Protein AF-0000000084694849 (afdb_homodimer)

Radius of gyration: 34.16 Å; Cα contacts (8 Å, |Δi|>4): 1043; chains: 2; bounding box: 100×97×96 Å

Foldseek 3Di:
DPPPPPFFQDLLLLLLLQLQLQHDSDDDSVVSVVRSVVSLPDFLAPDDQAWFWEWFWDFFQQWIKIWIWTKDFDQPPPPPPQQGEIETATADTDTDHLLVLLVVQLVVVCPDPVSVVVVVVDDPDDSPLDVVSSLVSLLCCCPPPPCVVVGQEYEDEDQDDPPDPDDDPDPRSVSRVSSSVSNVVSLVVVQVVVVPPDPDPPNPDRHRHHYDYHYLVSLLVSCLQPPPLNVVLVCVLVVVVVVVVVVVVVVVVPPPPDPPDDDPPPPPPPPPPPDPRDPPVRSSLVSLLVVVLVQLVVQPDDPPDDPPSPDRYHYHYDDPNSVVVSVLSNVVVPPPPPDPDPPPPDDPDDDDPPPDPPPPDDPPDPPDQDPVNSSNSSSSVSRVSSNSSSSSSSVVCPPDDSNVSSVVSVVSD/DPPPPPFFQDLLLLLLLQLQLQHDSDDDSVVSVVCSVVSLPDFLAPDDQAWFWEWFWDFFQQWIKIWIWTKDFDQPPPPPPQQGEIETATADTDTDHLLVLLVVQLVVVVPDPVSVVVVVVDPPDDSPLDVVSSLVSLLCCCPPPPCVVVGQEYEDEDQDDPPDPDDDPDPRSVSRVSSSVSNVVSLVVVQVVVVPPDCDPPNPDRHRHHYDYHYLVSLLVSCLQPPPLNVVLVCVLVVVVVVVVVVVVVVVVPVPPDPPDDDPPPPPPPPPDPDPRDPPVVSSLVSLLVVVLVQLVVQPDDPPDDPPSRDRYHYHYDDPNSVVVSVLSNVVVPPPPPDPDPPPPDDPDDDPPPPDPPDPDDPPDPPDQDPVNSSNSSSSVSRVSSNSSSSSSSVVCPPDDSNVSSVVSVVSD

pLDDT: mean 72.38, std 25.48, range [20.38, 98.81]

Sequence (826 aa):
MSQRVRGTLTSAHIKTLLARIGSGVGGTKPELTQRLHSDLDVPKLQNETKTSRILSVDMGIRNMAFCVCDVSVKHGGKKPSAKPSVKLDVLAWEPISVSDLALQEEASSSSDPANLLSSQISQQGKESFRPSILSRTAYALLKRKFLPYAPQTILIEQQRYRTNASSAIQEWTYHVNMLEGMIWAILETLKQESSGRLPTTAAKAQRFPSVFPVSPARVAAFWMDNSELGRAIRDESLGGATRRASSRSRSAAAEAEEDAGSGEEDEAGSGARPAKKMSKTKVEKKVKIKLVEQWLLQNAGDAAATSGSDRDVQLSFGTPEAGGMRDTFLAKLSKPAKGGGRKKKATATTAALAEAPAPAQAAGHSPPADPKKLDDLADCLLQAAAWAQWESNRRAMLGLDEGALKEVAERSSMSQRVRGTLTSAHIKTLLARIGSGVGGTKPELTQRLHSDLDVPKLQNETKTSRILSVDMGIRNMAFCVCDVSVKHGGKKPSAKPSVKLDVLAWEPISVSDLALQEEASSSSDPANLLSSQISQQGKESFRPSILSRTAYALLKRKFLPYAPQTILIEQQRYRTNASSAIQEWTYHVNMLEGMIWAILETLKQESSGRLPTTAAKAQRFPSVFPVSPARVAAFWMDNSELGRAIRDESLGGATRRASSRSRSAAAEAEEDAGSGEEDEAGSGARPAKKMSKTKVEKKVKIKLVEQWLLQNAGDAAATSGSDRDVQLSFGTPEAGGMRDTFLAKLSKPAKGGGRKKKATATTAALAEAPAPAQAAGHSPPADPKKLDDLADCLLQAAAWAQWESNRRAMLGLDEGALKEVAERSS

InterPro domains:
  IPR012337 Ribonuclease H-like superfamily [SSF53098] (52-395)
  IPR015242 Mitochondrial resolvase Ydc2, catalytic [PF09159] (54-395)
  IPR036397 Ribonuclease H superfamily [G3DSA:3.30.420.10] (7-401)
  IPR039197 Mrs1/Cce1 [PTHR28072] (8-397)

Organism: Botryosphaeria parva (strain UCR-NP2) (NCBI:txid1287680)

Nearest PDB structures (foldseek):
  3qic-assembly1_A  TM=3.317E-01  e=9.961E-02  Homo sapiens
  7t78-assembly1_A  TM=2.519E-01  e=1.582E-01  Homo sapiens
  6z1f-assembly1_3  TM=1.681E-01  e=9.080E-01  Nostoc sp. PCC 7120 = FACHB-418
  3qic-assembly1_A  TM=3.288E-01  e=1.186E-01  Homo sapiens
  7t78-assembly1_A  TM=2.516E-01  e=1.881E-01  Homo sapiens

Structure (mmCIF, N/CA/C/O backbone):
data_AF-0000000084694849-model_v1
#
loop_
_entity.id
_entity.type
_entity.pdbx_description
1 polymer 'Putative dna-binding sap protein'
#
loop_
_atom_site.group_PDB
_atom_site.id
_atom_site.type_symbol
_atom_site.label_atom_id
_atom_site.label_alt_id
_atom_site.label_comp_id
_atom_site.label_asym_id
_atom_site.label_entity_id
_atom_site.label_seq_id
_atom_site.pdbx_PDB_ins_code
_atom_site.Cartn_x
_atom_site.Cartn_y
_atom_site.Cartn_z
_atom_site.occupancy
_atom_site.B_iso_or_equiv
_atom_site.auth_seq_id
_atom_site.auth_comp_id
_atom_site.auth_asym_id
_atom_site.auth_atom_id
_atom_site.pdbx_PDB_model_num
ATOM 1 N N . MET A 1 1 ? -16.641 -25.297 -50.719 1 22.83 1 MET A N 1
ATOM 2 C CA . MET A 1 1 ? -15.703 -26.094 -49.938 1 22.83 1 MET A CA 1
ATOM 3 C C . MET A 1 1 ? -14.75 -25.188 -49.156 1 22.83 1 MET A C 1
ATOM 5 O O . MET A 1 1 ? -14.055 -24.359 -49.75 1 22.83 1 MET A O 1
ATOM 9 N N . SER A 1 2 ? -15.164 -24.672 -48 1 29.23 2 SER A N 1
ATOM 10 C CA . SER A 1 2 ? -14.508 -23.625 -47.188 1 29.23 2 SER A CA 1
ATOM 11 C C . SER A 1 2 ? -13.031 -23.953 -47 1 29.23 2 SER A C 1
ATOM 13 O O . SER A 1 2 ? -12.68 -25.047 -46.594 1 29.23 2 SER A O 1
ATOM 15 N N . GLN A 1 3 ? -12.234 -23.594 -47.844 1 31.77 3 GLN A N 1
ATOM 16 C CA . GLN A 1 3 ? -10.789 -23.797 -47.781 1 31.77 3 GLN A CA 1
ATOM 17 C C . GLN A 1 3 ? -10.281 -23.578 -46.344 1 31.77 3 GLN A C 1
ATOM 19 O O . GLN A 1 3 ? -10.328 -22.469 -45.844 1 31.77 3 GLN A O 1
ATOM 24 N N . ARG A 1 4 ? -10.648 -24.453 -45.375 1 37.28 4 ARG A N 1
ATOM 25 C CA . ARG A 1 4 ? -9.961 -24.547 -44.094 1 37.28 4 ARG A CA 1
ATOM 26 C C . ARG A 1 4 ? -8.492 -24.188 -44.25 1 37.28 4 ARG A C 1
ATOM 28 O O . ARG A 1 4 ? -7.727 -24.891 -44.906 1 37.28 4 ARG A O 1
ATOM 35 N N . VAL A 1 5 ? -8.109 -22.984 -44.531 1 38.97 5 VAL A N 1
ATOM 36 C CA . VAL A 1 5 ? -6.734 -22.516 -44.625 1 38.97 5 VAL A CA 1
ATOM 37 C C . VAL A 1 5 ? -5.852 -23.281 -43.656 1 38.97 5 VAL A C 1
ATOM 39 O O . VAL A 1 5 ? -6.059 -23.188 -42.438 1 38.97 5 VAL A O 1
ATOM 42 N N . ARG A 1 6 ? -5.168 -24.25 -43.781 1 42.91 6 ARG A N 1
ATOM 43 C CA . ARG A 1 6 ? -4.168 -25.203 -43.312 1 42.91 6 ARG A CA 1
ATOM 44 C C . ARG A 1 6 ? -2.979 -24.484 -42.688 1 42.91 6 ARG A C 1
ATOM 46 O O . ARG A 1 6 ? -2.34 -23.656 -43.344 1 42.91 6 ARG A O 1
ATOM 53 N N . GLY A 1 7 ? -2.799 -24.125 -41.469 1 59.28 7 GLY A N 1
ATOM 54 C CA . GLY A 1 7 ? -1.525 -23.719 -40.906 1 59.28 7 GLY A CA 1
ATOM 55 C C . GLY A 1 7 ? -1.645 -22.531 -39.969 1 59.28 7 GLY A C 1
ATOM 56 O O . GLY A 1 7 ? -0.669 -22.156 -39.312 1 59.28 7 GLY A O 1
ATOM 57 N N . THR A 1 8 ? -2.801 -21.812 -40.031 1 79.69 8 THR A N 1
ATOM 58 C CA . THR A 1 8 ? -2.803 -20.562 -39.25 1 79.69 8 THR A CA 1
ATOM 59 C C . THR A 1 8 ? -3.359 -20.781 -37.844 1 79.69 8 THR A C 1
ATOM 61 O O . THR A 1 8 ? -4.227 -21.641 -37.656 1 79.69 8 THR A O 1
ATOM 64 N N . LEU A 1 9 ? -2.811 -20.281 -36.906 1 90.81 9 LEU A N 1
ATOM 65 C CA . LEU A 1 9 ? -3.256 -20.297 -35.5 1 90.81 9 LEU A CA 1
ATOM 66 C C . LEU A 1 9 ? -4.594 -19.578 -35.375 1 90.81 9 LEU A C 1
ATOM 68 O O . LEU A 1 9 ? -4.742 -18.422 -35.781 1 90.81 9 LEU A O 1
ATOM 72 N N . THR A 1 10 ? -5.633 -20.359 -34.969 1 93.06 10 THR A N 1
ATOM 73 C CA . THR A 1 10 ? -6.91 -19.734 -34.656 1 93.06 10 THR A CA 1
ATOM 74 C C . THR A 1 10 ? -6.852 -19.047 -33.281 1 93.06 10 THR A C 1
ATOM 76 O O . THR A 1 10 ? -5.887 -19.219 -32.531 1 93.06 10 THR A O 1
ATOM 79 N N . SER A 1 11 ? -7.887 -18.25 -33.031 1 94.12 11 SER A N 1
ATOM 80 C CA . SER A 1 11 ? -7.98 -17.609 -31.703 1 94.12 11 SER A CA 1
ATOM 81 C C . SER A 1 11 ? -7.988 -18.641 -30.594 1 94.12 11 SER A C 1
ATOM 83 O O . SER A 1 11 ? -7.391 -18.422 -29.531 1 94.12 11 SER A O 1
ATOM 85 N N . ALA A 1 12 ? -8.641 -19.719 -30.844 1 94.19 12 ALA A N 1
ATOM 86 C CA . ALA A 1 12 ? -8.727 -20.781 -29.844 1 94.19 12 ALA A CA 1
ATOM 87 C C . ALA A 1 12 ? -7.355 -21.391 -29.578 1 94.19 12 ALA A C 1
ATOM 89 O O . ALA A 1 12 ? -7.008 -21.703 -28.438 1 94.19 12 ALA A O 1
ATOM 90 N N . HIS A 1 13 ? -6.656 -21.609 -30.641 1 95.56 13 HIS A N 1
ATOM 91 C CA . HIS A 1 13 ? -5.301 -22.125 -30.5 1 95.56 13 HIS A CA 1
ATOM 92 C C . HIS A 1 13 ? -4.434 -21.203 -29.656 1 95.56 13 HIS A C 1
ATOM 94 O O . HIS A 1 13 ? -3.725 -21.641 -28.75 1 95.56 13 HIS A O 1
ATOM 100 N N . ILE A 1 14 ? -4.52 -19.906 -29.953 1 96.12 14 ILE A N 1
ATOM 101 C CA . ILE A 1 14 ? -3.67 -18.922 -29.297 1 96.12 14 ILE A CA 1
ATOM 102 C C . ILE A 1 14 ? -4.023 -18.844 -27.812 1 96.12 14 ILE A C 1
ATOM 104 O O . ILE A 1 14 ? -3.137 -18.766 -26.953 1 96.12 14 ILE A O 1
ATOM 108 N N . LYS A 1 15 ? -5.293 -18.875 -27.531 1 94.75 15 LYS A N 1
ATOM 109 C CA . LYS A 1 15 ? -5.742 -18.844 -26.141 1 94.75 15 LYS A CA 1
ATOM 110 C C . LYS A 1 15 ? -5.215 -20.047 -25.359 1 94.75 15 LYS A C 1
ATOM 112 O O . LYS A 1 15 ? -4.797 -19.922 -24.203 1 94.75 15 LYS A O 1
ATOM 117 N N . THR A 1 16 ? -5.254 -21.172 -26.016 1 94.44 16 THR A N 1
ATOM 118 C CA . THR A 1 16 ? -4.738 -22.391 -25.391 1 94.44 16 THR A CA 1
ATOM 119 C C . THR A 1 16 ? -3.252 -22.25 -25.078 1 94.44 16 THR A C 1
ATOM 121 O O . THR A 1 16 ? -2.803 -22.625 -24 1 94.44 16 THR A O 1
ATOM 124 N N . LEU A 1 17 ? -2.535 -21.766 -26.062 1 95.44 17 LEU A N 1
ATOM 125 C CA . LEU A 1 17 ? -1.1 -21.578 -25.875 1 95.44 17 LEU A CA 1
ATOM 126 C C . LEU A 1 17 ? -0.812 -20.578 -24.766 1 95.44 17 LEU A C 1
ATOM 128 O O . LEU A 1 17 ? 0.072 -20.812 -23.938 1 95.44 17 LEU A O 1
ATOM 132 N N . LEU A 1 18 ? -1.579 -19.484 -24.719 1 95.31 18 LEU A N 1
ATOM 133 C CA . LEU A 1 18 ? -1.419 -18.453 -23.688 1 95.31 18 LEU A CA 1
ATOM 134 C C . LEU A 1 18 ? -1.719 -19.031 -22.297 1 95.31 18 LEU A C 1
ATOM 136 O O . LEU A 1 18 ? -0.979 -18.781 -21.344 1 95.31 18 LEU A O 1
ATOM 140 N N . ALA A 1 19 ? -2.734 -19.781 -22.203 1 94.31 19 ALA A N 1
ATOM 141 C CA . ALA A 1 19 ? -3.098 -20.391 -20.938 1 94.31 19 ALA A CA 1
ATOM 142 C C . ALA A 1 19 ? -1.991 -21.328 -20.438 1 94.31 19 ALA A C 1
ATOM 144 O O . ALA A 1 19 ? -1.729 -21.391 -19.234 1 94.31 19 ALA A O 1
ATOM 145 N N . ARG A 1 20 ? -1.317 -21.953 -21.328 1 93.5 20 ARG A N 1
ATOM 146 C CA . ARG A 1 20 ? -0.273 -22.906 -21 1 93.5 20 ARG A CA 1
ATOM 147 C C . ARG A 1 20 ? 0.937 -22.219 -20.391 1 93.5 20 ARG A C 1
ATOM 149 O O . ARG A 1 20 ? 1.716 -22.828 -19.656 1 93.5 20 ARG A O 1
ATOM 156 N N . ILE A 1 21 ? 1.092 -20.953 -20.719 1 94.56 21 ILE A N 1
ATOM 157 C CA . ILE A 1 21 ? 2.25 -20.25 -20.188 1 94.56 21 ILE A CA 1
ATOM 158 C C . ILE A 1 21 ? 1.794 -19.234 -19.141 1 94.56 21 ILE A C 1
ATOM 160 O O . ILE A 1 21 ? 2.543 -18.312 -18.797 1 94.56 21 ILE A O 1
ATOM 164 N N . GLY A 1 22 ? 0.571 -19.297 -18.688 1 94.5 22 GLY A N 1
ATOM 165 C CA . GLY A 1 22 ? 0.063 -18.5 -17.578 1 94.5 22 GLY A CA 1
ATOM 166 C C . GLY A 1 22 ? -0.272 -17.078 -17.984 1 94.5 22 GLY A C 1
ATOM 167 O O . GLY A 1 22 ? -0.273 -16.172 -17.156 1 94.5 22 GLY A O 1
ATOM 168 N N . SER A 1 23 ? -0.533 -16.812 -19.266 1 93.81 23 SER A N 1
ATOM 169 C CA . SER A 1 23 ? -0.826 -15.477 -19.766 1 93.81 23 SER A CA 1
ATOM 170 C C . SER A 1 23 ? -2.328 -15.25 -19.906 1 93.81 23 SER A C 1
ATOM 172 O O . SER A 1 23 ? -3.107 -16.203 -19.875 1 93.81 23 SER A O 1
ATOM 174 N N . GLY A 1 24 ? -2.652 -13.984 -20.031 1 90.44 24 GLY A N 1
ATOM 175 C CA . GLY A 1 24 ? -4.055 -13.641 -20.203 1 90.44 24 GLY A CA 1
ATOM 176 C C . GLY A 1 24 ? -4.621 -14.102 -21.531 1 90.44 24 GLY A C 1
ATOM 177 O O . GLY A 1 24 ? -3.936 -14.047 -22.562 1 90.44 24 GLY A O 1
ATOM 178 N N . VAL A 1 25 ? -5.918 -14.445 -21.5 1 92.56 25 VAL A N 1
ATOM 179 C CA . VAL A 1 25 ? -6.512 -15.047 -22.703 1 92.56 25 VAL A CA 1
ATOM 180 C C . VAL A 1 25 ? -7.629 -14.148 -23.219 1 92.56 25 VAL A C 1
ATOM 182 O O . VAL A 1 25 ? -8.383 -14.539 -24.109 1 92.56 25 VAL A O 1
ATOM 185 N N . GLY A 1 26 ? -7.727 -12.977 -22.672 1 88.19 26 GLY A N 1
ATOM 186 C CA . GLY A 1 26 ? -8.742 -12.047 -23.141 1 88.19 26 GLY A CA 1
ATOM 187 C C . GLY A 1 26 ? -8.242 -11.109 -24.219 1 88.19 26 GLY A C 1
ATOM 188 O O . GLY A 1 26 ? -7.066 -10.75 -24.25 1 88.19 26 GLY A O 1
ATOM 189 N N . GLY A 1 27 ? -9.156 -10.641 -25.141 1 90.62 27 GLY A N 1
ATOM 190 C CA . GLY A 1 27 ? -8.797 -9.672 -26.156 1 90.62 27 GLY A CA 1
ATOM 191 C C . GLY A 1 27 ? -9.062 -10.156 -27.562 1 90.62 27 GLY A C 1
ATOM 192 O O . GLY A 1 27 ? -9.562 -11.273 -27.766 1 90.62 27 GLY A O 1
ATOM 193 N N . THR A 1 28 ? -8.734 -9.312 -28.516 1 92.25 28 THR A N 1
ATOM 194 C CA . THR A 1 28 ? -8.875 -9.641 -29.922 1 92.25 28 THR A CA 1
ATOM 195 C C . THR A 1 28 ? -7.738 -10.555 -30.391 1 92.25 28 THR A C 1
ATOM 197 O O . THR A 1 28 ? -6.723 -10.68 -29.703 1 92.25 28 THR A O 1
ATOM 200 N N . LYS A 1 29 ? -7.926 -11.172 -31.516 1 92.44 29 LYS A N 1
ATOM 201 C CA . LYS A 1 29 ? -6.926 -12.102 -32.031 1 92.44 29 LYS A CA 1
ATOM 202 C C . LYS A 1 29 ? -5.578 -11.406 -32.219 1 92.44 29 LYS A C 1
ATOM 204 O O . LYS A 1 29 ? -4.539 -11.938 -31.828 1 92.44 29 LYS A O 1
ATOM 209 N N . PRO A 1 30 ? -5.566 -10.234 -32.844 1 93.06 30 PRO A N 1
ATOM 210 C CA . PRO A 1 30 ? -4.27 -9.562 -32.969 1 93.06 30 PRO A CA 1
ATOM 211 C C . PRO A 1 30 ? -3.607 -9.273 -31.625 1 93.06 30 PRO A C 1
ATOM 213 O O . PRO A 1 30 ? -2.389 -9.406 -31.5 1 93.06 30 PRO A O 1
ATOM 216 N N . GLU A 1 31 ? -4.383 -8.945 -30.625 1 91.56 31 GLU A N 1
ATOM 217 C CA . GLU A 1 31 ? -3.865 -8.688 -29.281 1 91.56 31 GLU A CA 1
ATOM 218 C C . GLU A 1 31 ? -3.311 -9.969 -28.656 1 91.56 31 GLU A C 1
ATOM 220 O O . GLU A 1 31 ? -2.258 -9.945 -28.016 1 91.56 31 GLU A O 1
ATOM 225 N N . LEU A 1 32 ? -4.016 -10.992 -28.875 1 94 32 LEU A N 1
ATOM 226 C CA . LEU A 1 32 ? -3.604 -12.289 -28.328 1 94 32 LEU A CA 1
ATOM 227 C C . LEU A 1 32 ? -2.309 -12.758 -28.984 1 94 32 LEU A C 1
ATOM 229 O O . LEU A 1 32 ? -1.425 -13.289 -28.297 1 94 32 LEU A O 1
ATOM 233 N N . THR A 1 33 ? -2.27 -12.578 -30.25 1 93.38 33 THR A N 1
ATOM 234 C CA . THR A 1 33 ? -1.082 -12.984 -31 1 93.38 33 THR A CA 1
ATOM 235 C C . THR A 1 33 ? 0.141 -12.203 -30.531 1 93.38 33 THR A C 1
ATOM 237 O O . THR A 1 33 ? 1.214 -12.773 -30.328 1 93.38 33 THR A O 1
ATOM 240 N N . GLN A 1 34 ? -0.07 -10.945 -30.391 1 92.12 34 GLN A N 1
ATOM 241 C CA . GLN A 1 34 ? 1.023 -10.102 -29.906 1 92.12 34 GLN A CA 1
ATOM 242 C C . GLN A 1 34 ? 1.449 -10.508 -28.5 1 92.12 34 GLN A C 1
ATOM 244 O O . GLN A 1 34 ? 2.643 -10.547 -28.203 1 92.12 34 GLN A O 1
ATOM 249 N N . ARG A 1 35 ? 0.528 -10.773 -27.656 1 92 35 ARG A N 1
ATOM 250 C CA . ARG A 1 35 ? 0.798 -11.195 -26.297 1 92 35 ARG A CA 1
ATOM 251 C C . ARG A 1 35 ? 1.585 -12.5 -26.266 1 92 35 ARG A C 1
ATOM 253 O O . ARG A 1 35 ? 2.529 -12.648 -25.484 1 92 35 ARG A O 1
ATOM 260 N N . LEU A 1 36 ? 1.146 -13.422 -27.062 1 93.75 36 LEU A N 1
ATOM 261 C CA . LEU A 1 36 ? 1.839 -14.703 -27.125 1 93.75 36 LEU A CA 1
ATOM 262 C C . LEU A 1 36 ? 3.309 -14.508 -27.484 1 93.75 36 LEU A C 1
ATOM 264 O O . LEU A 1 36 ? 4.191 -15.062 -26.828 1 93.75 36 LEU A O 1
ATOM 268 N N . HIS A 1 37 ? 3.574 -13.672 -28.453 1 91.38 37 HIS A N 1
ATOM 269 C CA . HIS A 1 37 ? 4.945 -13.438 -28.891 1 91.38 37 HIS A CA 1
ATOM 270 C C . HIS A 1 37 ? 5.754 -12.727 -27.812 1 91.38 37 HIS A C 1
ATOM 272 O O . HIS A 1 37 ? 6.906 -13.086 -27.547 1 91.38 37 HIS A O 1
ATOM 278 N N . SER A 1 38 ? 5.168 -11.766 -27.172 1 89.75 38 SER A N 1
ATOM 279 C CA . SER A 1 38 ? 5.863 -11 -26.141 1 89.75 38 SER A CA 1
ATOM 280 C C . SER A 1 38 ? 6.152 -11.867 -24.922 1 89.75 38 SER A C 1
ATOM 282 O O . SER A 1 38 ? 7.25 -11.82 -24.359 1 89.75 38 SER A O 1
ATOM 284 N N . ASP A 1 39 ? 5.152 -12.656 -24.578 1 91.69 39 ASP A N 1
ATOM 285 C CA . ASP A 1 39 ? 5.277 -13.422 -23.344 1 91.69 39 ASP A CA 1
ATOM 286 C C . ASP A 1 39 ? 6.234 -14.602 -23.516 1 91.69 39 ASP A C 1
ATOM 288 O O . ASP A 1 39 ? 6.832 -15.07 -22.547 1 91.69 39 ASP A O 1
ATOM 292 N N . LEU A 1 40 ? 6.348 -15.086 -24.703 1 91.56 40 LEU A N 1
ATOM 293 C CA . LEU A 1 40 ? 7.301 -16.156 -24.969 1 91.56 40 LEU A CA 1
ATOM 294 C C . LEU A 1 40 ? 8.734 -15.664 -24.812 1 91.56 40 LEU A C 1
ATOM 296 O O . LEU A 1 40 ? 9.648 -16.453 -24.547 1 91.56 40 LEU A O 1
ATOM 300 N N . ASP A 1 41 ? 8.906 -14.367 -24.922 1 88.31 41 ASP A N 1
ATOM 301 C CA . ASP A 1 41 ? 10.25 -13.797 -24.891 1 88.31 41 ASP A CA 1
ATOM 302 C C . ASP A 1 41 ? 10.641 -13.391 -23.469 1 88.31 41 ASP A C 1
ATOM 304 O O . ASP A 1 41 ? 11.758 -12.922 -23.25 1 88.31 41 ASP A O 1
ATOM 308 N N . VAL A 1 42 ? 9.773 -13.594 -22.516 1 87.75 42 VAL A N 1
ATOM 309 C CA . VAL A 1 42 ? 10.055 -13.18 -21.141 1 87.75 42 VAL A CA 1
ATOM 310 C C . VAL A 1 42 ? 10.227 -14.406 -20.25 1 87.75 42 VAL A C 1
ATOM 312 O O . VAL A 1 42 ? 9.25 -15.062 -19.891 1 87.75 42 VAL A O 1
ATOM 315 N N . PRO A 1 43 ? 11.445 -14.617 -19.859 1 90.25 43 PRO A N 1
ATOM 316 C CA . PRO A 1 43 ? 11.648 -15.758 -18.969 1 90.25 43 PRO A CA 1
ATOM 317 C C . PRO A 1 43 ? 11.008 -15.539 -17.594 1 90.25 43 PRO A C 1
ATOM 319 O O . PRO A 1 43 ? 11.055 -14.43 -17.062 1 90.25 43 PRO A O 1
ATOM 322 N N . LYS A 1 44 ? 10.398 -16.484 -17.125 1 91.62 44 LYS A N 1
ATOM 323 C CA . LYS A 1 44 ? 9.742 -16.422 -15.82 1 91.62 44 LYS A CA 1
ATOM 324 C C . LYS A 1 44 ? 10.727 -16.75 -14.695 1 91.62 44 LYS A C 1
ATOM 326 O O . LYS A 1 44 ? 10.492 -16.391 -13.539 1 91.62 44 LYS A O 1
ATOM 331 N N . LEU A 1 45 ? 11.789 -17.453 -15.047 1 92.25 45 LEU A N 1
ATOM 332 C CA . LEU A 1 45 ? 12.867 -17.766 -14.109 1 92.25 45 LEU A CA 1
ATOM 333 C C . LEU A 1 45 ? 14.18 -17.125 -14.562 1 92.25 45 LEU A C 1
ATOM 335 O O . LEU A 1 45 ? 14.445 -17.031 -15.766 1 92.25 45 LEU A O 1
ATOM 339 N N . GLN A 1 46 ? 14.953 -16.609 -13.68 1 81.94 46 GLN A N 1
ATOM 340 C CA . GLN A 1 46 ? 16.188 -15.914 -14.008 1 81.94 46 GLN A CA 1
ATOM 341 C C . GLN A 1 46 ? 17.219 -16.859 -14.602 1 81.94 46 GLN A C 1
ATOM 343 O O . GLN A 1 46 ? 18 -16.469 -15.477 1 81.94 46 GLN A O 1
ATOM 348 N N . ASN A 1 47 ? 17.266 -18.094 -14.031 1 72.44 47 ASN A N 1
ATOM 349 C CA . ASN A 1 47 ? 18.281 -19.016 -14.516 1 72.44 47 ASN A CA 1
ATOM 350 C C . ASN A 1 47 ? 17.688 -20.047 -15.469 1 72.44 47 ASN A C 1
ATOM 352 O O . ASN A 1 47 ? 16.688 -20.688 -15.164 1 72.44 47 ASN A O 1
ATOM 356 N N . GLU A 1 48 ? 18.25 -20.141 -16.578 1 66.38 48 GLU A N 1
ATOM 357 C CA . GLU A 1 48 ? 17.75 -21.094 -17.547 1 66.38 48 GLU A CA 1
ATOM 358 C C . GLU A 1 48 ? 18.266 -22.5 -17.266 1 66.38 48 GLU A C 1
ATOM 360 O O . GLU A 1 48 ? 17.578 -23.484 -17.547 1 66.38 48 GLU A O 1
ATOM 365 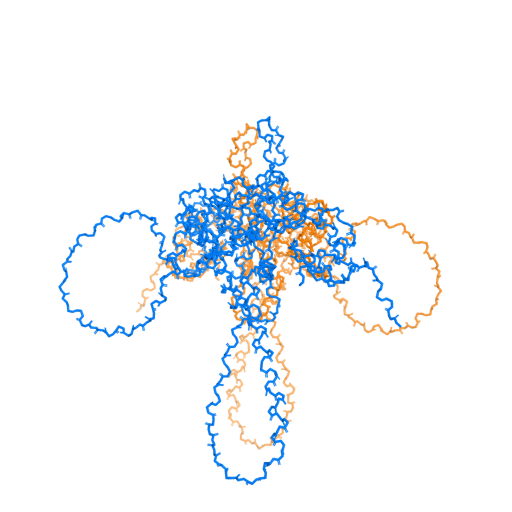N N . THR A 1 49 ? 19.359 -22.531 -16.828 1 65.19 49 THR A N 1
ATOM 366 C CA . THR A 1 49 ? 19.969 -23.859 -16.781 1 65.19 49 THR A CA 1
ATOM 367 C C . THR A 1 49 ? 20.109 -24.328 -15.336 1 65.19 49 THR A C 1
ATOM 369 O O . THR A 1 49 ? 20.391 -25.516 -15.086 1 65.19 49 THR A O 1
ATOM 372 N N . LYS A 1 50 ? 19.875 -23.453 -14.484 1 79.31 50 LYS A N 1
ATOM 373 C CA . LYS A 1 50 ? 20.125 -23.812 -13.094 1 79.31 50 LYS A CA 1
ATOM 374 C C . LYS A 1 50 ? 18.844 -23.688 -12.258 1 79.31 50 LYS A C 1
ATOM 376 O O . LYS A 1 50 ? 17.797 -23.297 -12.781 1 79.31 50 LYS A O 1
ATOM 381 N N . THR A 1 51 ? 18.984 -24.281 -11.141 1 90.06 51 THR A N 1
ATOM 382 C CA . THR A 1 51 ? 17.938 -24.188 -10.133 1 90.06 51 THR A CA 1
ATOM 383 C C . THR A 1 51 ? 17.672 -22.719 -9.781 1 90.06 51 THR A C 1
ATOM 385 O O . THR A 1 51 ? 18.594 -21.922 -9.695 1 90.06 51 THR A O 1
ATOM 388 N N . SER A 1 52 ? 16.406 -22.391 -9.828 1 94.19 52 SER A N 1
ATOM 389 C CA . SER A 1 52 ? 15.977 -21.062 -9.438 1 94.19 52 SER A CA 1
ATOM 390 C C . SER A 1 52 ? 15.141 -21.078 -8.164 1 94.19 52 SER A C 1
ATOM 392 O O . SER A 1 52 ? 14.281 -21.953 -8 1 94.19 52 SER A O 1
ATOM 394 N N . ARG A 1 53 ? 15.453 -20.188 -7.277 1 96.62 53 ARG A N 1
ATOM 395 C CA . ARG A 1 53 ? 14.688 -20.141 -6.035 1 96.62 53 ARG A CA 1
ATOM 396 C C . ARG A 1 53 ? 13.508 -19.172 -6.156 1 96.62 53 ARG A C 1
ATOM 398 O O . ARG A 1 53 ? 13.688 -18.016 -6.516 1 96.62 53 ARG A O 1
ATOM 405 N N . ILE A 1 54 ? 12.289 -19.719 -5.832 1 98 54 ILE A N 1
ATOM 406 C CA . ILE A 1 54 ? 11.055 -18.953 -5.918 1 98 54 ILE A CA 1
ATOM 407 C C . ILE A 1 54 ? 10.492 -18.719 -4.516 1 98 54 ILE A C 1
ATOM 409 O O . ILE A 1 54 ? 10.469 -19.641 -3.689 1 98 54 ILE A O 1
ATOM 413 N N . LEU A 1 55 ? 10.211 -17.516 -4.223 1 98.75 55 LEU A N 1
ATOM 414 C CA . LEU A 1 55 ? 9.32 -17.188 -3.109 1 98.75 55 LEU A CA 1
ATOM 415 C C . LEU A 1 55 ? 7.902 -16.938 -3.602 1 98.75 55 LEU A C 1
ATOM 417 O O . LEU A 1 55 ? 7.668 -16 -4.383 1 98.75 55 LEU A O 1
ATOM 421 N N . SER A 1 56 ? 6.965 -17.781 -3.248 1 98.81 56 SER A N 1
ATOM 422 C CA . SER A 1 56 ? 5.559 -17.656 -3.613 1 98.81 56 SER A CA 1
ATOM 423 C C . SER A 1 56 ? 4.715 -17.219 -2.422 1 98.81 56 SER A C 1
ATOM 425 O O . SER A 1 56 ? 4.648 -17.922 -1.41 1 98.81 56 SER A O 1
ATOM 427 N N . VAL A 1 57 ? 4.023 -16.109 -2.578 1 98.62 57 VAL A N 1
ATOM 428 C CA . VAL A 1 57 ? 3.279 -15.547 -1.455 1 98.62 57 VAL A CA 1
ATOM 429 C C . VAL A 1 57 ? 1.786 -15.547 -1.773 1 98.62 57 VAL A C 1
ATOM 431 O O . VAL A 1 57 ? 1.358 -14.984 -2.781 1 98.62 57 VAL A O 1
ATOM 434 N N . ASP A 1 58 ? 1.001 -16.25 -0.935 1 96.81 58 ASP A N 1
ATOM 435 C CA . ASP A 1 58 ? -0.451 -16.094 -0.901 1 96.81 58 ASP A CA 1
ATOM 436 C C . ASP A 1 58 ? -0.866 -14.969 0.044 1 96.81 58 ASP A C 1
ATOM 438 O O . ASP A 1 58 ? -0.659 -15.062 1.256 1 96.81 58 ASP A O 1
ATOM 442 N N . MET A 1 59 ? -1.574 -14.023 -0.488 1 95.31 59 MET A N 1
ATOM 443 C CA . MET A 1 59 ? -1.816 -12.789 0.249 1 95.31 59 MET A CA 1
ATOM 444 C C . MET A 1 59 ? -2.963 -12.961 1.24 1 95.31 59 MET A C 1
ATOM 446 O O . MET A 1 59 ? -3.975 -13.586 0.922 1 95.31 59 MET A O 1
ATOM 450 N N . GLY A 1 60 ? -2.82 -12.445 2.418 1 91.56 60 GLY A N 1
ATOM 451 C CA . GLY A 1 60 ? -3.799 -12.375 3.492 1 91.56 60 GLY A CA 1
ATOM 452 C C . GLY A 1 60 ? -3.299 -11.625 4.711 1 91.56 60 GLY A C 1
ATOM 453 O O . GLY A 1 60 ? -2.094 -11.578 4.969 1 91.56 60 GLY A O 1
ATOM 454 N N . ILE A 1 61 ? -4.145 -11.039 5.344 1 89.31 61 ILE A N 1
ATOM 455 C CA . ILE A 1 61 ? -3.748 -10.32 6.555 1 89.31 61 ILE A CA 1
ATOM 456 C C . ILE A 1 61 ? -3.73 -11.281 7.742 1 89.31 61 ILE A C 1
ATOM 458 O O . ILE A 1 61 ? -2.768 -11.312 8.508 1 89.31 61 ILE A O 1
ATOM 462 N N . ARG A 1 62 ? -4.738 -12.125 7.879 1 87.19 62 ARG A N 1
ATOM 463 C CA . ARG A 1 62 ? -4.82 -13.07 8.984 1 87.19 62 ARG A CA 1
ATOM 464 C C . ARG A 1 62 ? -4.258 -14.43 8.594 1 87.19 62 ARG A C 1
ATOM 466 O O . ARG A 1 62 ? -3.82 -15.203 9.445 1 87.19 62 ARG A O 1
ATOM 473 N N . ASN A 1 63 ? -4.289 -14.68 7.285 1 90.75 63 ASN A N 1
ATOM 474 C CA . ASN A 1 63 ? -3.961 -16.016 6.809 1 90.75 63 ASN A CA 1
ATOM 475 C C . ASN A 1 63 ? -3.031 -15.969 5.598 1 90.75 63 ASN A C 1
ATOM 477 O O . ASN A 1 63 ? -3.271 -16.656 4.598 1 90.75 63 ASN A O 1
ATOM 481 N N . MET A 1 64 ? -2.045 -15.195 5.648 1 95.5 64 MET A N 1
ATOM 482 C CA . MET A 1 64 ? -1.018 -15.234 4.613 1 95.5 64 MET A CA 1
ATOM 483 C C . MET A 1 64 ? -0.26 -16.562 4.648 1 95.5 64 MET A C 1
ATOM 485 O O . MET A 1 64 ? -0.096 -17.156 5.711 1 95.5 64 MET A O 1
ATOM 489 N N . ALA A 1 65 ? 0.145 -17.094 3.564 1 97.56 65 ALA A N 1
ATOM 490 C CA . ALA A 1 65 ? 1.037 -18.25 3.479 1 97.56 65 ALA A CA 1
ATOM 491 C C . ALA A 1 65 ? 2.131 -18.016 2.439 1 97.56 65 ALA A C 1
ATOM 493 O O . ALA A 1 65 ? 1.943 -17.25 1.489 1 97.56 65 ALA A O 1
ATOM 494 N N . PHE A 1 66 ? 3.25 -18.625 2.664 1 98.06 66 PHE A N 1
ATOM 495 C CA . PHE A 1 66 ? 4.297 -18.531 1.652 1 98.06 66 PHE A CA 1
ATOM 496 C C . PHE A 1 66 ? 5.02 -19.859 1.501 1 98.06 66 PHE A C 1
ATOM 498 O O . PHE A 1 66 ? 4.98 -20.703 2.402 1 98.06 66 PHE A O 1
ATOM 505 N N . CYS A 1 67 ? 5.535 -20.031 0.354 1 98.06 67 CYS A N 1
ATOM 506 C CA . CYS A 1 67 ? 6.344 -21.188 -0.009 1 98.06 67 CYS A CA 1
ATOM 507 C C . CYS A 1 67 ? 7.648 -20.766 -0.67 1 98.06 67 CYS A C 1
ATOM 509 O O . CYS A 1 67 ? 7.648 -19.922 -1.566 1 98.06 67 CYS A O 1
ATOM 511 N N . VAL A 1 68 ? 8.766 -21.25 -0.16 1 98.56 68 VAL A N 1
ATOM 512 C CA . VAL A 1 68 ? 10.07 -21.062 -0.799 1 98.56 68 VAL A CA 1
ATOM 513 C C . VAL A 1 68 ? 10.547 -22.391 -1.384 1 98.56 68 VAL A C 1
ATOM 515 O O . VAL A 1 68 ? 10.625 -23.406 -0.675 1 98.56 68 VAL A O 1
ATOM 518 N N . CYS A 1 69 ? 10.844 -22.453 -2.65 1 97.44 69 CYS A N 1
ATOM 519 C CA . CYS A 1 69 ? 11.281 -23.703 -3.246 1 97.44 69 CYS A CA 1
ATOM 520 C C . CYS A 1 69 ? 12.344 -23.453 -4.309 1 97.44 69 CYS A C 1
ATOM 522 O O . CYS A 1 69 ? 12.336 -22.422 -4.98 1 97.44 69 CYS A O 1
ATOM 524 N N . ASP A 1 70 ? 13.266 -24.344 -4.371 1 96.62 70 ASP A N 1
ATOM 525 C CA . ASP A 1 70 ? 14.18 -24.422 -5.504 1 96.62 70 ASP A CA 1
ATOM 526 C C . ASP A 1 70 ? 13.555 -25.203 -6.656 1 96.62 70 ASP A C 1
ATOM 528 O O . ASP A 1 70 ? 13.148 -26.359 -6.484 1 96.62 70 ASP A O 1
ATOM 532 N N . VAL A 1 71 ? 13.492 -24.547 -7.805 1 95.25 71 VAL A N 1
ATOM 533 C CA . VAL A 1 71 ? 12.781 -25.125 -8.938 1 95.25 71 VAL A CA 1
ATOM 534 C C . VAL A 1 71 ? 13.773 -25.484 -10.039 1 95.25 71 VAL A C 1
ATOM 536 O O . VAL A 1 71 ? 14.68 -24.719 -10.359 1 95.25 71 VAL A O 1
ATOM 539 N N . SER A 1 72 ? 13.594 -26.688 -10.523 1 91.19 72 SER A N 1
ATOM 540 C CA . SER A 1 72 ? 14.336 -27.156 -11.695 1 91.19 72 SER A CA 1
ATOM 541 C C . SER A 1 72 ? 13.391 -27.547 -12.82 1 91.19 72 SER A C 1
ATOM 543 O O . SER A 1 72 ? 12.406 -28.25 -12.602 1 91.19 72 SER A O 1
ATOM 545 N N . VAL A 1 73 ? 13.656 -26.922 -13.953 1 87.75 73 VAL A N 1
ATOM 546 C CA . VAL A 1 73 ? 12.859 -27.219 -15.141 1 87.75 73 VAL A CA 1
ATOM 547 C C . VAL A 1 73 ? 13.695 -28.016 -16.125 1 87.75 73 VAL A C 1
ATOM 549 O O . VAL A 1 73 ? 14.773 -27.578 -16.547 1 87.75 73 VAL A O 1
ATOM 552 N N . LYS A 1 74 ? 13.461 -29.344 -16.156 1 71.81 74 LYS A N 1
ATOM 553 C CA . LYS A 1 74 ? 14.258 -30.188 -17.047 1 71.81 74 LYS A CA 1
ATOM 554 C C . LYS A 1 74 ? 13.719 -30.141 -18.484 1 71.81 74 LYS A C 1
ATOM 556 O O . LYS A 1 74 ? 12.508 -30.141 -18.688 1 71.81 74 LYS A O 1
ATOM 561 N N . HIS A 1 75 ? 14.578 -29.594 -19.266 1 61.75 75 HIS A N 1
ATOM 562 C CA . HIS A 1 75 ? 14.273 -29.609 -20.688 1 61.75 75 HIS A CA 1
ATOM 563 C C . HIS A 1 75 ? 14.125 -31.031 -21.219 1 61.75 75 HIS A C 1
ATOM 565 O O . HIS A 1 75 ? 14.867 -31.922 -20.797 1 61.75 75 HIS A O 1
ATOM 571 N N . GLY A 1 76 ? 12.867 -31.578 -21.297 1 52.28 76 GLY A N 1
ATOM 572 C CA . GLY A 1 76 ? 12.758 -32.875 -21.922 1 52.28 76 GLY A CA 1
ATOM 573 C C . GLY A 1 76 ? 13.852 -33.156 -22.938 1 52.28 76 GLY A C 1
ATOM 574 O O . GLY A 1 76 ? 14.258 -32.25 -23.672 1 52.28 76 GLY A O 1
ATOM 575 N N . GLY A 1 77 ? 14.906 -33.844 -22.594 1 47.06 77 GLY A N 1
ATOM 576 C CA . GLY A 1 77 ? 15.797 -34.312 -23.625 1 47.06 77 GLY A CA 1
ATOM 577 C C . GLY A 1 77 ? 15.117 -34.5 -24.969 1 47.06 77 GLY A C 1
ATOM 578 O O . GLY A 1 77 ? 13.922 -34.219 -25.109 1 47.06 77 GLY A O 1
ATOM 579 N N . LYS A 1 78 ? 15.867 -34.812 -26.031 1 46.97 78 LYS A N 1
ATOM 580 C CA . LYS A 1 78 ? 15.5 -35.062 -27.422 1 46.97 78 LYS A CA 1
ATOM 581 C C . LYS A 1 78 ? 14.32 -36.031 -27.5 1 46.97 78 LYS A C 1
ATOM 583 O O . LYS A 1 78 ? 13.844 -36.344 -28.594 1 46.97 78 LYS A O 1
ATOM 588 N N . LYS A 1 79 ? 13.945 -36.719 -26.406 1 45.84 79 LYS A N 1
ATOM 589 C CA . LYS A 1 79 ? 12.828 -37.625 -26.719 1 45.84 79 LYS A CA 1
ATOM 590 C C . LYS A 1 79 ? 11.492 -36.906 -26.484 1 45.84 79 LYS A C 1
ATOM 592 O O . LYS A 1 79 ? 11.242 -36.375 -25.406 1 45.84 79 LYS A O 1
ATOM 597 N N . PRO A 1 80 ? 10.844 -36.5 -27.516 1 44.06 80 PRO A N 1
ATOM 598 C CA . PRO A 1 80 ? 9.539 -35.844 -27.578 1 44.06 80 PRO A CA 1
ATOM 599 C C . PRO A 1 80 ? 8.594 -36.344 -26.484 1 44.06 80 PRO A C 1
ATOM 601 O O . PRO A 1 80 ? 7.586 -35.688 -26.188 1 44.06 80 PRO A O 1
ATOM 604 N N . SER A 1 81 ? 8.688 -37.5 -26.094 1 42.66 81 SER A N 1
ATOM 605 C CA . SER A 1 81 ? 7.641 -38.125 -25.297 1 42.66 81 SER A CA 1
ATOM 606 C C . SER A 1 81 ? 7.75 -37.75 -23.828 1 42.66 81 SER A C 1
ATOM 608 O O . SER A 1 81 ? 6.883 -38.125 -23.016 1 42.66 81 SER A O 1
ATOM 610 N N . ALA A 1 82 ? 8.859 -37.188 -23.375 1 48.25 82 ALA A N 1
ATOM 611 C CA . ALA A 1 82 ? 8.977 -37.062 -21.922 1 48.25 82 ALA A CA 1
ATOM 612 C C . ALA A 1 82 ? 8.305 -35.781 -21.422 1 48.25 82 ALA A C 1
ATOM 614 O O . ALA A 1 82 ? 8.539 -34.688 -21.953 1 48.25 82 ALA A O 1
ATOM 615 N N . LYS A 1 83 ? 7.145 -35.812 -20.891 1 53.41 83 LYS A N 1
ATOM 616 C CA . LYS A 1 83 ? 6.422 -34.719 -20.281 1 53.41 83 LYS A CA 1
ATOM 617 C C . LYS A 1 83 ? 7.352 -33.844 -19.438 1 53.41 83 LYS A C 1
ATOM 619 O O . LYS A 1 83 ? 8.141 -34.375 -18.641 1 53.41 83 LYS A O 1
ATOM 624 N N . PRO A 1 84 ? 7.566 -32.594 -19.969 1 56.62 84 PRO A N 1
ATOM 625 C CA . PRO A 1 84 ? 8.383 -31.703 -19.141 1 56.62 84 PRO A CA 1
ATOM 626 C C . PRO A 1 84 ? 8.023 -31.766 -17.656 1 56.62 84 PRO A C 1
ATOM 628 O O . PRO A 1 84 ? 6.84 -31.734 -17.312 1 56.62 84 PRO A O 1
ATOM 631 N N . SER A 1 85 ? 9.031 -32.438 -16.828 1 70.25 85 SER A N 1
ATOM 632 C CA . SER A 1 85 ? 8.789 -32.562 -15.398 1 70.25 85 SER A CA 1
ATOM 633 C C . SER A 1 85 ? 9.477 -31.438 -14.617 1 70.25 85 SER A C 1
ATOM 635 O O . SER A 1 85 ? 10.531 -30.938 -15.031 1 70.25 85 SER A O 1
ATOM 637 N N . VAL A 1 86 ? 8.703 -30.719 -13.805 1 88.25 86 VAL A N 1
ATOM 638 C CA . VAL A 1 86 ? 9.25 -29.703 -12.922 1 88.25 86 VAL A CA 1
ATOM 639 C C . VAL A 1 86 ? 9.484 -30.297 -11.531 1 88.25 86 VAL A C 1
ATOM 641 O O . VAL A 1 86 ? 8.664 -31.078 -11.039 1 88.25 86 VAL A O 1
ATOM 644 N N . LYS A 1 87 ? 10.664 -30.062 -11.062 1 91.44 87 LYS A N 1
ATOM 645 C CA . LYS A 1 87 ? 11.008 -30.469 -9.703 1 91.44 87 LYS A CA 1
ATOM 646 C C . LYS A 1 87 ? 11.039 -29.281 -8.758 1 91.44 87 LYS A C 1
ATOM 648 O O . LYS A 1 87 ? 11.656 -28.25 -9.062 1 91.44 87 LYS A O 1
ATOM 653 N N . LEU A 1 88 ? 10.328 -29.375 -7.68 1 95.06 88 LEU A N 1
ATOM 654 C CA . LEU A 1 88 ? 10.32 -28.344 -6.645 1 95.06 88 LEU A CA 1
ATOM 655 C C . LEU A 1 88 ? 10.891 -28.891 -5.336 1 95.06 88 LEU A C 1
ATOM 657 O O . LEU A 1 88 ? 10.359 -29.859 -4.781 1 95.06 88 LEU A O 1
ATOM 661 N N . ASP A 1 89 ? 11.977 -28.359 -4.902 1 95.88 89 ASP A N 1
ATOM 662 C CA . ASP A 1 89 ? 12.5 -28.625 -3.566 1 95.88 89 ASP A CA 1
ATOM 663 C C . ASP A 1 89 ? 12.062 -27.547 -2.576 1 95.88 89 ASP A C 1
ATOM 665 O O . ASP A 1 89 ? 12.609 -26.438 -2.574 1 95.88 89 ASP A O 1
ATOM 669 N N . VAL A 1 90 ? 11.102 -27.922 -1.705 1 97.5 90 VAL A N 1
ATOM 670 C CA . VAL A 1 90 ? 10.484 -26.953 -0.803 1 97.5 90 VAL A CA 1
ATOM 671 C C . VAL A 1 90 ? 11.398 -26.719 0.399 1 97.5 90 VAL A C 1
ATOM 673 O O . VAL A 1 90 ? 11.727 -27.656 1.131 1 97.5 90 VAL A O 1
ATOM 676 N N . LEU A 1 91 ? 11.797 -25.484 0.584 1 97.81 91 LEU A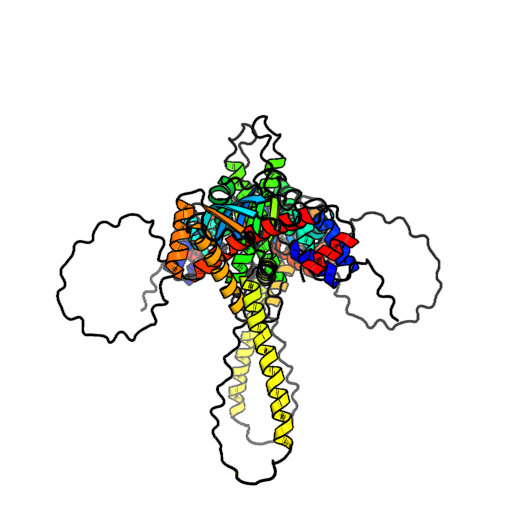 N 1
ATOM 677 C CA . LEU A 1 91 ? 12.688 -25.109 1.676 1 97.81 91 LEU A CA 1
ATOM 678 C C . LEU A 1 91 ? 11.898 -24.547 2.857 1 97.81 91 LEU A C 1
ATOM 680 O O . LEU A 1 91 ? 12.305 -24.703 4.012 1 97.81 91 LEU A O 1
ATOM 684 N N . ALA A 1 92 ? 10.859 -23.844 2.588 1 97.88 92 ALA A N 1
ATOM 685 C CA . ALA A 1 92 ? 9.953 -23.297 3.6 1 97.88 92 ALA A CA 1
ATOM 686 C C . ALA A 1 92 ? 8.516 -23.312 3.107 1 97.88 92 ALA A C 1
ATOM 688 O O . ALA A 1 92 ? 8.25 -23.062 1.925 1 97.88 92 ALA A O 1
ATOM 689 N N . TRP A 1 93 ? 7.645 -23.578 3.918 1 97.44 93 TRP A N 1
ATOM 690 C CA . TRP A 1 93 ? 6.211 -23.672 3.668 1 97.44 93 TRP A CA 1
ATOM 691 C C . TRP A 1 93 ? 5.422 -23.406 4.945 1 97.44 93 TRP A C 1
ATOM 693 O O . TRP A 1 93 ? 5.273 -24.297 5.781 1 97.44 93 TRP A O 1
ATOM 703 N N . GLU A 1 94 ? 4.902 -22.094 5.051 1 95.88 94 GLU A N 1
ATOM 704 C CA . GLU A 1 94 ? 4.402 -21.703 6.367 1 95.88 94 GLU A CA 1
ATOM 705 C C . GLU A 1 94 ? 3.246 -20.719 6.25 1 95.88 94 GLU A C 1
ATOM 707 O O . GLU A 1 94 ? 3.242 -19.859 5.363 1 95.88 94 GLU A O 1
ATOM 712 N N . PRO A 1 95 ? 2.275 -20.875 7.113 1 95.38 95 PRO A N 1
ATOM 713 C CA . PRO A 1 95 ? 1.297 -19.797 7.289 1 95.38 95 PRO A CA 1
ATOM 714 C C . PRO A 1 95 ? 1.815 -18.656 8.172 1 95.38 95 PRO A C 1
ATOM 716 O O . PRO A 1 95 ? 2.621 -18.906 9.078 1 95.38 95 PRO A O 1
ATOM 719 N N . ILE A 1 96 ? 1.44 -17.484 7.879 1 94.38 96 ILE A N 1
ATOM 720 C CA . ILE A 1 96 ? 1.832 -16.312 8.656 1 94.38 96 ILE A CA 1
ATOM 721 C C . ILE A 1 96 ? 0.608 -15.438 8.93 1 94.38 96 ILE A C 1
ATOM 723 O O . ILE A 1 96 ? -0.194 -15.18 8.031 1 94.38 96 ILE A O 1
ATOM 727 N N . SER A 1 97 ? 0.429 -15.023 10.164 1 93.06 97 SER A N 1
ATOM 728 C CA . SER A 1 97 ? -0.577 -14.023 10.508 1 93.06 97 SER A CA 1
ATOM 729 C C . SER A 1 97 ? 0.028 -12.625 10.555 1 93.06 97 SER A C 1
ATOM 731 O O . SER A 1 97 ? 0.68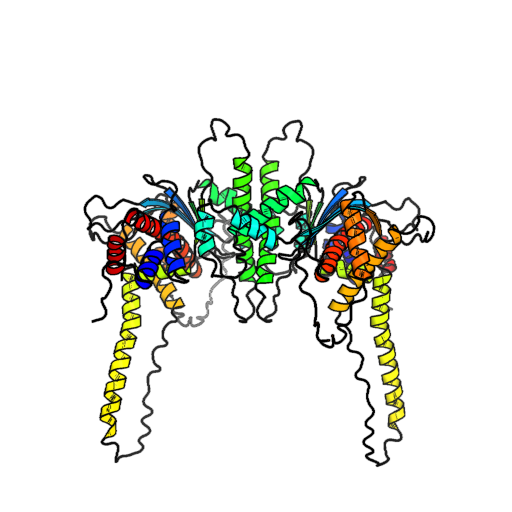4 -12.258 11.531 1 93.06 97 SER A O 1
ATOM 733 N N . VAL A 1 98 ? -0.194 -11.836 9.562 1 93 98 VAL A N 1
ATOM 734 C CA . VAL A 1 98 ? 0.324 -10.469 9.516 1 93 98 VAL A CA 1
ATOM 735 C C . VAL A 1 98 ? -0.336 -9.625 10.609 1 93 98 VAL A C 1
ATOM 737 O O . VAL A 1 98 ? 0.295 -8.734 11.18 1 93 98 VAL A O 1
ATOM 740 N N . SER A 1 99 ? -1.609 -9.922 10.891 1 90.44 99 SER A N 1
ATOM 741 C CA . SER A 1 99 ? -2.318 -9.227 11.961 1 90.44 99 SER A CA 1
ATOM 742 C C . SER A 1 99 ? -1.604 -9.383 13.297 1 90.44 99 SER A C 1
ATOM 744 O O . SER A 1 99 ? -1.458 -8.422 14.047 1 90.44 99 SER A O 1
ATOM 746 N N . ASP A 1 100 ? -1.161 -10.602 13.516 1 90 100 ASP A N 1
ATOM 747 C CA . ASP A 1 100 ? -0.441 -10.852 14.758 1 90 100 ASP A CA 1
ATOM 748 C C . ASP A 1 100 ? 0.894 -10.109 14.781 1 90 100 ASP A C 1
ATOM 750 O O . ASP A 1 100 ? 1.282 -9.547 15.805 1 90 100 ASP A O 1
ATOM 754 N N . LEU A 1 101 ? 1.529 -10.125 13.719 1 91.19 101 LEU A N 1
ATOM 755 C CA . LEU A 1 101 ? 2.793 -9.398 13.617 1 91.19 101 LEU A CA 1
ATOM 756 C C . LEU A 1 101 ? 2.582 -7.906 13.82 1 91.19 101 LEU A C 1
ATOM 758 O O . LEU A 1 101 ? 3.398 -7.238 14.461 1 91.19 101 LEU A O 1
ATOM 762 N N . ALA A 1 102 ? 1.526 -7.406 13.242 1 90 102 ALA A N 1
ATOM 763 C CA . ALA A 1 102 ? 1.209 -5.988 13.367 1 90 102 ALA A CA 1
ATOM 764 C C . ALA A 1 102 ? 0.945 -5.613 14.828 1 90 102 ALA A C 1
ATOM 766 O O . ALA A 1 102 ? 1.344 -4.539 15.281 1 90 102 ALA A O 1
ATOM 767 N N . LEU A 1 103 ? 0.272 -6.465 15.5 1 87.5 103 LEU A N 1
ATOM 768 C CA . LEU A 1 103 ? 0.008 -6.234 16.922 1 87.5 103 LEU A CA 1
ATOM 769 C C . LEU A 1 103 ? 1.31 -6.176 17.703 1 87.5 103 LEU A C 1
ATOM 771 O O . LEU A 1 103 ? 1.458 -5.34 18.609 1 87.5 103 LEU A O 1
ATOM 775 N N . GLN A 1 104 ? 2.199 -7.023 17.391 1 86.19 104 GLN A N 1
ATOM 776 C CA . GLN A 1 104 ? 3.502 -7.043 18.047 1 86.19 104 GLN A CA 1
ATOM 777 C C . GLN A 1 104 ? 4.289 -5.773 17.734 1 86.19 104 GLN A C 1
ATOM 779 O O . GLN A 1 104 ? 4.926 -5.199 18.625 1 86.19 104 GLN A O 1
ATOM 784 N N . GLU A 1 105 ? 4.199 -5.387 16.453 1 85.69 105 GLU A N 1
ATOM 785 C CA . GLU A 1 105 ? 4.879 -4.16 16.047 1 85.69 105 GLU A CA 1
ATOM 786 C C . GLU A 1 105 ? 4.301 -2.945 16.766 1 85.69 105 GLU A C 1
ATOM 788 O O . GLU A 1 105 ? 5.039 -2.025 17.125 1 85.69 105 GLU A O 1
ATOM 793 N N . GLU A 1 106 ? 3.057 -2.871 16.875 1 82.88 106 GLU A N 1
ATOM 794 C CA . GLU A 1 106 ? 2.391 -1.775 17.578 1 82.88 106 GLU A CA 1
ATOM 795 C C . GLU A 1 106 ? 2.807 -1.718 19.047 1 82.88 106 GLU A C 1
ATOM 797 O O . GLU A 1 106 ? 3.016 -0.634 19.594 1 82.88 106 GLU A O 1
ATOM 802 N N . ALA A 1 107 ? 2.891 -2.818 19.609 1 79.38 107 ALA A N 1
ATOM 803 C CA . ALA A 1 107 ? 3.275 -2.902 21.016 1 79.38 107 ALA A CA 1
ATOM 804 C C . ALA A 1 107 ? 4.723 -2.459 21.219 1 79.38 107 ALA A C 1
ATOM 806 O O . ALA A 1 107 ? 5.066 -1.885 22.25 1 79.38 107 ALA A O 1
ATOM 807 N N . SER A 1 108 ? 5.512 -2.695 20.234 1 76.31 108 SER A N 1
ATOM 808 C CA . SER A 1 108 ? 6.93 -2.375 20.328 1 76.31 108 SER A CA 1
ATOM 809 C C . SER A 1 108 ? 7.191 -0.905 20.016 1 76.31 108 SER A C 1
ATOM 811 O O . SER A 1 108 ? 8.227 -0.355 20.406 1 76.31 108 SER A O 1
ATOM 813 N N . SER A 1 109 ? 6.418 -0.254 19.172 1 67.19 109 SER A N 1
ATOM 814 C CA . SER A 1 109 ? 6.656 1.1 18.688 1 67.19 109 SER A CA 1
ATOM 815 C C . SER A 1 109 ? 6.164 2.143 19.672 1 67.19 109 SER A C 1
ATOM 817 O O . SER A 1 109 ? 6.023 3.318 19.328 1 67.19 109 SER A O 1
ATOM 819 N N . SER A 1 110 ? 5.859 1.849 20.906 1 60.62 110 SER A N 1
ATOM 820 C CA . SER A 1 110 ? 5.312 2.781 21.891 1 60.62 110 SER A CA 1
ATOM 821 C C . SER A 1 110 ? 6.16 4.047 21.984 1 60.62 110 SER A C 1
ATOM 823 O O . SER A 1 110 ? 5.699 5.074 22.484 1 60.62 110 SER A O 1
ATOM 825 N N . SER A 1 111 ? 7.309 4.051 21.188 1 57.19 111 SER A N 1
ATOM 826 C CA . SER A 1 111 ? 8.102 5.258 21.391 1 57.19 111 SER A CA 1
ATOM 827 C C . SER A 1 111 ? 8.07 6.168 20.172 1 57.19 111 SER A C 1
ATOM 829 O O . SER A 1 111 ? 8.578 7.285 20.203 1 57.19 111 SER A O 1
ATOM 831 N N . ASP A 1 112 ? 7.461 5.77 19.078 1 59.94 112 ASP A N 1
ATOM 832 C CA . ASP A 1 112 ? 7.438 6.598 17.875 1 59.94 112 ASP A CA 1
ATOM 833 C C . ASP A 1 112 ? 6.281 7.598 17.922 1 59.94 112 ASP A C 1
ATOM 835 O O . ASP A 1 112 ? 5.125 7.211 18.109 1 59.94 112 ASP A O 1
ATOM 839 N N . PRO A 1 113 ? 6.672 8.812 17.922 1 58.44 113 PRO A N 1
ATOM 840 C CA . PRO A 1 113 ? 5.641 9.844 18.047 1 58.44 113 PRO A CA 1
ATOM 841 C C . PRO A 1 113 ? 4.477 9.641 17.078 1 58.44 113 PRO A C 1
ATOM 843 O O . PRO A 1 113 ? 3.32 9.867 17.438 1 58.44 113 PRO A O 1
ATOM 846 N N . ALA A 1 114 ? 4.766 9.164 15.883 1 57.84 114 ALA A N 1
ATOM 847 C CA . ALA A 1 114 ? 3.699 8.945 14.906 1 57.84 114 ALA A CA 1
ATOM 848 C C . ALA A 1 114 ? 2.74 7.855 15.367 1 57.84 114 ALA A C 1
ATOM 850 O O . ALA A 1 114 ? 1.531 7.945 15.141 1 57.84 114 ALA A O 1
ATOM 851 N N . ASN A 1 115 ? 3.307 6.883 15.984 1 59.31 115 ASN A N 1
ATOM 852 C CA . ASN A 1 115 ? 2.488 5.773 16.453 1 59.31 115 ASN A CA 1
ATOM 853 C C . ASN A 1 115 ? 1.621 6.184 17.641 1 59.31 115 ASN A C 1
ATOM 855 O O . ASN A 1 115 ? 0.491 5.715 17.781 1 59.31 115 ASN A O 1
ATOM 859 N N . LEU A 1 116 ? 2.246 7.004 18.391 1 55.72 116 LEU A N 1
ATOM 860 C CA . LEU A 1 116 ? 1.514 7.465 19.578 1 55.72 116 LEU A CA 1
ATOM 861 C C . LEU A 1 116 ? 0.304 8.297 19.172 1 55.72 116 LEU A C 1
ATOM 863 O O . LEU A 1 116 ? -0.773 8.164 19.75 1 55.72 116 LEU A O 1
ATOM 867 N N . LEU A 1 117 ? 0.578 9.094 18.141 1 54.66 117 LEU A N 1
ATOM 868 C CA . LEU A 1 117 ? -0.503 9.961 17.688 1 54.66 117 LEU A CA 1
ATOM 869 C C . LEU A 1 117 ? -1.526 9.18 16.875 1 54.66 117 LEU A C 1
ATOM 871 O O . LEU A 1 117 ? -2.721 9.484 16.906 1 54.66 117 LEU A O 1
ATOM 875 N N . SER A 1 118 ? -0.979 8.047 16.047 1 53.97 118 SER A N 1
ATOM 876 C CA . SER A 1 118 ? -1.843 7.254 15.164 1 53.97 118 SER A CA 1
ATOM 877 C C . SER A 1 118 ? -2.727 6.309 15.977 1 53.97 118 SER A C 1
ATOM 879 O O . SER A 1 118 ? -3.844 5.992 15.562 1 53.97 118 SER A O 1
ATOM 881 N N . SER A 1 119 ? -2.119 5.594 16.938 1 48.91 119 SER A N 1
ATOM 882 C CA . SER A 1 119 ? -2.879 4.629 17.719 1 48.91 119 SER A CA 1
ATOM 883 C C . SER A 1 119 ? -4.219 5.207 18.156 1 48.91 119 SER A C 1
ATOM 885 O O . SER A 1 119 ? -5.172 4.465 18.406 1 48.91 119 SER A O 1
ATOM 887 N N . GLN A 1 120 ? -4.25 6.473 18.234 1 45.56 120 GLN A N 1
ATOM 888 C CA . GLN A 1 120 ? -5.383 7.164 18.828 1 45.56 120 GLN A CA 1
ATOM 889 C C . GLN A 1 120 ? -6.523 7.324 17.828 1 45.56 120 GLN A C 1
ATOM 891 O O . GLN A 1 120 ? -7.676 7.539 18.219 1 45.56 120 GLN A O 1
ATOM 896 N N . ILE A 1 121 ? -6.066 7.301 16.562 1 44.19 121 ILE A N 1
ATOM 897 C CA . ILE A 1 121 ? -7.109 7.465 15.555 1 44.19 121 ILE A CA 1
ATOM 898 C C . ILE A 1 121 ? -7.938 6.188 15.453 1 44.19 121 ILE A C 1
ATOM 900 O O . ILE A 1 121 ? -9.086 6.215 15.008 1 44.19 121 ILE A O 1
ATOM 904 N N . SER A 1 122 ? -7.25 5.062 15.852 1 43.62 122 SER A N 1
ATOM 905 C CA . SER A 1 122 ? -8.008 3.828 15.695 1 43.62 122 SER A CA 1
ATOM 906 C C . SER A 1 122 ? -9.078 3.689 16.766 1 43.62 122 SER A C 1
ATOM 908 O O . SER A 1 122 ? -8.836 4.008 17.938 1 43.62 122 SER A O 1
ATOM 910 N N . GLN A 1 123 ? -10.172 3.773 16.531 1 42.03 123 GLN A N 1
ATOM 911 C CA . GLN A 1 123 ? -11.281 3.387 17.391 1 42.03 123 GLN A CA 1
ATOM 912 C C . GLN A 1 123 ? -10.922 2.18 18.25 1 42.03 123 GLN A C 1
ATOM 914 O O . GLN A 1 123 ? -10.188 1.291 17.812 1 42.03 123 GLN A O 1
ATOM 919 N N . GLN A 1 124 ? -10.945 2.344 19.719 1 39.44 124 GLN A N 1
ATOM 920 C CA . GLN A 1 124 ? -10.68 1.618 20.969 1 39.44 124 GLN A CA 1
ATOM 921 C C . GLN A 1 124 ? -10.867 0.116 20.766 1 39.44 124 GLN A C 1
ATOM 923 O O . GLN A 1 124 ? -10.516 -0.677 21.641 1 39.44 124 GLN A O 1
ATOM 928 N N . GLY A 1 125 ? -11.211 -0.771 19.766 1 39.84 125 GLY A N 1
ATOM 929 C CA . GLY A 1 125 ? -11.375 -2.211 19.891 1 39.84 125 GLY A CA 1
ATOM 930 C C . GLY A 1 125 ? -10.812 -2.971 18.703 1 39.84 125 GLY A C 1
ATOM 931 O O . GLY A 1 125 ? -10.711 -4.199 18.734 1 39.84 125 GLY A O 1
ATOM 932 N N . LYS A 1 126 ? -11.008 -2.65 17.547 1 46.09 126 LYS A N 1
ATOM 933 C CA . LYS A 1 126 ? -10.727 -3.529 16.422 1 46.09 126 LYS A CA 1
ATOM 934 C C . LYS A 1 126 ? -9.297 -3.355 15.922 1 46.09 126 LYS A C 1
ATOM 936 O O . LYS A 1 126 ? -8.68 -2.309 16.141 1 46.09 126 LYS A O 1
ATOM 941 N N . GLU A 1 127 ? -8.633 -4.566 15.648 1 50.97 127 GLU A N 1
ATOM 942 C CA . GLU A 1 127 ? -7.312 -4.695 15.031 1 50.97 127 GLU A CA 1
ATOM 943 C C . GLU A 1 127 ? -7 -3.5 14.141 1 50.97 127 GLU A C 1
ATOM 945 O O . GLU A 1 127 ? -7.789 -3.156 13.258 1 50.97 127 GLU A O 1
ATOM 950 N N . SER A 1 128 ? -6.258 -2.473 14.617 1 57.78 128 SER A N 1
ATOM 951 C CA . SER A 1 128 ? -5.953 -1.245 13.891 1 57.78 128 SER A CA 1
ATOM 952 C C . SER A 1 128 ? -5.012 -1.516 12.719 1 57.78 128 SER A C 1
ATOM 954 O O . SER A 1 128 ? -3.936 -2.09 12.906 1 57.78 128 SER A O 1
ATOM 956 N N . PHE A 1 129 ? -5.418 -1.771 11.555 1 77.88 129 PHE A N 1
ATOM 957 C CA . PHE A 1 129 ? -4.625 -1.89 10.344 1 77.88 129 PHE A CA 1
ATOM 958 C C . PHE A 1 129 ? -4.273 -0.513 9.789 1 77.88 129 PHE A C 1
ATOM 960 O O . PHE A 1 129 ? -4.488 -0.243 8.602 1 77.88 129 PHE A O 1
ATOM 967 N N . ARG A 1 130 ? -3.602 0.261 10.781 1 86.44 130 ARG A N 1
ATOM 968 C CA . ARG A 1 130 ? -3.121 1.572 10.359 1 86.44 130 ARG A CA 1
ATOM 969 C C . ARG A 1 130 ? -1.969 1.439 9.367 1 86.44 130 ARG A C 1
ATOM 971 O O . ARG A 1 130 ? -1.083 0.602 9.547 1 86.44 130 ARG A O 1
ATOM 978 N N . PRO A 1 131 ? -2.021 2.324 8.406 1 92.44 131 PRO A N 1
ATOM 979 C CA . PRO A 1 131 ? -0.981 2.215 7.383 1 92.44 131 PRO A CA 1
ATOM 980 C C . PRO A 1 131 ? 0.429 2.307 7.957 1 92.44 131 PRO A C 1
ATOM 982 O O . PRO A 1 131 ? 1.333 1.602 7.504 1 92.44 131 PRO A O 1
ATOM 985 N N . SER A 1 132 ? 0.647 3.127 8.977 1 92.31 132 SER A N 1
ATOM 986 C CA . SER A 1 132 ? 1.968 3.291 9.578 1 92.31 132 SER A CA 1
ATOM 987 C C . SER A 1 132 ? 2.463 1.985 10.195 1 92.31 132 SER A C 1
ATOM 989 O O . SER A 1 132 ? 3.605 1.581 9.969 1 92.31 132 SER A O 1
ATOM 991 N N . ILE A 1 133 ? 1.609 1.297 10.906 1 92 133 ILE A N 1
ATOM 992 C CA . ILE A 1 133 ? 1.972 0.052 11.57 1 92 133 ILE A CA 1
ATOM 993 C C . ILE A 1 133 ? 2.115 -1.064 10.539 1 92 133 ILE A C 1
ATOM 995 O O . ILE A 1 133 ? 3.07 -1.843 10.586 1 92 133 ILE A O 1
ATOM 999 N N . LEU A 1 134 ? 1.154 -1.103 9.641 1 93.94 134 LEU A N 1
ATOM 1000 C CA . LEU A 1 134 ? 1.174 -2.152 8.633 1 93.94 134 LEU A CA 1
ATOM 1001 C C . LEU A 1 134 ? 2.41 -2.031 7.746 1 93.94 134 LEU A C 1
ATOM 1003 O O . LEU A 1 134 ? 2.975 -3.041 7.316 1 93.94 134 LEU A O 1
ATOM 1007 N N . SER A 1 135 ? 2.834 -0.777 7.43 1 96.56 135 SER A N 1
ATOM 1008 C CA . SER A 1 135 ? 4.027 -0.579 6.617 1 96.56 135 SER A CA 1
ATOM 1009 C C . SER A 1 135 ? 5.277 -1.094 7.328 1 96.56 135 SER A C 1
ATOM 1011 O O . SER A 1 135 ? 6.133 -1.728 6.707 1 96.56 135 SER A O 1
ATOM 1013 N N . ARG A 1 136 ? 5.359 -0.865 8.602 1 95.62 136 ARG A N 1
ATOM 1014 C CA . ARG A 1 136 ? 6.48 -1.378 9.383 1 95.62 136 ARG A CA 1
ATOM 1015 C C . ARG A 1 136 ? 6.465 -2.902 9.43 1 95.62 136 ARG A C 1
ATOM 1017 O O . ARG A 1 136 ? 7.512 -3.543 9.305 1 95.62 136 ARG A O 1
ATOM 1024 N N . THR A 1 137 ? 5.297 -3.4 9.656 1 95.94 137 THR A N 1
ATOM 1025 C CA . THR A 1 137 ? 5.117 -4.848 9.703 1 95.94 137 THR A CA 1
ATOM 1026 C C . THR A 1 137 ? 5.52 -5.48 8.367 1 95.94 137 THR A C 1
ATOM 1028 O O . THR A 1 137 ? 6.242 -6.48 8.344 1 95.94 137 THR A O 1
ATOM 1031 N N . ALA A 1 138 ? 5.027 -4.918 7.281 1 97.81 138 ALA A N 1
ATOM 1032 C CA . ALA A 1 138 ? 5.34 -5.426 5.949 1 97.81 138 ALA A CA 1
ATOM 1033 C C . ALA A 1 138 ? 6.84 -5.367 5.676 1 97.81 138 ALA A C 1
ATOM 1035 O O . ALA A 1 138 ? 7.414 -6.305 5.117 1 97.81 138 ALA A O 1
ATOM 1036 N N . TYR A 1 139 ? 7.496 -4.242 6.066 1 97.69 139 TYR A N 1
ATOM 1037 C CA . TYR A 1 139 ? 8.938 -4.113 5.887 1 97.69 139 TYR A CA 1
ATOM 1038 C C . TYR A 1 139 ? 9.68 -5.203 6.652 1 97.69 139 TYR A C 1
ATOM 1040 O O . TYR A 1 139 ? 10.578 -5.855 6.105 1 97.69 139 TYR A O 1
ATOM 1048 N N . ALA A 1 140 ? 9.266 -5.379 7.883 1 96.25 140 ALA A N 1
ATOM 1049 C CA . ALA A 1 140 ? 9.914 -6.387 8.719 1 96.25 140 ALA A CA 1
ATOM 1050 C C . ALA A 1 140 ? 9.719 -7.785 8.141 1 96.25 140 ALA A C 1
ATOM 1052 O O . ALA A 1 140 ? 10.648 -8.594 8.125 1 96.25 140 ALA A O 1
ATOM 1053 N N . LEU A 1 141 ? 8.531 -8.047 7.75 1 96.88 141 LEU A N 1
ATOM 1054 C CA . LEU A 1 141 ? 8.219 -9.344 7.152 1 96.88 141 LEU A CA 1
ATOM 1055 C C . LEU A 1 141 ? 9.109 -9.617 5.949 1 96.88 141 LEU A C 1
ATOM 1057 O O . LEU A 1 141 ? 9.703 -10.695 5.84 1 96.88 141 LEU A O 1
ATOM 1061 N N . LEU A 1 142 ? 9.273 -8.656 5.035 1 97.69 142 LEU A N 1
ATOM 1062 C CA . LEU A 1 142 ? 10.078 -8.828 3.83 1 97.69 142 LEU A CA 1
ATOM 1063 C C . LEU A 1 142 ? 11.555 -8.945 4.176 1 97.69 142 LEU A C 1
ATOM 1065 O O . LEU A 1 142 ? 12.234 -9.859 3.705 1 97.69 142 LEU A O 1
ATOM 1069 N N . LYS A 1 143 ? 12.031 -8.086 5.035 1 95.75 143 LYS A N 1
ATOM 1070 C CA . LYS A 1 143 ? 13.461 -7.965 5.301 1 95.75 143 LYS A CA 1
ATOM 1071 C C . LYS A 1 143 ? 13.945 -9.078 6.223 1 95.75 143 LYS A C 1
ATOM 1073 O O . LYS A 1 143 ? 15.078 -9.547 6.094 1 95.75 143 LYS A O 1
ATOM 1078 N N . ARG A 1 144 ? 13.109 -9.523 7.109 1 95.12 144 ARG A N 1
ATOM 1079 C CA . ARG A 1 144 ? 13.578 -10.453 8.133 1 95.12 144 ARG A CA 1
ATOM 1080 C C . ARG A 1 144 ? 13.133 -11.883 7.82 1 95.12 144 ARG A C 1
ATOM 1082 O O . ARG A 1 144 ? 13.75 -12.844 8.281 1 95.12 144 ARG A O 1
ATOM 1089 N N . LYS A 1 145 ? 12.133 -12.016 7.086 1 96.38 145 LYS A N 1
ATOM 1090 C CA . LYS A 1 145 ? 11.609 -13.359 6.871 1 96.38 145 LYS A CA 1
ATOM 1091 C C . LYS A 1 145 ? 11.742 -13.781 5.41 1 96.38 145 LYS A C 1
ATOM 1093 O O . LYS A 1 145 ? 12.289 -14.844 5.109 1 96.38 145 LYS A O 1
ATOM 1098 N N . PHE A 1 146 ? 11.359 -13 4.457 1 97.94 146 PHE A N 1
ATOM 1099 C CA . PHE A 1 146 ? 11.227 -13.414 3.064 1 97.94 146 PHE A CA 1
ATOM 1100 C C . PHE A 1 146 ? 12.57 -13.312 2.346 1 97.94 146 PHE A C 1
ATOM 1102 O O . PHE A 1 146 ? 13.055 -14.297 1.781 1 97.94 146 PHE A O 1
ATOM 1109 N N . LEU A 1 147 ? 13.242 -12.164 2.396 1 97.38 147 LEU A N 1
ATOM 1110 C CA . LEU A 1 147 ? 14.406 -11.875 1.56 1 97.38 147 LEU A CA 1
ATOM 1111 C C . LEU A 1 147 ? 15.625 -12.656 2.029 1 97.38 147 LEU A C 1
ATOM 1113 O O . LEU A 1 147 ? 16.531 -12.945 1.237 1 97.38 147 LEU A O 1
ATOM 1117 N N . PRO A 1 148 ? 15.703 -13.031 3.289 1 97.06 148 PRO A N 1
ATOM 1118 C CA . PRO A 1 148 ? 16.844 -13.844 3.723 1 97.06 148 PRO A CA 1
ATOM 1119 C C . PRO A 1 148 ? 16.906 -15.195 3.02 1 97.06 148 PRO A C 1
ATOM 1121 O O . PRO A 1 148 ? 17.969 -15.828 2.982 1 97.06 148 PRO A O 1
ATOM 1124 N N . TYR A 1 149 ? 15.82 -15.68 2.477 1 96.94 149 TYR A N 1
ATOM 1125 C CA . TYR A 1 149 ? 15.852 -16.906 1.694 1 96.94 149 TYR A CA 1
ATOM 1126 C C . TYR A 1 149 ? 16.547 -16.688 0.362 1 96.94 149 TYR A C 1
ATOM 1128 O O . TYR A 1 149 ? 16.797 -17.641 -0.383 1 96.94 149 TYR A O 1
ATOM 1136 N N . ALA A 1 150 ? 16.781 -15.414 -0.012 1 96.44 150 ALA A N 1
ATOM 1137 C CA . ALA A 1 150 ? 17.5 -15.023 -1.222 1 96.44 150 ALA A CA 1
ATOM 1138 C C . ALA A 1 150 ? 16.797 -15.539 -2.471 1 96.44 150 ALA A C 1
ATOM 1140 O O . ALA A 1 150 ? 17.422 -16.172 -3.324 1 96.44 150 ALA A O 1
ATOM 1141 N N . PRO A 1 151 ? 15.516 -15.32 -2.551 1 97.12 151 PRO A N 1
ATOM 1142 C CA . PRO A 1 151 ? 14.82 -15.742 -3.77 1 97.12 151 PRO A CA 1
ATOM 1143 C C . PRO A 1 151 ? 15.305 -15 -5.012 1 97.12 151 PRO A C 1
ATOM 1145 O O . PRO A 1 151 ? 15.703 -13.836 -4.922 1 97.12 151 PRO A O 1
ATOM 1148 N N . GLN A 1 152 ? 15.273 -15.68 -6.109 1 95.81 152 GLN A N 1
ATOM 1149 C CA . GLN A 1 152 ? 15.555 -15.047 -7.391 1 95.81 152 GLN A CA 1
ATOM 1150 C C . GLN A 1 152 ? 14.273 -14.531 -8.047 1 95.81 152 GLN A C 1
ATOM 1152 O O . GLN A 1 152 ? 14.312 -13.602 -8.859 1 95.81 152 GLN A O 1
ATOM 1157 N N . THR A 1 153 ? 13.18 -15.203 -7.746 1 96.44 153 THR A N 1
ATOM 1158 C CA . THR A 1 153 ? 11.852 -14.82 -8.227 1 96.44 153 THR A CA 1
ATOM 1159 C C . THR A 1 153 ? 10.859 -14.727 -7.07 1 96.44 153 THR A C 1
ATOM 1161 O O . THR A 1 153 ? 10.805 -15.617 -6.219 1 96.44 153 THR A O 1
ATOM 1164 N N . ILE A 1 154 ? 10.133 -13.641 -7.004 1 98.06 154 ILE A N 1
ATOM 1165 C CA . ILE A 1 154 ? 9.086 -13.461 -6.004 1 98.06 154 ILE A CA 1
ATOM 1166 C C . ILE A 1 154 ? 7.719 -13.398 -6.688 1 98.06 154 ILE A C 1
ATOM 1168 O O . ILE A 1 154 ? 7.504 -12.57 -7.578 1 98.06 154 ILE A O 1
ATOM 1172 N N . LEU A 1 155 ? 6.863 -14.305 -6.32 1 98.12 155 LEU A N 1
ATOM 1173 C CA . LEU A 1 155 ? 5.496 -14.328 -6.828 1 98.12 155 LEU A CA 1
ATOM 1174 C C . LEU A 1 155 ? 4.523 -13.781 -5.789 1 98.12 155 LEU A C 1
ATOM 1176 O O . LEU A 1 155 ? 4.457 -14.281 -4.664 1 98.12 155 LEU A O 1
ATOM 1180 N N . ILE A 1 156 ? 3.82 -12.742 -6.172 1 97.69 156 ILE A N 1
ATOM 1181 C CA . ILE A 1 156 ? 2.814 -12.148 -5.301 1 97.69 156 ILE A CA 1
ATOM 1182 C C . ILE A 1 156 ? 1.421 -12.398 -5.871 1 97.69 156 ILE A C 1
ATOM 1184 O O . ILE A 1 156 ? 1.136 -12.031 -7.012 1 97.69 156 ILE A O 1
ATOM 1188 N N . GLU A 1 157 ? 0.564 -13.008 -5.062 1 96.19 157 GLU A N 1
ATOM 1189 C CA . GLU A 1 157 ? -0.815 -13.195 -5.504 1 96.19 157 GLU A CA 1
ATOM 1190 C C . GLU A 1 157 ? -1.487 -11.859 -5.793 1 96.19 157 GLU A C 1
ATOM 1192 O O . GLU A 1 157 ? -1.5 -10.969 -4.941 1 96.19 157 GLU A O 1
ATOM 1197 N N . GLN A 1 158 ? -2.008 -11.836 -6.926 1 92.38 158 GLN A N 1
ATOM 1198 C CA . GLN A 1 158 ? -2.709 -10.617 -7.316 1 92.38 158 GLN A CA 1
ATOM 1199 C C . GLN A 1 158 ? -4.102 -10.562 -6.695 1 92.38 158 GLN A C 1
ATOM 1201 O O . GLN A 1 158 ? -4.883 -11.508 -6.824 1 92.38 158 GLN A O 1
ATOM 1206 N N . GLN A 1 159 ? -4.434 -9.406 -6.059 1 87 159 GLN A N 1
ATOM 1207 C CA . GLN A 1 159 ? -5.75 -9.227 -5.453 1 87 159 GLN A CA 1
ATOM 1208 C C . GLN A 1 159 ? -6.719 -8.57 -6.43 1 87 159 GLN A C 1
ATOM 1210 O O . GLN A 1 159 ? -6.309 -7.793 -7.293 1 87 159 GLN A O 1
ATOM 1215 N N . ARG A 1 160 ? -7.941 -8.984 -6.348 1 71.88 160 ARG A N 1
ATOM 1216 C CA . ARG A 1 160 ? -8.977 -8.438 -7.219 1 71.88 160 ARG A CA 1
ATOM 1217 C C . ARG A 1 160 ? -9.703 -7.285 -6.535 1 71.88 160 ARG A C 1
ATOM 1219 O O . ARG A 1 160 ? -9.758 -7.215 -5.305 1 71.88 160 ARG A O 1
ATOM 1226 N N . TYR A 1 161 ? -10.094 -6.285 -7.547 1 64.31 161 TYR A N 1
ATOM 1227 C CA . TYR A 1 161 ? -10.945 -5.195 -7.082 1 64.31 161 TYR A CA 1
ATOM 1228 C C . TYR A 1 161 ? -12.414 -5.496 -7.348 1 64.31 161 TYR A C 1
ATOM 1230 O O . TYR A 1 161 ? -12.758 -6.074 -8.383 1 64.31 161 TYR A O 1
ATOM 1238 N N . ARG A 1 162 ? -13.141 -5.867 -6.379 1 53.09 162 ARG A N 1
ATOM 1239 C CA . ARG A 1 162 ? -14.539 -6.152 -6.676 1 53.09 162 ARG A CA 1
ATOM 1240 C C . ARG A 1 162 ? -15.234 -4.93 -7.262 1 53.09 162 ARG A C 1
ATOM 1242 O O . ARG A 1 162 ? -15.203 -3.848 -6.668 1 53.09 162 ARG A O 1
ATOM 1249 N N . THR A 1 163 ? -15.312 -4.75 -8.68 1 50.53 163 THR A N 1
ATOM 1250 C CA . THR A 1 163 ? -15.992 -3.639 -9.336 1 50.53 163 THR A CA 1
ATOM 1251 C C . THR A 1 163 ? -17.484 -3.645 -9 1 50.53 163 THR A C 1
ATOM 1253 O O . THR A 1 163 ? -18.156 -2.611 -9.094 1 50.53 163 THR A O 1
ATOM 1256 N N . ASN A 1 164 ? -18.109 -4.789 -9.156 1 45.06 164 ASN A N 1
ATOM 1257 C CA . ASN A 1 164 ? -19.578 -4.75 -9.211 1 45.06 164 ASN A CA 1
ATOM 1258 C C . ASN A 1 164 ? -20.172 -4.219 -7.91 1 45.06 164 ASN A C 1
ATOM 1260 O O . ASN A 1 164 ? -19.562 -4.355 -6.844 1 45.06 164 ASN A O 1
ATOM 1264 N N . ALA A 1 165 ? -21.141 -3.371 -8.055 1 44.69 165 ALA A N 1
ATOM 1265 C CA . ALA A 1 165 ? -22.109 -2.781 -7.129 1 44.69 165 ALA A CA 1
ATOM 1266 C C . ALA A 1 165 ? -22.344 -3.689 -5.926 1 44.69 165 ALA A C 1
ATOM 1268 O O . ALA A 1 165 ? -23.344 -3.557 -5.227 1 44.69 165 ALA A O 1
ATOM 1269 N N . SER A 1 166 ? -21.75 -4.875 -6.059 1 45.41 166 SER A N 1
ATOM 1270 C CA . SER A 1 166 ? -22.234 -5.711 -4.965 1 45.41 166 SER A CA 1
ATOM 1271 C C . SER A 1 166 ? -22 -5.047 -3.611 1 45.41 166 SER A C 1
ATOM 1273 O O . SER A 1 166 ? -21.234 -4.078 -3.518 1 45.41 166 SER A O 1
ATOM 1275 N N . SER A 1 167 ? -22.297 -5.812 -2.576 1 49 167 SER A N 1
ATOM 1276 C CA . SER A 1 167 ? -22.422 -5.543 -1.146 1 49 167 SER A CA 1
ATOM 1277 C C . SER A 1 167 ? -21.156 -4.91 -0.591 1 49 167 SER A C 1
ATOM 1279 O O . SER A 1 167 ? -20.109 -4.91 -1.253 1 49 167 SER A O 1
ATOM 1281 N N . ALA A 1 168 ? -21.172 -4.551 0.519 1 51.78 168 ALA A N 1
ATOM 1282 C CA . ALA A 1 168 ? -20.23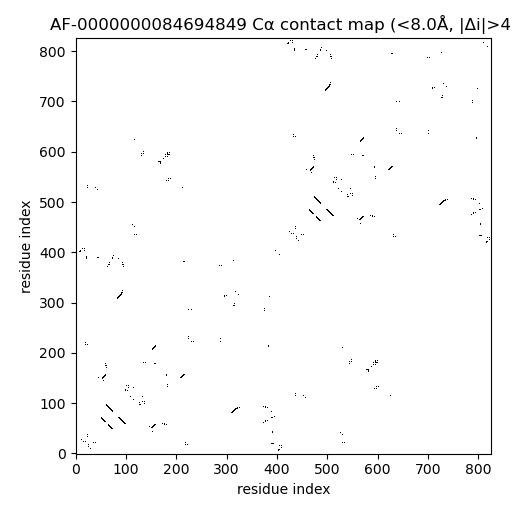4 -3.98 1.49 1 51.78 168 ALA A CA 1
ATOM 1283 C C . ALA A 1 168 ? -18.859 -4.629 1.377 1 51.78 168 ALA A C 1
ATOM 1285 O O . ALA A 1 168 ? -18.719 -5.844 1.521 1 51.78 168 ALA A O 1
ATOM 1286 N N . ILE A 1 169 ? -18.109 -4.078 0.295 1 57.38 169 ILE A N 1
ATOM 1287 C CA . ILE A 1 169 ? -16.734 -4.574 0.35 1 57.38 169 ILE A CA 1
ATOM 1288 C C . ILE A 1 169 ? -16.281 -4.676 1.805 1 57.38 169 ILE A C 1
ATOM 1290 O O . ILE A 1 169 ? -16.391 -3.709 2.562 1 57.38 169 ILE A O 1
ATOM 1294 N N . GLN A 1 170 ? -15.922 -5.855 2.102 1 63.88 170 GLN A N 1
ATOM 1295 C CA . GLN A 1 170 ? -15.516 -6.133 3.475 1 63.88 170 GLN A CA 1
ATOM 1296 C C . GLN A 1 170 ? -14.211 -5.426 3.816 1 63.88 170 GLN A C 1
ATOM 1298 O O . GLN A 1 170 ? -13.336 -5.273 2.959 1 63.88 170 GLN A O 1
ATOM 1303 N N . GLU A 1 171 ? -14.141 -4.754 4.77 1 70.38 171 GLU A N 1
ATOM 1304 C CA . GLU A 1 171 ? -12.992 -4.039 5.324 1 70.38 171 GLU A CA 1
ATOM 1305 C C . GLU A 1 171 ? -11.703 -4.828 5.133 1 70.38 171 GLU A C 1
ATOM 1307 O O . GLU A 1 171 ? -10.656 -4.25 4.832 1 70.38 171 GLU A O 1
ATOM 1312 N N . TRP A 1 172 ? -11.828 -6.137 5.125 1 73.38 172 TRP A N 1
ATOM 1313 C CA . TRP A 1 172 ? -10.633 -6.969 5.043 1 73.38 172 TRP A CA 1
ATOM 1314 C C . TRP A 1 172 ? -10.023 -6.91 3.648 1 73.38 172 TRP A C 1
ATOM 1316 O O . TRP A 1 172 ? -8.797 -6.953 3.498 1 73.38 172 TRP A O 1
ATOM 1326 N N . THR A 1 173 ? -10.852 -6.777 2.65 1 78 173 THR A N 1
ATOM 1327 C CA . THR A 1 173 ? -10.359 -6.695 1.279 1 78 173 THR A CA 1
ATOM 1328 C C . THR A 1 173 ? -9.5 -5.449 1.086 1 78 173 THR A C 1
ATOM 1330 O O . THR A 1 173 ? -8.484 -5.492 0.387 1 78 173 THR A O 1
ATOM 1333 N N . TYR A 1 174 ? -9.805 -4.414 1.806 1 80.88 174 TYR A N 1
ATOM 1334 C CA . TYR A 1 174 ? -9.023 -3.184 1.755 1 80.88 174 TYR A CA 1
ATOM 1335 C C . TYR A 1 174 ? -7.637 -3.395 2.348 1 80.88 174 TYR A C 1
ATOM 1337 O O . TYR A 1 174 ? -6.633 -2.98 1.762 1 80.88 174 TYR A O 1
ATOM 1345 N N . HIS A 1 175 ? -7.66 -4.016 3.404 1 86.38 175 HIS A N 1
ATOM 1346 C CA . HIS A 1 175 ? -6.395 -4.18 4.113 1 86.38 175 HIS A CA 1
ATOM 1347 C C . HIS A 1 175 ? -5.445 -5.094 3.344 1 86.38 175 HIS A C 1
ATOM 1349 O O . HIS A 1 175 ? -4.242 -4.84 3.295 1 86.38 175 HIS A O 1
ATOM 1355 N N . VAL A 1 176 ? -5.996 -6.094 2.723 1 90.94 176 VAL A N 1
ATOM 1356 C CA . VAL A 1 176 ? -5.148 -7.016 1.971 1 90.94 176 VAL A CA 1
ATOM 1357 C C . VAL A 1 176 ? -4.602 -6.316 0.727 1 90.94 176 VAL A C 1
ATOM 1359 O O . VAL A 1 176 ? -3.439 -6.504 0.362 1 90.94 176 VAL A O 1
ATOM 1362 N N . ASN A 1 177 ? -5.48 -5.535 0.074 1 88.81 177 ASN A N 1
ATOM 1363 C CA . ASN A 1 177 ? -5.031 -4.777 -1.089 1 88.81 177 ASN A CA 1
ATOM 1364 C C . ASN A 1 177 ? -3.945 -3.771 -0.718 1 88.81 177 ASN A C 1
ATOM 1366 O O . ASN A 1 177 ? -2.971 -3.604 -1.454 1 88.81 177 ASN A O 1
ATOM 1370 N N . MET A 1 178 ? -4.133 -3.121 0.372 1 92.69 178 MET A N 1
ATOM 1371 C CA . MET A 1 178 ? -3.121 -2.188 0.866 1 92.69 178 MET A CA 1
ATOM 1372 C C . MET A 1 178 ? -1.806 -2.906 1.142 1 92.69 178 MET A C 1
ATOM 1374 O O . MET A 1 178 ? -0.738 -2.424 0.761 1 92.69 178 MET A O 1
ATOM 1378 N N . LEU A 1 179 ? -1.938 -4.012 1.783 1 95.31 179 LEU A N 1
ATOM 1379 C CA . LEU A 1 179 ? -0.747 -4.793 2.092 1 95.31 179 LEU A CA 1
ATOM 1380 C C . LEU A 1 179 ? -0.025 -5.211 0.816 1 95.31 179 LEU A C 1
ATOM 1382 O O . LEU A 1 179 ? 1.204 -5.148 0.744 1 95.31 179 LEU A O 1
ATOM 1386 N N . GLU A 1 180 ? -0.79 -5.691 -0.129 1 95.81 180 GLU A N 1
ATOM 1387 C CA . GLU A 1 180 ? -0.191 -6.008 -1.421 1 95.81 180 GLU A CA 1
ATOM 1388 C C . GLU A 1 180 ? 0.583 -4.816 -1.979 1 95.81 180 GLU A C 1
ATOM 1390 O O . GLU A 1 180 ? 1.733 -4.961 -2.398 1 95.81 180 GLU A O 1
ATOM 1395 N N . GLY A 1 181 ? -0.09 -3.676 -1.991 1 96.38 181 GLY A N 1
ATOM 1396 C CA . GLY A 1 181 ? 0.569 -2.463 -2.447 1 96.38 181 GLY A CA 1
ATOM 1397 C C . GLY A 1 181 ? 1.843 -2.152 -1.684 1 96.38 181 GLY A C 1
ATOM 1398 O O . GLY A 1 181 ? 2.846 -1.749 -2.275 1 96.38 181 GLY A O 1
ATOM 1399 N N . MET A 1 182 ? 1.829 -2.342 -0.411 1 98.19 182 MET A N 1
ATOM 1400 C CA . MET A 1 182 ? 2.992 -2.076 0.431 1 98.19 182 MET A CA 1
ATOM 1401 C C . MET A 1 182 ? 4.152 -2.994 0.062 1 98.19 182 MET A C 1
ATOM 1403 O O . MET A 1 182 ? 5.301 -2.551 -0.017 1 98.19 182 MET A O 1
ATOM 1407 N N . ILE A 1 183 ? 3.859 -4.242 -0.145 1 98.44 183 ILE A N 1
ATOM 1408 C CA . ILE A 1 183 ? 4.898 -5.211 -0.477 1 98.44 183 ILE A CA 1
ATOM 1409 C C . ILE A 1 183 ? 5.562 -4.824 -1.797 1 98.44 183 ILE A C 1
ATOM 1411 O O . ILE A 1 183 ? 6.789 -4.801 -1.896 1 98.44 183 ILE A O 1
ATOM 1415 N N . TRP A 1 184 ? 4.766 -4.48 -2.773 1 97.69 184 TRP A N 1
ATOM 1416 C CA . TRP A 1 184 ? 5.301 -4.008 -4.047 1 97.69 184 TRP A CA 1
ATOM 1417 C C . TRP A 1 184 ? 6.172 -2.771 -3.846 1 97.69 184 TRP A C 1
ATOM 1419 O O . TRP A 1 184 ? 7.266 -2.676 -4.406 1 97.69 184 TRP A O 1
ATOM 1429 N N . ALA A 1 185 ? 5.688 -1.835 -3.049 1 98.5 185 ALA A N 1
ATOM 1430 C CA . ALA A 1 185 ? 6.375 -0.562 -2.842 1 98.5 185 ALA A CA 1
ATOM 1431 C C . ALA A 1 185 ? 7.707 -0.768 -2.129 1 98.5 185 ALA A C 1
ATOM 1433 O O . ALA A 1 185 ? 8.711 -0.133 -2.473 1 98.5 185 ALA A O 1
ATOM 1434 N N . ILE A 1 186 ? 7.723 -1.629 -1.146 1 98.69 186 ILE A N 1
ATOM 1435 C CA . ILE A 1 186 ? 8.945 -1.91 -0.405 1 98.69 186 ILE A CA 1
ATOM 1436 C C . ILE A 1 186 ? 9.969 -2.566 -1.328 1 98.69 186 ILE A C 1
ATOM 1438 O O . ILE A 1 186 ? 11.133 -2.158 -1.369 1 98.69 186 ILE A O 1
ATOM 1442 N N . LEU A 1 187 ? 9.531 -3.559 -2.062 1 98.12 187 LEU A N 1
ATOM 1443 C CA . LEU A 1 187 ? 10.438 -4.254 -2.975 1 98.12 187 LEU A CA 1
ATOM 1444 C C . LEU A 1 187 ? 10.984 -3.299 -4.027 1 98.12 187 LEU A C 1
ATOM 1446 O O . LEU A 1 187 ? 12.172 -3.334 -4.344 1 98.12 187 LEU A O 1
ATOM 1450 N N . GLU A 1 188 ? 10.086 -2.445 -4.555 1 96.81 188 GLU A N 1
ATOM 1451 C CA . GLU A 1 188 ? 10.539 -1.453 -5.527 1 96.81 188 GLU A CA 1
ATOM 1452 C C . GLU A 1 188 ? 11.555 -0.501 -4.91 1 96.81 188 GLU A C 1
ATOM 1454 O O . GLU A 1 188 ? 12.555 -0.161 -5.547 1 96.81 188 GLU A O 1
ATOM 1459 N N . THR A 1 189 ? 11.312 -0.069 -3.727 1 97.69 189 THR A N 1
ATOM 1460 C CA . THR A 1 189 ? 12.211 0.844 -3.033 1 97.69 189 THR A CA 1
ATOM 1461 C C . THR A 1 189 ? 13.578 0.193 -2.811 1 97.69 189 THR A C 1
ATOM 1463 O O . THR A 1 189 ? 14.609 0.803 -3.082 1 97.69 189 THR A O 1
ATOM 1466 N N . LEU A 1 190 ? 13.555 -1.013 -2.322 1 96.62 190 LEU A N 1
ATOM 1467 C CA . LEU A 1 190 ? 14.797 -1.735 -2.092 1 96.62 190 LEU A CA 1
ATOM 1468 C C . LEU A 1 190 ? 15.57 -1.92 -3.395 1 96.62 190 LEU A C 1
ATOM 1470 O O . LEU A 1 190 ? 16.797 -1.765 -3.424 1 96.62 190 LEU A O 1
ATOM 1474 N N . LYS A 1 191 ? 14.852 -2.256 -4.418 1 94.69 191 LYS A N 1
ATOM 1475 C CA . LYS A 1 191 ? 15.469 -2.434 -5.73 1 94.69 191 LYS A CA 1
ATOM 1476 C C . LYS A 1 191 ? 16.156 -1.151 -6.199 1 94.69 191 LYS A C 1
ATOM 1478 O O . LYS A 1 191 ? 17.312 -1.174 -6.605 1 94.69 191 LYS A O 1
ATOM 1483 N N . GLN A 1 192 ? 15.43 -0.02 -6.105 1 93.56 192 GLN A N 1
ATOM 1484 C CA . GLN A 1 192 ? 15.938 1.265 -6.578 1 93.56 192 GLN A CA 1
ATOM 1485 C C . GLN A 1 192 ? 17.109 1.743 -5.715 1 93.56 192 GLN A C 1
ATOM 1487 O O . GLN A 1 192 ? 18.078 2.287 -6.234 1 93.56 192 GLN A O 1
ATOM 1492 N N . GLU A 1 193 ? 17 1.533 -4.426 1 92.12 193 GLU A N 1
ATOM 1493 C CA . GLU A 1 193 ? 18.031 1.994 -3.512 1 92.12 193 GLU A CA 1
ATOM 1494 C C . GLU A 1 193 ? 19.297 1.134 -3.623 1 92.12 193 GLU A C 1
ATOM 1496 O O . GLU A 1 193 ? 20.391 1.601 -3.344 1 92.12 193 GLU A O 1
ATOM 1501 N N . SER A 1 194 ? 19.203 -0.12 -3.979 1 87.38 194 SER A N 1
ATOM 1502 C CA . SER A 1 194 ? 20.344 -1.016 -4.137 1 87.38 194 SER A CA 1
ATOM 1503 C C . SER A 1 194 ? 21.094 -0.737 -5.438 1 87.38 194 SER A C 1
ATOM 1505 O O . SER A 1 194 ? 22.312 -0.915 -5.516 1 87.38 194 SER A O 1
ATOM 1507 N N . SER A 1 195 ? 20.391 -0.458 -6.504 1 77.81 195 SER A N 1
ATOM 1508 C CA . SER A 1 195 ? 20.984 -0.197 -7.809 1 77.81 195 SER A CA 1
ATOM 1509 C C . SER A 1 195 ? 21.859 1.055 -7.777 1 77.81 195 SER A C 1
ATOM 1511 O O . SER A 1 195 ? 22.812 1.173 -8.547 1 77.81 195 SER A O 1
ATOM 1513 N N . GLY A 1 196 ? 21.547 2.031 -6.957 1 64.38 196 GLY A N 1
ATOM 1514 C CA . GLY A 1 196 ? 22.328 3.258 -6.867 1 64.38 196 GLY A CA 1
ATOM 1515 C C . GLY A 1 196 ? 23.641 3.078 -6.133 1 64.38 196 GLY A C 1
ATOM 1516 O O . GLY A 1 196 ? 24.516 3.947 -6.195 1 64.38 196 GLY A O 1
ATOM 1517 N N . ARG A 1 197 ? 23.719 2.008 -5.441 1 60.56 197 ARG A N 1
ATOM 1518 C CA . ARG A 1 197 ? 24.953 1.801 -4.711 1 60.56 197 ARG A CA 1
ATOM 1519 C C . ARG A 1 197 ? 26 1.133 -5.59 1 60.56 197 ARG A C 1
ATOM 1521 O O . ARG A 1 197 ? 25.672 0.291 -6.43 1 60.56 197 ARG A O 1
ATOM 1528 N N . LEU A 1 198 ? 27.062 1.938 -5.992 1 53.22 198 LEU A N 1
ATOM 1529 C CA . LEU A 1 198 ? 28.203 1.424 -6.754 1 53.22 198 LEU A CA 1
ATOM 1530 C C . LEU A 1 198 ? 28.547 -0.001 -6.328 1 53.22 198 LEU A C 1
ATOM 1532 O O . LEU A 1 198 ? 28.578 -0.306 -5.133 1 53.22 198 LEU A O 1
ATOM 1536 N N . PRO A 1 199 ? 28.375 -0.951 -7.277 1 50.56 199 PRO A N 1
ATOM 1537 C CA . PRO A 1 199 ? 28.703 -2.344 -6.953 1 50.56 199 PRO A CA 1
ATOM 1538 C C . PRO A 1 199 ? 30 -2.482 -6.148 1 50.56 199 PRO A C 1
ATOM 1540 O O . PRO A 1 199 ? 31.031 -1.927 -6.535 1 50.56 199 PRO A O 1
ATOM 1543 N N . THR A 1 200 ? 29.953 -2.312 -4.863 1 49.28 200 THR A N 1
ATOM 1544 C CA . THR A 1 200 ? 31.219 -2.727 -4.277 1 49.28 200 THR A CA 1
ATOM 1545 C C . THR A 1 200 ? 31.609 -4.121 -4.762 1 49.28 200 THR A C 1
ATOM 1547 O O . THR A 1 200 ? 30.766 -4.887 -5.219 1 49.28 200 THR A O 1
ATOM 1550 N N . THR A 1 201 ? 32.938 -4.387 -4.883 1 44.88 201 THR A N 1
ATOM 1551 C CA . THR A 1 201 ? 33.531 -5.582 -5.457 1 44.88 201 THR A CA 1
ATOM 1552 C C . THR A 1 201 ? 32.719 -6.824 -5.113 1 44.88 201 THR A C 1
ATOM 1554 O O . THR A 1 201 ? 32.531 -7.711 -5.953 1 44.88 201 THR A O 1
ATOM 1557 N N . ALA A 1 202 ? 32.594 -7.047 -3.781 1 44.59 202 ALA A N 1
ATOM 1558 C CA . ALA A 1 202 ? 32.062 -8.32 -3.307 1 44.59 202 ALA A CA 1
ATOM 1559 C C . ALA A 1 202 ? 30.562 -8.414 -3.564 1 44.59 202 ALA A C 1
ATOM 1561 O O . ALA A 1 202 ? 29.984 -9.5 -3.533 1 44.59 202 ALA A O 1
ATOM 1562 N N . ALA A 1 203 ? 29.797 -7.336 -3.393 1 45.47 203 ALA A N 1
ATOM 1563 C CA . ALA A 1 203 ? 28.344 -7.371 -3.486 1 45.47 203 ALA A CA 1
ATOM 1564 C C . ALA A 1 203 ? 27.891 -7.391 -4.941 1 45.47 203 ALA A C 1
ATOM 1566 O O . ALA A 1 203 ? 26.875 -6.773 -5.293 1 45.47 203 ALA A O 1
ATOM 1567 N N . LYS A 1 204 ? 28.828 -7.332 -5.781 1 44.16 204 LYS A N 1
ATOM 1568 C CA . LYS A 1 204 ? 28.531 -7.418 -7.207 1 44.16 204 LYS A CA 1
ATOM 1569 C C . LYS A 1 204 ? 27.219 -8.164 -7.453 1 44.16 204 LYS A C 1
ATOM 1571 O O . LYS A 1 204 ? 26.484 -7.828 -8.375 1 44.16 204 LYS A O 1
ATOM 1576 N N . ALA A 1 205 ? 27.109 -9.508 -7.211 1 48.91 205 ALA A N 1
ATOM 1577 C CA . ALA A 1 205 ? 26.484 -10.492 -8.094 1 48.91 205 ALA A CA 1
ATOM 1578 C C . ALA A 1 205 ? 24.969 -10.562 -7.859 1 48.91 205 ALA A C 1
ATOM 1580 O O . ALA A 1 205 ? 24.25 -11.219 -8.609 1 48.91 205 ALA A O 1
ATOM 1581 N N . GLN A 1 206 ? 24.484 -10.352 -6.488 1 64.25 206 GLN A N 1
ATOM 1582 C CA . GLN A 1 206 ? 23.172 -10.977 -6.48 1 64.25 206 GLN A CA 1
ATOM 1583 C C . GLN A 1 206 ? 22.109 -10.008 -7 1 64.25 206 GLN A C 1
ATOM 1585 O O . GLN A 1 206 ? 21.906 -8.938 -6.438 1 64.25 206 GLN A O 1
ATOM 1590 N N . ARG A 1 207 ? 21.719 -10.188 -8.234 1 82.69 207 ARG A N 1
ATOM 1591 C CA . ARG A 1 207 ? 20.609 -9.492 -8.898 1 82.69 207 ARG A CA 1
ATOM 1592 C C . ARG A 1 207 ? 19.375 -9.477 -8.016 1 82.69 207 ARG A C 1
ATOM 1594 O O . ARG A 1 207 ? 19.078 -10.453 -7.324 1 82.69 207 ARG A O 1
ATOM 1601 N N . PHE A 1 208 ? 18.812 -8.273 -7.816 1 90.94 208 PHE A N 1
ATOM 1602 C CA . PHE A 1 208 ? 17.547 -8.18 -7.098 1 90.94 208 PHE A CA 1
ATOM 1603 C C . PHE A 1 208 ? 16.516 -9.141 -7.688 1 90.94 208 PHE A C 1
ATOM 1605 O O . PHE A 1 208 ? 16.453 -9.312 -8.906 1 90.94 208 PHE A O 1
ATOM 1612 N N . PRO A 1 209 ? 15.758 -9.758 -6.91 1 94.38 209 PRO A N 1
ATOM 1613 C CA . PRO A 1 209 ? 14.797 -10.734 -7.426 1 94.38 209 PRO A CA 1
ATOM 1614 C C . PRO A 1 209 ? 13.797 -10.117 -8.406 1 94.38 209 PRO A C 1
ATOM 1616 O O . PRO A 1 209 ? 13.445 -8.938 -8.281 1 94.38 209 PRO A O 1
ATOM 1619 N N . SER A 1 210 ? 13.438 -10.922 -9.375 1 93.81 210 SER A N 1
ATOM 1620 C CA . SER A 1 210 ? 12.312 -10.547 -10.219 1 93.81 210 SER A CA 1
ATOM 1621 C C . SER A 1 210 ? 10.984 -10.742 -9.492 1 93.81 210 SER A C 1
ATOM 1623 O O . SER A 1 210 ? 10.758 -11.781 -8.867 1 93.81 210 SER A O 1
ATOM 1625 N N . VAL A 1 211 ? 10.125 -9.703 -9.531 1 96.19 211 VAL A N 1
ATOM 1626 C CA . VAL A 1 211 ? 8.844 -9.773 -8.82 1 96.19 211 VAL A CA 1
ATOM 1627 C C . VAL A 1 211 ? 7.699 -9.828 -9.828 1 96.19 211 VAL A C 1
ATOM 1629 O O . VAL A 1 211 ? 7.645 -9.031 -10.766 1 96.19 211 VAL A O 1
ATOM 1632 N N . PHE A 1 212 ? 6.762 -10.805 -9.648 1 95.12 212 PHE A N 1
ATOM 1633 C CA . PHE A 1 212 ? 5.66 -10.977 -10.594 1 95.12 212 PHE A CA 1
ATOM 1634 C C . PHE A 1 212 ? 4.328 -11.062 -9.859 1 95.12 212 PHE A C 1
ATOM 1636 O O . PHE A 1 212 ? 4.234 -11.688 -8.805 1 95.12 212 PHE A O 1
ATOM 1643 N N . PRO A 1 213 ? 3.344 -10.32 -10.367 1 94.44 213 PRO A N 1
ATOM 1644 C CA . PRO A 1 213 ? 1.982 -10.633 -9.922 1 94.44 213 PRO A CA 1
ATOM 1645 C C . PRO A 1 213 ? 1.449 -11.938 -10.516 1 94.44 213 PRO A C 1
ATOM 1647 O O . PRO A 1 213 ? 1.728 -12.25 -11.672 1 94.44 213 PRO A O 1
ATOM 1650 N N . VAL A 1 214 ? 0.752 -12.711 -9.758 1 95.75 214 VAL A N 1
ATOM 1651 C CA . VAL A 1 214 ? 0.188 -13.953 -10.273 1 95.75 214 VAL A CA 1
ATOM 1652 C C . VAL A 1 214 ? -1.318 -13.984 -10.016 1 95.75 214 VAL A C 1
ATOM 1654 O O . VAL A 1 214 ? -1.77 -13.766 -8.891 1 95.75 214 VAL A O 1
ATOM 1657 N N . SER A 1 215 ? -2.07 -14.258 -11.047 1 93.06 215 SER A N 1
ATOM 1658 C CA . SER A 1 215 ? -3.521 -14.367 -10.953 1 93.06 215 SER A CA 1
ATOM 1659 C C . SER A 1 215 ? -3.934 -15.703 -10.352 1 93.06 215 SER A C 1
ATOM 1661 O O . SER A 1 215 ? -3.643 -16.766 -10.914 1 93.06 215 SER A O 1
ATOM 1663 N N . PRO A 1 216 ? -4.637 -15.633 -9.273 1 93.56 216 PRO A N 1
ATOM 1664 C CA . PRO A 1 216 ? -5.113 -16.906 -8.719 1 93.56 216 PRO A CA 1
ATOM 1665 C C . PRO A 1 216 ? -6.059 -17.641 -9.656 1 93.56 216 PRO A C 1
ATOM 1667 O O . PRO A 1 216 ? -6.07 -18.875 -9.688 1 93.56 216 PRO A O 1
ATOM 1670 N N . ALA A 1 217 ? -6.785 -16.875 -10.438 1 91.12 217 ALA A N 1
ATOM 1671 C CA . ALA A 1 217 ? -7.723 -17.484 -11.383 1 91.12 217 ALA A CA 1
ATOM 1672 C C . ALA A 1 217 ? -6.984 -18.281 -12.453 1 91.12 217 ALA A C 1
ATOM 1674 O O . ALA A 1 217 ? -7.426 -19.359 -12.852 1 91.12 217 ALA A O 1
ATOM 1675 N N . ARG A 1 218 ? -5.926 -17.797 -12.875 1 93.62 218 ARG A N 1
ATOM 1676 C CA . ARG A 1 218 ? -5.16 -18.484 -13.914 1 93.62 218 ARG A CA 1
ATOM 1677 C C . ARG A 1 218 ? -4.477 -19.719 -13.352 1 93.62 218 ARG A C 1
ATOM 1679 O O . ARG A 1 218 ? -4.359 -20.734 -14.039 1 93.62 218 ARG A O 1
ATOM 1686 N N . VAL A 1 219 ? -4.027 -19.609 -12.156 1 95.56 219 VAL A N 1
ATOM 1687 C CA . VAL A 1 219 ? -3.443 -20.781 -11.5 1 95.56 219 VAL A CA 1
ATOM 1688 C C . VAL A 1 219 ? -4.488 -21.875 -11.375 1 95.56 219 VAL A C 1
ATOM 1690 O O . VAL A 1 219 ? -4.223 -23.031 -11.711 1 95.56 219 VAL A O 1
ATOM 1693 N N . ALA A 1 220 ? -5.613 -21.484 -10.922 1 93.12 220 ALA A N 1
ATOM 1694 C CA . ALA A 1 220 ? -6.695 -22.438 -10.758 1 93.12 220 ALA A CA 1
ATOM 1695 C C . ALA A 1 220 ? -7.09 -23.062 -12.102 1 93.12 220 ALA A C 1
ATOM 1697 O O . ALA A 1 220 ? -7.207 -24.281 -12.219 1 93.12 220 ALA A O 1
ATOM 1698 N N . ALA A 1 221 ? -7.285 -22.219 -13.023 1 91.06 221 ALA A N 1
ATOM 1699 C CA . ALA A 1 221 ? -7.672 -22.688 -14.352 1 91.06 221 ALA A CA 1
ATOM 1700 C C . ALA A 1 221 ? -6.621 -23.625 -14.93 1 91.06 221 ALA A C 1
ATOM 1702 O O . ALA A 1 221 ? -6.961 -24.641 -15.547 1 91.06 221 ALA A O 1
ATOM 1703 N N . PHE A 1 222 ? -5.441 -23.344 -14.719 1 93.31 222 PHE A N 1
ATOM 1704 C CA . PHE A 1 222 ? -4.348 -24.172 -15.234 1 93.31 222 PHE A CA 1
ATOM 1705 C C . PHE A 1 222 ? -4.406 -25.578 -14.664 1 93.31 222 PHE A C 1
ATOM 1707 O O . PHE A 1 222 ? -4.328 -26.562 -15.406 1 93.31 222 PHE A O 1
ATOM 1714 N N . TRP A 1 223 ? -4.539 -25.672 -13.414 1 92 223 TRP A N 1
ATOM 1715 C CA . TRP A 1 223 ? -4.5 -26.969 -12.773 1 92 223 TRP A CA 1
ATOM 1716 C C . TRP A 1 223 ? -5.789 -27.75 -13.031 1 92 223 TRP A C 1
ATOM 1718 O O . TRP A 1 223 ? -5.785 -28.984 -13.062 1 92 223 TRP A O 1
ATOM 1728 N N . MET A 1 224 ? -6.848 -27.062 -13.219 1 88.62 224 MET A N 1
ATOM 1729 C CA . MET A 1 224 ? -8.094 -27.719 -13.602 1 88.62 224 MET A CA 1
ATOM 1730 C C . MET A 1 224 ? -7.957 -28.391 -14.969 1 88.62 224 MET A C 1
ATOM 1732 O O . MET A 1 224 ? -8.477 -29.484 -15.188 1 88.62 224 MET A O 1
ATOM 1736 N N . ASP A 1 225 ? -7.23 -27.703 -15.758 1 85.56 225 ASP A N 1
ATOM 1737 C CA . ASP A 1 225 ? -7.137 -28.156 -17.141 1 85.56 225 ASP A CA 1
ATOM 1738 C C . ASP A 1 225 ? -5.945 -29.094 -17.344 1 85.56 225 ASP A C 1
ATOM 1740 O O . ASP A 1 225 ? -5.969 -29.969 -18.219 1 85.56 225 ASP A O 1
ATOM 1744 N N . ASN A 1 226 ? -4.93 -29 -16.531 1 81.75 226 ASN A N 1
ATOM 1745 C CA . ASN A 1 226 ? -3.672 -29.656 -16.875 1 81.75 226 ASN A CA 1
ATOM 1746 C C . ASN A 1 226 ? -3.279 -30.688 -15.82 1 81.75 226 ASN A C 1
ATOM 1748 O O . ASN A 1 226 ? -2.219 -31.312 -15.922 1 81.75 226 ASN A O 1
ATOM 1752 N N . SER A 1 227 ? -4.098 -30.875 -14.898 1 79.5 227 SER A N 1
ATOM 1753 C CA . SER A 1 227 ? -3.889 -31.969 -13.953 1 79.5 227 SER A CA 1
ATOM 1754 C C . SER A 1 227 ? -4.867 -33.125 -14.211 1 79.5 227 SER A C 1
ATOM 1756 O O . SER A 1 227 ? -6 -32.875 -14.641 1 79.5 227 SER A O 1
ATOM 1758 N N . GLU A 1 228 ? -4.367 -34.281 -13.938 1 78.44 228 GLU A N 1
ATOM 1759 C CA . GLU A 1 228 ? -5.25 -35.438 -14.109 1 78.44 228 GLU A CA 1
ATOM 1760 C C . GLU A 1 228 ? -6.492 -35.312 -13.227 1 78.44 228 GLU A C 1
ATOM 1762 O O . GLU A 1 228 ? -7.609 -35.594 -13.68 1 78.44 228 GLU A O 1
ATOM 1767 N N . LEU A 1 229 ? -6.23 -34.938 -12.062 1 78 229 LEU A N 1
ATOM 1768 C CA . LEU A 1 229 ? -7.328 -34.781 -11.109 1 78 229 LEU A CA 1
ATOM 1769 C C . LEU A 1 229 ? -8.305 -33.719 -11.586 1 78 229 LEU A C 1
ATOM 1771 O O . LEU A 1 229 ? -9.523 -33.906 -11.516 1 78 229 LEU A O 1
ATOM 1775 N N . GLY A 1 230 ? -7.766 -32.656 -11.969 1 78.19 230 GLY A N 1
ATOM 1776 C CA . GLY A 1 230 ? -8.617 -31.578 -12.461 1 78.19 230 GLY A CA 1
ATOM 1777 C C . GLY A 1 230 ? -9.461 -31.984 -13.648 1 78.19 230 GLY A C 1
ATOM 1778 O O . GLY A 1 230 ? -10.656 -31.672 -13.703 1 78.19 230 GLY A O 1
ATOM 1779 N N . ARG A 1 231 ? -8.875 -32.656 -14.508 1 79.38 231 ARG A N 1
ATOM 1780 C CA . ARG A 1 231 ? -9.602 -33.125 -15.68 1 79.38 231 ARG A CA 1
ATOM 1781 C C . ARG A 1 231 ? -10.695 -34.125 -15.289 1 79.38 231 ARG A C 1
ATOM 1783 O O . ARG A 1 231 ? -11.805 -34.062 -15.836 1 79.38 231 ARG A O 1
ATOM 1790 N N . ALA A 1 232 ? -10.336 -34.906 -14.375 1 79.75 232 ALA A N 1
ATOM 1791 C CA . ALA A 1 232 ? -11.312 -35.906 -13.914 1 79.75 232 ALA A CA 1
ATOM 1792 C C . ALA A 1 232 ? -12.531 -35.219 -13.312 1 79.75 232 ALA A C 1
ATOM 1794 O O . ALA A 1 232 ? -13.672 -35.625 -13.586 1 79.75 232 ALA A O 1
ATOM 1795 N N . ILE A 1 233 ? -12.281 -34.25 -12.602 1 79 233 ILE A N 1
ATOM 1796 C CA . ILE A 1 233 ? -13.367 -33.562 -11.922 1 79 233 ILE A CA 1
ATOM 1797 C C . ILE A 1 233 ? -14.188 -32.781 -12.938 1 79 233 ILE A C 1
ATOM 1799 O O . ILE A 1 233 ? -15.414 -32.719 -12.852 1 79 233 ILE A O 1
ATOM 1803 N N . ARG A 1 234 ? -13.531 -32.156 -13.781 1 73.75 234 ARG A N 1
ATOM 1804 C CA . ARG A 1 234 ? -14.219 -31.422 -14.844 1 73.75 234 ARG A CA 1
ATOM 1805 C C . ARG A 1 234 ? -15.117 -32.344 -15.656 1 73.75 234 ARG A C 1
ATOM 1807 O O . ARG A 1 234 ? -16.266 -32 -15.961 1 73.75 234 ARG A O 1
ATOM 1814 N N . ASP A 1 235 ? -14.648 -33.469 -15.992 1 75.12 235 ASP A N 1
ATOM 1815 C CA . ASP A 1 235 ? -15.391 -34.438 -16.781 1 75.12 235 ASP A CA 1
ATOM 1816 C C . ASP A 1 235 ? -16.594 -34.969 -16 1 75.12 235 ASP A C 1
ATOM 1818 O O . ASP A 1 235 ? -17.656 -35.188 -16.578 1 75.12 235 ASP A O 1
ATOM 1822 N N . GLU A 1 236 ? -16.312 -35.125 -14.773 1 71.62 236 GLU A N 1
ATOM 1823 C CA . GLU A 1 236 ? -17.422 -35.594 -13.938 1 71.62 236 GLU A CA 1
ATOM 1824 C C . GLU A 1 236 ? -18.5 -34.5 -13.812 1 71.62 236 GLU A C 1
ATOM 1826 O O . GLU A 1 236 ? -19.688 -34.812 -13.812 1 71.62 236 GLU A O 1
ATOM 1831 N N . SER A 1 237 ? -17.969 -33.344 -13.672 1 63.22 237 SER A N 1
ATOM 1832 C CA . SER A 1 237 ? -18.922 -32.25 -13.531 1 63.22 237 SER A CA 1
ATOM 1833 C C . SER A 1 237 ? -19.656 -31.984 -14.836 1 63.22 237 SER A C 1
ATOM 1835 O O . SER A 1 237 ? -20.828 -31.594 -14.836 1 63.22 237 SER A O 1
ATOM 1837 N N . LEU A 1 238 ? -18.922 -32.031 -15.961 1 57.06 238 LEU A N 1
ATOM 1838 C CA . LEU A 1 238 ? -19.516 -31.859 -17.281 1 57.06 238 LEU A CA 1
ATOM 1839 C C . LEU A 1 238 ? -20.328 -33.094 -17.672 1 57.06 238 LEU A C 1
ATOM 1841 O O . LEU A 1 238 ? -21.328 -32.969 -18.391 1 57.06 238 LEU A O 1
ATOM 1845 N N . GLY A 1 239 ? -19.844 -34.219 -17.469 1 53.12 239 GLY A N 1
ATOM 1846 C CA . GLY A 1 239 ? -20.531 -35.469 -17.797 1 53.12 239 GLY A CA 1
ATOM 1847 C C . GLY A 1 239 ? -21.844 -35.625 -17.047 1 53.12 239 GLY A C 1
ATOM 1848 O O . GLY A 1 239 ? -22.766 -36.312 -17.516 1 53.12 239 GLY A O 1
ATOM 1849 N N . GLY A 1 240 ? -21.906 -35.156 -15.891 1 46.47 240 GLY A N 1
ATOM 1850 C CA . GLY A 1 240 ? -23.219 -35.219 -15.281 1 46.47 240 GLY A CA 1
ATOM 1851 C C . GLY A 1 240 ? -24.266 -34.406 -15.992 1 46.47 240 GLY A C 1
ATOM 1852 O O . GLY A 1 240 ? -25.469 -34.562 -15.766 1 46.47 240 GLY A O 1
ATOM 1853 N N . ALA A 1 241 ? -23.844 -33.438 -16.625 1 44.25 241 ALA A N 1
ATOM 1854 C CA . ALA A 1 241 ? -24.812 -32.625 -17.328 1 44.25 241 ALA A CA 1
ATOM 1855 C C . ALA A 1 241 ? -25.297 -33.312 -18.594 1 44.25 241 ALA A C 1
ATOM 1857 O O . ALA A 1 241 ? -26.453 -33.156 -19 1 44.25 241 ALA A O 1
ATOM 1858 N N . THR A 1 242 ? -24.438 -34 -19.297 1 43.16 242 THR A N 1
ATOM 1859 C CA . THR A 1 242 ? -24.875 -34.688 -20.516 1 43.16 242 THR A CA 1
ATOM 1860 C C . THR A 1 242 ? -25.875 -35.812 -20.188 1 43.16 242 THR A C 1
ATOM 1862 O O . THR A 1 242 ? -26.75 -36.125 -20.984 1 43.16 242 THR A O 1
ATOM 1865 N N . ARG A 1 243 ? -25.812 -36.562 -19.125 1 38.5 243 ARG A N 1
ATOM 1866 C CA . ARG A 1 243 ? -26.797 -37.594 -18.875 1 38.5 243 ARG A CA 1
ATOM 1867 C C . ARG A 1 243 ? -28.156 -36.969 -18.531 1 38.5 243 ARG A C 1
ATOM 1869 O O . ARG A 1 243 ? -29.188 -37.625 -18.672 1 38.5 243 ARG A O 1
ATOM 1876 N N . ARG A 1 244 ? -28.047 -35.781 -18.047 1 37.97 244 ARG A N 1
ATOM 1877 C CA . ARG A 1 244 ? -29.375 -35.25 -17.75 1 37.97 244 ARG A CA 1
ATOM 1878 C C . ARG A 1 244 ? -30.062 -34.719 -19 1 37.97 244 ARG A C 1
ATOM 1880 O O . ARG A 1 244 ? -31.281 -34.688 -19.078 1 37.97 244 ARG A O 1
ATOM 1887 N N . ALA A 1 245 ? -29.172 -34.281 -19.828 1 40.44 245 ALA A N 1
ATOM 1888 C CA . ALA A 1 245 ? -29.844 -33.719 -21.016 1 40.44 245 ALA A CA 1
ATOM 1889 C C . ALA A 1 245 ? -30.438 -34.844 -21.875 1 40.44 245 ALA A C 1
ATOM 1891 O O . ALA A 1 245 ? -31.406 -34.625 -22.594 1 40.44 245 ALA A O 1
ATOM 1892 N N . SER A 1 246 ? -29.797 -35.938 -21.938 1 35.31 246 SER A N 1
ATOM 1893 C CA . SER A 1 246 ? -30.297 -37 -22.797 1 35.31 246 SER A CA 1
ATOM 1894 C C . SER A 1 246 ? -31.562 -37.656 -22.219 1 35.31 246 SER A C 1
ATOM 1896 O O . SER A 1 246 ? -32.406 -38.188 -22.953 1 35.31 246 SER A O 1
ATOM 1898 N N . SER A 1 247 ? -31.688 -37.656 -20.922 1 34.84 247 SER A N 1
ATOM 1899 C CA . SER A 1 247 ? -32.875 -38.344 -20.391 1 34.84 247 SER A CA 1
ATOM 1900 C C . SER A 1 247 ? -34.094 -37.469 -20.5 1 34.84 247 SER A C 1
ATOM 1902 O O . SER A 1 247 ? -35.219 -37.969 -20.406 1 34.84 247 SER A O 1
ATOM 1904 N N . ARG A 1 248 ? -33.781 -36.125 -20.406 1 41.16 248 ARG A N 1
ATOM 1905 C CA . ARG A 1 248 ? -34.969 -35.312 -20.516 1 41.16 248 ARG A CA 1
ATOM 1906 C C . ARG A 1 248 ? -35.594 -35.375 -21.906 1 41.16 248 ARG A C 1
ATOM 1908 O O . ARG A 1 248 ? -36.781 -35.156 -22.078 1 41.16 248 ARG A O 1
ATOM 1915 N N . SER A 1 249 ? -34.75 -35.562 -22.891 1 36.16 249 SER A N 1
ATOM 1916 C CA . SER A 1 249 ? -35.312 -35.562 -24.234 1 36.16 249 SER A CA 1
ATOM 1917 C C . SER A 1 249 ? -36.062 -36.844 -24.5 1 36.16 249 SER A C 1
ATOM 1919 O O . SER A 1 249 ? -37 -36.875 -25.328 1 36.16 249 SER A O 1
ATOM 1921 N N . ARG A 1 250 ? -35.625 -37.938 -23.859 1 34.5 250 ARG A N 1
ATOM 1922 C CA . ARG A 1 250 ? -36.344 -39.156 -24.203 1 34.5 250 ARG A CA 1
ATOM 1923 C C . ARG A 1 250 ? -37.719 -39.188 -23.547 1 34.5 250 ARG A C 1
ATOM 1925 O O . ARG A 1 250 ? -38.625 -39.875 -24.031 1 34.5 250 ARG A O 1
ATOM 1932 N N . SER A 1 251 ? -37.781 -38.5 -22.344 1 36.72 251 SER A N 1
ATOM 1933 C CA . SER A 1 251 ? -39.031 -38.719 -21.641 1 36.72 251 SER A CA 1
ATOM 1934 C C . SER A 1 251 ? -40.156 -37.875 -22.219 1 36.72 251 SER A C 1
ATOM 1936 O O . SER A 1 251 ? -41.312 -38.062 -21.906 1 36.72 251 SER A O 1
ATOM 1938 N N . ALA A 1 252 ? -39.688 -36.781 -22.969 1 36.69 252 ALA A N 1
ATOM 1939 C CA . ALA A 1 252 ? -40.781 -35.969 -23.469 1 36.69 252 ALA A CA 1
ATOM 1940 C C . ALA A 1 252 ? -41.5 -36.625 -24.625 1 36.69 252 ALA A C 1
ATOM 1942 O O . ALA A 1 252 ? -42.625 -36.25 -24.953 1 36.69 252 ALA A O 1
ATOM 1943 N N . ALA A 1 253 ? -40.719 -37.469 -25.344 1 32.78 253 ALA A N 1
ATOM 1944 C CA . ALA A 1 253 ? -41.406 -37.969 -26.531 1 32.78 253 ALA A CA 1
ATOM 1945 C C . ALA A 1 253 ? -42.562 -38.906 -26.141 1 32.78 253 ALA A C 1
ATOM 1947 O O . ALA A 1 253 ? -43.594 -38.938 -26.797 1 32.78 253 ALA A O 1
ATOM 1948 N N . ALA A 1 254 ? -42.219 -39.781 -25.156 1 31.69 254 ALA A N 1
ATOM 1949 C CA . ALA A 1 254 ? -43.156 -40.875 -25.031 1 31.69 254 ALA A CA 1
ATOM 1950 C C . ALA A 1 254 ? -44.469 -40.438 -24.375 1 31.69 254 ALA A C 1
ATOM 1952 O O . ALA A 1 254 ? -45.469 -41.156 -24.391 1 31.69 254 ALA A O 1
ATOM 1953 N N . GLU A 1 255 ? -44.312 -39.312 -23.609 1 29.86 255 GLU A N 1
ATOM 1954 C CA . GLU A 1 255 ? -45.469 -39.062 -22.766 1 29.86 255 GLU A CA 1
ATOM 1955 C C . GLU A 1 255 ? -46.594 -38.438 -23.562 1 29.86 255 GLU A C 1
ATOM 1957 O O . GLU A 1 255 ? -47.625 -38.031 -23 1 29.86 255 GLU A O 1
ATOM 1962 N N . ALA A 1 256 ? -46.219 -38.219 -24.938 1 32.19 256 ALA A N 1
ATOM 1963 C CA . ALA A 1 256 ? -47.344 -37.531 -25.547 1 32.19 256 ALA A CA 1
ATOM 1964 C C . ALA A 1 256 ? -48.625 -38.344 -25.469 1 32.19 256 ALA A C 1
ATOM 1966 O O . ALA A 1 256 ? -49.719 -37.812 -25.609 1 32.19 256 ALA A O 1
ATOM 1967 N N . GLU A 1 257 ? -48.25 -39.688 -25.875 1 27.48 257 GLU A N 1
ATOM 1968 C CA . GLU A 1 257 ? -49.469 -40.312 -26.359 1 27.48 257 GLU A CA 1
ATOM 1969 C C . GLU A 1 257 ? -50.531 -40.375 -25.281 1 27.48 257 GLU A C 1
ATOM 1971 O O . GLU A 1 257 ? -51.719 -40.188 -25.547 1 27.48 257 GLU A O 1
ATOM 1976 N N . GLU A 1 258 ? -50.219 -41.281 -24.344 1 28.25 258 GLU A N 1
ATOM 1977 C CA . GLU A 1 258 ? -51.344 -42 -23.766 1 28.25 258 GLU A CA 1
ATOM 1978 C C . GLU A 1 258 ? -52.062 -41.188 -22.719 1 28.25 258 GLU A C 1
ATOM 1980 O O . GLU A 1 258 ? -52.75 -41.719 -21.844 1 28.25 258 GLU A O 1
ATOM 1985 N N . ASP A 1 259 ? -51.812 -39.938 -22.625 1 26.23 259 ASP A N 1
ATOM 1986 C CA . ASP A 1 259 ? -52.125 -39.375 -21.297 1 26.23 259 ASP A CA 1
ATOM 1987 C C . ASP A 1 259 ? -53.625 -39.375 -21.062 1 26.23 259 ASP A C 1
ATOM 1989 O O . ASP A 1 259 ? -54.25 -38.312 -21.047 1 26.23 259 ASP A O 1
ATOM 1993 N N . ALA A 1 260 ? -54.281 -40.219 -21.953 1 26.36 260 ALA A N 1
ATOM 1994 C CA . ALA A 1 260 ? -55.688 -39.906 -21.766 1 26.36 260 ALA A CA 1
ATOM 1995 C C . ALA A 1 260 ? -56.062 -39.906 -20.297 1 26.36 260 ALA A C 1
ATOM 1997 O O . ALA A 1 260 ? -56.812 -39.062 -19.828 1 26.36 260 ALA A O 1
ATOM 1998 N N . GLY A 1 261 ? -56.156 -41.188 -19.812 1 22.94 261 GLY A N 1
ATOM 1999 C CA . GLY A 1 261 ? -57.219 -41.531 -18.891 1 22.94 261 GLY A CA 1
ATOM 2000 C C . GLY A 1 261 ? -57 -40.969 -17.5 1 22.94 261 GLY A C 1
ATOM 2001 O O . GLY A 1 261 ? -57.906 -40.375 -16.906 1 22.94 261 GLY A O 1
ATOM 2002 N N . SER A 1 262 ? -56.219 -41.781 -16.688 1 23.61 262 SER A N 1
ATOM 2003 C CA . SER A 1 262 ? -56.625 -42.188 -15.344 1 23.61 262 SER A CA 1
ATOM 2004 C C . SER A 1 262 ? -56.406 -41.031 -14.359 1 23.61 262 SER A C 1
ATOM 2006 O O . SER A 1 262 ? -55.781 -40.031 -14.68 1 23.61 262 SER A O 1
ATOM 2008 N N . GLY A 1 263 ? -56.594 -41.438 -12.969 1 24.16 263 GLY A N 1
ATOM 2009 C CA . GLY A 1 263 ? -56.844 -41.031 -11.602 1 24.16 263 GLY A CA 1
ATOM 2010 C C . GLY A 1 263 ? -55.719 -40.156 -11.047 1 24.16 263 GLY A C 1
ATOM 2011 O O . GLY A 1 263 ? -54.594 -40.188 -11.531 1 24.16 263 GLY A O 1
ATOM 2012 N N . GLU A 1 264 ? -56.156 -38.969 -10.508 1 25.84 264 GLU A N 1
ATOM 2013 C CA . GLU A 1 264 ? -55.5 -37.812 -9.898 1 25.84 264 GLU A CA 1
ATOM 2014 C C . GLU A 1 264 ? -54.469 -38.25 -8.852 1 25.84 264 GLU A C 1
ATOM 2016 O O . GLU A 1 264 ? -54.781 -38.219 -7.648 1 25.84 264 GLU A O 1
ATOM 2021 N N . GLU A 1 265 ? -54.031 -39.594 -8.875 1 25.45 265 GLU A N 1
ATOM 2022 C CA . GLU A 1 265 ? -53.25 -39.781 -7.656 1 25.45 265 GLU A CA 1
ATOM 2023 C C . GLU A 1 265 ? -52.031 -38.875 -7.602 1 25.45 265 GLU A C 1
ATOM 2025 O O . GLU A 1 265 ? -51.344 -38.688 -8.602 1 25.45 265 GLU A O 1
ATOM 2030 N N . ASP A 1 266 ? -52.188 -37.844 -6.648 1 26.58 266 ASP A N 1
ATOM 2031 C CA . ASP A 1 266 ? -51.219 -36.906 -6.137 1 26.58 266 ASP A CA 1
ATOM 2032 C C . ASP A 1 266 ? -49.875 -37.594 -5.887 1 26.58 266 ASP A C 1
ATOM 2034 O O . ASP A 1 266 ? -49.688 -38.25 -4.867 1 26.58 266 ASP A O 1
ATOM 2038 N N . GLU A 1 267 ? -49.438 -38.406 -6.793 1 24.42 267 GLU A N 1
ATOM 2039 C CA . GLU A 1 267 ? -48.125 -38.906 -6.406 1 24.42 267 GLU A CA 1
ATOM 2040 C C . GLU A 1 267 ? -47.156 -37.75 -6.164 1 24.42 267 GLU A C 1
ATOM 2042 O O . GLU A 1 267 ? -46.875 -36.969 -7.066 1 24.42 267 GLU A O 1
ATOM 2047 N N . ALA A 1 268 ? -47.156 -37.219 -4.879 1 29.78 268 ALA A N 1
ATOM 2048 C CA . ALA A 1 268 ? -46.094 -36.5 -4.191 1 29.78 268 ALA A CA 1
ATOM 2049 C C . ALA A 1 268 ? -44.719 -37.062 -4.586 1 29.78 268 ALA A C 1
ATOM 2051 O O . ALA A 1 268 ? -44.25 -38.062 -4.027 1 29.78 268 ALA A O 1
ATOM 2052 N N . GLY 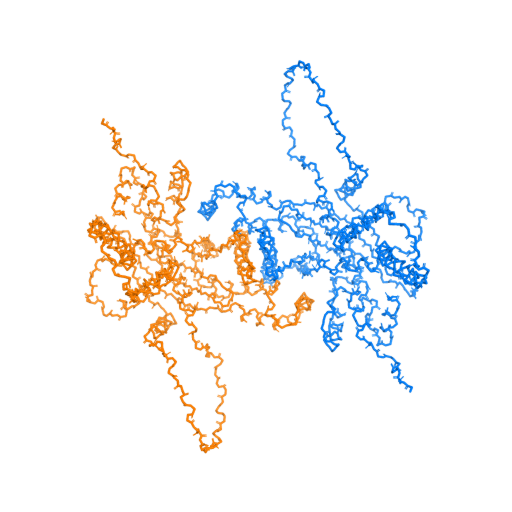A 1 269 ? -44.562 -37.406 -5.785 1 25.09 269 GLY A N 1
ATOM 2053 C CA . GLY A 1 269 ? -43.219 -37.875 -6.117 1 25.09 269 GLY A CA 1
ATOM 2054 C C . GLY A 1 269 ? -42.125 -37 -5.594 1 25.09 269 GLY A C 1
ATOM 2055 O O . GLY A 1 269 ? -42.188 -35.75 -5.719 1 25.09 269 GLY A O 1
ATOM 2056 N N . SER A 1 270 ? -41.562 -37.438 -4.43 1 31.78 270 SER A N 1
ATOM 2057 C CA . SER A 1 270 ? -40.312 -37.031 -3.812 1 31.78 270 SER A CA 1
ATOM 2058 C C . SER A 1 270 ? -39.281 -36.656 -4.863 1 31.78 270 SER A C 1
ATOM 2060 O O . SER A 1 270 ? -38.688 -37.531 -5.5 1 31.78 270 SER A O 1
ATOM 2062 N N . GLY A 1 271 ? -39.688 -35.875 -5.746 1 31.77 271 GLY A N 1
ATOM 2063 C CA . GLY A 1 271 ? -38.656 -35.375 -6.621 1 31.77 271 GLY A CA 1
ATOM 2064 C C . GLY A 1 271 ? -37.406 -34.906 -5.871 1 31.77 271 GLY A C 1
ATOM 2065 O O . GLY A 1 271 ? -37.5 -34.031 -5.004 1 31.77 271 GLY A O 1
ATOM 2066 N N . ALA A 1 272 ? -36.562 -35.875 -5.551 1 32.72 272 ALA A N 1
ATOM 2067 C CA . ALA A 1 272 ? -35.25 -35.562 -5.051 1 32.72 272 ALA A CA 1
ATOM 2068 C C . ALA A 1 272 ? -34.688 -34.281 -5.633 1 32.72 272 ALA A C 1
ATOM 2070 O O . ALA A 1 272 ? -34.75 -34.062 -6.848 1 32.72 272 ALA A O 1
ATOM 2071 N N . ARG A 1 273 ? -34.875 -33.219 -4.844 1 36.88 273 ARG A N 1
ATOM 2072 C CA . ARG A 1 273 ? -34.156 -31.984 -5.125 1 36.88 273 ARG A CA 1
ATOM 2073 C C . ARG A 1 273 ? -32.844 -32.25 -5.836 1 36.88 273 ARG A C 1
ATOM 2075 O O . ARG A 1 273 ? -32.062 -33.125 -5.43 1 36.88 273 ARG A O 1
ATOM 2082 N N . PRO A 1 274 ? -32.781 -31.984 -7.129 1 35.91 274 PRO A N 1
ATOM 2083 C CA . PRO A 1 274 ? -31.469 -32.188 -7.789 1 35.91 274 PRO A CA 1
ATOM 2084 C C . PRO A 1 274 ? -30.297 -31.828 -6.891 1 35.91 274 PRO A C 1
ATOM 2086 O O . PRO A 1 274 ? -30.406 -30.969 -6.02 1 35.91 274 PRO A O 1
ATOM 2089 N N . ALA A 1 275 ? -29.453 -32.75 -6.496 1 40.03 275 ALA A N 1
ATOM 2090 C CA . ALA A 1 275 ? -28.203 -32.562 -5.758 1 40.03 275 ALA A CA 1
ATOM 2091 C C . ALA A 1 275 ? -27.578 -31.203 -6.098 1 40.03 275 ALA A C 1
ATOM 2093 O O . ALA A 1 275 ? -27.453 -30.844 -7.273 1 40.03 275 ALA A O 1
ATOM 2094 N N . LYS A 1 276 ? -27.656 -30.188 -5.324 1 44.5 276 LYS A N 1
ATOM 2095 C CA . LYS A 1 276 ? -27.094 -28.844 -5.371 1 44.5 276 LYS A CA 1
ATOM 2096 C C . LYS A 1 276 ? -25.688 -28.844 -5.992 1 44.5 276 LYS A C 1
ATOM 2098 O O . LYS A 1 276 ? -24.797 -29.547 -5.512 1 44.5 276 LYS A O 1
ATOM 2103 N N . LYS A 1 277 ? -25.531 -28.609 -7.266 1 47.75 277 LYS A N 1
ATOM 2104 C CA . LYS A 1 277 ? -24.297 -28.391 -8.008 1 47.75 277 LYS A CA 1
ATOM 2105 C C . LYS A 1 277 ? -23.328 -27.516 -7.211 1 47.75 277 LYS A C 1
ATOM 2107 O O . LYS A 1 277 ? -23.703 -26.453 -6.727 1 47.75 277 LYS A O 1
ATOM 2112 N N . MET A 1 278 ? -22.391 -28.203 -6.621 1 55.62 278 MET A N 1
ATOM 2113 C CA . MET A 1 278 ? -21.344 -27.453 -5.945 1 55.62 278 MET A CA 1
ATOM 2114 C C . MET A 1 278 ? -20.875 -26.281 -6.801 1 55.62 278 MET A C 1
ATOM 2116 O O . MET A 1 278 ? -20.75 -26.406 -8.016 1 55.62 278 MET A O 1
ATOM 2120 N N . SER A 1 279 ? -20.844 -25.062 -6.305 1 67.31 279 SER A N 1
ATOM 2121 C CA . SER A 1 279 ? -20.375 -23.875 -7.008 1 67.31 279 SER A CA 1
ATOM 2122 C C . SER A 1 279 ? -18.984 -24.094 -7.598 1 67.31 279 SER A C 1
ATOM 2124 O O . SER A 1 279 ? -18.203 -24.906 -7.09 1 67.31 279 SER A O 1
ATOM 2126 N N . LYS A 1 280 ? -18.734 -23.656 -8.758 1 68.12 280 LYS A N 1
ATOM 2127 C CA . LYS A 1 280 ? -17.438 -23.719 -9.438 1 68.12 280 LYS A CA 1
ATOM 2128 C C . LYS A 1 280 ? -16.297 -23.391 -8.477 1 68.12 280 LYS A C 1
ATOM 2130 O O . LYS A 1 280 ? -15.242 -24.031 -8.516 1 68.12 280 LYS A O 1
ATOM 2135 N N . THR A 1 281 ? -16.547 -22.5 -7.578 1 73.5 281 THR A N 1
ATOM 2136 C CA . THR A 1 281 ? -15.547 -22.062 -6.609 1 73.5 281 THR A CA 1
ATOM 2137 C C . THR A 1 281 ? -15.266 -23.156 -5.59 1 73.5 281 THR A C 1
ATOM 2139 O O . THR A 1 281 ? -14.109 -23.375 -5.207 1 73.5 281 THR A O 1
ATOM 2142 N N . LYS A 1 282 ? -16.234 -23.75 -5.238 1 71.62 282 LYS A N 1
ATOM 2143 C CA . LYS A 1 282 ? -16.078 -24.844 -4.277 1 71.62 282 LYS A CA 1
ATOM 2144 C C . LYS A 1 282 ? -15.336 -26.016 -4.902 1 71.62 282 LYS A C 1
ATOM 2146 O O . LYS A 1 282 ? -14.5 -26.656 -4.25 1 71.62 282 LYS A O 1
ATOM 2151 N N . VAL A 1 283 ? -15.664 -26.312 -6.117 1 72.06 283 VAL A N 1
ATOM 2152 C CA . VAL A 1 283 ? -15 -27.391 -6.844 1 72.06 283 VAL A CA 1
ATOM 2153 C C . VAL A 1 283 ? -13.516 -27.078 -6.98 1 72.06 283 VAL A C 1
ATOM 2155 O O . VAL A 1 283 ? -12.672 -27.953 -6.734 1 72.06 283 VAL A O 1
ATOM 2158 N N . GLU A 1 284 ? -13.234 -25.859 -7.312 1 82.12 284 GLU A N 1
ATOM 2159 C CA . GLU A 1 284 ? -11.844 -25.422 -7.473 1 82.12 284 GLU A CA 1
ATOM 2160 C C . GLU A 1 284 ? -11.07 -25.578 -6.168 1 82.12 284 GLU A C 1
ATOM 2162 O O . GLU A 1 284 ? -9.914 -26.016 -6.172 1 82.12 284 GLU A O 1
ATOM 2167 N N . LYS A 1 285 ? -11.742 -25.203 -5.148 1 78.69 285 LYS A N 1
ATOM 2168 C CA . LYS A 1 285 ? -11.094 -25.312 -3.846 1 78.69 285 LYS A CA 1
ATOM 2169 C C . LYS A 1 285 ? -10.781 -26.766 -3.508 1 78.69 285 LYS A C 1
ATOM 2171 O O . LYS A 1 285 ? -9.68 -27.078 -3.039 1 78.69 285 LYS A O 1
ATOM 2176 N N . LYS A 1 286 ? -11.734 -27.594 -3.727 1 77.94 286 LYS A N 1
ATOM 2177 C CA . LYS A 1 286 ? -11.547 -29.016 -3.449 1 77.94 286 LYS A CA 1
ATOM 2178 C C . LYS A 1 286 ? -10.438 -29.594 -4.316 1 77.94 286 LYS A C 1
ATOM 2180 O O . LYS A 1 286 ? -9.617 -30.375 -3.838 1 77.94 286 LYS A O 1
ATOM 2185 N N . VAL A 1 287 ? -10.43 -29.203 -5.488 1 84.31 287 VAL A N 1
ATOM 2186 C CA . VAL A 1 287 ? -9.438 -29.719 -6.426 1 84.31 287 VAL A CA 1
ATOM 2187 C C . VAL A 1 287 ? -8.039 -29.297 -5.98 1 84.31 287 VAL A C 1
ATOM 2189 O O . VAL A 1 287 ? -7.105 -30.109 -6.008 1 84.31 287 VAL A O 1
ATOM 2192 N N . LYS A 1 288 ? -7.891 -28.141 -5.516 1 89.88 288 LYS A N 1
ATOM 2193 C CA . LYS A 1 288 ? -6.594 -27.609 -5.121 1 89.88 288 LYS A CA 1
ATOM 2194 C C . LYS A 1 288 ? -5.996 -28.406 -3.965 1 89.88 288 LYS A C 1
ATOM 2196 O O . LYS A 1 288 ? -4.855 -28.859 -4.047 1 89.88 288 LYS A O 1
ATOM 2201 N N . ILE A 1 289 ? -6.773 -28.594 -2.977 1 90.75 289 ILE A N 1
ATOM 2202 C CA . ILE A 1 289 ? -6.297 -29.281 -1.782 1 90.75 289 ILE A CA 1
ATOM 2203 C C . ILE A 1 289 ? -5.992 -30.734 -2.115 1 90.75 289 ILE A C 1
ATOM 2205 O O . ILE A 1 289 ? -4.965 -31.281 -1.696 1 90.75 289 ILE A O 1
ATOM 2209 N N . LYS A 1 290 ? -6.879 -31.344 -2.902 1 89.19 290 LYS A N 1
ATOM 2210 C CA . LYS A 1 290 ? -6.695 -32.75 -3.27 1 89.19 290 LYS A CA 1
ATOM 2211 C C . LYS A 1 290 ? -5.461 -32.906 -4.148 1 89.19 290 LYS A C 1
ATOM 2213 O O . LYS A 1 290 ? -4.766 -33.938 -4.051 1 89.19 290 LYS A O 1
ATOM 2218 N N . LEU A 1 291 ? -5.277 -32 -4.98 1 91.38 291 LEU A N 1
ATOM 2219 C CA . LEU A 1 291 ? -4.109 -32.062 -5.852 1 91.38 291 LEU A CA 1
ATOM 2220 C C . LEU A 1 291 ? -2.818 -32 -5.039 1 91.38 291 LEU A C 1
ATOM 2222 O O . LEU A 1 291 ? -1.905 -32.812 -5.266 1 91.38 291 LEU A O 1
ATOM 2226 N N . VAL A 1 292 ? -2.758 -31.125 -4.094 1 93.19 292 VAL A N 1
ATOM 2227 C CA . VAL A 1 292 ? -1.585 -31.016 -3.23 1 93.19 292 VAL A CA 1
ATOM 2228 C C . VAL A 1 292 ? -1.42 -32.281 -2.404 1 93.19 292 VAL A C 1
ATOM 2230 O O . VAL A 1 292 ? -0.306 -32.781 -2.244 1 93.19 292 VAL A O 1
ATOM 2233 N N . GLU A 1 293 ? -2.506 -32.75 -1.896 1 91.25 293 GLU A N 1
ATOM 2234 C CA . GLU A 1 293 ? -2.48 -34 -1.146 1 91.25 293 GLU A CA 1
ATOM 2235 C C . GLU A 1 293 ? -1.855 -35.125 -1.968 1 91.25 293 GLU A C 1
ATOM 2237 O O . GLU A 1 293 ? -1 -35.875 -1.472 1 91.25 293 GLU A O 1
ATOM 2242 N N . GLN A 1 294 ? -2.273 -35.25 -3.15 1 88.69 294 GLN A N 1
ATOM 2243 C CA . GLN A 1 294 ? -1.76 -36.281 -4.051 1 88.69 294 GLN A CA 1
ATOM 2244 C C . GLN A 1 294 ? -0.258 -36.094 -4.27 1 88.69 294 GLN A C 1
ATOM 2246 O O . GLN A 1 294 ? 0.485 -37.094 -4.258 1 88.69 294 GLN A O 1
ATOM 2251 N N . TRP A 1 295 ? 0.12 -34.875 -4.484 1 89.56 295 TRP A N 1
ATOM 2252 C CA . TRP A 1 295 ? 1.54 -34.594 -4.68 1 89.56 295 TRP A CA 1
ATOM 2253 C C . TRP A 1 295 ? 2.346 -35 -3.449 1 89.56 295 TRP A C 1
ATOM 2255 O O . TRP A 1 295 ? 3.441 -35.562 -3.572 1 89.56 295 TRP A O 1
ATOM 2265 N N . LEU A 1 296 ? 1.848 -34.75 -2.27 1 91 296 LEU A N 1
ATOM 2266 C CA . LEU A 1 296 ? 2.551 -35.031 -1.019 1 91 296 LEU A CA 1
ATOM 2267 C C . LEU A 1 296 ? 2.639 -36.531 -0.741 1 91 296 LEU A C 1
ATOM 2269 O O . LEU A 1 296 ? 3.656 -37 -0.243 1 91 296 LEU A O 1
ATOM 2273 N N . LEU A 1 297 ? 1.607 -37.25 -1.043 1 86.81 297 LEU A N 1
ATOM 2274 C CA . LEU A 1 297 ? 1.561 -38.688 -0.793 1 86.81 297 LEU A CA 1
ATOM 2275 C C . LEU A 1 297 ? 2.457 -39.438 -1.771 1 86.81 297 LEU A C 1
ATOM 2277 O O . LEU A 1 297 ? 3.031 -40.5 -1.425 1 86.81 297 LEU A O 1
ATOM 2281 N N . GLN A 1 298 ? 2.43 -39 -2.916 1 79 298 GLN A N 1
ATOM 2282 C CA . GLN A 1 298 ? 3.291 -39.625 -3.914 1 79 298 GLN A CA 1
ATOM 2283 C C . GLN A 1 298 ? 4.762 -39.5 -3.525 1 79 298 GLN A C 1
ATOM 2285 O O . GLN A 1 298 ? 5.562 -40.375 -3.814 1 79 298 GLN A O 1
ATOM 2290 N N . ASN A 1 299 ? 5.133 -38.469 -2.877 1 65.06 299 ASN A N 1
ATOM 2291 C CA . ASN A 1 299 ? 6.516 -38.25 -2.461 1 65.06 299 ASN A CA 1
ATOM 2292 C C . ASN A 1 299 ? 6.859 -39.031 -1.204 1 65.06 299 ASN A C 1
ATOM 2294 O O . ASN A 1 299 ? 8.023 -39.375 -0.99 1 65.06 299 ASN A O 1
ATOM 2298 N N . ALA A 1 300 ? 6.008 -39.156 -0.164 1 57.69 300 ALA A N 1
ATOM 2299 C CA . ALA A 1 300 ? 6.25 -39.938 1.042 1 57.69 300 ALA A CA 1
ATOM 2300 C C . ALA A 1 300 ? 6.43 -41.406 0.704 1 57.69 300 ALA A C 1
ATOM 2302 O O . ALA A 1 300 ? 7.109 -42.156 1.431 1 57.69 300 ALA A O 1
ATOM 2303 N N . GLY A 1 301 ? 5.695 -42.031 -0.227 1 51.22 301 GLY A N 1
ATOM 2304 C CA . GLY A 1 301 ? 5.828 -43.438 -0.575 1 51.22 301 GLY A CA 1
ATOM 2305 C C . GLY A 1 301 ? 7.086 -43.719 -1.368 1 51.22 301 GLY A C 1
ATOM 2306 O O . GLY A 1 301 ? 7.691 -42.812 -1.951 1 51.22 301 GLY A O 1
ATOM 2307 N N . ASP A 1 302 ? 7.824 -44.906 -1.041 1 42.75 302 ASP A N 1
ATOM 2308 C CA . ASP A 1 302 ? 9.008 -45.5 -1.646 1 42.75 302 ASP A CA 1
ATOM 2309 C C . ASP A 1 302 ? 9.062 -45.219 -3.145 1 42.75 302 ASP A C 1
ATOM 2311 O O . ASP A 1 302 ? 8.039 -45.25 -3.826 1 42.75 302 ASP A O 1
ATOM 2315 N N . ALA A 1 303 ? 10.211 -44.5 -3.613 1 42.53 303 ALA A N 1
ATOM 2316 C CA . ALA A 1 303 ? 10.688 -44.281 -4.98 1 42.53 303 ALA A CA 1
ATOM 2317 C C . ALA A 1 303 ? 10.055 -45.312 -5.938 1 42.53 303 ALA A C 1
ATOM 2319 O O . ALA A 1 303 ? 10.195 -45.188 -7.156 1 42.53 303 ALA A O 1
ATOM 2320 N N . ALA A 1 304 ? 9.914 -46.469 -5.465 1 36.69 304 ALA A N 1
ATOM 2321 C CA . ALA A 1 304 ? 9.836 -47.625 -6.367 1 36.69 304 ALA A CA 1
ATOM 2322 C C . ALA A 1 304 ? 8.539 -47.594 -7.168 1 36.69 304 ALA A C 1
ATOM 2324 O O . ALA A 1 304 ? 8.453 -48.219 -8.242 1 36.69 304 ALA A O 1
ATOM 2325 N N . ALA A 1 305 ? 7.426 -47.5 -6.453 1 37.81 305 ALA A N 1
ATOM 2326 C CA . ALA A 1 305 ? 6.344 -48.188 -7.145 1 37.81 305 ALA A CA 1
ATOM 2327 C C . ALA A 1 305 ? 5.852 -47.375 -8.344 1 37.81 305 ALA A C 1
ATOM 2329 O O . ALA A 1 305 ? 5.344 -47.969 -9.312 1 37.81 305 ALA A O 1
ATOM 2330 N N . THR A 1 306 ? 5.191 -46.188 -8.18 1 37.84 306 THR A N 1
ATOM 2331 C CA . THR A 1 306 ? 4.539 -45.781 -9.422 1 37.84 306 THR A CA 1
ATOM 2332 C C . THR A 1 306 ? 5.5 -45 -10.312 1 37.84 306 THR A C 1
ATOM 2334 O O . THR A 1 306 ? 5.922 -43.906 -9.969 1 37.84 306 THR A O 1
ATOM 2337 N N . SER A 1 307 ? 6.457 -45.562 -10.898 1 37.81 307 SER A N 1
ATOM 2338 C CA . SER A 1 307 ? 7.234 -45.188 -12.078 1 37.81 307 SER A CA 1
ATOM 2339 C C . SER A 1 307 ? 6.414 -44.344 -13.039 1 37.81 307 SER A C 1
ATOM 2341 O O . SER A 1 307 ? 6.762 -44.188 -14.219 1 37.81 307 SER A O 1
ATOM 2343 N N . GLY A 1 308 ? 5.16 -44.125 -12.836 1 38.47 308 GLY A N 1
ATOM 2344 C CA . GLY A 1 308 ? 4.516 -43.562 -14.008 1 38.47 308 GLY A CA 1
ATOM 2345 C C . GLY A 1 308 ? 5.062 -42.188 -14.406 1 38.47 308 GLY A C 1
ATOM 2346 O O . GLY A 1 308 ? 5.328 -41.344 -13.539 1 38.47 308 GLY A O 1
ATOM 2347 N N . SER A 1 309 ? 5.918 -42.062 -15.516 1 43.16 309 SER A N 1
ATOM 2348 C CA . SER A 1 309 ? 6.383 -41.031 -16.422 1 43.16 309 SER A CA 1
ATOM 2349 C C . SER A 1 309 ? 5.488 -39.781 -16.328 1 43.16 309 SER A C 1
ATOM 2351 O O . SER A 1 309 ? 5.824 -38.75 -16.875 1 43.16 309 SER A O 1
ATOM 2353 N N . ASP A 1 310 ? 4.34 -39.906 -15.766 1 46.75 310 ASP A N 1
ATOM 2354 C CA . ASP A 1 310 ? 3.34 -38.906 -16.094 1 46.75 310 ASP A CA 1
ATOM 2355 C C . ASP A 1 310 ? 3.236 -37.844 -14.992 1 46.75 310 ASP A C 1
ATOM 2357 O O . ASP A 1 310 ? 2.186 -37.219 -14.812 1 46.75 310 ASP A O 1
ATOM 2361 N N . ARG A 1 311 ? 4.395 -37.688 -14.195 1 58.97 311 ARG A N 1
ATOM 2362 C CA . ARG A 1 311 ? 4.23 -36.781 -13.055 1 58.97 311 ARG A CA 1
ATOM 2363 C C . ARG A 1 311 ? 4.453 -35.344 -13.461 1 58.97 311 ARG A C 1
ATOM 2365 O O . ARG A 1 311 ? 5.5 -35 -14.023 1 58.97 311 ARG A O 1
ATOM 2372 N N . ASP A 1 312 ? 3.434 -34.562 -13.336 1 66.19 312 ASP A N 1
ATOM 2373 C CA . ASP A 1 312 ? 3.492 -33.156 -13.695 1 66.19 312 ASP A CA 1
ATOM 2374 C C . ASP A 1 312 ? 4.449 -32.375 -12.781 1 66.19 312 ASP A C 1
ATOM 2376 O O . ASP A 1 312 ? 5.281 -31.609 -13.25 1 66.19 312 ASP A O 1
ATOM 2380 N N . VAL A 1 313 ? 4.508 -32.781 -11.398 1 84.75 313 VAL A N 1
ATOM 2381 C CA . VAL A 1 313 ? 5.273 -32 -10.43 1 84.75 313 VAL A CA 1
ATOM 2382 C C . VAL A 1 313 ? 5.922 -32.969 -9.414 1 84.75 313 VAL A C 1
ATOM 2384 O O . VAL A 1 313 ? 5.25 -33.812 -8.836 1 84.75 313 VAL A O 1
ATOM 2387 N N . GLN A 1 314 ? 7.227 -32.969 -9.344 1 88 314 GLN A N 1
ATOM 2388 C CA . GLN A 1 314 ? 7.953 -33.719 -8.312 1 88 314 GLN A CA 1
ATOM 2389 C C . GLN A 1 314 ? 8.297 -32.812 -7.129 1 88 314 GLN A C 1
ATOM 2391 O O . GLN A 1 314 ? 8.984 -31.797 -7.297 1 88 314 GLN A O 1
ATOM 2396 N N . LEU A 1 315 ? 7.84 -33.219 -5.953 1 92.38 315 LEU A N 1
ATOM 2397 C CA . LEU A 1 315 ? 8.07 -32.406 -4.762 1 92.38 315 LEU A CA 1
ATOM 2398 C C . LEU A 1 315 ? 9.094 -33.062 -3.844 1 92.38 315 LEU A C 1
ATOM 2400 O O . LEU A 1 315 ? 9.086 -34.281 -3.674 1 92.38 315 LEU A O 1
ATOM 2404 N N . SER A 1 316 ? 10.008 -32.375 -3.395 1 92.81 316 SER A N 1
ATOM 2405 C CA . SER A 1 316 ? 10.891 -32.75 -2.301 1 92.81 316 SER A CA 1
ATOM 2406 C C . SER A 1 316 ? 10.922 -31.688 -1.208 1 92.81 316 SER A C 1
ATOM 2408 O O . SER A 1 316 ? 10.547 -30.547 -1.442 1 92.81 316 SER A O 1
ATOM 2410 N N . PHE A 1 317 ? 11.234 -32.094 -0.031 1 94.12 317 PHE A N 1
ATOM 2411 C CA . PHE A 1 317 ? 11.289 -31.172 1.112 1 94.12 317 PHE A CA 1
ATOM 2412 C C . PHE A 1 317 ? 12.695 -31.125 1.695 1 94.12 317 PHE A C 1
ATOM 2414 O O . PHE A 1 317 ? 13.141 -32.094 2.346 1 94.12 317 PHE A O 1
ATOM 2421 N N . GLY A 1 318 ? 13.367 -30.016 1.478 1 86.94 318 GLY A N 1
ATOM 2422 C CA . GLY A 1 318 ? 14.797 -29.875 1.719 1 86.94 318 GLY A CA 1
ATOM 2423 C C . GLY A 1 318 ? 15.125 -29.531 3.158 1 86.94 318 GLY A C 1
ATOM 2424 O O . GLY A 1 318 ? 16.297 -29.531 3.549 1 86.94 318 GLY A O 1
ATOM 2425 N N . THR A 1 319 ? 14.164 -29.141 3.99 1 92.88 319 THR A N 1
ATOM 2426 C CA . THR A 1 319 ? 14.422 -28.766 5.375 1 92.88 319 THR A CA 1
ATOM 2427 C C . THR A 1 319 ? 13.477 -29.516 6.32 1 92.88 319 THR A C 1
ATOM 2429 O O . THR A 1 319 ? 12.375 -29.891 5.926 1 92.88 319 THR A O 1
ATOM 2432 N N . PRO A 1 320 ? 13.93 -29.719 7.535 1 93.25 320 PRO A N 1
ATOM 2433 C CA . PRO A 1 320 ? 13.047 -30.359 8.516 1 93.25 320 PRO A CA 1
ATOM 2434 C C . PRO A 1 320 ? 11.758 -29.578 8.75 1 93.25 320 PRO A C 1
ATOM 2436 O O . PRO A 1 320 ? 10.703 -30.172 8.977 1 93.25 320 PRO A O 1
ATOM 2439 N N . GLU A 1 321 ? 11.883 -28.297 8.711 1 92.06 321 GLU A N 1
ATOM 2440 C CA . GLU A 1 321 ? 10.703 -27.469 8.914 1 92.06 321 GLU A CA 1
ATOM 2441 C C . GLU A 1 321 ? 9.672 -27.672 7.812 1 92.06 321 GLU A C 1
ATOM 2443 O O . GLU A 1 321 ? 8.484 -27.828 8.094 1 92.06 321 GLU A O 1
ATOM 2448 N N . ALA A 1 322 ? 10.156 -27.703 6.645 1 94.44 322 ALA A N 1
ATOM 2449 C CA . ALA A 1 322 ? 9.258 -27.938 5.52 1 94.44 322 ALA A CA 1
ATOM 2450 C C . ALA A 1 322 ? 8.648 -29.328 5.586 1 94.44 322 ALA A C 1
ATOM 2452 O O . ALA A 1 322 ? 7.465 -29.516 5.293 1 94.44 322 ALA A O 1
ATOM 2453 N N . GLY A 1 323 ? 9.492 -30.281 5.949 1 93.12 323 GLY A N 1
ATOM 2454 C CA . GLY A 1 323 ? 8.992 -31.641 6.129 1 93.12 323 GLY A CA 1
ATOM 2455 C C . GLY A 1 323 ? 7.945 -31.75 7.227 1 93.12 323 GLY A C 1
ATOM 2456 O O . GLY A 1 323 ? 6.969 -32.469 7.09 1 93.12 323 GLY A O 1
ATOM 2457 N N . GLY A 1 324 ? 8.188 -31.016 8.273 1 92.5 324 GLY A N 1
ATOM 2458 C CA . GLY A 1 324 ? 7.211 -30.969 9.352 1 92.5 324 GLY A CA 1
ATOM 2459 C C . GLY A 1 324 ? 5.867 -30.422 8.914 1 92.5 324 GLY A C 1
ATOM 2460 O O . GLY A 1 324 ? 4.82 -30.938 9.32 1 92.5 324 GLY A O 1
ATOM 2461 N N . MET A 1 325 ? 5.93 -29.422 8.117 1 93.81 325 MET A N 1
ATOM 2462 C CA . MET A 1 325 ? 4.684 -28.828 7.633 1 93.81 325 MET A CA 1
ATOM 2463 C C . MET A 1 325 ? 3.961 -29.797 6.695 1 93.81 325 MET A C 1
ATOM 2465 O O . MET A 1 325 ? 2.732 -29.875 6.703 1 93.81 325 MET A O 1
ATOM 2469 N N . ARG A 1 326 ? 4.695 -30.453 5.871 1 93.62 326 ARG A N 1
ATOM 2470 C CA . ARG A 1 326 ? 4.129 -31.516 5.035 1 93.62 326 ARG A CA 1
ATOM 2471 C C . ARG A 1 326 ? 3.332 -32.5 5.879 1 93.62 326 ARG A C 1
ATOM 2473 O O . ARG A 1 326 ? 2.178 -32.812 5.566 1 93.62 326 ARG A O 1
ATOM 2480 N N . ASP A 1 327 ? 3.943 -32.969 6.938 1 92.69 327 ASP A N 1
ATOM 2481 C CA . ASP A 1 327 ? 3.309 -33.969 7.801 1 92.69 327 ASP A CA 1
ATOM 2482 C C . ASP A 1 327 ? 2.062 -33.375 8.469 1 92.69 327 ASP A C 1
ATOM 2484 O O . ASP A 1 327 ? 1.041 -34.062 8.578 1 92.69 327 ASP A O 1
ATOM 2488 N N . THR A 1 328 ? 2.17 -32.156 8.891 1 91.75 328 THR A N 1
ATOM 2489 C CA . THR A 1 328 ? 1.023 -31.484 9.5 1 91.75 328 THR A CA 1
ATOM 2490 C C . THR A 1 328 ? -0.125 -31.359 8.5 1 91.75 328 THR A C 1
ATOM 2492 O O . THR A 1 328 ? -1.286 -31.578 8.852 1 91.75 328 THR A O 1
ATOM 2495 N N . PHE A 1 329 ? 0.215 -30.984 7.305 1 92.94 329 PHE A N 1
ATOM 2496 C CA . PHE A 1 329 ? -0.772 -30.844 6.238 1 92.94 329 PHE A CA 1
ATOM 2497 C C . PHE A 1 329 ? -1.515 -32.156 6.012 1 92.94 329 PHE A C 1
ATOM 2499 O O . PHE A 1 329 ? -2.746 -32.188 5.973 1 92.94 329 PHE A O 1
ATOM 2506 N N . LEU A 1 330 ? -0.784 -33.219 5.941 1 91.62 330 LEU A N 1
ATOM 2507 C CA . LEU A 1 330 ? -1.354 -34.562 5.691 1 91.62 330 LEU A CA 1
ATOM 2508 C C . LEU A 1 330 ? -2.16 -35.031 6.895 1 91.62 330 LEU A C 1
ATOM 2510 O O . LEU A 1 330 ? -3.213 -35.656 6.734 1 91.62 330 LEU A O 1
ATOM 2514 N N . ALA A 1 331 ? -1.648 -34.781 8.055 1 90.62 331 ALA A N 1
ATOM 2515 C CA . ALA A 1 331 ? -2.338 -35.188 9.273 1 90.62 331 ALA A CA 1
ATOM 2516 C C . ALA A 1 331 ? -3.707 -34.531 9.383 1 90.62 331 ALA A C 1
ATOM 2518 O O . ALA A 1 331 ? -4.68 -35.156 9.812 1 90.62 331 ALA A O 1
ATOM 2519 N N . LYS A 1 332 ? -3.719 -33.312 8.969 1 87.62 332 LYS A N 1
ATOM 2520 C CA . LYS A 1 332 ? -4.965 -32.562 9.055 1 87.62 332 LYS A CA 1
ATOM 2521 C C . LYS A 1 332 ? -5.984 -33.062 8.031 1 87.62 332 LYS A C 1
ATOM 2523 O O . LYS A 1 332 ? -7.191 -32.938 8.258 1 87.62 332 LYS A O 1
ATOM 2528 N N . LEU A 1 333 ? -5.531 -33.469 6.98 1 85.44 333 LEU A N 1
ATOM 2529 C CA . LEU A 1 333 ? -6.434 -34 5.961 1 85.44 333 LEU A CA 1
ATOM 2530 C C . LEU A 1 333 ? -7.012 -35.344 6.395 1 85.44 333 LEU A C 1
ATOM 2532 O O . LEU A 1 333 ? -8.133 -35.688 6.012 1 85.44 333 LEU A O 1
ATOM 2536 N N . SER A 1 334 ? -6.227 -36.219 7.043 1 78.31 334 SER A N 1
ATOM 2537 C CA . SER A 1 334 ? -6.648 -37.562 7.469 1 78.31 334 SER A CA 1
ATOM 2538 C C . SER A 1 334 ? -7.637 -37.469 8.625 1 78.31 334 SER A C 1
ATOM 2540 O O . SER A 1 334 ? -8.375 -38.438 8.891 1 78.31 334 SER A O 1
ATOM 2542 N N . LYS A 1 335 ? -7.562 -36.5 9.445 1 65 335 LYS A N 1
ATOM 2543 C CA . LYS A 1 335 ? -8.484 -36.438 10.578 1 65 335 LYS A CA 1
ATOM 2544 C C . LYS A 1 335 ? -9.914 -36.188 10.109 1 65 335 LYS A C 1
ATOM 2546 O O . LYS A 1 335 ? -10.172 -35.25 9.328 1 65 335 LYS A O 1
ATOM 2551 N N . PRO A 1 336 ? -10.672 -37.344 10.055 1 53.47 336 PRO A N 1
ATOM 2552 C CA . PRO A 1 336 ? -12.094 -37.188 9.734 1 53.47 336 PRO A CA 1
ATOM 2553 C C . PRO A 1 336 ? -12.719 -35.969 10.391 1 53.47 336 PRO A C 1
ATOM 2555 O O . PRO A 1 336 ? -12.281 -35.531 11.461 1 53.47 336 PRO A O 1
ATOM 2558 N N . ALA A 1 337 ? -13.406 -35.125 9.625 1 45.25 337 ALA A N 1
ATOM 2559 C CA . ALA A 1 337 ? -14.234 -34.125 10.258 1 45.25 337 ALA A CA 1
ATOM 2560 C C . ALA A 1 337 ? -14.922 -34.656 11.508 1 45.25 337 ALA A C 1
ATOM 2562 O O . ALA A 1 337 ? -15.641 -35.656 11.445 1 45.25 337 ALA A O 1
ATOM 2563 N N . LYS A 1 338 ? -14.508 -34.688 12.68 1 41.69 338 LYS A N 1
ATOM 2564 C CA . LYS A 1 338 ? -15.367 -34.969 13.828 1 41.69 338 LYS A CA 1
ATOM 2565 C C . LYS A 1 338 ? -16.781 -34.469 13.594 1 41.69 338 LYS A C 1
ATOM 2567 O O . LYS A 1 338 ? -17 -33.281 13.422 1 41.69 338 LYS A O 1
ATOM 2572 N N . GLY A 1 339 ? -17.656 -35.219 12.922 1 36.09 339 GLY A N 1
ATOM 2573 C CA . GLY A 1 339 ? -19.078 -34.969 13.094 1 36.09 339 GLY A CA 1
ATOM 2574 C C . GLY A 1 339 ? -19.469 -34.656 14.523 1 36.09 339 GLY A C 1
ATOM 2575 O O . GLY A 1 339 ? -18.859 -35.156 15.461 1 36.09 339 GLY A O 1
ATOM 2576 N N . GLY A 1 340 ? -19.984 -33.469 14.781 1 36.31 340 GLY A N 1
ATOM 2577 C CA . GLY A 1 340 ? -20.656 -33.094 16.016 1 36.31 340 GLY A CA 1
ATOM 2578 C C . GLY A 1 340 ? -21.484 -34.219 16.594 1 36.31 340 GLY A C 1
ATOM 2579 O O . GLY A 1 340 ? -22.656 -34.406 16.219 1 36.31 340 GLY A O 1
ATOM 2580 N N . GLY A 1 341 ? -21.016 -35.312 16.891 1 32.94 341 GLY A N 1
ATOM 2581 C CA . GLY A 1 341 ? -21.906 -36.062 17.766 1 32.94 341 GLY A CA 1
ATOM 2582 C C . GLY A 1 341 ? -22.359 -35.25 18.969 1 32.94 341 GLY A C 1
ATOM 2583 O O . GLY A 1 341 ? -21.656 -34.344 19.406 1 32.94 341 GLY A O 1
ATOM 2584 N N . ARG A 1 342 ? -23.688 -35.375 19.266 1 31.72 342 ARG A N 1
ATOM 2585 C CA . ARG A 1 342 ? -24.406 -34.812 20.422 1 31.72 342 ARG A CA 1
ATOM 2586 C C . ARG A 1 342 ? -23.656 -35.125 21.719 1 31.72 342 ARG A C 1
ATOM 2588 O O . ARG A 1 342 ? -23.516 -36.281 22.109 1 31.72 342 ARG A O 1
ATOM 2595 N N . LYS A 1 343 ? -22.672 -34.5 22.156 1 29.73 343 LYS A N 1
ATOM 2596 C CA . LYS A 1 343 ? -22.266 -34.531 23.547 1 29.73 343 LYS A CA 1
ATOM 2597 C C . LYS A 1 343 ? -23.469 -34.344 24.469 1 29.73 343 LYS A C 1
ATOM 2599 O O . LYS A 1 343 ? -24.141 -33.312 24.422 1 29.73 343 LYS A O 1
ATOM 2604 N N . LYS A 1 344 ? -24.25 -35.406 24.719 1 25.94 344 LYS A N 1
ATOM 2605 C CA . LYS A 1 344 ? -24.984 -35.375 25.984 1 25.94 344 LYS A CA 1
ATOM 2606 C C . LYS A 1 344 ? -24.062 -34.906 27.125 1 25.94 344 LYS A C 1
ATOM 2608 O O . LYS A 1 344 ? -22.906 -35.312 27.188 1 25.94 344 LYS A O 1
ATOM 2613 N N . LYS A 1 345 ? -24.406 -33.781 27.734 1 26.05 345 LYS A N 1
ATOM 2614 C CA . LYS A 1 345 ? -24 -33.156 28.984 1 26.05 345 LYS A CA 1
ATOM 2615 C C . LYS A 1 345 ? -23.781 -34.219 30.062 1 26.05 345 LYS A C 1
ATOM 2617 O O . LYS A 1 345 ? -24.75 -34.719 30.672 1 26.05 345 LYS A O 1
ATOM 2622 N N . ALA A 1 346 ? -23.125 -35.281 29.797 1 23.64 346 ALA A N 1
ATOM 2623 C CA . ALA A 1 346 ? -23.031 -36 31.078 1 23.64 346 ALA A CA 1
ATOM 2624 C C . ALA A 1 346 ? -22.406 -35.125 32.156 1 23.64 346 ALA A C 1
ATOM 2626 O O . ALA A 1 346 ? -21.562 -34.281 31.859 1 23.64 346 ALA A O 1
ATOM 2627 N N . THR A 1 347 ? -23 -35.094 33.375 1 25.36 347 THR A N 1
ATOM 2628 C CA . THR A 1 347 ? -22.922 -34.469 34.688 1 25.36 347 THR A CA 1
ATOM 2629 C C . THR A 1 347 ? -21.547 -34.688 35.312 1 25.36 347 THR A C 1
ATOM 2631 O O . THR A 1 347 ? -21.172 -35.844 35.594 1 25.36 347 THR A O 1
ATOM 2634 N N . ALA A 1 348 ? -20.484 -34.125 34.688 1 24.03 348 ALA A N 1
ATOM 2635 C CA . ALA A 1 348 ? -19.156 -34.125 35.312 1 24.03 348 ALA A CA 1
ATOM 2636 C C . ALA A 1 348 ? -19.234 -33.781 36.781 1 24.03 348 ALA A C 1
ATOM 2638 O O . ALA A 1 348 ? -19.562 -32.656 37.156 1 24.03 348 ALA A O 1
ATOM 2639 N N . THR A 1 349 ? -19.578 -34.594 37.594 1 21.53 349 THR A N 1
ATOM 2640 C CA . THR A 1 349 ? -19.469 -34.406 39.031 1 21.53 349 THR A CA 1
ATOM 2641 C C . THR A 1 349 ? -18.047 -34 39.406 1 21.53 349 THR A C 1
ATOM 2643 O O . THR A 1 349 ? -17.859 -33.094 40.219 1 21.53 349 THR A O 1
ATOM 2646 N N . THR A 1 350 ? -17.062 -34.875 39.312 1 21 350 THR A N 1
ATOM 2647 C CA . THR A 1 350 ? -16.188 -35 40.469 1 21 350 THR A CA 1
ATOM 2648 C C . THR A 1 350 ? -15.219 -33.812 40.531 1 21 350 THR A C 1
ATOM 2650 O O . THR A 1 350 ? -14.945 -33.156 39.531 1 21 350 THR A O 1
ATOM 2653 N N . ALA A 1 351 ? -14.195 -33.781 41.688 1 21.44 351 ALA A N 1
ATOM 2654 C CA . ALA A 1 351 ? -13.406 -33 42.656 1 21.44 351 ALA A CA 1
ATOM 2655 C C . ALA A 1 351 ? -12.258 -32.281 41.938 1 21.44 351 ALA A C 1
ATOM 2657 O O . ALA A 1 351 ? -11.703 -32.781 40.969 1 21.44 351 ALA A O 1
ATOM 2658 N N . ALA A 1 352 ? -11.836 -30.969 42.375 1 22.02 352 ALA A N 1
ATOM 2659 C CA . ALA A 1 352 ? -11.102 -29.703 42.344 1 22.02 352 ALA A CA 1
ATOM 2660 C C . ALA A 1 352 ? -9.602 -29.938 42.5 1 22.02 352 ALA A C 1
ATOM 2662 O O . ALA A 1 352 ? -8.891 -29.094 43.031 1 22.02 352 ALA A O 1
ATOM 2663 N N . LEU A 1 353 ? -9.047 -31.141 42.344 1 20.69 353 LEU A N 1
ATOM 2664 C CA . LEU A 1 353 ? -7.703 -31.078 42.906 1 20.69 353 LEU A CA 1
ATOM 2665 C C . LEU A 1 353 ? -6.832 -30.109 42.094 1 20.69 353 LEU A C 1
ATOM 2667 O O . LEU A 1 353 ? -6.844 -30.109 40.875 1 20.69 353 LEU A O 1
ATOM 2671 N N . ALA A 1 354 ? -6.34 -28.969 42.781 1 23.14 354 ALA A N 1
ATOM 2672 C CA . ALA A 1 354 ? -5.582 -27.734 42.594 1 23.14 354 ALA A CA 1
ATOM 2673 C C . ALA A 1 354 ? -4.234 -28.016 41.938 1 23.14 354 ALA A C 1
ATOM 2675 O O . ALA A 1 354 ? -3.227 -28.203 42.625 1 23.14 354 ALA A O 1
ATOM 2676 N N . GLU A 1 355 ? -4.148 -28.938 40.938 1 22.61 355 GLU A N 1
ATOM 2677 C CA . GLU A 1 355 ? -2.746 -29.141 40.594 1 22.61 355 GLU A CA 1
ATOM 2678 C C . GLU A 1 355 ? -2.111 -27.828 40.125 1 22.61 355 GLU A C 1
ATOM 2680 O O . GLU A 1 355 ? -2.773 -27 39.5 1 22.61 355 GLU A O 1
ATOM 2685 N N . ALA A 1 356 ? -0.922 -27.516 40.656 1 25.34 356 ALA A N 1
ATOM 2686 C CA . ALA A 1 356 ? 0.034 -26.422 40.625 1 25.34 356 ALA A CA 1
ATOM 2687 C C . ALA A 1 356 ? 0.404 -26.078 39.188 1 25.34 356 ALA A C 1
ATOM 2689 O O . ALA A 1 356 ? 0.672 -26.969 38.375 1 25.34 356 ALA A O 1
ATOM 2690 N N . PRO A 1 357 ? -0.032 -24.812 38.781 1 24.33 357 PRO A N 1
ATOM 2691 C CA . PRO A 1 357 ? 0.12 -24.359 37.406 1 24.33 357 PRO A CA 1
ATOM 2692 C C . PRO A 1 357 ? 1.555 -24.469 36.875 1 24.33 357 PRO A C 1
ATOM 2694 O O . PRO A 1 357 ? 2.488 -24 37.531 1 24.33 357 PRO A O 1
ATOM 2697 N N . ALA A 1 358 ? 1.89 -25.703 36.344 1 25.8 358 ALA A N 1
ATOM 2698 C CA . ALA A 1 358 ? 3.232 -25.844 35.812 1 25.8 358 ALA A CA 1
ATOM 2699 C C . ALA A 1 358 ? 3.584 -24.656 34.906 1 25.8 358 ALA A C 1
ATOM 2701 O O . ALA A 1 358 ? 2.697 -24.031 34.312 1 25.8 358 ALA A O 1
ATOM 2702 N N . PRO A 1 359 ? 4.855 -24.203 35 1 25.8 359 PRO A N 1
ATOM 2703 C CA . PRO A 1 359 ? 5.473 -23.031 34.375 1 25.8 359 PRO A CA 1
ATOM 2704 C C . PRO A 1 359 ? 5.199 -22.938 32.875 1 25.8 359 PRO A C 1
ATOM 2706 O O . PRO A 1 359 ? 5.008 -23.953 32.219 1 25.8 359 PRO A O 1
ATOM 2709 N N . ALA A 1 360 ? 4.531 -21.844 32.531 1 25.08 360 ALA A N 1
ATOM 2710 C CA . ALA A 1 360 ? 4.086 -21.359 31.219 1 25.08 360 ALA A CA 1
ATOM 2711 C C . ALA A 1 360 ? 5.184 -21.531 30.172 1 25.08 360 ALA A C 1
ATOM 2713 O O . ALA A 1 360 ? 6.148 -20.766 30.141 1 25.08 360 ALA A O 1
ATOM 2714 N N . GLN A 1 361 ? 5.66 -22.812 30.047 1 22.23 361 GLN A N 1
ATOM 2715 C CA . GLN A 1 361 ? 6.656 -22.984 28.984 1 22.23 361 GLN A CA 1
ATOM 2716 C C . GLN A 1 361 ? 6.312 -22.156 27.75 1 22.23 361 GLN A C 1
ATOM 2718 O O . GLN A 1 361 ? 5.184 -21.688 27.609 1 22.23 361 GLN A O 1
ATOM 2723 N N . ALA A 1 362 ? 6.969 -22.656 26.5 1 24.94 362 ALA A N 1
ATOM 2724 C CA . ALA A 1 362 ? 7.43 -22.031 25.266 1 24.94 362 ALA A CA 1
ATOM 2725 C C . ALA A 1 362 ? 6.25 -21.578 24.406 1 24.94 362 ALA A C 1
ATOM 2727 O O . ALA A 1 362 ? 5.223 -22.25 24.344 1 24.94 362 ALA A O 1
ATOM 2728 N N . ALA A 1 363 ? 6.164 -20.266 24.125 1 30.77 363 ALA A N 1
ATOM 2729 C CA . ALA A 1 363 ? 5.379 -19.375 23.281 1 30.77 363 ALA A CA 1
ATOM 2730 C C . ALA A 1 363 ? 5.023 -20.031 21.953 1 30.77 363 ALA A C 1
ATOM 2732 O O . ALA A 1 363 ? 4.41 -19.406 21.094 1 30.77 363 ALA A O 1
ATOM 2733 N N . GLY A 1 364 ? 5.68 -21.156 21.609 1 30.23 364 GLY A N 1
ATOM 2734 C CA . GLY A 1 364 ? 5.652 -21.547 20.219 1 30.23 364 GLY A CA 1
ATOM 2735 C C . GLY A 1 364 ? 4.336 -22.172 19.797 1 30.23 364 GLY A C 1
ATOM 2736 O O . GLY A 1 364 ? 4.254 -22.797 18.734 1 30.23 364 GLY A O 1
ATOM 2737 N N . HIS A 1 365 ? 3.582 -22.578 20.734 1 32.47 365 HIS A N 1
ATOM 2738 C CA . HIS A 1 365 ? 2.57 -23.453 20.156 1 32.47 365 HIS A CA 1
ATOM 2739 C C . HIS A 1 365 ? 1.583 -22.672 19.297 1 32.47 365 HIS A C 1
ATOM 2741 O O . HIS A 1 365 ? 0.877 -21.797 19.812 1 32.47 365 HIS A O 1
ATOM 2747 N N . SER A 1 366 ? 1.903 -22.562 18.016 1 35 366 SER A N 1
ATOM 2748 C CA . SER A 1 366 ? 0.947 -22.047 17.047 1 35 366 SER A CA 1
ATOM 2749 C C . SER A 1 366 ? -0.427 -22.688 17.234 1 35 366 SER A C 1
ATOM 2751 O O . SER A 1 366 ? -0.533 -23.891 17.469 1 35 366 SER A O 1
ATOM 2753 N N . PRO A 1 367 ? -1.419 -22.031 17.734 1 39.06 367 PRO A N 1
ATOM 2754 C CA . PRO A 1 367 ? -2.75 -22.609 17.922 1 39.06 367 PRO A CA 1
ATOM 2755 C C . PRO A 1 367 ? -3.102 -23.641 16.844 1 39.06 367 PRO A C 1
ATOM 2757 O O . PRO A 1 367 ? -2.516 -23.609 15.766 1 39.06 367 PRO A O 1
ATOM 2760 N N . PRO A 1 368 ? -3.871 -24.625 17.172 1 38.12 368 PRO A N 1
ATOM 2761 C CA . PRO A 1 368 ? -4.301 -25.672 16.25 1 38.12 368 PRO A CA 1
ATOM 2762 C C . PRO A 1 368 ? -4.723 -25.125 14.891 1 38.12 368 PRO A C 1
ATOM 2764 O O . PRO A 1 368 ? -5.348 -24.062 14.812 1 38.12 368 PRO A O 1
ATOM 2767 N N . ALA A 1 369 ? -4.164 -25.5 13.734 1 44.03 369 ALA A N 1
ATOM 2768 C CA . ALA A 1 369 ? -4.211 -25.047 12.344 1 44.03 369 ALA A CA 1
ATOM 2769 C C . ALA A 1 369 ? -5.637 -25.094 11.805 1 44.03 369 ALA A C 1
ATOM 2771 O O . ALA A 1 369 ? -6.277 -26.156 11.812 1 44.03 369 ALA A O 1
ATOM 2772 N N . ASP A 1 370 ? -6.531 -24.094 11.859 1 54.69 370 ASP A N 1
ATOM 2773 C CA . ASP A 1 370 ? -7.781 -23.797 11.172 1 54.69 370 ASP A CA 1
ATOM 2774 C C . ASP A 1 370 ? -7.73 -24.266 9.711 1 54.69 370 ASP A C 1
ATOM 2776 O O . ASP A 1 370 ? -6.707 -24.094 9.047 1 54.69 370 ASP A O 1
ATOM 2780 N N . PRO A 1 371 ? -8.641 -25.203 9.281 1 54.75 371 PRO A N 1
ATOM 2781 C CA . PRO A 1 371 ? -8.734 -25.656 7.895 1 54.75 371 PRO A CA 1
ATOM 2782 C C . PRO A 1 371 ? -8.445 -24.531 6.891 1 54.75 371 PRO A C 1
ATOM 2784 O O . PRO A 1 371 ? -7.898 -24.797 5.816 1 54.75 371 PRO A O 1
ATOM 2787 N N . LYS A 1 372 ? -8.836 -23.359 7.223 1 61.66 372 LYS A N 1
ATOM 2788 C CA . LYS A 1 372 ? -8.578 -22.219 6.352 1 61.66 372 LYS A CA 1
ATOM 2789 C C . LYS A 1 372 ? -7.086 -22.016 6.121 1 61.66 372 LYS A C 1
ATOM 2791 O O . LYS A 1 372 ? -6.672 -21.562 5.051 1 61.66 372 LYS A O 1
ATOM 2796 N N . LYS A 1 373 ? -6.422 -22.703 6.875 1 77.75 373 LYS A N 1
ATOM 2797 C CA . LYS A 1 373 ? -4.973 -22.578 6.781 1 77.75 373 LYS A CA 1
ATOM 2798 C C . LYS A 1 373 ? -4.406 -23.516 5.723 1 77.75 373 LYS A C 1
ATOM 2800 O O . LYS A 1 373 ? -3.455 -23.172 5.016 1 77.75 373 LYS A O 1
ATOM 2805 N N . LEU A 1 374 ? -5.133 -24.578 5.449 1 88.06 374 LEU A N 1
ATOM 2806 C CA . LEU A 1 374 ? -4.629 -25.531 4.465 1 88.06 374 LEU A CA 1
ATOM 2807 C C . LEU A 1 374 ? -4.805 -24.984 3.049 1 88.06 374 LEU A C 1
ATOM 2809 O O . LEU A 1 374 ? -3.949 -25.203 2.188 1 88.06 374 LEU A O 1
ATOM 2813 N N . ASP A 1 375 ? -5.941 -24.266 2.902 1 91.88 375 ASP A N 1
ATOM 2814 C CA . ASP A 1 375 ? -6.211 -23.672 1.597 1 91.88 375 ASP A CA 1
ATOM 2815 C C . ASP A 1 375 ? -5.113 -22.688 1.205 1 91.88 375 ASP A C 1
ATOM 2817 O O . ASP A 1 375 ? -4.617 -22.719 0.077 1 91.88 375 ASP A O 1
ATOM 2821 N N . ASP A 1 376 ? -4.727 -21.922 2.141 1 94.31 376 ASP A N 1
ATOM 2822 C CA . ASP A 1 376 ? -3.715 -20.906 1.884 1 94.31 376 ASP A CA 1
ATOM 2823 C C . ASP A 1 376 ? -2.354 -21.547 1.609 1 94.31 376 ASP A C 1
ATOM 2825 O O . ASP A 1 376 ? -1.628 -21.109 0.714 1 94.31 376 ASP A O 1
ATOM 2829 N N . LEU A 1 377 ? -2.08 -22.547 2.338 1 95.81 377 LEU A N 1
ATOM 2830 C CA . LEU A 1 377 ? -0.839 -23.281 2.125 1 95.81 377 LEU A CA 1
ATOM 2831 C C . LEU A 1 377 ? -0.83 -23.953 0.75 1 95.81 377 LEU A C 1
ATOM 2833 O O . LEU A 1 377 ? 0.174 -23.891 0.037 1 95.81 377 LEU A O 1
ATOM 2837 N N . ALA A 1 378 ? -1.959 -24.516 0.429 1 96.25 378 ALA A N 1
ATOM 2838 C CA . ALA A 1 378 ? -2.066 -25.141 -0.883 1 96.25 378 ALA A CA 1
ATOM 2839 C C . ALA A 1 378 ? -1.9 -24.125 -2.002 1 96.25 378 ALA A C 1
ATOM 2841 O O . ALA A 1 378 ? -1.196 -24.375 -2.982 1 96.25 378 ALA A O 1
ATOM 2842 N N . ASP A 1 379 ? -2.473 -22.953 -1.85 1 96.88 379 ASP A N 1
ATOM 2843 C CA . ASP A 1 379 ? -2.49 -21.938 -2.895 1 96.88 379 ASP A CA 1
ATOM 2844 C C . ASP A 1 379 ? -1.08 -21.438 -3.201 1 96.88 379 ASP A C 1
ATOM 2846 O O . ASP A 1 379 ? -0.711 -21.281 -4.367 1 96.88 379 ASP A O 1
ATOM 2850 N N . CYS A 1 380 ? -0.273 -21.172 -2.18 1 98.06 380 CYS A N 1
ATOM 2851 C CA . CYS A 1 380 ? 1.061 -20.641 -2.445 1 98.06 380 CYS A CA 1
ATOM 2852 C C . CYS A 1 380 ? 1.946 -21.703 -3.09 1 98.06 380 CYS A C 1
ATOM 2854 O O . CYS A 1 380 ? 2.793 -21.391 -3.926 1 98.06 380 CYS A O 1
ATOM 2856 N N . LEU A 1 381 ? 1.764 -23 -2.723 1 97.44 381 LEU A N 1
ATOM 2857 C CA . LEU A 1 381 ? 2.521 -24.078 -3.35 1 97.44 381 LEU A CA 1
ATOM 2858 C C . LEU A 1 381 ? 2.092 -24.281 -4.801 1 97.44 381 LEU A C 1
ATOM 2860 O O . LEU A 1 381 ? 2.934 -24.406 -5.691 1 97.44 381 LEU A O 1
ATOM 2864 N N . LEU A 1 382 ? 0.771 -24.297 -5.027 1 96.81 382 LEU A N 1
ATOM 2865 C CA . LEU A 1 382 ? 0.236 -24.453 -6.371 1 96.81 382 LEU A CA 1
ATOM 2866 C C . LEU A 1 382 ? 0.685 -23.312 -7.277 1 96.81 382 LEU A C 1
ATOM 2868 O O . LEU A 1 382 ? 0.931 -23.516 -8.469 1 96.81 382 LEU A O 1
ATOM 2872 N N . GLN A 1 383 ? 0.739 -22.141 -6.734 1 97.94 383 GLN A N 1
ATOM 2873 C CA . GLN A 1 383 ? 1.21 -20.969 -7.465 1 97.94 383 GLN A CA 1
ATOM 2874 C C . GLN A 1 383 ? 2.652 -21.156 -7.93 1 97.94 383 GLN A C 1
ATOM 2876 O O . GLN A 1 383 ? 2.969 -20.922 -9.102 1 97.94 383 GLN A O 1
ATOM 2881 N N . ALA A 1 384 ? 3.518 -21.562 -7.086 1 97.94 384 ALA A N 1
ATOM 2882 C CA . ALA A 1 384 ? 4.914 -21.812 -7.43 1 97.94 384 ALA A CA 1
ATOM 2883 C C . ALA A 1 384 ? 5.035 -22.906 -8.484 1 97.94 384 ALA A C 1
ATOM 2885 O O . ALA A 1 384 ? 5.793 -22.766 -9.453 1 97.94 384 ALA A O 1
ATOM 2886 N N . ALA A 1 385 ? 4.289 -23.984 -8.281 1 96.06 385 ALA A N 1
ATOM 2887 C CA . ALA A 1 385 ? 4.32 -25.109 -9.219 1 96.06 385 ALA A CA 1
ATOM 2888 C C . ALA A 1 385 ? 3.82 -24.688 -10.594 1 96.06 385 ALA A C 1
ATOM 2890 O O . ALA A 1 385 ? 4.398 -25.078 -11.617 1 96.06 385 ALA A O 1
ATOM 2891 N N . ALA A 1 386 ? 2.707 -23.922 -10.57 1 96.12 386 ALA A N 1
ATOM 2892 C CA . ALA A 1 386 ? 2.188 -23.438 -11.844 1 96.12 386 ALA A CA 1
ATOM 2893 C C . ALA A 1 386 ? 3.219 -22.578 -12.562 1 96.12 386 ALA A C 1
ATOM 2895 O O . ALA A 1 386 ? 3.416 -22.719 -13.773 1 96.12 386 ALA A O 1
ATOM 2896 N N . TRP A 1 387 ? 3.838 -21.734 -11.812 1 96.56 387 TRP A N 1
ATOM 2897 C CA . TRP A 1 387 ? 4.844 -20.844 -12.383 1 96.56 387 TRP A CA 1
ATOM 2898 C C . TRP A 1 387 ? 5.961 -21.641 -13.047 1 96.56 387 TRP A C 1
ATOM 2900 O O . TRP A 1 387 ? 6.391 -21.312 -14.156 1 96.56 387 TRP A O 1
ATOM 2910 N N . ALA A 1 388 ? 6.418 -22.672 -12.406 1 94.75 388 ALA A N 1
ATOM 2911 C CA . ALA A 1 388 ? 7.457 -23.547 -12.953 1 94.75 388 ALA A CA 1
ATOM 2912 C C . ALA A 1 388 ? 6.977 -24.25 -14.219 1 94.75 388 ALA A C 1
ATOM 2914 O O . ALA A 1 388 ? 7.711 -24.328 -15.203 1 94.75 388 ALA A O 1
ATOM 2915 N N . GLN A 1 389 ? 5.77 -24.734 -14.172 1 93.5 389 GLN A N 1
ATOM 2916 C CA . GLN A 1 389 ? 5.215 -25.422 -15.336 1 93.5 389 GLN A CA 1
ATOM 2917 C C . GLN A 1 389 ? 5.035 -24.453 -16.5 1 93.5 389 GLN A C 1
ATOM 2919 O O . GLN A 1 389 ? 5.273 -24.812 -17.656 1 93.5 389 GLN A O 1
ATOM 2924 N N . TRP A 1 390 ? 4.551 -23.266 -16.141 1 94.69 390 TRP A N 1
ATOM 2925 C CA . TRP A 1 390 ? 4.41 -22.234 -17.172 1 94.69 390 TRP A CA 1
ATOM 2926 C C . TRP A 1 390 ? 5.746 -21.969 -17.859 1 94.69 390 TRP A C 1
ATOM 2928 O O . TRP A 1 390 ? 5.805 -21.828 -19.078 1 94.69 390 TRP A O 1
ATOM 2938 N N . GLU A 1 391 ? 6.781 -21.891 -17.094 1 94 391 GLU A N 1
ATOM 2939 C CA . GLU A 1 391 ? 8.109 -21.688 -17.672 1 94 391 GLU A CA 1
ATOM 2940 C C . GLU A 1 391 ? 8.531 -22.875 -18.531 1 94 391 GLU A C 1
ATOM 2942 O O . GLU A 1 391 ? 9.094 -22.688 -19.609 1 94 391 GLU A O 1
ATOM 2947 N N . SER A 1 392 ? 8.281 -24.031 -18.016 1 91.88 392 SER A N 1
ATOM 2948 C CA . SER A 1 392 ? 8.594 -25.234 -18.797 1 91.88 392 SER A CA 1
ATOM 2949 C C . SER A 1 392 ? 7.895 -25.219 -20.141 1 91.88 392 SER A C 1
ATOM 2951 O O . SER A 1 392 ? 8.516 -25.484 -21.172 1 91.88 392 SER A O 1
ATOM 2953 N N . ASN A 1 393 ? 6.613 -24.922 -20.094 1 92 393 ASN A N 1
ATOM 2954 C CA . ASN A 1 393 ? 5.832 -24.828 -21.328 1 92 393 ASN A CA 1
ATOM 2955 C C . ASN A 1 393 ? 6.375 -23.75 -22.266 1 92 393 ASN A C 1
ATOM 2957 O O . ASN A 1 393 ? 6.43 -23.938 -23.469 1 92 393 ASN A O 1
ATOM 2961 N N . ARG A 1 394 ? 6.719 -22.656 -21.703 1 92.94 394 ARG A N 1
ATOM 2962 C CA . ARG A 1 394 ? 7.277 -21.562 -22.5 1 92.94 394 ARG A CA 1
ATOM 2963 C C . ARG A 1 394 ? 8.531 -22 -23.234 1 92.94 394 ARG A C 1
ATOM 2965 O O . ARG A 1 394 ? 8.672 -21.766 -24.438 1 92.94 394 ARG A O 1
ATOM 2972 N N . ARG A 1 395 ? 9.414 -22.641 -22.547 1 90.88 395 ARG A N 1
ATOM 2973 C CA . ARG A 1 395 ? 10.664 -23.109 -23.141 1 90.88 395 ARG A CA 1
ATOM 2974 C C . ARG A 1 395 ? 10.398 -24.094 -24.266 1 90.88 395 ARG A C 1
ATOM 2976 O O . ARG A 1 395 ? 11.102 -24.094 -25.281 1 90.88 395 ARG A O 1
ATOM 2983 N N . ALA A 1 396 ? 9.391 -24.891 -24.078 1 89.19 396 ALA A N 1
ATOM 2984 C CA . ALA A 1 396 ? 9.047 -25.906 -25.062 1 89.19 396 ALA A CA 1
ATOM 2985 C C . ALA A 1 396 ? 8.5 -25.25 -26.344 1 89.19 396 ALA A C 1
ATOM 2987 O O . ALA A 1 396 ? 8.57 -25.828 -27.422 1 89.19 396 ALA A O 1
ATOM 2988 N N . MET A 1 397 ? 7.977 -24.062 -26.156 1 92.56 397 MET A N 1
ATOM 2989 C CA . MET A 1 397 ? 7.344 -23.391 -27.297 1 92.56 397 MET A CA 1
ATOM 2990 C C . MET A 1 397 ? 8.312 -22.422 -27.969 1 92.56 397 MET A C 1
ATOM 2992 O O . MET A 1 397 ? 8.062 -21.953 -29.078 1 92.56 397 MET A O 1
ATOM 2996 N N . LEU A 1 398 ? 9.391 -22.172 -27.266 1 90.5 398 LEU A N 1
ATOM 2997 C CA . LEU A 1 398 ? 10.344 -21.188 -27.797 1 90.5 398 LEU A CA 1
ATOM 2998 C C . LEU A 1 398 ? 10.906 -21.641 -29.141 1 90.5 398 LEU A C 1
ATOM 3000 O O . LEU A 1 398 ? 11.344 -22.781 -29.281 1 90.5 398 LEU A O 1
ATOM 3004 N N . GLY A 1 399 ? 10.883 -20.781 -30.156 1 88.38 399 GLY A N 1
ATOM 3005 C CA . GLY A 1 399 ? 11.5 -21.031 -31.453 1 88.38 399 GLY A CA 1
ATOM 3006 C C . GLY A 1 399 ? 10.617 -21.844 -32.375 1 88.38 399 GLY A C 1
ATOM 3007 O O . GLY A 1 399 ? 10.984 -22.094 -33.531 1 88.38 399 GLY A O 1
ATOM 3008 N N . LEU A 1 400 ? 9.477 -22.234 -31.859 1 91.12 400 LEU A N 1
ATOM 3009 C CA . LEU A 1 400 ? 8.57 -23 -32.719 1 91.12 400 LEU A CA 1
ATOM 3010 C C . LEU A 1 400 ? 7.898 -22.094 -33.75 1 91.12 400 LEU A C 1
ATOM 3012 O O . LEU A 1 400 ? 7.59 -20.938 -33.438 1 91.12 400 LEU A O 1
ATOM 3016 N N . ASP A 1 401 ? 7.75 -22.594 -34.875 1 91.44 401 ASP A N 1
ATOM 3017 C CA . ASP A 1 401 ? 7.016 -21.844 -35.906 1 91.44 401 ASP A CA 1
ATOM 3018 C C . ASP A 1 401 ? 5.508 -22 -35.719 1 91.44 401 ASP A C 1
ATOM 3020 O O . ASP A 1 401 ? 5.059 -22.688 -34.781 1 91.44 401 ASP A O 1
ATOM 3024 N N . GLU A 1 402 ? 4.742 -21.375 -36.5 1 91.12 402 GLU A N 1
ATOM 3025 C CA . GLU A 1 402 ? 3.293 -21.328 -36.344 1 91.12 402 GLU A CA 1
ATOM 3026 C C . GLU A 1 402 ? 2.678 -22.719 -36.438 1 91.12 402 GLU A C 1
ATOM 3028 O O . GLU A 1 402 ? 1.738 -23.031 -35.688 1 91.12 402 GLU A O 1
ATOM 3033 N N . GLY A 1 403 ? 3.148 -23.484 -37.375 1 90.62 403 GLY A N 1
ATOM 3034 C CA . GLY A 1 403 ? 2.641 -24.844 -37.531 1 90.62 403 GLY A CA 1
ATOM 3035 C C . GLY A 1 403 ? 2.875 -25.688 -36.281 1 90.62 403 GLY A C 1
ATOM 3036 O O . GLY A 1 403 ? 1.977 -26.406 -35.844 1 90.62 403 GLY A O 1
ATOM 3037 N N . ALA A 1 404 ? 4.07 -25.625 -35.812 1 91.88 404 ALA A N 1
ATOM 3038 C CA . ALA A 1 404 ? 4.426 -26.375 -34.594 1 91.88 404 ALA A CA 1
ATOM 3039 C C . ALA A 1 404 ? 3.613 -25.906 -33.406 1 91.88 404 ALA A C 1
ATOM 3041 O O . ALA A 1 404 ? 3.207 -26.719 -32.562 1 91.88 404 ALA A O 1
ATOM 3042 N N . LEU A 1 405 ? 3.418 -24.625 -33.312 1 93.88 405 LEU A N 1
ATOM 3043 C CA . LEU A 1 405 ? 2.607 -24.094 -32.219 1 93.88 405 LEU A CA 1
ATOM 3044 C C . LEU A 1 405 ? 1.171 -24.594 -32.312 1 93.88 405 LEU A C 1
ATOM 3046 O O . LEU A 1 405 ? 0.542 -24.875 -31.297 1 93.88 405 LEU A O 1
ATOM 3050 N N . LYS A 1 406 ? 0.685 -24.609 -33.5 1 93.44 406 LYS A N 1
ATOM 3051 C CA . LYS A 1 406 ? -0.656 -25.141 -33.688 1 93.44 406 LYS A CA 1
ATOM 3052 C C . LYS A 1 406 ? -0.757 -26.578 -33.188 1 93.44 406 LYS A C 1
ATOM 3054 O O . LYS A 1 406 ? -1.755 -26.953 -32.562 1 93.44 406 LYS A O 1
ATOM 3059 N N . GLU A 1 407 ? 0.216 -27.391 -33.5 1 91.69 407 GLU A N 1
ATOM 3060 C CA . GLU A 1 407 ? 0.241 -28.766 -33.031 1 91.69 407 GLU A CA 1
ATOM 3061 C C . GLU A 1 407 ? 0.235 -28.844 -31.5 1 91.69 407 GLU A C 1
ATOM 3063 O O . GLU A 1 407 ? -0.446 -29.688 -30.906 1 91.69 407 GLU A O 1
ATOM 3068 N N . VAL A 1 408 ? 1.058 -27.969 -30.938 1 90.81 408 VAL A N 1
ATOM 3069 C CA . VAL A 1 408 ? 1.106 -27.922 -29.484 1 90.81 408 VAL A CA 1
ATOM 3070 C C . VAL A 1 408 ? -0.276 -27.578 -28.922 1 90.81 408 VAL A C 1
ATOM 3072 O O . VAL A 1 408 ? -0.733 -28.203 -27.953 1 90.81 408 VAL A O 1
ATOM 3075 N N . ALA A 1 409 ? -0.942 -26.641 -29.5 1 92.62 409 ALA A N 1
ATOM 3076 C CA . ALA A 1 409 ? -2.275 -26.234 -29.078 1 92.62 409 ALA A CA 1
ATOM 3077 C C . ALA A 1 409 ? -3.273 -27.375 -29.219 1 92.62 409 ALA A C 1
ATOM 3079 O O . ALA A 1 409 ? -4.121 -27.594 -28.344 1 92.62 409 ALA A O 1
ATOM 3080 N N . GLU A 1 410 ? -3.242 -28.109 -30.266 1 89.94 410 GLU A N 1
ATOM 3081 C CA . GLU A 1 410 ? -4.184 -29.188 -30.562 1 89.94 410 GLU A CA 1
ATOM 3082 C C . GLU A 1 410 ? -3.945 -30.391 -29.656 1 89.94 410 GLU A C 1
ATOM 3084 O O . GLU A 1 410 ? -4.887 -31.109 -29.297 1 89.94 410 GLU A O 1
ATOM 3089 N N . ARG A 1 411 ? -2.748 -30.578 -29.266 1 82.38 411 ARG A N 1
ATOM 3090 C CA . ARG A 1 411 ? -2.428 -31.672 -28.359 1 82.38 411 ARG A CA 1
ATOM 3091 C C . ARG A 1 411 ? -2.879 -31.359 -26.938 1 82.38 411 ARG A C 1
ATOM 3093 O O . ARG A 1 411 ? -3.059 -32.25 -26.125 1 82.38 411 ARG A O 1
ATOM 3100 N N . SER A 1 412 ? -2.932 -30.109 -26.688 1 75.69 412 SER A N 1
ATOM 3101 C CA . SER A 1 412 ? -3.242 -29.672 -25.344 1 75.69 412 SER A CA 1
ATOM 3102 C C . SER A 1 412 ? -4.75 -29.578 -25.109 1 75.69 412 SER A C 1
ATOM 3104 O O . SER A 1 412 ? -5.203 -29.391 -23.984 1 75.69 412 SER A O 1
ATOM 3106 N N . SER A 1 413 ? -5.598 -29.531 -26.125 1 63.91 413 SER A N 1
ATOM 3107 C CA . SER A 1 413 ? -7.051 -29.422 -26.031 1 63.91 413 SER A CA 1
ATOM 3108 C C . SER A 1 413 ? -7.676 -30.797 -25.766 1 63.91 413 SER A C 1
ATOM 3110 O O . SER A 1 413 ? -7.203 -31.812 -26.266 1 63.91 413 SER A O 1
ATOM 3112 N N . MET B 1 1 ? -27.438 20.453 47.25 1 21.98 1 MET B N 1
ATOM 3113 C CA . MET B 1 1 ? -26.594 21.422 46.562 1 21.98 1 MET B CA 1
ATOM 3114 C C . MET B 1 1 ? -25.344 20.75 45.969 1 21.98 1 MET B C 1
ATOM 3116 O O . MET B 1 1 ? -24.594 20.109 46.719 1 21.98 1 MET B O 1
ATOM 3120 N N . SER B 1 2 ? -25.422 20.125 44.781 1 29.45 2 SER B N 1
ATOM 3121 C CA . SER B 1 2 ? -24.438 19.25 44.156 1 29.45 2 SER B CA 1
ATOM 3122 C C . SER B 1 2 ? -23.062 19.891 44.156 1 29.45 2 SER B C 1
ATOM 3124 O O . SER B 1 2 ? -22.906 21.062 43.781 1 29.45 2 SER B O 1
ATOM 3126 N N . GLN B 1 3 ? -22.328 19.734 45.125 1 31.88 3 GLN B N 1
ATOM 3127 C CA . GLN B 1 3 ? -20.953 20.234 45.25 1 31.88 3 GLN B CA 1
ATOM 3128 C C . GLN B 1 3 ? -20.219 20.156 43.906 1 31.88 3 GLN B C 1
ATOM 3130 O O . GLN B 1 3 ? -19.938 19.062 43.406 1 31.88 3 GLN B O 1
ATOM 3135 N N . ARG B 1 4 ? -20.641 20.906 42.875 1 37.31 4 ARG B N 1
ATOM 3136 C CA . ARG B 1 4 ? -19.844 21.172 41.688 1 37.31 4 ARG B CA 1
ATOM 3137 C C . ARG B 1 4 ? -18.359 21.156 42 1 37.31 4 ARG B C 1
ATOM 3139 O O . ARG B 1 4 ? -17.875 22.016 42.75 1 37.31 4 ARG B O 1
ATOM 3146 N N . VAL B 1 5 ? -17.734 20.094 42.375 1 39.12 5 VAL B N 1
ATOM 3147 C CA . VAL B 1 5 ? -16.312 19.953 42.625 1 39.12 5 VAL B CA 1
ATOM 3148 C C . VAL B 1 5 ? -15.516 20.922 41.781 1 39.12 5 VAL B C 1
ATOM 3150 O O . VAL B 1 5 ? -15.555 20.844 40.531 1 39.12 5 VAL B O 1
ATOM 3153 N N . ARG B 1 6 ? -15.109 22.016 42 1 42.97 6 ARG B N 1
ATOM 3154 C CA . ARG B 1 6 ? -14.289 23.172 41.656 1 42.97 6 ARG B CA 1
ATOM 3155 C C . ARG B 1 6 ? -12.898 22.75 41.188 1 42.97 6 ARG B C 1
ATOM 3157 O O . ARG B 1 6 ? -12.188 22.062 41.938 1 42.97 6 ARG B O 1
ATOM 3164 N N . GLY B 1 7 ? -12.516 22.453 40 1 59.25 7 GLY B N 1
ATOM 3165 C CA . GLY B 1 7 ? -11.133 22.328 39.562 1 59.25 7 GLY B CA 1
ATOM 3166 C C . GLY B 1 7 ? -10.891 21.172 38.625 1 59.25 7 GLY B C 1
ATOM 3167 O O . GLY B 1 7 ? -9.789 21 38.094 1 59.25 7 GLY B O 1
ATOM 3168 N N . THR B 1 8 ? -11.867 20.203 38.594 1 79.56 8 THR B N 1
ATOM 3169 C CA . THR B 1 8 ? -11.523 19 37.844 1 79.56 8 THR B CA 1
ATOM 3170 C C . THR B 1 8 ? -11.945 19.125 36.375 1 79.56 8 THR B C 1
ATOM 3172 O O . THR B 1 8 ? -12.938 19.781 36.062 1 79.56 8 THR B O 1
ATOM 3175 N N . LEU B 1 9 ? -11.18 18.766 35.5 1 90.69 9 LEU B N 1
ATOM 3176 C CA . LEU B 1 9 ? -11.445 18.703 34.062 1 90.69 9 LEU B CA 1
ATOM 3177 C C . LEU B 1 9 ? -12.586 17.734 33.781 1 90.69 9 LEU B C 1
ATOM 3179 O O . LEU B 1 9 ? -12.547 16.578 34.188 1 90.69 9 LEU B O 1
ATOM 3183 N N . THR B 1 10 ? -13.703 18.297 33.25 1 93 10 THR B N 1
ATOM 3184 C CA . THR B 1 10 ? -14.789 17.438 32.781 1 93 10 THR B CA 1
ATOM 3185 C C . THR B 1 10 ? -14.43 16.797 31.453 1 93 10 THR B C 1
ATOM 3187 O O . THR B 1 10 ? -13.438 17.172 30.812 1 93 10 THR B O 1
ATOM 3190 N N . SER B 1 11 ? -15.242 15.805 31.047 1 94.12 11 SER B N 1
ATOM 3191 C CA . SER B 1 11 ? -15.055 15.18 29.75 1 94.12 11 SER B CA 1
ATOM 3192 C C . SER B 1 11 ? -15.141 16.203 28.625 1 94.12 11 SER B C 1
ATOM 3194 O O . SER B 1 11 ? -14.391 16.125 27.656 1 94.12 11 SER B O 1
ATOM 3196 N N . ALA B 1 12 ? -16.016 17.125 28.797 1 94.19 12 ALA B N 1
ATOM 3197 C CA . ALA B 1 12 ? -16.188 18.156 27.781 1 94.19 12 ALA B CA 1
ATOM 3198 C C . ALA B 1 12 ? -14.953 19.047 27.688 1 94.19 12 ALA B C 1
ATOM 3200 O O . ALA B 1 12 ? -14.539 19.422 26.578 1 94.19 12 ALA B O 1
ATOM 3201 N N . HIS B 1 13 ? -14.438 19.375 28.812 1 95.5 13 HIS B N 1
ATOM 3202 C CA . HIS B 1 13 ? -13.211 20.156 28.828 1 95.5 13 HIS B CA 1
ATOM 3203 C C . HIS B 1 13 ? -12.078 19.422 28.125 1 95.5 13 HIS B C 1
ATOM 3205 O O . HIS B 1 13 ? -11.367 20.016 27.297 1 95.5 13 HIS B O 1
ATOM 3211 N N . ILE B 1 14 ? -11.938 18.141 28.406 1 96 14 ILE B N 1
ATOM 3212 C CA . ILE B 1 14 ? -10.836 17.359 27.859 1 96 14 ILE B CA 1
ATOM 3213 C C . ILE B 1 14 ? -10.992 17.234 26.344 1 96 14 ILE B C 1
ATOM 3215 O O . ILE B 1 14 ? -10.008 17.344 25.609 1 96 14 ILE B O 1
ATOM 3219 N N . LYS B 1 15 ? -12.195 17.016 25.922 1 94.69 15 LYS B N 1
ATOM 3220 C CA . LYS B 1 15 ? -12.461 16.922 24.484 1 94.69 15 LYS B CA 1
ATOM 3221 C C . LYS B 1 15 ? -12.094 18.219 23.766 1 94.69 15 LYS B C 1
ATOM 3223 O O . LYS B 1 15 ? -11.523 18.188 22.672 1 94.69 15 LYS B O 1
ATOM 3228 N N . THR B 1 16 ? -12.438 19.297 24.406 1 94.44 16 THR B N 1
ATOM 3229 C CA . THR B 1 16 ? -12.109 20.594 23.828 1 94.44 16 THR B CA 1
ATOM 3230 C C . THR B 1 16 ? -10.602 20.766 23.703 1 94.44 16 THR B C 1
ATOM 3232 O O . THR B 1 16 ? -10.109 21.234 22.672 1 94.44 16 THR B O 1
ATOM 3235 N N . LEU B 1 17 ? -9.922 20.406 24.75 1 95.38 17 LEU B N 1
ATOM 3236 C CA . LEU B 1 17 ? -8.469 20.516 24.75 1 95.38 17 LEU B CA 1
ATOM 3237 C C . LEU B 1 17 ? -7.852 19.609 23.688 1 95.38 17 LEU B C 1
ATOM 3239 O O . LEU B 1 17 ? -6.938 20.016 22.969 1 95.38 17 LEU B O 1
ATOM 3243 N N . LEU B 1 18 ? -8.375 18.375 23.578 1 95.19 18 LEU B N 1
ATOM 3244 C CA . LEU B 1 18 ? -7.891 17.422 22.578 1 95.19 18 LEU B CA 1
ATOM 3245 C C . LEU B 1 18 ? -8.133 17.938 21.172 1 95.19 18 LEU B C 1
ATOM 3247 O O . LEU B 1 18 ? -7.246 17.844 20.312 1 95.19 18 LEU B O 1
ATOM 3251 N N . ALA B 1 19 ? -9.25 18.469 20.938 1 94.31 19 ALA B N 1
ATOM 3252 C CA . ALA B 1 19 ? -9.57 19.016 19.625 1 94.31 19 ALA B CA 1
ATOM 3253 C C . ALA B 1 19 ? -8.625 20.156 19.25 1 94.31 19 ALA B C 1
ATOM 3255 O O . ALA B 1 19 ? -8.242 20.297 18.094 1 94.31 19 ALA B O 1
ATOM 3256 N N . ARG B 1 20 ? -8.203 20.891 20.203 1 93.38 20 ARG B N 1
ATOM 3257 C CA . ARG B 1 20 ? -7.336 22.047 19.984 1 93.38 20 ARG B CA 1
ATOM 3258 C C . ARG B 1 20 ? -5.945 21.609 19.531 1 93.38 20 ARG B C 1
ATOM 3260 O O . ARG B 1 20 ? -5.227 22.375 18.891 1 93.38 20 ARG B O 1
ATOM 3267 N N . ILE B 1 21 ? -5.586 20.406 19.906 1 94.5 21 ILE B N 1
ATOM 3268 C CA . ILE B 1 21 ? -4.254 19.953 19.516 1 94.5 21 ILE B CA 1
ATOM 3269 C C . ILE B 1 21 ? -4.371 18.875 18.438 1 94.5 21 ILE B C 1
ATOM 3271 O O . ILE B 1 21 ? -3.416 18.125 18.203 1 94.5 21 ILE B O 1
ATOM 3275 N N . GLY B 1 22 ? -5.52 18.703 17.844 1 94.44 22 GLY B N 1
ATOM 3276 C CA . GLY B 1 22 ? -5.723 17.828 16.688 1 94.44 22 GLY B CA 1
ATOM 3277 C C . GLY B 1 22 ? -5.809 16.359 17.078 1 94.44 22 GLY B C 1
ATOM 3278 O O . GLY B 1 22 ? -5.531 15.484 16.25 1 94.44 22 GLY B O 1
ATOM 3279 N N . SER B 1 23 ? -6.168 16.047 18.297 1 93.81 23 SER B N 1
ATOM 3280 C CA . SER B 1 23 ? -6.246 14.664 18.766 1 93.81 23 SER B CA 1
ATOM 3281 C C . SER B 1 23 ? -7.68 14.148 18.719 1 93.81 23 SER B C 1
ATOM 3283 O O . SER B 1 23 ? -8.625 14.922 18.594 1 93.81 23 SER B O 1
ATOM 3285 N N . GLY B 1 24 ? -7.754 12.836 18.844 1 90.44 24 GLY B N 1
ATOM 3286 C CA . GLY B 1 24 ? -9.07 12.211 18.844 1 90.44 24 GLY B CA 1
ATOM 3287 C C . GLY B 1 24 ? -9.867 12.531 20.094 1 90.44 24 GLY B C 1
ATOM 3288 O O . GLY B 1 24 ? -9.312 12.602 21.203 1 90.44 24 GLY B O 1
ATOM 3289 N N . VAL B 1 25 ? -11.195 12.633 19.906 1 92.44 25 VAL B N 1
ATOM 3290 C CA . VAL B 1 25 ? -12.031 13.078 21.016 1 92.44 25 VAL B CA 1
ATOM 3291 C C . VAL B 1 25 ? -13 11.969 21.406 1 92.44 25 VAL B C 1
ATOM 3293 O O . VAL B 1 25 ? -13.922 12.195 22.203 1 92.44 25 VAL B O 1
ATOM 3296 N N . GLY B 1 26 ? -12.789 10.805 20.859 1 88.12 26 GLY B N 1
ATOM 3297 C CA . GLY B 1 26 ? -13.656 9.688 21.219 1 88.12 26 GLY B CA 1
ATOM 3298 C C . GLY B 1 26 ? -13.117 8.852 22.359 1 88.12 26 GLY B C 1
ATOM 3299 O O . GLY B 1 26 ? -11.898 8.734 22.531 1 88.12 26 GLY B O 1
ATOM 3300 N N . GLY B 1 27 ? -14.016 8.195 23.156 1 90.75 27 GLY B N 1
ATOM 3301 C CA . GLY B 1 27 ? -13.602 7.293 24.234 1 90.75 27 GLY B CA 1
ATOM 3302 C C . GLY B 1 27 ? -14.117 7.703 25.594 1 90.75 27 GLY B C 1
ATOM 3303 O O . GLY B 1 27 ? -14.852 8.688 25.719 1 90.75 27 GLY B O 1
ATOM 3304 N N . THR B 1 28 ? -13.727 6.934 26.594 1 92.25 28 THR B N 1
ATOM 3305 C CA . THR B 1 28 ? -14.102 7.215 27.969 1 92.25 28 THR B CA 1
ATOM 3306 C C . THR B 1 28 ? -13.234 8.328 28.547 1 92.25 28 THR B C 1
ATOM 3308 O O . THR B 1 28 ? -12.188 8.656 28 1 92.25 28 THR B O 1
ATOM 3311 N N . LYS B 1 29 ? -13.695 8.875 29.641 1 92.44 29 LYS B N 1
ATOM 3312 C CA . LYS B 1 29 ? -12.969 9.984 30.266 1 92.44 29 LYS B CA 1
ATOM 3313 C C . LYS B 1 29 ? -11.547 9.57 30.625 1 92.44 29 LYS B C 1
ATOM 3315 O O . LYS B 1 29 ? -10.594 10.305 30.344 1 92.44 29 LYS B O 1
ATOM 3320 N N . PRO B 1 30 ? -11.359 8.414 31.25 1 93.06 30 PRO B N 1
ATOM 3321 C CA . PRO B 1 30 ? -9.977 8.016 31.547 1 93.06 30 PRO B CA 1
ATOM 3322 C C . PRO B 1 30 ? -9.117 7.887 30.297 1 93.06 30 PRO B C 1
ATOM 3324 O O . PRO B 1 30 ? -7.941 8.258 30.312 1 93.06 30 PRO B O 1
ATOM 3327 N N . GLU B 1 31 ? -9.68 7.414 29.203 1 91.44 31 GLU B N 1
ATOM 3328 C CA . GLU B 1 31 ? -8.969 7.289 27.938 1 91.44 31 GLU B CA 1
ATOM 3329 C C . GLU B 1 31 ? -8.609 8.656 27.375 1 91.44 31 GLU B C 1
ATOM 3331 O O . GLU B 1 31 ? -7.504 8.852 26.859 1 91.44 31 GLU B O 1
ATOM 3336 N N . LEU B 1 32 ? -9.531 9.523 27.484 1 94 32 LEU B N 1
ATOM 3337 C CA . LEU B 1 32 ? -9.328 10.883 26.984 1 94 32 LEU B CA 1
ATOM 3338 C C . LEU B 1 32 ? -8.234 11.594 27.781 1 94 32 LEU B C 1
ATOM 3340 O O . LEU B 1 32 ? -7.402 12.297 27.219 1 94 32 LEU B O 1
ATOM 3344 N N . THR B 1 33 ? -8.32 11.398 29.062 1 93.25 33 THR B N 1
ATOM 3345 C CA . THR B 1 33 ? -7.336 12.031 29.938 1 93.25 33 THR B CA 1
ATOM 3346 C C . THR B 1 33 ? -5.93 11.516 29.625 1 93.25 33 THR B C 1
ATOM 3348 O O . THR B 1 33 ? -4.98 12.297 29.547 1 93.25 33 THR B O 1
ATOM 3351 N N . GLN B 1 34 ? -5.867 10.242 29.469 1 92 34 GLN B N 1
ATOM 3352 C CA . GLN B 1 34 ? -4.578 9.641 29.141 1 92 34 GLN B CA 1
ATOM 3353 C C . GLN B 1 34 ? -4.074 10.141 27.797 1 92 34 GLN B C 1
ATOM 3355 O O . GLN B 1 34 ? -2.887 10.422 27.625 1 92 34 GLN B O 1
ATOM 3360 N N . ARG B 1 35 ? -4.922 10.227 26.844 1 91.88 35 ARG B N 1
ATOM 3361 C CA . ARG B 1 35 ? -4.578 10.711 25.516 1 91.88 35 ARG B CA 1
ATOM 3362 C C . ARG B 1 35 ? -4.07 12.148 25.562 1 91.88 35 ARG B C 1
ATOM 3364 O O . ARG B 1 35 ? -3.084 12.484 24.906 1 91.88 35 ARG B O 1
ATOM 3371 N N . LEU B 1 36 ? -4.781 12.953 26.297 1 93.69 36 LEU B N 1
ATOM 3372 C CA . LEU B 1 36 ? -4.371 14.344 26.422 1 93.69 36 LEU B CA 1
ATOM 3373 C C . LEU B 1 36 ? -2.949 14.445 26.969 1 93.69 36 LEU B C 1
ATOM 3375 O O . LEU B 1 36 ? -2.121 15.172 26.406 1 93.69 36 LEU B O 1
ATOM 3379 N N . HIS B 1 37 ? -2.639 13.672 27.953 1 91.25 37 HIS B N 1
ATOM 3380 C CA . HIS B 1 37 ? -1.312 13.711 28.562 1 91.25 37 HIS B CA 1
ATOM 3381 C C . HIS B 1 37 ? -0.252 13.195 27.594 1 91.25 37 HIS B C 1
ATOM 3383 O O . HIS B 1 37 ? 0.826 13.781 27.469 1 91.25 37 HIS B O 1
ATOM 3389 N N . SER B 1 38 ? -0.554 12.141 26.922 1 89.56 38 SER B N 1
ATOM 3390 C CA . SER B 1 38 ? 0.398 11.555 25.984 1 89.56 38 SER B CA 1
ATOM 3391 C C . SER B 1 38 ? 0.65 12.477 24.797 1 89.56 38 SER B C 1
ATOM 3393 O O . SER B 1 38 ? 1.795 12.656 24.375 1 89.56 38 SER B O 1
ATOM 3395 N N . ASP B 1 39 ? -0.445 13.047 24.328 1 91.62 39 ASP B N 1
ATOM 3396 C CA . ASP B 1 39 ? -0.333 13.844 23.109 1 91.62 39 ASP B CA 1
ATOM 3397 C C . ASP B 1 39 ? 0.34 15.188 23.391 1 91.62 39 ASP B C 1
ATOM 3399 O O . ASP B 1 39 ? 0.941 15.781 22.484 1 91.62 39 ASP B O 1
ATOM 3403 N N . LEU B 1 40 ? 0.214 15.68 24.562 1 91.44 40 LEU B N 1
ATOM 3404 C CA . LEU B 1 40 ? 0.895 16.922 24.938 1 91.44 40 LEU B CA 1
ATOM 3405 C C . LEU B 1 40 ? 2.406 16.719 24.969 1 91.44 40 LEU B C 1
ATOM 3407 O O . LEU B 1 40 ? 3.166 17.672 24.797 1 91.44 40 LEU B O 1
ATOM 3411 N N . ASP B 1 41 ? 2.816 15.469 25.094 1 88.19 41 ASP B N 1
ATOM 3412 C CA . ASP B 1 41 ? 4.238 15.18 25.234 1 88.19 41 ASP B CA 1
ATOM 3413 C C . ASP B 1 41 ? 4.871 14.875 23.875 1 88.19 41 ASP B C 1
ATOM 3415 O O . ASP B 1 41 ? 6.078 14.641 23.781 1 88.19 41 ASP B O 1
ATOM 3419 N N . VAL B 1 42 ? 4.098 14.906 22.812 1 87.75 42 VAL B N 1
ATOM 3420 C CA . VAL B 1 42 ? 4.621 14.57 21.5 1 87.75 42 VAL B CA 1
ATOM 3421 C C . VAL B 1 42 ? 4.652 15.82 20.609 1 87.75 42 VAL B C 1
ATOM 3423 O O . VAL B 1 42 ? 3.615 16.266 20.125 1 87.75 42 VAL B O 1
ATOM 3426 N N . PRO B 1 43 ? 5.844 16.266 20.375 1 90.25 43 PRO B N 1
ATOM 3427 C CA . PRO B 1 43 ? 5.918 17.438 19.484 1 90.25 43 PRO B CA 1
ATOM 3428 C C . PRO B 1 43 ? 5.5 17.109 18.062 1 90.25 43 PRO B C 1
ATOM 3430 O O . PRO B 1 43 ? 5.828 16.047 17.547 1 90.25 43 PRO B O 1
ATOM 3433 N N . LYS B 1 44 ? 4.777 17.922 17.5 1 91.69 44 LYS B N 1
ATOM 3434 C CA . LYS B 1 44 ? 4.312 17.75 16.141 1 91.69 44 LYS B CA 1
ATOM 3435 C C . LYS B 1 44 ? 5.34 18.266 15.133 1 91.69 44 LYS B C 1
ATOM 3437 O O . LYS B 1 44 ? 5.316 17.891 13.961 1 91.69 44 LYS B O 1
ATOM 3442 N N . LEU B 1 45 ? 6.191 19.172 15.602 1 92.31 45 LEU B N 1
ATOM 3443 C CA . LEU B 1 45 ? 7.289 19.688 14.797 1 92.31 45 LEU B CA 1
ATOM 3444 C C . LEU B 1 45 ? 8.633 19.328 15.422 1 92.31 45 LEU B C 1
ATOM 3446 O O . LEU B 1 45 ? 8.766 19.297 16.641 1 92.31 45 LEU B O 1
ATOM 3450 N N . GLN B 1 46 ? 9.617 19 14.656 1 81.94 46 GLN B N 1
ATOM 3451 C CA . GLN B 1 46 ? 10.922 18.562 15.133 1 81.94 46 GLN B CA 1
ATOM 3452 C C . GLN B 1 46 ? 11.656 19.688 15.844 1 81.94 46 GLN B C 1
ATOM 3454 O O . GLN B 1 46 ? 12.391 19.453 16.797 1 81.94 46 GLN B O 1
ATOM 3459 N N . ASN B 1 47 ? 11.516 20.906 15.266 1 71.88 47 ASN B N 1
ATOM 3460 C CA . ASN B 1 47 ? 12.273 22.016 15.844 1 71.88 47 ASN B CA 1
ATOM 3461 C C . ASN B 1 47 ? 11.383 22.906 16.719 1 71.88 47 ASN B C 1
ATOM 3463 O O . ASN B 1 47 ? 10.305 23.312 16.281 1 71.88 47 ASN B O 1
ATOM 3467 N N . GLU B 1 48 ? 11.789 23.078 17.891 1 66.12 48 GLU B N 1
ATOM 3468 C CA . GLU B 1 48 ? 11 23.906 18.781 1 66.12 48 GLU B CA 1
ATOM 3469 C C . GLU B 1 48 ? 11.266 25.391 18.547 1 66.12 48 GLU B C 1
ATOM 3471 O O . GLU B 1 48 ? 10.375 26.219 18.719 1 66.12 48 GLU B O 1
ATOM 3476 N N . THR B 1 49 ? 12.375 25.641 18.219 1 64.56 49 THR B N 1
ATOM 3477 C CA . THR B 1 49 ? 12.711 27.062 18.234 1 64.56 49 THR B CA 1
ATOM 3478 C C . THR B 1 49 ? 12.914 27.578 16.812 1 64.56 49 THR B C 1
ATOM 3480 O O . THR B 1 49 ? 12.977 28.781 16.594 1 64.56 49 THR B O 1
ATOM 3483 N N . LYS B 1 50 ? 12.945 26.688 15.953 1 79.19 50 LYS B N 1
ATOM 3484 C CA . LYS B 1 50 ? 13.273 27.109 14.594 1 79.19 50 LYS B CA 1
ATOM 3485 C C . LYS B 1 50 ? 12.156 26.734 13.617 1 79.19 50 LYS B C 1
ATOM 3487 O O . LYS B 1 50 ? 11.148 26.156 14.023 1 79.19 50 LYS B O 1
ATOM 3492 N N . THR B 1 51 ? 12.297 27.375 12.508 1 90.06 51 THR B N 1
ATOM 3493 C CA . THR B 1 51 ? 11.406 27.062 11.391 1 90.06 51 THR B CA 1
ATOM 3494 C C . THR B 1 51 ? 11.484 25.594 11.023 1 90.06 51 THR B C 1
ATOM 3496 O O . THR B 1 51 ? 12.562 24.984 11.062 1 90.06 51 THR B O 1
ATOM 3499 N N . SER B 1 52 ? 10.312 25.031 10.922 1 94.12 52 SER B N 1
ATOM 3500 C CA . SER B 1 52 ? 10.219 23.625 10.5 1 94.12 52 SER B CA 1
ATOM 3501 C C . SER B 1 52 ? 9.555 23.516 9.133 1 94.12 52 SER B C 1
ATOM 3503 O O . SER B 1 52 ? 8.562 24.188 8.852 1 94.12 52 SER B O 1
ATOM 3505 N N . ARG B 1 53 ? 10.141 22.703 8.305 1 96.62 53 ARG B N 1
ATOM 3506 C CA . ARG B 1 53 ? 9.562 22.516 6.977 1 96.62 53 ARG B CA 1
ATOM 3507 C C . ARG B 1 53 ? 8.586 21.344 6.965 1 96.62 53 ARG B C 1
ATOM 3509 O O . ARG B 1 53 ? 8.945 20.234 7.359 1 96.62 53 ARG B O 1
ATOM 3516 N N . ILE B 1 54 ? 7.328 21.625 6.492 1 98 54 ILE B N 1
ATOM 3517 C CA . ILE B 1 54 ? 6.266 20.625 6.434 1 98 54 ILE B CA 1
ATOM 3518 C C . ILE B 1 54 ? 5.938 20.297 4.98 1 98 54 ILE B C 1
ATOM 3520 O O . ILE B 1 54 ? 5.828 21.203 4.145 1 98 54 ILE B O 1
ATOM 3524 N N . LEU B 1 55 ? 5.945 19.062 4.668 1 98.75 55 LEU B N 1
ATOM 3525 C CA . LEU B 1 55 ? 5.285 18.594 3.459 1 98.75 55 LEU B CA 1
ATOM 3526 C C . LEU B 1 55 ? 3.898 18.047 3.777 1 98.75 55 LEU B C 1
ATOM 3528 O O . LEU B 1 55 ? 3.762 17.078 4.531 1 98.75 55 LEU B O 1
ATOM 3532 N N . SER B 1 56 ? 2.855 18.688 3.309 1 98.81 56 SER B N 1
ATOM 3533 C CA . SER B 1 56 ? 1.468 18.297 3.502 1 98.81 56 SER B CA 1
ATOM 3534 C C . SER B 1 56 ? 0.877 17.703 2.223 1 98.81 56 SER B C 1
ATOM 3536 O O . SER B 1 56 ? 0.799 18.391 1.2 1 98.81 56 SER B O 1
ATOM 3538 N N . VAL B 1 57 ? 0.413 16.469 2.307 1 98.62 57 VAL B N 1
ATOM 3539 C CA . VAL B 1 57 ? -0.065 15.789 1.108 1 98.62 57 VAL B CA 1
ATOM 3540 C C . VAL B 1 57 ? -1.557 15.484 1.245 1 98.62 57 VAL B C 1
ATOM 3542 O O . VAL B 1 57 ? -1.979 14.836 2.201 1 98.62 57 VAL B O 1
ATOM 3545 N N . ASP B 1 58 ? -2.352 16.031 0.307 1 96.75 58 ASP B N 1
ATOM 3546 C CA . ASP B 1 58 ? -3.73 15.594 0.103 1 96.75 58 ASP B CA 1
ATOM 3547 C C . ASP B 1 58 ? -3.793 14.414 -0.867 1 96.75 58 ASP B C 1
ATOM 3549 O O . ASP B 1 58 ? -3.453 14.555 -2.045 1 96.75 58 ASP B O 1
ATOM 3553 N N . MET B 1 59 ? -4.363 13.328 -0.414 1 95.44 59 MET B N 1
ATOM 3554 C CA . MET B 1 59 ? -4.262 12.078 -1.155 1 95.44 59 MET B CA 1
ATOM 3555 C C . MET B 1 59 ? -5.285 12.031 -2.285 1 95.44 59 MET B C 1
ATOM 3557 O O . MET B 1 59 ? -6.43 12.445 -2.107 1 95.44 59 MET B O 1
ATOM 3561 N N . GLY B 1 60 ? -4.891 11.555 -3.43 1 91.62 60 GLY B N 1
ATOM 3562 C CA . GLY B 1 60 ? -5.695 11.312 -4.617 1 91.62 60 GLY B CA 1
ATOM 3563 C C . GLY B 1 60 ? -4.906 10.695 -5.758 1 91.62 60 GLY B C 1
ATOM 3564 O O . GLY B 1 60 ? -3.695 10.898 -5.859 1 91.62 60 GLY B O 1
ATOM 3565 N N . ILE B 1 61 ? -5.539 9.961 -6.488 1 89.31 61 ILE B N 1
ATOM 3566 C CA . ILE B 1 61 ? -4.863 9.359 -7.633 1 89.31 61 ILE B CA 1
ATOM 3567 C C . ILE B 1 61 ? -4.906 10.32 -8.82 1 89.31 61 ILE B C 1
ATOM 3569 O O . ILE B 1 61 ? -3.883 10.57 -9.461 1 89.31 61 ILE B O 1
ATOM 3573 N N . ARG B 1 62 ? -6.039 10.938 -9.086 1 87.06 62 ARG B N 1
ATOM 3574 C CA . ARG B 1 62 ? -6.18 11.859 -10.203 1 87.06 62 ARG B CA 1
ATOM 3575 C C . ARG B 1 62 ? -5.961 13.297 -9.758 1 87.06 62 ARG B C 1
ATOM 3577 O O . ARG B 1 62 ? -5.598 14.156 -10.562 1 87.06 62 ARG B O 1
ATOM 3584 N N . ASN B 1 63 ? -6.199 13.516 -8.461 1 90.69 63 ASN B N 1
ATOM 3585 C CA . ASN B 1 63 ? -6.215 14.883 -7.961 1 90.69 63 ASN B CA 1
ATOM 3586 C C . ASN B 1 63 ? -5.445 15.008 -6.648 1 90.69 63 ASN B C 1
ATOM 3588 O O . ASN B 1 63 ? -5.938 15.602 -5.688 1 90.69 63 ASN B O 1
ATOM 3592 N N . MET B 1 64 ? -4.312 14.453 -6.582 1 95.5 64 MET B N 1
ATOM 3593 C CA . MET B 1 64 ? -3.447 14.688 -5.43 1 95.5 64 MET B CA 1
ATOM 3594 C C . MET B 1 64 ? -2.977 16.141 -5.395 1 95.5 64 MET B C 1
ATOM 3596 O O . MET B 1 64 ? -2.826 16.781 -6.438 1 95.5 64 MET B O 1
ATOM 3600 N N . ALA B 1 65 ? -2.812 16.734 -4.273 1 97.56 65 ALA B N 1
ATOM 3601 C CA . ALA B 1 65 ? -2.188 18.031 -4.094 1 97.56 65 ALA B CA 1
ATOM 3602 C C . ALA B 1 65 ? -1.202 18.016 -2.93 1 97.56 65 ALA B C 1
ATOM 3604 O O . ALA B 1 65 ? -1.344 17.219 -2 1 97.56 65 ALA B O 1
ATOM 3605 N N . PHE B 1 66 ? -0.201 18.844 -3.029 1 98.06 66 PHE B N 1
ATOM 3606 C CA . PHE B 1 66 ? 0.711 18.953 -1.897 1 98.06 66 PHE B CA 1
ATOM 3607 C C . PHE B 1 66 ? 1.126 20.406 -1.677 1 98.06 66 PHE B C 1
ATOM 3609 O O . PHE B 1 66 ? 1.022 21.234 -2.586 1 98.06 66 PHE B O 1
ATOM 3616 N N . CYS B 1 67 ? 1.449 20.656 -0.477 1 98.06 67 CYS B N 1
ATOM 3617 C CA . CYS B 1 67 ? 1.954 21.953 -0.033 1 98.06 67 CYS B CA 1
ATOM 3618 C C . CYS B 1 67 ? 3.229 21.781 0.787 1 98.06 67 CYS B C 1
ATOM 3620 O O . CYS B 1 67 ? 3.287 20.953 1.688 1 98.06 67 CYS B O 1
ATOM 3622 N N . VAL B 1 68 ? 4.285 22.484 0.411 1 98.56 68 VAL B N 1
ATOM 3623 C CA . VAL B 1 68 ? 5.508 22.562 1.205 1 98.56 68 VAL B CA 1
ATOM 3624 C C . VAL B 1 68 ? 5.637 23.953 1.824 1 98.56 68 VAL B C 1
ATOM 3626 O O . VAL B 1 68 ? 5.594 24.953 1.115 1 98.56 68 VAL B O 1
ATOM 3629 N N . CYS B 1 69 ? 5.762 24.047 3.115 1 97.44 69 CYS B N 1
ATOM 3630 C CA . CYS B 1 69 ? 5.863 25.359 3.744 1 97.44 69 CYS B CA 1
ATOM 3631 C C . CYS B 1 69 ? 6.816 25.312 4.934 1 97.44 69 CYS B C 1
ATOM 3633 O O . CYS B 1 69 ? 6.922 24.297 5.617 1 97.44 69 CYS B O 1
ATOM 3635 N N . ASP B 1 70 ? 7.531 26.375 5.098 1 96.56 70 ASP B N 1
ATOM 3636 C CA . ASP B 1 70 ? 8.273 26.625 6.332 1 96.56 70 ASP B CA 1
ATOM 3637 C C . ASP B 1 70 ? 7.367 27.25 7.391 1 96.56 70 ASP B C 1
ATOM 3639 O O . ASP B 1 70 ? 6.762 28.297 7.16 1 96.56 70 ASP B O 1
ATOM 3643 N N . VAL B 1 71 ? 7.309 26.562 8.531 1 95.19 71 VAL B N 1
ATOM 3644 C CA . VAL B 1 71 ? 6.363 26.984 9.57 1 95.19 71 VAL B CA 1
ATOM 3645 C C . VAL B 1 71 ? 7.125 27.531 10.773 1 95.19 71 VAL B C 1
ATOM 3647 O O . VAL B 1 71 ? 8.117 26.938 11.211 1 95.19 71 VAL B O 1
ATOM 3650 N N . SER B 1 72 ? 6.652 28.672 11.203 1 91.06 72 SER B N 1
ATOM 3651 C CA . SER B 1 72 ? 7.141 29.25 12.445 1 91.06 72 SER B CA 1
ATOM 3652 C C . SER B 1 72 ? 6.012 29.438 13.453 1 91.06 72 SER B C 1
ATOM 3654 O O . SER B 1 72 ? 4.934 29.922 13.109 1 91.06 72 SER B O 1
ATOM 3656 N N . VAL B 1 73 ? 6.266 28.859 14.625 1 87.62 73 VAL B N 1
ATOM 3657 C CA . VAL B 1 73 ? 5.297 28.969 15.703 1 87.62 73 VAL B CA 1
ATOM 3658 C C . VAL B 1 73 ? 5.832 29.906 16.781 1 87.62 73 VAL B C 1
ATOM 3660 O O . VAL B 1 73 ? 6.918 29.688 17.328 1 87.62 73 VAL B O 1
ATOM 3663 N N . LYS B 1 74 ? 5.344 31.172 16.766 1 71.56 74 LYS B N 1
ATOM 3664 C CA . LYS B 1 74 ? 5.844 32.156 17.734 1 71.56 74 LYS B CA 1
ATOM 3665 C C . LYS B 1 74 ? 5.168 31.984 19.094 1 71.56 74 LYS B C 1
ATOM 3667 O O . LYS B 1 74 ? 3.959 31.75 19.156 1 71.56 74 LYS B O 1
ATOM 3672 N N . HIS B 1 75 ? 6.016 31.609 19.984 1 61.81 75 HIS B N 1
ATOM 3673 C CA . HIS B 1 75 ? 5.547 31.547 21.359 1 61.81 75 HIS B CA 1
ATOM 3674 C C . HIS B 1 75 ? 5.074 32.906 21.844 1 61.81 75 HIS B C 1
ATOM 3676 O O . HIS B 1 75 ? 5.672 33.938 21.516 1 61.81 75 HIS B O 1
ATOM 3682 N N . GLY B 1 76 ? 3.74 33.188 21.781 1 52.25 76 GLY B N 1
ATOM 3683 C CA . GLY B 1 76 ? 3.309 34.438 22.359 1 52.25 76 GLY B CA 1
ATOM 3684 C C . GLY B 1 76 ? 4.203 34.906 23.5 1 52.25 76 GLY B C 1
ATOM 3685 O O . GLY B 1 76 ? 4.711 34.094 24.266 1 52.25 76 GLY B O 1
ATOM 3686 N N . GLY B 1 77 ? 5.145 35.781 23.25 1 46.97 77 GLY B N 1
ATOM 3687 C CA . GLY B 1 77 ? 5.793 36.438 24.375 1 46.97 77 GLY B CA 1
ATOM 3688 C C . GLY B 1 77 ? 4.93 36.469 25.625 1 46.97 77 GLY B C 1
ATOM 3689 O O . GLY B 1 77 ? 3.803 35.969 25.625 1 46.97 77 GLY B O 1
ATOM 3690 N N . LYS B 1 78 ? 5.484 36.875 26.781 1 46.38 78 LYS B N 1
ATOM 3691 C CA . LYS B 1 78 ? 4.902 37.062 28.109 1 46.38 78 LYS B CA 1
ATOM 3692 C C . LYS B 1 78 ? 3.555 37.781 28.016 1 46.38 78 LYS B C 1
ATOM 3694 O O . LYS B 1 78 ? 2.895 38 29.031 1 46.38 78 LYS B O 1
ATOM 3699 N N . LYS B 1 79 ? 3.217 38.406 26.891 1 45.22 79 LYS B N 1
ATOM 3700 C CA . LYS B 1 79 ? 1.922 39.062 27.047 1 45.22 79 LYS B CA 1
ATOM 3701 C C . LYS B 1 79 ? 0.781 38.125 26.672 1 45.22 79 LYS B C 1
ATOM 3703 O O . LYS B 1 79 ? 0.776 37.531 25.578 1 45.22 79 LYS B O 1
ATOM 3708 N N . PRO B 1 80 ? 0.102 37.594 27.625 1 43.88 80 PRO B N 1
ATOM 3709 C CA . PRO B 1 80 ? -1.058 36.688 27.547 1 43.88 80 PRO B CA 1
ATOM 3710 C C . PRO B 1 80 ? -1.94 36.969 26.328 1 43.88 80 PRO B C 1
ATOM 3712 O O . PRO B 1 80 ? -2.748 36.125 25.938 1 43.88 80 PRO B O 1
ATOM 3715 N N . SER B 1 81 ? -2.031 38.156 25.938 1 42.66 81 SER B N 1
ATOM 3716 C CA . SER B 1 81 ? -3.082 38.562 25.016 1 42.66 81 SER B CA 1
ATOM 3717 C C . SER B 1 81 ? -2.721 38.219 23.578 1 42.66 81 SER B C 1
ATOM 3719 O O . SER B 1 81 ? -3.533 38.406 22.672 1 42.66 81 SER B O 1
ATOM 3721 N N . ALA B 1 82 ? -1.473 37.875 23.266 1 48 82 ALA B N 1
ATOM 3722 C CA . ALA B 1 82 ? -1.169 37.781 21.844 1 48 82 ALA B CA 1
ATOM 3723 C C . ALA B 1 82 ? -1.521 36.406 21.297 1 48 82 ALA B C 1
ATOM 3725 O O . ALA B 1 82 ? -1.139 35.375 21.891 1 48 82 ALA B O 1
ATOM 3726 N N . LYS B 1 83 ? -2.611 36.219 20.641 1 53.34 83 LYS B N 1
ATOM 3727 C CA . LYS B 1 83 ? -3.023 35 19.984 1 53.34 83 LYS B CA 1
ATOM 3728 C C . LYS B 1 83 ? -1.851 34.344 19.266 1 53.34 83 LYS B C 1
ATOM 3730 O O . LYS B 1 83 ? -1.089 35 18.562 1 53.34 83 LYS B O 1
ATOM 3735 N N . PRO B 1 84 ? -1.471 33.156 19.812 1 56.41 84 PRO B N 1
ATOM 3736 C CA . PRO B 1 84 ? -0.414 32.438 19.094 1 56.41 84 PRO B CA 1
ATOM 3737 C C . PRO B 1 84 ? -0.608 32.438 17.578 1 56.41 84 PRO B C 1
ATOM 3739 O O . PRO B 1 84 ? -1.72 32.219 17.094 1 56.41 84 PRO B O 1
ATOM 3742 N N . SER B 1 85 ? 0.366 33.281 16.859 1 70.19 85 SER B N 1
ATOM 3743 C CA . SER B 1 85 ? 0.274 33.375 15.414 1 70.19 85 SER B CA 1
ATOM 3744 C C . SER B 1 85 ? 1.243 32.438 14.727 1 70.19 85 SER B C 1
ATOM 3746 O O . SER B 1 85 ? 2.316 32.125 15.266 1 70.19 85 SER B O 1
ATOM 3748 N N . VAL B 1 86 ? 0.702 31.594 13.844 1 88.25 86 VAL B N 1
ATOM 3749 C CA . VAL B 1 86 ? 1.533 30.703 13.031 1 88.25 86 VAL B CA 1
ATOM 3750 C C . VAL B 1 86 ? 1.801 31.359 11.68 1 88.25 86 VAL B C 1
ATOM 3752 O O . VAL B 1 86 ? 0.907 31.969 11.086 1 88.25 86 VAL B O 1
ATOM 3755 N N . LYS B 1 87 ? 3.057 31.375 11.367 1 91.44 87 LYS B N 1
ATOM 3756 C CA . LYS B 1 87 ? 3.461 31.859 10.047 1 91.44 87 LYS B CA 1
ATOM 3757 C C . LYS B 1 87 ? 3.848 30.703 9.133 1 91.44 87 LYS B C 1
ATOM 3759 O O . LYS B 1 87 ? 4.621 29.828 9.523 1 91.44 87 LYS B O 1
ATOM 3764 N N . LEU B 1 88 ? 3.256 30.656 7.965 1 95.12 88 LEU B N 1
ATOM 3765 C CA . LEU B 1 88 ? 3.588 29.656 6.949 1 95.12 88 LEU B CA 1
ATOM 3766 C C . LEU B 1 88 ? 4.188 30.328 5.711 1 95.12 88 LEU B C 1
ATOM 3768 O O . LEU B 1 88 ? 3.541 31.156 5.082 1 95.12 88 LEU B O 1
ATOM 3772 N N . ASP B 1 89 ? 5.414 30.031 5.43 1 95.88 89 ASP B N 1
ATOM 3773 C CA . ASP B 1 89 ? 6.027 30.406 4.16 1 95.88 89 ASP B CA 1
ATOM 3774 C C . ASP B 1 89 ? 5.941 29.281 3.141 1 95.88 89 ASP B C 1
ATOM 3776 O O . ASP B 1 89 ? 6.691 28.312 3.223 1 95.88 89 ASP B O 1
ATOM 3780 N N . VAL B 1 90 ? 5.035 29.469 2.152 1 97.5 90 VAL B N 1
ATOM 3781 C CA . VAL B 1 90 ? 4.738 28.406 1.194 1 97.5 90 VAL B CA 1
ATOM 3782 C C . VAL B 1 90 ? 5.816 28.359 0.114 1 97.5 90 VAL B C 1
ATOM 3784 O O . VAL B 1 90 ? 6.035 29.359 -0.589 1 97.5 90 VAL B O 1
ATOM 3787 N N . LEU B 1 91 ? 6.484 27.234 -0.009 1 97.81 91 LEU B N 1
ATOM 3788 C CA . LEU B 1 91 ? 7.559 27.062 -0.982 1 97.81 91 LEU B CA 1
ATOM 3789 C C . LEU B 1 91 ? 7.039 26.391 -2.244 1 97.81 91 LEU B C 1
ATOM 3791 O O . LEU B 1 91 ? 7.539 26.641 -3.342 1 97.81 91 LEU B O 1
ATOM 3795 N N . ALA B 1 92 ? 6.141 25.484 -2.096 1 97.88 92 ALA B N 1
ATOM 3796 C CA . ALA B 1 92 ? 5.496 24.781 -3.203 1 97.88 92 ALA B CA 1
ATOM 3797 C C . ALA B 1 92 ? 4.035 24.484 -2.889 1 97.88 92 ALA B C 1
ATOM 3799 O O . ALA B 1 92 ? 3.688 24.172 -1.745 1 97.88 92 ALA B O 1
ATOM 3800 N N . TRP B 1 93 ? 3.236 24.594 -3.801 1 97.44 93 TRP B N 1
ATOM 3801 C CA . TRP B 1 93 ? 1.795 24.391 -3.725 1 97.44 93 TRP B CA 1
ATOM 3802 C C . TRP B 1 93 ? 1.229 24 -5.086 1 97.44 93 TRP B C 1
ATOM 3804 O O . TRP B 1 93 ? 1.011 24.859 -5.945 1 97.44 93 TRP B O 1
ATOM 3814 N N . GLU B 1 94 ? 0.995 22.609 -5.242 1 95.88 94 GLU B N 1
ATOM 3815 C CA . GLU B 1 94 ? 0.738 22.141 -6.605 1 95.88 94 GLU B CA 1
ATOM 3816 C C . GLU B 1 94 ? -0.203 20.953 -6.609 1 95.88 94 GLU B C 1
ATOM 3818 O O . GLU B 1 94 ? -0.142 20.094 -5.719 1 95.88 94 GLU B O 1
ATOM 3823 N N . PRO B 1 95 ? -1.077 20.922 -7.59 1 95.31 95 PRO B N 1
ATOM 3824 C CA . PRO B 1 95 ? -1.79 19.672 -7.863 1 95.31 95 PRO B CA 1
ATOM 3825 C C . PRO B 1 95 ? -0.952 18.672 -8.664 1 95.31 95 PRO B C 1
ATOM 3827 O O . PRO B 1 95 ? -0.108 19.078 -9.469 1 95.31 95 PRO B O 1
ATOM 3830 N N . ILE B 1 96 ? -1.108 17.438 -8.406 1 94.38 96 ILE B N 1
ATOM 3831 C CA . ILE B 1 96 ? -0.398 16.375 -9.109 1 94.38 96 ILE B CA 1
ATOM 3832 C C . ILE B 1 96 ? -1.381 15.281 -9.523 1 94.38 96 ILE B C 1
ATOM 3834 O O . ILE B 1 96 ? -2.217 14.852 -8.719 1 94.38 96 ILE B O 1
ATOM 3838 N N . SER B 1 97 ? -1.333 14.852 -10.758 1 93 97 SER B N 1
ATOM 3839 C CA . SER B 1 97 ? -2.068 13.672 -11.203 1 93 97 SER B CA 1
ATOM 3840 C C . SER B 1 97 ? -1.193 12.422 -11.164 1 93 97 SER B C 1
ATOM 3842 O O . SER B 1 97 ? -0.365 12.211 -12.055 1 93 97 SER B O 1
ATOM 3844 N N . VAL B 1 98 ? -1.372 11.586 -10.203 1 93 98 VAL B N 1
ATOM 3845 C CA . VAL B 1 98 ? -0.602 10.352 -10.078 1 93 98 VAL B CA 1
ATOM 3846 C C . VAL B 1 98 ? -0.941 9.406 -11.227 1 93 98 VAL B C 1
ATOM 3848 O O . VAL B 1 98 ? -0.078 8.664 -11.703 1 93 98 VAL B O 1
ATOM 3851 N N . SER B 1 99 ? -2.207 9.461 -11.672 1 90.31 99 SER B N 1
ATOM 3852 C CA . SER B 1 99 ? -2.625 8.641 -12.812 1 90.31 99 SER B CA 1
ATOM 3853 C C . SER B 1 99 ? -1.797 8.961 -14.047 1 90.31 99 SER B C 1
ATOM 3855 O O . SER B 1 99 ? -1.369 8.055 -14.766 1 90.31 99 SER B O 1
ATOM 3857 N N . ASP B 1 100 ? -1.585 10.25 -14.227 1 89.88 100 ASP B N 1
ATOM 3858 C CA . ASP B 1 100 ? -0.783 10.656 -15.375 1 89.88 100 ASP B CA 1
ATOM 3859 C C . ASP B 1 100 ? 0.666 10.195 -15.227 1 89.88 100 ASP B C 1
ATOM 3861 O O . ASP B 1 100 ? 1.281 9.734 -16.188 1 89.88 100 ASP B O 1
ATOM 3865 N N . LEU B 1 101 ? 1.147 10.32 -14.094 1 91.19 101 LEU B N 1
ATOM 3866 C CA . LEU B 1 101 ? 2.508 9.867 -13.828 1 91.19 101 LEU B CA 1
ATOM 3867 C C . LEU B 1 101 ? 2.629 8.359 -14.039 1 91.19 101 LEU B C 1
ATOM 3869 O O . LEU B 1 101 ? 3.633 7.883 -14.57 1 91.19 101 LEU B O 1
ATOM 3873 N N . ALA B 1 102 ? 1.637 7.645 -13.586 1 89.81 102 ALA B N 1
ATOM 3874 C CA . ALA B 1 102 ? 1.63 6.191 -13.734 1 89.81 102 ALA B CA 1
ATOM 3875 C C . ALA B 1 102 ? 1.623 5.789 -15.211 1 89.81 102 ALA B C 1
ATOM 3877 O O . ALA B 1 102 ? 2.281 4.824 -15.602 1 89.81 102 ALA B O 1
ATOM 3878 N N . LEU B 1 103 ? 0.874 6.5 -15.961 1 87.31 103 LEU B N 1
ATOM 3879 C CA . LEU B 1 103 ? 0.832 6.242 -17.391 1 87.31 103 LEU B CA 1
ATOM 3880 C C . LEU B 1 103 ? 2.205 6.453 -18.031 1 87.31 103 LEU B C 1
ATOM 3882 O O . LEU B 1 103 ? 2.625 5.672 -18.891 1 87.31 103 LEU B O 1
AT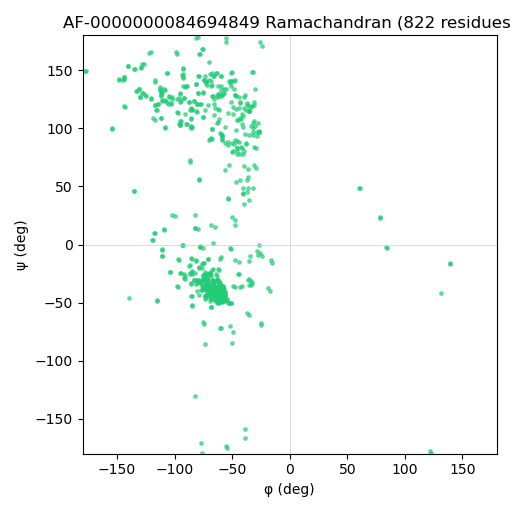OM 3886 N N . GLN B 1 104 ? 2.855 7.465 -17.609 1 86 104 GLN B N 1
ATOM 3887 C CA . GLN B 1 104 ? 4.199 7.75 -18.109 1 86 104 GLN B CA 1
ATOM 3888 C C . GLN B 1 104 ? 5.184 6.66 -17.688 1 86 104 GLN B C 1
ATOM 3890 O O . GLN B 1 104 ? 6.023 6.238 -18.484 1 86 104 GLN B O 1
ATOM 3895 N N . GLU B 1 105 ? 5.016 6.246 -16.422 1 85.5 105 GLU B N 1
ATOM 3896 C CA . GLU B 1 105 ? 5.875 5.18 -15.914 1 85.5 105 GLU B CA 1
ATOM 3897 C C . GLU B 1 105 ? 5.652 3.883 -16.688 1 85.5 105 GLU B C 1
ATOM 3899 O O . GLU B 1 105 ? 6.598 3.133 -16.938 1 85.5 105 GLU B O 1
ATOM 3904 N N . GLU B 1 106 ? 4.473 3.559 -16.953 1 82.75 106 GLU B N 1
ATOM 3905 C CA . GLU B 1 106 ? 4.133 2.355 -17.703 1 82.75 106 GLU B CA 1
ATOM 3906 C C . GLU B 1 106 ? 4.727 2.4 -19.109 1 82.75 106 GLU B C 1
ATOM 3908 O O . GLU B 1 106 ? 5.215 1.388 -19.609 1 82.75 106 GLU B O 1
ATOM 3913 N N . ALA B 1 107 ? 4.648 3.514 -19.688 1 79.19 107 ALA B N 1
ATOM 3914 C CA . ALA B 1 107 ? 5.176 3.689 -21.031 1 79.19 107 ALA B CA 1
ATOM 3915 C C . ALA B 1 107 ? 6.695 3.549 -21.047 1 79.19 107 ALA B C 1
ATOM 3917 O O . ALA B 1 107 ? 7.27 3.064 -22.031 1 79.19 107 ALA B O 1
ATOM 3918 N N . SER B 1 108 ? 7.301 3.924 -19.984 1 76 108 SER B N 1
ATOM 3919 C CA . SER B 1 108 ? 8.758 3.9 -19.906 1 76 108 SER B CA 1
ATOM 3920 C C . SER B 1 108 ? 9.273 2.51 -19.547 1 76 108 SER B C 1
ATOM 3922 O O . SER B 1 108 ? 10.438 2.188 -19.797 1 76 108 SER B O 1
ATOM 3924 N N . SER B 1 109 ? 8.547 1.701 -18.797 1 67.06 109 SER B N 1
ATOM 3925 C CA . SER B 1 109 ? 8.992 0.42 -18.25 1 67.06 109 SER B CA 1
ATOM 3926 C C . SER B 1 109 ? 8.867 -0.689 -19.297 1 67.06 109 SER B C 1
ATOM 3928 O O . SER B 1 109 ? 8.914 -1.874 -18.953 1 67.06 109 SER B O 1
ATOM 3930 N N . SER B 1 110 ? 8.68 -0.451 -20.562 1 60.31 110 SER B N 1
ATOM 3931 C CA . SER B 1 110 ? 8.477 -1.465 -21.594 1 60.31 110 SER B CA 1
ATOM 3932 C C . SER B 1 110 ? 9.562 -2.535 -21.531 1 60.31 110 SER B C 1
ATOM 3934 O O . SER B 1 110 ? 9.383 -3.635 -22.062 1 60.31 110 SER B O 1
ATOM 3936 N N . SER B 1 111 ? 10.578 -2.322 -20.594 1 57.16 111 SER B N 1
ATOM 3937 C CA . SER B 1 111 ? 11.609 -3.348 -20.688 1 57.16 111 SER B CA 1
ATOM 3938 C C . SER B 1 111 ? 11.594 -4.262 -19.469 1 57.16 111 SER B C 1
ATOM 3940 O O . SER B 1 111 ? 12.328 -5.25 -19.422 1 57.16 111 SER B O 1
ATOM 3942 N N . ASP B 1 112 ? 10.781 -4.023 -18.469 1 59.34 112 ASP B N 1
ATOM 3943 C CA . ASP B 1 112 ? 10.766 -4.852 -17.266 1 59.34 112 ASP B CA 1
ATOM 3944 C C . ASP B 1 112 ? 9.852 -6.059 -17.438 1 59.34 112 ASP B C 1
ATOM 3946 O O . ASP B 1 112 ? 8.672 -5.91 -17.766 1 59.34 112 ASP B O 1
ATOM 3950 N N . PRO B 1 113 ? 10.469 -7.164 -17.406 1 57.91 113 PRO B N 1
ATOM 3951 C CA . PRO B 1 113 ? 9.695 -8.383 -17.641 1 57.91 113 PRO B CA 1
ATOM 3952 C C . PRO B 1 113 ? 8.398 -8.43 -16.828 1 57.91 113 PRO B C 1
ATOM 3954 O O . PRO B 1 113 ? 7.363 -8.867 -17.328 1 57.91 113 PRO B O 1
ATOM 3957 N N . ALA B 1 114 ? 8.43 -7.922 -15.609 1 57.44 114 ALA B N 1
ATOM 3958 C CA . ALA B 1 114 ? 7.23 -7.941 -14.773 1 57.44 114 ALA B CA 1
ATOM 3959 C C . ALA B 1 114 ? 6.137 -7.055 -15.367 1 57.44 114 ALA B C 1
ATOM 3961 O O . ALA B 1 114 ? 4.953 -7.391 -15.297 1 57.44 114 ALA B O 1
ATOM 3962 N N . ASN B 1 115 ? 6.57 -5.98 -15.898 1 59.28 115 ASN B N 1
ATOM 3963 C CA . ASN B 1 115 ? 5.609 -5.043 -16.484 1 59.28 115 ASN B CA 1
ATOM 3964 C C . ASN B 1 115 ? 4.992 -5.598 -17.766 1 59.28 115 ASN B C 1
ATOM 3966 O O . ASN B 1 115 ? 3.816 -5.355 -18.047 1 59.28 115 ASN B O 1
ATOM 3970 N N . LEU B 1 116 ? 5.852 -6.277 -18.422 1 55.59 116 LEU B N 1
ATOM 3971 C CA . LEU B 1 116 ? 5.371 -6.852 -19.688 1 55.59 116 LEU B CA 1
ATOM 3972 C C . LEU B 1 116 ? 4.305 -7.914 -19.422 1 55.59 116 LEU B C 1
ATOM 3974 O O . LEU B 1 116 ? 3.301 -7.98 -20.125 1 55.59 116 LEU B O 1
ATOM 3978 N N . LEU B 1 117 ? 4.605 -8.664 -18.375 1 54.28 117 LEU B N 1
ATOM 3979 C CA . LEU B 1 117 ? 3.666 -9.734 -18.047 1 54.28 117 LEU B CA 1
ATOM 3980 C C . LEU B 1 117 ? 2.416 -9.172 -17.375 1 54.28 117 LEU B C 1
ATOM 3982 O O . LEU B 1 117 ? 1.318 -9.703 -17.562 1 54.28 117 LEU B O 1
ATOM 3986 N N . SER B 1 118 ? 2.627 -7.98 -16.484 1 53.88 118 SER B N 1
ATOM 3987 C CA . SER B 1 118 ? 1.528 -7.395 -15.727 1 53.88 118 SER B CA 1
ATOM 3988 C C . SER B 1 118 ? 0.575 -6.629 -16.641 1 53.88 118 SER B C 1
ATOM 3990 O O . SER B 1 118 ? -0.626 -6.559 -16.375 1 53.88 118 SER B O 1
ATOM 3992 N N . SER B 1 119 ? 1.134 -5.805 -17.531 1 49.06 119 SER B N 1
ATOM 3993 C CA . SER B 1 119 ? 0.295 -5 -18.422 1 49.06 119 SER B CA 1
ATOM 3994 C C . SER B 1 119 ? -0.836 -5.828 -19.016 1 49.06 119 SER B C 1
ATOM 3996 O O . SER B 1 119 ? -1.884 -5.289 -19.375 1 49.06 119 SER B O 1
ATOM 3998 N N . GLN B 1 120 ? -0.59 -7.082 -19.078 1 46 120 GLN B N 1
ATOM 3999 C CA . GLN B 1 120 ? -1.481 -7.973 -19.828 1 46 120 GLN B CA 1
ATOM 4000 C C . GLN B 1 120 ? -2.658 -8.414 -18.953 1 46 120 GLN B C 1
ATOM 4002 O O . GLN B 1 120 ? -3.686 -8.859 -19.484 1 46 120 GLN B O 1
ATOM 4007 N N . ILE B 1 121 ? -2.369 -8.367 -17.656 1 44.16 121 ILE B N 1
ATOM 4008 C CA . ILE B 1 121 ? -3.457 -8.789 -16.781 1 44.16 121 ILE B CA 1
ATOM 4009 C C . ILE B 1 121 ? -4.555 -7.73 -16.766 1 44.16 121 ILE B C 1
ATOM 4011 O O . ILE B 1 121 ? -5.715 -8.031 -16.484 1 44.16 121 ILE B O 1
ATOM 4015 N N . SER B 1 122 ? -4.113 -6.453 -17.062 1 43.88 122 SER B N 1
ATOM 4016 C CA . SER B 1 122 ? -5.148 -5.43 -16.984 1 43.88 122 SER B CA 1
ATOM 4017 C C . SER B 1 122 ? -6.078 -5.504 -18.203 1 43.88 122 SER B C 1
ATOM 4019 O O . SER B 1 122 ? -5.621 -5.723 -19.328 1 43.88 122 SER B O 1
ATOM 4021 N N . GLN B 1 123 ? -7.176 -5.879 -18.078 1 41.97 123 GLN B N 1
ATOM 4022 C CA . GLN B 1 123 ? -8.227 -5.758 -19.078 1 41.97 123 GLN B CA 1
ATOM 4023 C C . GLN B 1 123 ? -8.031 -4.516 -19.953 1 41.97 123 GLN B C 1
ATOM 4025 O O . GLN B 1 123 ? -7.477 -3.514 -19.484 1 41.97 123 GLN B O 1
ATOM 4030 N N . GLN B 1 124 ? -8.148 -4.57 -21.25 1 37.16 124 GLN B N 1
ATOM 4031 C CA . GLN B 1 124 ? -8.328 -3.631 -22.359 1 37.16 124 GLN B CA 1
ATOM 4032 C C . GLN B 1 124 ? -9.188 -2.445 -21.938 1 37.16 124 GLN B C 1
ATOM 4034 O O . GLN B 1 124 ? -10.367 -2.609 -21.625 1 37.16 124 GLN B O 1
ATOM 4039 N N . GLY B 1 125 ? -8.625 -1.167 -21.625 1 39.34 125 GLY B N 1
ATOM 4040 C CA . GLY B 1 125 ? -9.07 0.213 -21.734 1 39.34 125 GLY B CA 1
ATOM 4041 C C . GLY B 1 125 ? -8.859 1.01 -20.469 1 39.34 125 GLY B C 1
ATOM 4042 O O . GLY B 1 125 ? -9.055 2.227 -20.453 1 39.34 125 GLY B O 1
ATOM 4043 N N . LYS B 1 126 ? -9.109 0.494 -19.344 1 45.53 126 LYS B N 1
ATOM 4044 C CA . LYS B 1 126 ? -9.148 1.403 -18.203 1 45.53 126 LYS B CA 1
ATOM 4045 C C . LYS B 1 126 ? -7.781 1.517 -17.547 1 45.53 126 LYS B C 1
ATOM 4047 O O . LYS B 1 126 ? -6.949 0.615 -17.672 1 45.53 126 LYS B O 1
ATOM 4052 N N . GLU B 1 127 ? -7.375 2.793 -17.219 1 51.09 127 GLU B N 1
ATOM 4053 C CA . GLU B 1 127 ? -6.191 3.201 -16.469 1 51.09 127 GLU B CA 1
ATOM 4054 C C . GLU B 1 127 ? -5.734 2.102 -15.508 1 51.09 127 GLU B C 1
ATOM 4056 O O . GLU B 1 127 ? -6.531 1.588 -14.719 1 51.09 127 GLU B O 1
ATOM 4061 N N . SER B 1 128 ? -4.719 1.25 -15.852 1 57.75 128 SER B N 1
ATOM 4062 C CA . SER B 1 128 ? -4.238 0.11 -15.078 1 57.75 128 SER B CA 1
ATOM 4063 C C . SER B 1 128 ? -3.557 0.563 -13.789 1 57.75 128 SER B C 1
ATOM 4065 O O . SER B 1 128 ? -2.625 1.371 -13.828 1 57.75 128 SER B O 1
ATOM 4067 N N . PHE B 1 129 ? -4.164 0.711 -12.703 1 77.69 129 PHE B N 1
ATOM 4068 C CA . PHE B 1 129 ? -3.598 0.964 -11.383 1 77.69 129 PHE B CA 1
ATOM 4069 C C . PHE B 1 129 ? -3.055 -0.322 -10.773 1 77.69 129 PHE B C 1
ATOM 4071 O O . PHE B 1 129 ? -3.354 -0.642 -9.625 1 77.69 129 PHE B O 1
ATOM 4078 N N . ARG B 1 130 ? -2.105 -0.932 -11.656 1 86.25 130 ARG B N 1
ATOM 4079 C CA . ARG B 1 130 ? -1.431 -2.125 -11.156 1 86.25 130 ARG B CA 1
ATOM 4080 C C . ARG B 1 130 ? -0.458 -1.775 -10.039 1 86.25 130 ARG B C 1
ATOM 4082 O O . ARG B 1 130 ? 0.256 -0.774 -10.117 1 86.25 130 ARG B O 1
ATOM 4089 N N . PRO B 1 131 ? -0.451 -2.682 -9.094 1 92.44 131 PRO B N 1
ATOM 4090 C CA . PRO B 1 131 ? 0.414 -2.381 -7.949 1 92.44 131 PRO B CA 1
ATOM 4091 C C . PRO B 1 131 ? 1.873 -2.176 -8.352 1 92.44 131 PRO B C 1
ATOM 4093 O O . PRO B 1 131 ? 2.553 -1.308 -7.797 1 92.44 131 PRO B O 1
ATOM 4096 N N . SER B 1 132 ? 2.379 -2.912 -9.328 1 92.31 132 SER B N 1
ATOM 4097 C CA . SER B 1 132 ? 3.768 -2.797 -9.758 1 92.31 132 SER B CA 1
ATOM 4098 C C . SER B 1 132 ? 4.059 -1.412 -10.328 1 92.31 132 SER B C 1
ATOM 4100 O O . SER B 1 132 ? 5.062 -0.789 -9.977 1 92.31 132 SER B O 1
ATOM 4102 N N . ILE B 1 133 ? 3.17 -0.896 -11.148 1 92 133 ILE B N 1
ATOM 4103 C CA . ILE B 1 133 ? 3.352 0.405 -11.781 1 92 133 ILE B CA 1
ATOM 4104 C C . ILE B 1 133 ? 3.145 1.514 -10.75 1 92 133 ILE B C 1
ATOM 4106 O O . ILE B 1 133 ? 3.924 2.469 -10.695 1 92 133 ILE B O 1
ATOM 4110 N N . LEU B 1 134 ? 2.098 1.342 -9.977 1 93.88 134 LEU B N 1
ATOM 4111 C CA . LEU B 1 134 ? 1.784 2.361 -8.977 1 93.88 134 LEU B CA 1
ATOM 4112 C C . LEU B 1 134 ? 2.904 2.48 -7.949 1 93.88 134 LEU B C 1
ATOM 4114 O O . LEU B 1 134 ? 3.201 3.578 -7.473 1 93.88 134 LEU B O 1
ATOM 4118 N N . SER B 1 135 ? 3.531 1.33 -7.574 1 96.5 135 SER B N 1
ATOM 4119 C CA . SER B 1 135 ? 4.633 1.364 -6.617 1 96.5 135 SER B CA 1
ATOM 4120 C C . SER B 1 135 ? 5.828 2.125 -7.18 1 96.5 135 SER B C 1
ATOM 4122 O O . SER B 1 135 ? 6.465 2.908 -6.469 1 96.5 135 SER B O 1
ATOM 4124 N N . ARG B 1 136 ? 6.113 1.936 -8.43 1 95.56 136 ARG B N 1
ATOM 4125 C CA . ARG B 1 136 ? 7.195 2.67 -9.078 1 95.56 136 ARG B CA 1
ATOM 4126 C C . ARG B 1 136 ? 6.883 4.16 -9.141 1 95.56 136 ARG B C 1
ATOM 4128 O O . ARG B 1 136 ? 7.754 4.996 -8.906 1 95.56 136 ARG B O 1
ATOM 4135 N N . THR B 1 137 ? 5.676 4.418 -9.516 1 95.88 137 THR B N 1
ATOM 4136 C CA . THR B 1 137 ? 5.219 5.801 -9.594 1 95.88 137 THR B CA 1
ATOM 4137 C C . THR B 1 137 ? 5.32 6.488 -8.234 1 95.88 137 THR B C 1
ATOM 4139 O O . THR B 1 137 ? 5.82 7.609 -8.141 1 95.88 137 THR B O 1
ATOM 4142 N N . ALA B 1 138 ? 4.82 5.816 -7.211 1 97.75 138 ALA B N 1
ATOM 4143 C CA . ALA B 1 138 ? 4.859 6.359 -5.855 1 97.75 138 ALA B CA 1
ATOM 4144 C C . ALA B 1 138 ? 6.297 6.602 -5.402 1 97.75 138 ALA B C 1
ATOM 4146 O O . ALA B 1 138 ? 6.598 7.629 -4.793 1 97.75 138 ALA B O 1
ATOM 4147 N N . TYR B 1 139 ? 7.211 5.641 -5.699 1 97.69 139 TYR B N 1
ATOM 4148 C CA . TYR B 1 139 ? 8.617 5.801 -5.344 1 97.69 139 TYR B CA 1
ATOM 4149 C C . TYR B 1 139 ? 9.211 7.027 -6.023 1 97.69 139 TYR B C 1
ATOM 4151 O O . TYR B 1 139 ? 9.883 7.84 -5.383 1 97.69 139 TYR B O 1
ATOM 4159 N N . ALA B 1 140 ? 8.922 7.133 -7.301 1 96.19 140 ALA B N 1
ATOM 4160 C CA . ALA B 1 140 ? 9.453 8.258 -8.062 1 96.19 140 ALA B CA 1
ATOM 4161 C C . ALA B 1 140 ? 8.914 9.586 -7.539 1 96.19 140 ALA B C 1
ATOM 4163 O O . ALA B 1 140 ? 9.656 10.562 -7.418 1 96.19 140 ALA B O 1
ATOM 4164 N N . LEU B 1 141 ? 7.656 9.594 -7.293 1 96.81 141 LEU B N 1
ATOM 4165 C CA . LEU B 1 141 ? 7.02 10.789 -6.758 1 96.81 141 LEU B CA 1
ATOM 4166 C C . LEU B 1 141 ? 7.68 11.227 -5.457 1 96.81 141 LEU B C 1
ATOM 4168 O O . LEU B 1 141 ? 8.023 12.398 -5.293 1 96.81 141 LEU B O 1
ATOM 4172 N N . LEU B 1 142 ? 7.918 10.312 -4.523 1 97.62 142 LEU B N 1
ATOM 4173 C CA . LEU B 1 142 ? 8.523 10.617 -3.232 1 97.62 142 LEU B CA 1
ATOM 4174 C C . LEU B 1 142 ? 9.977 11.039 -3.396 1 97.62 142 LEU B C 1
ATOM 4176 O O . LEU B 1 142 ? 10.398 12.062 -2.859 1 97.62 142 LEU B O 1
ATOM 4180 N N . LYS B 1 143 ? 10.711 10.305 -4.172 1 95.75 143 LYS B N 1
ATOM 4181 C CA . LYS B 1 143 ? 12.164 10.469 -4.258 1 95.75 143 LYS B CA 1
ATOM 4182 C C . LYS B 1 143 ? 12.523 11.664 -5.129 1 95.75 143 LYS B C 1
ATOM 4184 O O . LYS B 1 143 ? 13.516 12.352 -4.863 1 95.75 143 LYS B O 1
ATOM 4189 N N . ARG B 1 144 ? 11.734 11.945 -6.121 1 95.06 144 ARG B N 1
ATOM 4190 C CA . ARG B 1 144 ? 12.133 12.961 -7.09 1 95.06 144 ARG B CA 1
ATOM 4191 C C . ARG B 1 144 ? 11.383 14.266 -6.859 1 95.06 144 ARG B C 1
ATOM 4193 O O . ARG B 1 144 ? 11.852 15.336 -7.254 1 95.06 144 ARG B O 1
ATOM 4200 N N . LYS B 1 145 ? 10.281 14.195 -6.258 1 96.31 145 LYS B N 1
ATOM 4201 C CA . LYS B 1 145 ? 9.477 15.406 -6.133 1 96.31 145 LYS B CA 1
ATOM 4202 C C . LYS B 1 145 ? 9.344 15.828 -4.676 1 96.31 145 LYS B C 1
ATOM 4204 O O . LYS B 1 145 ? 9.625 16.984 -4.328 1 96.31 145 LYS B O 1
ATOM 4209 N N . PHE B 1 146 ? 9.016 14.977 -3.756 1 97.94 146 PHE B N 1
ATOM 4210 C CA . PHE B 1 146 ? 8.641 15.344 -2.396 1 97.94 146 PHE B CA 1
ATOM 4211 C C . PHE B 1 146 ? 9.875 15.5 -1.519 1 97.94 146 PHE B C 1
ATOM 4213 O O . PHE B 1 146 ? 10.086 16.562 -0.911 1 97.94 146 PHE B O 1
ATOM 4220 N N . LEU B 1 147 ? 10.766 14.516 -1.473 1 97.38 147 LEU B N 1
ATOM 4221 C CA . LEU B 1 147 ? 11.844 14.453 -0.497 1 97.38 147 LEU B CA 1
ATOM 4222 C C . LEU B 1 147 ? 12.938 15.469 -0.825 1 97.38 147 LEU B C 1
ATOM 4224 O O . LEU B 1 147 ? 13.656 15.922 0.067 1 97.38 147 LEU B O 1
ATOM 4228 N N . PRO B 1 148 ? 13.094 15.859 -2.074 1 97.12 148 PRO B N 1
ATOM 4229 C CA . PRO B 1 148 ? 14.094 16.891 -2.377 1 97.12 148 PRO B CA 1
ATOM 4230 C C . PRO B 1 148 ? 13.805 18.219 -1.688 1 97.12 148 PRO B C 1
ATOM 4232 O O . PRO B 1 148 ? 14.703 19.047 -1.532 1 97.12 148 PRO B O 1
ATOM 4235 N N . TYR B 1 149 ? 12.57 18.469 -1.293 1 96.94 149 TYR B N 1
ATOM 4236 C CA . TYR B 1 149 ? 12.266 19.672 -0.53 1 96.94 149 TYR B CA 1
ATOM 4237 C C . TYR B 1 149 ? 12.836 19.578 0.881 1 96.94 149 TYR B C 1
ATOM 4239 O O . TYR B 1 149 ? 12.789 20.562 1.637 1 96.94 149 TYR B O 1
ATOM 4247 N N . ALA B 1 150 ? 13.273 18.375 1.302 1 96.44 150 ALA B N 1
ATOM 4248 C CA . ALA B 1 150 ? 13.906 18.125 2.594 1 96.44 150 ALA B CA 1
ATOM 4249 C C . ALA B 1 150 ? 12.961 18.469 3.742 1 96.44 150 ALA B C 1
ATOM 4251 O O . ALA B 1 150 ? 13.336 19.203 4.656 1 96.44 150 ALA B O 1
ATOM 4252 N N . PRO B 1 151 ? 11.742 18 3.674 1 97.12 151 PRO B N 1
ATOM 4253 C CA . PRO B 1 151 ? 10.836 18.266 4.793 1 97.12 151 PRO B CA 1
ATOM 4254 C C . PRO B 1 151 ? 11.297 17.609 6.094 1 97.12 151 PRO B C 1
ATOM 4256 O O . PRO B 1 151 ? 11.938 16.562 6.07 1 97.12 151 PRO B O 1
ATOM 4259 N N . GLN B 1 152 ? 11.008 18.25 7.172 1 95.81 152 GLN B N 1
ATOM 4260 C CA . GLN B 1 152 ? 11.25 17.672 8.492 1 95.81 152 GLN B CA 1
ATOM 4261 C C . GLN B 1 152 ? 10.031 16.906 8.992 1 95.81 152 GLN B C 1
ATOM 4263 O O . GLN B 1 152 ? 10.156 16 9.82 1 95.81 152 GLN B O 1
ATOM 4268 N N . THR B 1 153 ? 8.867 17.359 8.555 1 96.44 153 THR B N 1
ATOM 4269 C CA . THR B 1 153 ? 7.598 16.719 8.875 1 96.44 153 THR B CA 1
ATOM 4270 C C . THR B 1 153 ? 6.797 16.438 7.609 1 96.44 153 THR B C 1
ATOM 4272 O O . THR B 1 153 ? 6.664 17.297 6.746 1 96.44 153 THR B O 1
ATOM 4275 N N . ILE B 1 154 ? 6.309 15.219 7.469 1 98.06 154 ILE B N 1
ATOM 4276 C CA . ILE B 1 154 ? 5.449 14.852 6.352 1 98.06 154 ILE B CA 1
ATOM 4277 C C . ILE B 1 154 ? 4.055 14.508 6.871 1 98.06 154 ILE B C 1
ATOM 4279 O O . ILE B 1 154 ? 3.902 13.648 7.742 1 98.06 154 ILE B O 1
ATOM 4283 N N . LEU B 1 155 ? 3.082 15.234 6.383 1 98.12 155 LEU B N 1
ATOM 4284 C CA . LEU B 1 155 ? 1.686 14.977 6.723 1 98.12 155 LEU B CA 1
ATOM 4285 C C . LEU B 1 155 ? 0.972 14.258 5.582 1 98.12 155 LEU B C 1
ATOM 4287 O O . LEU B 1 155 ? 0.938 14.758 4.453 1 98.12 155 LEU B O 1
ATOM 4291 N N . ILE B 1 156 ? 0.454 13.086 5.891 1 97.75 156 ILE B N 1
ATOM 4292 C CA . ILE B 1 156 ? -0.299 12.312 4.906 1 97.75 156 ILE B CA 1
ATOM 4293 C C . ILE B 1 156 ? -1.773 12.273 5.301 1 97.75 156 ILE B C 1
ATOM 4295 O O . ILE B 1 156 ? -2.117 11.836 6.402 1 97.75 156 ILE B O 1
ATOM 4299 N N . GLU B 1 157 ? -2.633 12.719 4.391 1 96.19 157 GLU B N 1
ATOM 4300 C CA . GLU B 1 157 ? -4.066 12.617 4.656 1 96.19 157 GLU B CA 1
ATOM 4301 C C . GLU B 1 157 ? -4.48 11.164 4.879 1 96.19 157 GLU B C 1
ATOM 4303 O O . GLU B 1 157 ? -4.211 10.297 4.043 1 96.19 157 GLU B O 1
ATOM 4308 N N . GLN B 1 158 ? -5.125 11.016 5.93 1 92.44 158 GLN B N 1
ATOM 4309 C CA . GLN B 1 158 ? -5.613 9.68 6.25 1 92.44 158 GLN B CA 1
ATOM 4310 C C . GLN B 1 158 ? -6.879 9.352 5.461 1 92.44 158 GLN B C 1
ATOM 4312 O O . GLN B 1 158 ? -7.84 10.125 5.477 1 92.44 158 GLN B O 1
ATOM 4317 N N . GLN B 1 159 ? -6.887 8.156 4.812 1 87 159 GLN B N 1
ATOM 4318 C CA . GLN B 1 159 ? -8.055 7.723 4.055 1 87 159 GLN B CA 1
ATOM 4319 C C . GLN B 1 159 ? -8.992 6.879 4.918 1 87 159 GLN B C 1
ATOM 4321 O O . GLN B 1 159 ? -8.539 6.188 5.836 1 87 159 GLN B O 1
ATOM 4326 N N . ARG B 1 160 ? -10.258 7.062 4.688 1 71.75 160 ARG B N 1
ATOM 4327 C CA . ARG B 1 160 ? -11.258 6.312 5.438 1 71.75 160 ARG B CA 1
ATOM 4328 C C . ARG B 1 160 ? -11.656 5.039 4.699 1 71.75 160 ARG B C 1
ATOM 4330 O O . ARG B 1 160 ? -11.531 4.961 3.473 1 71.75 160 ARG B O 1
ATOM 4337 N N . TYR B 1 161 ? -11.977 3.979 5.676 1 64.12 161 TYR B N 1
ATOM 4338 C CA . TYR B 1 161 ? -12.531 2.746 5.125 1 64.12 161 TYR B CA 1
ATOM 4339 C C . TYR B 1 161 ? -14.055 2.756 5.199 1 64.12 161 TYR B C 1
ATOM 4341 O O . TYR B 1 161 ? -14.633 3.24 6.172 1 64.12 161 TYR B O 1
ATOM 4349 N N . ARG B 1 162 ? -14.711 2.984 4.137 1 52.88 162 ARG B N 1
ATOM 4350 C CA . ARG B 1 162 ? -16.172 2.99 4.25 1 52.88 162 ARG B CA 1
ATOM 4351 C C . ARG B 1 162 ? -16.688 1.648 4.762 1 52.88 162 ARG B C 1
ATOM 4353 O O . ARG B 1 162 ? -16.359 0.599 4.199 1 52.88 162 ARG B O 1
ATOM 4360 N N . THR B 1 163 ? -16.906 1.449 6.168 1 50.19 163 THR B N 1
ATOM 4361 C CA . THR B 1 163 ? -17.438 0.224 6.754 1 50.19 163 THR B CA 1
ATOM 4362 C C . THR B 1 163 ? -18.844 -0.056 6.246 1 50.19 163 THR B C 1
ATOM 4364 O O . THR B 1 163 ? -19.312 -1.197 6.285 1 50.19 163 THR B O 1
ATOM 4367 N N . ASN B 1 164 ? -19.703 0.94 6.305 1 44.75 164 ASN B N 1
ATOM 4368 C CA . ASN B 1 164 ? -21.109 0.61 6.176 1 44.75 164 ASN B CA 1
ATOM 4369 C C . ASN B 1 164 ? -21.406 -0.073 4.844 1 44.75 164 ASN B C 1
ATOM 4371 O O . ASN B 1 164 ? -20.703 0.15 3.855 1 44.75 164 ASN B O 1
ATOM 4375 N N . ALA B 1 165 ? -22.188 -1.099 4.918 1 44.88 165 ALA B N 1
ATOM 4376 C CA . ALA B 1 165 ? -22.891 -1.898 3.916 1 44.88 165 ALA B CA 1
ATOM 4377 C C . ALA B 1 165 ? -23.125 -1.092 2.645 1 44.88 165 ALA B C 1
ATOM 4379 O O . ALA B 1 165 ? -23.984 -1.452 1.827 1 44.88 165 ALA B O 1
ATOM 4380 N N . SER B 1 166 ? -22.844 0.191 2.803 1 45.22 166 SER B N 1
ATOM 4381 C CA . SER B 1 166 ? -23.328 0.896 1.62 1 45.22 166 SER B CA 1
ATOM 4382 C C . SER B 1 166 ? -22.766 0.286 0.342 1 45.22 166 SER B C 1
ATOM 4384 O O . SER B 1 166 ? -21.812 -0.496 0.389 1 45.22 166 SER B O 1
ATOM 4386 N N . SER B 1 167 ? -23.094 0.958 -0.764 1 48.84 167 SER B N 1
ATOM 4387 C CA . SER B 1 167 ? -22.984 0.652 -2.188 1 48.84 167 SER B CA 1
ATOM 4388 C C . SER B 1 167 ? -21.547 0.312 -2.57 1 48.84 167 SER B C 1
ATOM 4390 O O . SER B 1 167 ? -20.625 0.535 -1.787 1 48.84 167 SER B O 1
ATOM 4392 N N . ALA B 1 168 ? -21.344 0.011 -3.672 1 51.38 168 ALA B N 1
ATOM 4393 C CA . ALA B 1 168 ? -20.203 -0.32 -4.531 1 51.38 168 ALA B CA 1
ATOM 4394 C C . ALA B 1 168 ? -19.016 0.588 -4.242 1 51.38 168 ALA B C 1
ATOM 4396 O O . ALA B 1 168 ? -19.125 1.812 -4.355 1 51.38 168 ALA B O 1
ATOM 4397 N N . ILE B 1 169 ? -18.312 0.2 -3.055 1 57.03 169 ILE B N 1
ATOM 4398 C CA . ILE B 1 169 ? -17.078 0.966 -2.951 1 57.03 169 ILE B CA 1
ATOM 4399 C C . ILE B 1 169 ? -16.484 1.173 -4.34 1 57.03 169 ILE B C 1
ATOM 4401 O O . ILE B 1 169 ? -16.297 0.211 -5.09 1 57.03 169 ILE B O 1
ATOM 4405 N N . GLN B 1 170 ? -16.375 2.414 -4.625 1 63.66 170 GLN B N 1
ATOM 4406 C CA . GLN B 1 170 ? -15.875 2.783 -5.945 1 63.66 170 GLN B CA 1
ATOM 4407 C C . GLN B 1 170 ? -14.414 2.369 -6.117 1 63.66 170 GLN B C 1
ATOM 4409 O O . GLN B 1 170 ? -13.641 2.393 -5.16 1 63.66 170 GLN B O 1
ATOM 4414 N N . GLU B 1 171 ? -14.094 1.735 -7.039 1 70.31 171 GLU B N 1
ATOM 4415 C CA . GLU B 1 171 ? -12.773 1.273 -7.441 1 70.31 171 GLU B CA 1
ATOM 4416 C C . GLU B 1 171 ? -11.703 2.309 -7.109 1 70.31 171 GLU B C 1
ATOM 4418 O O . GLU B 1 171 ? -10.602 1.957 -6.68 1 70.31 171 GLU B O 1
ATOM 4423 N N . TRP B 1 172 ? -12.102 3.568 -7.125 1 73.38 172 TRP B N 1
ATOM 4424 C CA . TRP B 1 172 ? -11.117 4.625 -6.918 1 73.38 172 TRP B CA 1
ATOM 4425 C C . TRP B 1 172 ? -10.672 4.68 -5.461 1 73.38 172 TRP B C 1
ATOM 4427 O O . TRP B 1 172 ? -9.508 4.973 -5.172 1 73.38 172 TRP B O 1
ATOM 4437 N N . THR B 1 173 ? -11.562 4.379 -4.57 1 78.06 173 THR B N 1
ATOM 4438 C CA . THR B 1 173 ? -11.227 4.383 -3.15 1 78.06 173 THR B CA 1
ATOM 4439 C C . THR B 1 173 ? -10.156 3.34 -2.838 1 78.06 173 THR B C 1
ATOM 4441 O O . THR B 1 173 ? -9.266 3.584 -2.025 1 78.06 173 THR B O 1
ATOM 4444 N N . TYR B 1 174 ? -10.148 2.264 -3.568 1 80.81 174 TYR B N 1
ATOM 4445 C CA . TYR B 1 174 ? -9.148 1.221 -3.404 1 80.81 174 TYR B CA 1
ATOM 4446 C C . TYR B 1 174 ? -7.77 1.718 -3.832 1 80.81 174 TYR B C 1
ATOM 4448 O O . TYR B 1 174 ? -6.781 1.508 -3.127 1 80.81 174 TYR B O 1
ATOM 4456 N N . HIS B 1 175 ? -7.805 2.346 -4.895 1 86.31 175 HIS B N 1
ATOM 4457 C CA . HIS B 1 175 ? -6.523 2.773 -5.449 1 86.31 175 HIS B CA 1
ATOM 4458 C C . HIS B 1 175 ? -5.879 3.846 -4.578 1 86.31 175 HIS B C 1
ATOM 4460 O O . HIS B 1 175 ? -4.66 3.84 -4.383 1 86.31 175 HIS B O 1
ATOM 4466 N N . VAL B 1 176 ? -6.688 4.703 -4.035 1 91 176 VAL B N 1
ATOM 4467 C CA . VAL B 1 176 ? -6.141 5.766 -3.199 1 91 176 VAL B CA 1
ATOM 4468 C C . VAL B 1 176 ? -5.617 5.176 -1.891 1 91 176 VAL B C 1
ATOM 4470 O O . VAL B 1 176 ? -4.57 5.59 -1.389 1 91 176 VAL B O 1
ATOM 4473 N N . ASN B 1 177 ? -6.383 4.227 -1.344 1 88.94 177 ASN B N 1
ATOM 4474 C CA . ASN B 1 177 ? -5.938 3.559 -0.126 1 88.94 177 ASN B CA 1
ATOM 4475 C C . ASN B 1 177 ? -4.633 2.797 -0.35 1 88.94 177 ASN B C 1
ATOM 4477 O O . ASN B 1 177 ? -3.742 2.818 0.5 1 88.94 177 ASN B O 1
ATOM 4481 N N . MET B 1 178 ? -4.547 2.137 -1.448 1 92.69 178 MET B N 1
ATOM 4482 C CA . MET B 1 178 ? -3.318 1.436 -1.807 1 92.69 178 MET B CA 1
ATOM 4483 C C . MET B 1 178 ? -2.152 2.41 -1.927 1 92.69 178 MET B C 1
ATOM 4485 O O . MET B 1 178 ? -1.062 2.146 -1.412 1 92.69 178 MET B O 1
ATOM 4489 N N . LEU B 1 179 ? -2.428 3.473 -2.598 1 95.31 179 LEU B N 1
ATOM 4490 C CA . LEU B 1 179 ? -1.39 4.484 -2.766 1 95.31 179 LEU B CA 1
ATOM 4491 C C . LEU B 1 179 ? -0.927 5.02 -1.415 1 95.31 179 LEU B C 1
ATOM 4493 O O . LEU B 1 179 ? 0.272 5.203 -1.192 1 95.31 179 LEU B O 1
ATOM 4497 N N . GLU B 1 180 ? -1.886 5.316 -0.568 1 95.88 180 GLU B N 1
ATOM 4498 C CA . GLU B 1 180 ? -1.524 5.734 0.783 1 95.88 180 GLU B CA 1
ATOM 4499 C C . GLU B 1 180 ? -0.601 4.715 1.446 1 95.88 180 GLU B C 1
ATOM 4501 O O . GLU B 1 180 ? 0.44 5.078 1.996 1 95.88 180 GLU B O 1
ATOM 4506 N N . GLY B 1 181 ? -1.028 3.467 1.387 1 96.44 181 GLY B N 1
ATOM 4507 C CA . GLY B 1 181 ? -0.198 2.406 1.935 1 96.44 181 GLY B CA 1
ATOM 4508 C C . GLY B 1 181 ? 1.194 2.367 1.334 1 96.44 181 GLY B C 1
ATOM 4509 O O . GLY B 1 181 ? 2.18 2.168 2.049 1 96.44 181 GLY B O 1
ATOM 4510 N N . MET B 1 182 ? 1.299 2.564 0.067 1 98.19 182 MET B N 1
ATOM 4511 C CA . MET B 1 182 ? 2.584 2.545 -0.625 1 98.19 182 MET B CA 1
ATOM 4512 C C . MET B 1 182 ? 3.484 3.674 -0.132 1 98.19 182 MET B C 1
ATOM 4514 O O . MET B 1 182 ? 4.68 3.471 0.09 1 98.19 182 MET B O 1
ATOM 4518 N N . ILE B 1 183 ? 2.922 4.84 0.026 1 98.44 183 ILE B N 1
ATOM 4519 C CA . ILE B 1 183 ? 3.695 5.992 0.47 1 98.44 183 ILE B CA 1
ATOM 4520 C C . ILE B 1 183 ? 4.262 5.73 1.864 1 98.44 183 ILE B C 1
ATOM 4522 O O . ILE B 1 183 ? 5.449 5.949 2.111 1 98.44 183 ILE B O 1
ATOM 4526 N N . TRP B 1 184 ? 3.441 5.219 2.744 1 97.69 184 TRP B N 1
ATOM 4527 C CA . TRP B 1 184 ? 3.906 4.848 4.078 1 97.69 184 TRP B CA 1
ATOM 4528 C C . TRP B 1 184 ? 5.023 3.814 3.996 1 97.69 184 TRP B C 1
ATOM 4530 O O . TRP B 1 184 ? 6.039 3.934 4.684 1 97.69 184 TRP B O 1
ATOM 4540 N N . ALA B 1 185 ? 4.84 2.812 3.16 1 98.5 185 ALA B N 1
ATOM 4541 C CA . ALA B 1 185 ? 5.789 1.707 3.053 1 98.5 185 ALA B CA 1
ATOM 4542 C C . ALA B 1 185 ? 7.133 2.186 2.506 1 98.5 185 ALA B C 1
ATOM 4544 O O . ALA B 1 185 ? 8.188 1.761 2.977 1 98.5 185 ALA B O 1
ATOM 4545 N N . ILE B 1 186 ? 7.086 3.041 1.518 1 98.69 186 ILE B N 1
ATOM 4546 C CA . ILE B 1 186 ? 8.312 3.572 0.928 1 98.69 186 ILE B CA 1
ATOM 4547 C C . ILE B 1 186 ? 9.062 4.41 1.961 1 98.69 186 ILE B C 1
ATOM 4549 O O . ILE B 1 186 ? 10.273 4.242 2.146 1 98.69 186 ILE B O 1
ATOM 4553 N N . LEU B 1 187 ? 8.344 5.277 2.625 1 98.12 187 LEU B N 1
ATOM 4554 C CA . LEU B 1 187 ? 8.977 6.129 3.631 1 98.12 187 LEU B CA 1
ATOM 4555 C C . LEU B 1 187 ? 9.57 5.289 4.758 1 98.12 187 LEU B C 1
ATOM 4557 O O . LEU B 1 187 ? 10.68 5.559 5.215 1 98.12 187 LEU B O 1
ATOM 4561 N N . GLU B 1 188 ? 8.805 4.266 5.184 1 96.88 188 GLU B N 1
ATOM 4562 C CA . GLU B 1 188 ? 9.328 3.373 6.219 1 96.88 188 GLU B CA 1
ATOM 4563 C C . GLU B 1 188 ? 10.586 2.652 5.742 1 96.88 188 GLU B C 1
ATOM 4565 O O . GLU B 1 188 ? 11.547 2.512 6.5 1 96.88 188 GLU B O 1
ATOM 4570 N N . THR B 1 189 ? 10.578 2.189 4.535 1 97.75 189 THR B N 1
ATOM 4571 C CA . THR B 1 189 ? 11.727 1.485 3.969 1 97.75 189 THR B CA 1
ATOM 4572 C C . THR B 1 189 ? 12.945 2.4 3.908 1 97.75 189 THR B C 1
ATOM 4574 O O . THR B 1 189 ? 14.039 2.008 4.312 1 97.75 189 THR B O 1
ATOM 4577 N N . LEU B 1 190 ? 12.742 3.586 3.41 1 96.62 190 LEU B N 1
ATOM 4578 C CA . LEU B 1 190 ? 13.836 4.547 3.324 1 96.62 190 LEU B CA 1
ATOM 4579 C C . LEU B 1 190 ? 14.391 4.867 4.711 1 96.62 190 LEU B C 1
ATOM 4581 O O . LEU B 1 190 ? 15.602 4.957 4.891 1 96.62 190 LEU B O 1
ATOM 4585 N N . LYS B 1 191 ? 13.5 5.043 5.633 1 94.69 191 LYS B N 1
ATOM 4586 C CA . LYS B 1 191 ? 13.898 5.324 7.012 1 94.69 191 LYS B CA 1
ATOM 4587 C C . LYS B 1 191 ? 14.766 4.199 7.574 1 94.69 191 LYS B C 1
ATOM 4589 O O . LYS B 1 191 ? 15.836 4.445 8.117 1 94.69 191 LYS B O 1
ATOM 4594 N N . GLN B 1 192 ? 14.297 2.947 7.41 1 93.62 192 GLN B N 1
ATOM 4595 C CA . GLN B 1 192 ? 14.984 1.784 7.953 1 93.62 192 GLN B CA 1
ATOM 4596 C C . GLN B 1 192 ? 16.328 1.557 7.246 1 93.62 192 GLN B C 1
ATOM 4598 O O . GLN B 1 192 ? 17.312 1.212 7.887 1 93.62 192 GLN B O 1
ATOM 4603 N N . GLU B 1 193 ? 16.328 1.755 5.953 1 92.19 193 GLU B N 1
ATOM 4604 C CA . GLU B 1 193 ? 17.547 1.519 5.176 1 92.19 193 GLU B CA 1
ATOM 4605 C C . GLU B 1 193 ? 18.578 2.609 5.43 1 92.19 193 GLU B C 1
ATOM 4607 O O . GLU B 1 193 ? 19.781 2.373 5.289 1 92.19 193 GLU B O 1
ATOM 4612 N N . SER B 1 194 ? 18.203 3.812 5.75 1 87.5 194 SER B N 1
ATOM 4613 C CA . SER B 1 194 ? 19.125 4.914 6.031 1 87.5 194 SER B CA 1
ATOM 4614 C C . SER B 1 194 ? 19.734 4.777 7.418 1 87.5 194 SER B C 1
ATOM 4616 O O . SER B 1 194 ? 20.875 5.203 7.645 1 87.5 194 SER B O 1
ATOM 4618 N N . SER B 1 195 ? 18.984 4.355 8.398 1 78.44 195 SER B N 1
ATOM 4619 C CA . SER B 1 195 ? 19.453 4.211 9.773 1 78.44 195 SER B CA 1
ATOM 4620 C C . SER B 1 195 ? 20.562 3.166 9.867 1 78.44 195 SER B C 1
ATOM 4622 O O . SER B 1 195 ? 21.422 3.242 10.75 1 78.44 195 SER B O 1
ATOM 4624 N N . GLY B 1 196 ? 20.578 2.162 9.031 1 64.38 196 GLY B N 1
ATOM 4625 C CA . GLY B 1 196 ? 21.594 1.121 9.055 1 64.38 196 GLY B CA 1
ATOM 4626 C C . GLY B 1 196 ? 22.922 1.572 8.484 1 64.38 196 GLY B C 1
ATOM 4627 O O . GLY B 1 196 ? 23.938 0.903 8.664 1 64.38 196 GLY B O 1
ATOM 4628 N N . ARG B 1 197 ? 22.844 2.629 7.801 1 60.84 197 ARG B N 1
ATOM 4629 C CA . ARG B 1 197 ? 24.109 3.088 7.215 1 60.84 197 ARG B CA 1
ATOM 4630 C C . ARG B 1 197 ? 24.891 3.947 8.203 1 60.84 197 ARG B C 1
ATOM 4632 O O . ARG B 1 197 ? 24.297 4.699 8.977 1 60.84 197 ARG B O 1
ATOM 4639 N N . LEU B 1 198 ? 26.031 3.369 8.734 1 53.62 198 LEU B N 1
ATOM 4640 C CA . LEU B 1 198 ? 26.938 4.09 9.617 1 53.62 198 LEU B CA 1
ATOM 4641 C C . LEU B 1 198 ? 27.047 5.559 9.219 1 53.62 198 LEU B C 1
ATOM 4643 O O . LEU B 1 198 ? 27.156 5.875 8.031 1 53.62 198 LEU B O 1
ATOM 4647 N N . PRO B 1 199 ? 26.578 6.438 10.125 1 50.81 199 PRO B N 1
ATOM 4648 C CA . PRO B 1 199 ? 26.641 7.867 9.82 1 50.81 199 PRO B CA 1
ATOM 4649 C C . PRO B 1 199 ? 27.969 8.273 9.18 1 50.81 199 PRO B C 1
ATOM 4651 O O . PRO B 1 199 ? 29.047 7.934 9.695 1 50.81 199 PRO B O 1
ATOM 4654 N N . THR B 1 200 ? 28.125 8.133 7.898 1 49.06 200 THR B N 1
ATOM 4655 C CA . THR B 1 200 ? 29.359 8.797 7.461 1 49.06 200 THR B CA 1
ATOM 4656 C C . THR B 1 200 ? 29.406 10.227 7.977 1 49.06 200 THR B C 1
ATOM 4658 O O . THR B 1 200 ? 28.375 10.805 8.328 1 49.06 200 THR B O 1
ATOM 4661 N N . THR B 1 201 ? 30.625 10.742 8.266 1 45.44 201 THR B N 1
ATOM 4662 C CA . THR B 1 201 ? 30.906 12.031 8.891 1 45.44 201 THR B CA 1
ATOM 4663 C C . THR B 1 201 ? 29.906 13.086 8.438 1 45.44 201 THR B C 1
ATOM 4665 O O . THR B 1 201 ? 29.438 13.898 9.242 1 45.44 201 THR B O 1
ATOM 4668 N N . ALA B 1 202 ? 29.906 13.328 7.102 1 44.69 202 ALA B N 1
ATOM 4669 C CA . ALA B 1 202 ? 29.172 14.477 6.559 1 44.69 202 ALA B CA 1
ATOM 4670 C C . ALA B 1 202 ? 27.672 14.25 6.625 1 44.69 202 ALA B C 1
ATOM 4672 O O . ALA B 1 202 ? 26.891 15.203 6.586 1 44.69 202 ALA B O 1
ATOM 4673 N N . ALA B 1 203 ? 27.172 13.039 6.371 1 45.72 203 ALA B N 1
ATOM 4674 C CA . ALA B 1 203 ? 25.734 12.766 6.281 1 45.72 203 ALA B CA 1
ATOM 4675 C C . ALA B 1 203 ? 25.109 12.68 7.668 1 45.72 203 ALA B C 1
ATOM 4677 O O . ALA B 1 203 ? 24.141 11.938 7.871 1 45.72 203 ALA B O 1
ATOM 4678 N N . LYS B 1 204 ? 25.906 12.805 8.641 1 44.34 204 LYS B N 1
ATOM 4679 C CA . LYS B 1 204 ? 25.438 12.82 10.023 1 44.34 204 LYS B CA 1
ATOM 4680 C C . LYS B 1 204 ? 23.984 13.289 10.109 1 44.34 204 LYS B C 1
ATOM 4682 O O . LYS B 1 204 ? 23.219 12.781 10.922 1 44.34 204 LYS B O 1
ATOM 4687 N N . ALA B 1 205 ? 23.641 14.578 9.812 1 49.66 205 ALA B N 1
ATOM 4688 C CA . ALA B 1 205 ? 22.734 15.422 10.578 1 49.66 205 ALA B CA 1
ATOM 4689 C C . ALA B 1 205 ? 21.281 15.195 10.156 1 49.66 205 ALA B C 1
ATOM 4691 O O . ALA B 1 205 ? 20.359 15.711 10.789 1 49.66 205 ALA B O 1
ATOM 4692 N N . GLN B 1 206 ? 21.016 14.875 8.75 1 64.62 206 GLN B N 1
ATOM 4693 C CA . GLN B 1 206 ? 19.609 15.211 8.562 1 64.62 206 GLN B CA 1
ATOM 4694 C C . GLN B 1 206 ? 18.703 14.047 8.969 1 64.62 206 GLN B C 1
ATOM 4696 O O . GLN B 1 206 ? 18.781 12.961 8.398 1 64.62 206 GLN B O 1
ATOM 4701 N N . ARG B 1 207 ? 18.125 14.156 10.141 1 83.25 207 ARG B N 1
ATOM 4702 C CA . ARG B 1 207 ? 17.109 13.25 10.672 1 83.25 207 ARG B CA 1
ATOM 4703 C C . ARG B 1 207 ? 16.016 12.992 9.641 1 83.25 207 ARG B C 1
ATOM 4705 O O . ARG B 1 207 ? 15.617 13.898 8.914 1 83.25 207 ARG B O 1
ATOM 4712 N N . PHE B 1 208 ? 15.734 11.703 9.398 1 91 208 PHE B N 1
ATOM 4713 C CA . PHE B 1 208 ? 14.609 11.367 8.531 1 91 208 PHE B CA 1
ATOM 4714 C C . PHE B 1 208 ? 13.344 12.094 8.977 1 91 208 PHE B C 1
ATOM 4716 O O . PHE B 1 208 ? 13.094 12.227 10.18 1 91 208 PHE B O 1
ATOM 4723 N N . PRO B 1 209 ? 12.57 12.562 8.109 1 94.44 209 PRO B N 1
ATOM 4724 C CA . PRO B 1 209 ? 11.375 13.312 8.492 1 94.44 209 PRO B CA 1
ATOM 4725 C C . PRO B 1 209 ? 10.406 12.5 9.352 1 94.44 209 PRO B C 1
ATOM 4727 O O . PRO B 1 209 ? 10.32 11.273 9.188 1 94.44 209 PRO B O 1
ATOM 4730 N N . SER B 1 210 ? 9.773 13.203 10.258 1 93.88 210 SER B N 1
ATOM 4731 C CA . SER B 1 210 ? 8.656 12.594 10.969 1 93.88 210 SER B CA 1
ATOM 4732 C C . SER B 1 210 ? 7.414 12.531 10.086 1 93.88 210 SER B C 1
ATOM 4734 O O . SER B 1 210 ? 7.059 13.516 9.43 1 93.88 210 SER B O 1
ATOM 4736 N N . VAL B 1 211 ? 6.789 11.336 10.031 1 96.25 211 VAL B N 1
ATOM 4737 C CA . VAL B 1 211 ? 5.621 11.156 9.172 1 96.25 211 VAL B CA 1
ATOM 4738 C C . VAL B 1 211 ? 4.375 10.969 10.023 1 96.25 211 VAL B C 1
ATOM 4740 O O . VAL B 1 211 ? 4.367 10.156 10.953 1 96.25 211 VAL B O 1
ATOM 4743 N N . PHE B 1 212 ? 3.285 11.734 9.719 1 95.25 212 PHE B N 1
ATOM 4744 C CA . PHE B 1 212 ? 2.07 11.672 10.523 1 95.25 212 PHE B CA 1
ATOM 4745 C C . PHE B 1 212 ? 0.843 11.5 9.633 1 95.25 212 PHE B C 1
ATOM 4747 O O . PHE B 1 212 ? 0.752 12.102 8.57 1 95.25 212 PHE B O 1
ATOM 4754 N N . PRO B 1 213 ? -0.034 10.562 10.031 1 94.44 213 PRO B N 1
ATOM 4755 C CA . PRO B 1 213 ? -1.365 10.594 9.422 1 94.44 213 PRO B CA 1
ATOM 4756 C C . PRO B 1 213 ? -2.219 11.758 9.922 1 94.44 213 PRO B C 1
ATOM 4758 O O . PRO B 1 213 ? -2.154 12.109 11.102 1 94.44 213 PRO B O 1
ATOM 4761 N N . VAL B 1 214 ? -2.957 12.398 9.078 1 95.81 214 VAL B N 1
ATOM 4762 C CA . VAL B 1 214 ? -3.816 13.5 9.5 1 95.81 214 VAL B CA 1
ATOM 4763 C C . VAL B 1 214 ? -5.258 13.227 9.07 1 95.81 214 VAL B C 1
ATOM 4765 O O . VAL B 1 214 ? -5.516 12.938 7.898 1 95.81 214 VAL B O 1
ATOM 4768 N N . SER B 1 215 ? -6.16 13.32 9.992 1 93.12 215 SER B N 1
ATOM 4769 C CA . SER B 1 215 ? -7.582 13.141 9.727 1 93.12 215 SER B CA 1
ATOM 4770 C C . SER B 1 215 ? -8.18 14.375 9.062 1 93.12 215 SER B C 1
ATOM 4772 O O . SER B 1 215 ? -8.172 15.461 9.641 1 93.12 215 SER B O 1
ATOM 4774 N N . PRO B 1 216 ? -8.719 14.18 7.906 1 93.56 216 PRO B N 1
ATOM 4775 C CA . PRO B 1 216 ? -9.375 15.336 7.281 1 93.56 216 PRO B CA 1
ATOM 4776 C C . PRO B 1 216 ? -10.555 15.852 8.094 1 93.56 216 PRO B C 1
ATOM 4778 O O . PRO B 1 216 ? -10.812 17.062 8.109 1 93.56 216 PRO B O 1
ATOM 4781 N N . ALA B 1 217 ? -11.203 14.961 8.789 1 91.12 217 ALA B N 1
ATOM 4782 C CA . ALA B 1 217 ? -12.344 15.352 9.609 1 91.12 217 ALA B CA 1
ATOM 4783 C C . ALA B 1 217 ? -11.914 16.266 10.75 1 91.12 217 ALA B C 1
ATOM 4785 O O . ALA B 1 217 ? -12.609 17.234 11.078 1 91.12 217 ALA B O 1
ATOM 4786 N N . ARG B 1 218 ? -10.844 15.992 11.305 1 93.56 218 ARG B N 1
ATOM 4787 C CA . ARG B 1 218 ? -10.359 16.812 12.414 1 93.56 218 ARG B CA 1
ATOM 4788 C C . ARG B 1 218 ? -9.875 18.172 11.922 1 93.56 218 ARG B C 1
ATOM 4790 O O . ARG B 1 218 ? -10.047 19.188 12.602 1 93.56 218 ARG B O 1
ATOM 4797 N N . VAL B 1 219 ? -9.273 18.156 10.789 1 95.5 219 VAL B N 1
ATOM 4798 C CA . VAL B 1 219 ? -8.852 19.422 10.195 1 95.5 219 VAL B CA 1
ATOM 4799 C C . VAL B 1 219 ? -10.078 20.297 9.938 1 95.5 219 VAL B C 1
ATOM 4801 O O . VAL B 1 219 ? -10.094 21.484 10.289 1 95.5 219 VAL B O 1
ATOM 4804 N N . ALA B 1 220 ? -11.039 19.703 9.359 1 93.06 220 ALA B N 1
ATOM 4805 C CA . ALA B 1 220 ? -12.266 20.422 9.055 1 93.06 220 ALA B CA 1
ATOM 4806 C C . ALA B 1 220 ? -12.93 20.938 10.32 1 93.06 220 ALA B C 1
ATOM 4808 O O . ALA B 1 220 ? -13.297 22.109 10.414 1 93.06 220 ALA B O 1
ATOM 4809 N N . ALA B 1 221 ? -13.07 20.062 11.227 1 91 221 ALA B N 1
ATOM 4810 C CA . ALA B 1 221 ? -13.703 20.438 12.492 1 91 221 ALA B CA 1
ATOM 4811 C C . ALA B 1 221 ? -12.938 21.562 13.18 1 91 221 ALA B C 1
ATOM 4813 O O . ALA B 1 221 ? -13.547 22.484 13.734 1 91 221 ALA B O 1
ATOM 4814 N N . PHE B 1 222 ? -11.703 21.516 13.117 1 93.25 222 PHE B N 1
ATOM 4815 C CA . PHE B 1 222 ? -10.867 22.531 13.758 1 93.25 222 PHE B CA 1
ATOM 4816 C C . PHE B 1 222 ? -11.133 23.906 13.156 1 93.25 222 PHE B C 1
ATOM 4818 O O . PHE B 1 222 ? -11.344 24.875 13.891 1 93.25 222 PHE B O 1
ATOM 4825 N N . TRP B 1 223 ? -11.125 23.984 11.898 1 91.88 223 TRP B N 1
ATOM 4826 C CA . TRP B 1 223 ? -11.266 25.281 11.25 1 91.88 223 TRP B CA 1
ATOM 4827 C C . TRP B 1 223 ? -12.703 25.781 11.344 1 91.88 223 TRP B C 1
ATOM 4829 O O . TRP B 1 223 ? -12.953 26.984 11.359 1 91.88 223 TRP B O 1
ATOM 4839 N N . MET B 1 224 ? -13.617 24.891 11.406 1 88.5 224 MET B N 1
ATOM 4840 C CA . MET B 1 224 ? -15.008 25.281 11.633 1 88.5 224 MET B CA 1
ATOM 4841 C C . MET B 1 224 ? -15.172 25.938 12.992 1 88.5 224 MET B C 1
ATOM 4843 O O . MET B 1 224 ? -15.922 26.906 13.133 1 88.5 224 MET B O 1
ATOM 4847 N N . ASP B 1 225 ? -14.438 25.422 13.875 1 85.25 225 ASP B N 1
ATOM 4848 C CA . ASP B 1 225 ? -14.602 25.859 15.25 1 85.25 225 ASP B CA 1
ATOM 4849 C C . ASP B 1 225 ? -13.664 27.031 15.57 1 85.25 225 ASP B C 1
ATOM 4851 O O . ASP B 1 225 ? -13.969 27.859 16.422 1 85.25 225 ASP B O 1
ATOM 4855 N N . ASN B 1 226 ? -12.555 27.141 14.898 1 81.19 226 ASN B N 1
ATOM 4856 C CA . ASN B 1 226 ? -11.508 28.031 15.383 1 81.19 226 ASN B CA 1
ATOM 4857 C C . ASN B 1 226 ? -11.211 29.141 14.367 1 81.19 226 ASN B C 1
ATOM 4859 O O . ASN B 1 226 ? -10.312 29.953 14.586 1 81.19 226 ASN B O 1
ATOM 4863 N N . SER B 1 227 ? -11.938 29.172 13.352 1 79.12 227 SER B N 1
ATOM 4864 C CA . SER B 1 227 ? -11.844 30.297 12.422 1 79.12 227 SER B CA 1
ATOM 4865 C C . SER B 1 227 ? -13.055 31.219 12.539 1 79.12 227 SER B C 1
ATOM 4867 O O . SER B 1 227 ? -14.156 30.75 12.836 1 79.12 227 SER B O 1
ATOM 4869 N N . GLU B 1 228 ? -12.766 32.469 12.312 1 78.19 228 GLU B N 1
ATOM 4870 C CA . GLU B 1 228 ? -13.883 33.406 12.352 1 78.19 228 GLU B CA 1
ATOM 4871 C C . GLU B 1 228 ? -14.961 33.062 11.336 1 78.19 228 GLU B C 1
ATOM 4873 O O . GLU B 1 228 ? -16.156 33.094 11.648 1 78.19 228 GLU B O 1
ATOM 4878 N N . LEU B 1 229 ? -14.477 32.75 10.203 1 78.25 229 LEU B N 1
ATOM 4879 C CA . LEU B 1 229 ? -15.398 32.375 9.133 1 78.25 229 LEU B CA 1
ATOM 4880 C C . LEU B 1 229 ? -16.188 31.125 9.508 1 78.25 229 LEU B C 1
ATOM 4882 O O . LEU B 1 229 ? -17.406 31.062 9.289 1 78.25 229 LEU B O 1
ATOM 4886 N N . GLY B 1 230 ? -15.508 30.188 9.977 1 78.12 230 GLY B N 1
ATOM 4887 C CA . GLY B 1 230 ? -16.172 28.953 10.383 1 78.12 230 GLY B CA 1
ATOM 4888 C C . GLY B 1 230 ? -17.219 29.172 11.461 1 78.12 230 GLY B C 1
ATOM 4889 O O . GLY B 1 230 ? -18.328 28.641 11.375 1 78.12 230 GLY B O 1
ATOM 4890 N N . ARG B 1 231 ? -16.891 29.953 12.359 1 79.25 231 ARG B N 1
ATOM 4891 C CA . ARG B 1 231 ? -17.828 30.266 13.43 1 79.25 231 ARG B CA 1
ATOM 4892 C C . ARG B 1 231 ? -19.047 31 12.898 1 79.25 231 ARG B C 1
ATOM 4894 O O . ARG B 1 231 ? -20.172 30.734 13.312 1 79.25 231 ARG B O 1
ATOM 4901 N N . ALA B 1 232 ? -18.75 31.875 12.016 1 79.56 232 ALA B N 1
ATOM 4902 C CA . ALA B 1 232 ? -19.844 32.656 11.422 1 79.56 232 ALA B CA 1
ATOM 4903 C C . ALA B 1 232 ? -20.828 31.734 10.688 1 79.56 232 ALA B C 1
ATOM 4905 O O . ALA B 1 232 ? -22.031 31.891 10.82 1 79.56 232 ALA B O 1
ATOM 4906 N N . ILE B 1 233 ? -20.297 30.844 10.039 1 78.88 233 ILE B N 1
ATOM 4907 C CA . ILE B 1 233 ? -21.125 29.953 9.25 1 78.88 233 ILE B CA 1
ATOM 4908 C C . ILE B 1 233 ? -21.891 29 10.18 1 78.88 233 ILE B C 1
ATOM 4910 O O . ILE B 1 233 ? -23.062 28.703 9.953 1 78.88 233 ILE B O 1
ATOM 4914 N N . ARG B 1 234 ? -21.234 28.531 11.109 1 73.75 234 ARG B N 1
ATOM 4915 C CA . ARG B 1 234 ? -21.875 27.672 12.094 1 73.75 234 ARG B CA 1
ATOM 4916 C C . ARG B 1 234 ? -23.031 28.391 12.781 1 73.75 234 ARG B C 1
ATOM 4918 O O . ARG B 1 234 ? -24.109 27.812 12.953 1 73.75 234 ARG B O 1
ATOM 4925 N N . ASP B 1 235 ? -22.844 29.578 13.156 1 74.94 235 ASP B N 1
ATOM 4926 C CA . ASP B 1 235 ? -23.859 30.375 13.828 1 74.94 235 ASP B CA 1
ATOM 4927 C C . ASP B 1 235 ? -25.047 30.656 12.906 1 74.94 235 ASP B C 1
ATOM 4929 O O . ASP B 1 235 ? -26.188 30.656 13.352 1 74.94 235 ASP B O 1
ATOM 4933 N N . GLU B 1 236 ? -24.656 30.875 11.703 1 71.25 236 GLU B N 1
ATOM 4934 C CA . GLU B 1 236 ? -25.734 31.094 10.734 1 71.25 236 GLU B CA 1
ATOM 4935 C C . GLU B 1 236 ? -26.547 29.812 10.516 1 71.25 236 GLU B C 1
ATOM 4937 O O . GLU B 1 236 ? -27.766 29.875 10.375 1 71.25 236 GLU B O 1
ATOM 4942 N N . SER B 1 237 ? -25.781 28.797 10.461 1 63.12 237 SER B N 1
ATOM 4943 C CA . SER B 1 237 ? -26.469 27.531 10.234 1 63.12 237 SER B CA 1
ATOM 4944 C C . SER B 1 237 ? -27.281 27.109 11.461 1 63.12 237 SER B C 1
ATOM 4946 O O . SER B 1 237 ? -28.328 26.484 11.328 1 63.12 237 SER B O 1
ATOM 4948 N N . LEU B 1 238 ? -26.703 27.297 12.656 1 57.03 238 LEU B N 1
ATOM 4949 C CA . LEU B 1 238 ? -27.406 27 13.898 1 57.03 238 LEU B CA 1
ATOM 4950 C C . LEU B 1 238 ? -28.484 28.031 14.18 1 57.03 238 LEU B C 1
ATOM 4952 O O . LEU B 1 238 ? -29.516 27.719 14.781 1 57.03 238 LEU B O 1
ATOM 4956 N N . GLY B 1 239 ? -28.219 29.266 14 1 52.72 239 GLY B N 1
ATOM 4957 C CA . GLY B 1 239 ? -29.188 30.328 14.219 1 52.72 239 GLY B CA 1
ATOM 4958 C C . GLY B 1 239 ? -30.422 30.203 13.328 1 52.72 239 GLY B C 1
ATOM 4959 O O . GLY B 1 239 ? -31.5 30.672 13.695 1 52.72 239 GLY B O 1
ATOM 4960 N N . GLY B 1 240 ? -30.234 29.766 12.18 1 46.53 240 GLY B N 1
ATOM 4961 C CA . GLY B 1 240 ? -31.453 29.578 11.414 1 46.53 240 GLY B CA 1
ATOM 4962 C C . GLY B 1 240 ? -32.375 28.531 12.008 1 46.53 240 GLY B C 1
ATOM 4963 O O . GLY B 1 240 ? -33.562 28.453 11.641 1 46.53 240 GLY B O 1
ATOM 4964 N N . ALA B 1 241 ? -31.844 27.688 12.68 1 44.69 241 ALA B N 1
ATOM 4965 C CA . ALA B 1 241 ? -32.688 26.656 13.273 1 44.69 241 ALA B CA 1
ATOM 4966 C C . ALA B 1 241 ? -33.469 27.219 14.477 1 44.69 241 ALA B C 1
ATOM 4968 O O . ALA B 1 241 ? -34.594 26.812 14.742 1 44.69 241 ALA B O 1
ATOM 4969 N N . THR B 1 242 ? -32.844 28.062 15.25 1 43.25 242 THR B N 1
ATOM 4970 C CA . THR B 1 242 ? -33.562 28.625 16.391 1 43.25 242 THR B CA 1
ATOM 4971 C C . THR B 1 242 ? -34.719 29.5 15.938 1 43.25 242 THR B C 1
ATOM 4973 O O . THR B 1 242 ? -35.75 29.609 16.609 1 43.25 242 THR B O 1
ATOM 4976 N N . ARG B 1 243 ? -34.688 30.281 14.891 1 38.84 243 ARG B N 1
ATOM 4977 C CA . ARG B 1 243 ? -35.812 31.094 14.492 1 38.84 243 ARG B CA 1
ATOM 4978 C C . ARG B 1 243 ? -36.969 30.219 14 1 38.84 243 ARG B C 1
ATOM 4980 O O . ARG B 1 243 ? -38.125 30.641 14.008 1 38.84 243 ARG B O 1
ATOM 4987 N N . ARG B 1 244 ? -36.562 29.094 13.516 1 38.53 244 ARG B N 1
ATOM 4988 C CA . ARG B 1 244 ? -37.688 28.297 13.055 1 38.53 244 ARG B CA 1
ATOM 4989 C C . ARG B 1 244 ? -38.406 27.625 14.219 1 38.53 244 ARG B C 1
ATOM 4991 O O . ARG B 1 244 ? -39.594 27.328 14.141 1 38.53 244 ARG B O 1
ATOM 4998 N N . ALA B 1 245 ? -37.562 27.359 15.164 1 40.91 245 ALA B N 1
ATOM 4999 C CA . ALA B 1 245 ? -38.219 26.672 16.25 1 40.91 245 ALA B CA 1
ATOM 5000 C C . ALA B 1 245 ? -39.125 27.625 17.031 1 40.91 245 ALA B C 1
ATOM 5002 O O . ALA B 1 245 ? -40.125 27.203 17.625 1 40.91 245 ALA B O 1
ATOM 5003 N N . SER B 1 246 ? -38.75 28.844 17.156 1 35.72 246 SER B N 1
ATOM 5004 C CA . SER B 1 246 ? -39.562 29.781 17.922 1 35.72 246 SER B CA 1
ATOM 5005 C C . SER B 1 246 ? -40.844 30.156 17.172 1 35.72 246 SER B C 1
ATOM 5007 O O . SER B 1 246 ? -41.875 30.484 17.781 1 35.72 246 SER B O 1
ATOM 5009 N N . SER B 1 247 ? -40.781 30.172 15.875 1 35.12 247 SER B N 1
ATOM 5010 C CA . SER B 1 247 ? -42 30.625 15.188 1 35.12 247 SER B CA 1
ATOM 5011 C C . SER B 1 247 ? -43.031 29.5 15.125 1 35.12 247 SER B C 1
ATOM 5013 O O . SER B 1 247 ? -44.219 29.75 14.883 1 35.12 247 SER B O 1
ATOM 5015 N N . ARG B 1 248 ? -42.406 28.25 15.062 1 41.06 248 ARG B N 1
ATOM 5016 C CA . ARG B 1 248 ? -43.406 27.188 15.023 1 41.06 248 ARG B CA 1
ATOM 5017 C C . ARG B 1 248 ? -44.188 27.109 16.328 1 41.06 248 ARG B C 1
ATOM 5019 O O . ARG B 1 248 ? -45.312 26.625 16.359 1 41.06 248 ARG B O 1
ATOM 5026 N N . SER B 1 249 ? -43.531 27.469 17.391 1 36.41 249 SER B N 1
ATOM 5027 C CA . SER B 1 249 ? -44.219 27.375 18.672 1 36.41 249 SER B CA 1
ATOM 5028 C C . SER B 1 249 ? -45.281 28.469 18.812 1 36.41 249 SER B C 1
ATOM 5030 O O . SER B 1 249 ? -46.281 28.281 19.5 1 36.41 249 SER B O 1
ATOM 5032 N N . ARG B 1 250 ? -44.969 29.609 18.203 1 35.28 250 ARG B N 1
ATOM 5033 C CA . ARG B 1 250 ? -45.969 30.641 18.438 1 35.28 250 ARG B CA 1
ATOM 5034 C C . ARG B 1 250 ? -47.219 30.391 17.594 1 35.28 250 ARG B C 1
ATOM 5036 O O . ARG B 1 250 ? -48.312 30.828 17.953 1 35.28 250 ARG B O 1
ATOM 5043 N N . SER B 1 251 ? -46.969 29.75 16.391 1 36.69 251 SER B N 1
ATOM 5044 C CA . SER B 1 251 ? -48.156 2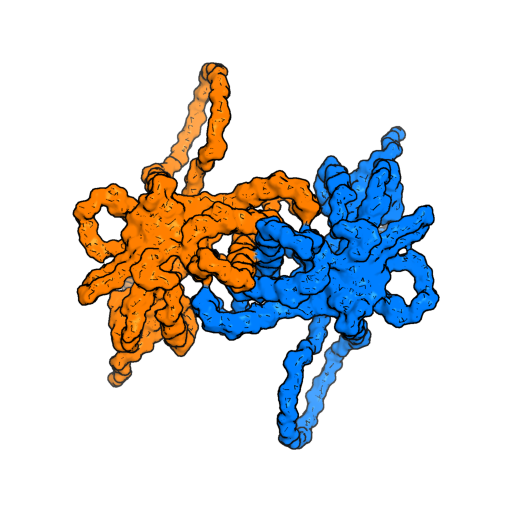9.688 15.539 1 36.69 251 SER B CA 1
ATOM 5045 C C . SER B 1 251 ? -49.094 28.578 16 1 36.69 251 SER B C 1
ATOM 5047 O O . SER B 1 251 ? -50.281 28.562 15.609 1 36.69 251 SER B O 1
ATOM 5049 N N . ALA B 1 252 ? -48.531 27.625 16.766 1 36.28 252 ALA B N 1
ATOM 5050 C CA . ALA B 1 252 ? -49.438 26.547 17.156 1 36.28 252 ALA B CA 1
ATOM 5051 C C . ALA B 1 252 ? -50.406 27.031 18.219 1 36.28 252 ALA B C 1
ATOM 5053 O O . ALA B 1 252 ? -51.469 26.406 18.438 1 36.28 252 ALA B O 1
ATOM 5054 N N . ALA B 1 253 ? -49.906 28.031 18.984 1 32.78 253 ALA B N 1
ATOM 5055 C CA . ALA B 1 253 ? -50.812 28.375 20.062 1 32.78 253 ALA B CA 1
ATOM 5056 C C . ALA B 1 253 ? -52.094 29.016 19.531 1 32.78 253 ALA B C 1
ATOM 5058 O O . ALA B 1 253 ? -53.188 28.797 20.062 1 32.78 253 ALA B O 1
ATOM 5059 N N . ALA B 1 254 ? -51.812 29.953 18.578 1 31.92 254 ALA B N 1
ATOM 5060 C CA . ALA B 1 254 ? -52.969 30.797 18.297 1 31.92 254 ALA B CA 1
ATOM 5061 C C . ALA B 1 254 ? -54.031 30.031 17.5 1 31.92 254 ALA B C 1
ATOM 5063 O O . ALA B 1 254 ? -55.188 30.453 17.438 1 31.92 254 ALA B O 1
ATOM 5064 N N . GLU B 1 255 ? -53.469 29.062 16.719 1 30.22 255 GLU B N 1
ATOM 5065 C CA . GLU B 1 255 ? -54.438 28.531 15.766 1 30.22 255 GLU B CA 1
ATOM 5066 C C . GLU B 1 255 ? -55.438 27.594 16.438 1 30.22 255 GLU B C 1
ATOM 5068 O O . GLU B 1 255 ? -56.25 26.953 15.773 1 30.22 255 GLU B O 1
ATOM 5073 N N . ALA B 1 256 ? -55.094 27.438 17.844 1 31.98 256 ALA B N 1
ATOM 5074 C CA . ALA B 1 256 ? -56.031 26.438 18.344 1 31.98 256 ALA B CA 1
ATOM 5075 C C . ALA B 1 256 ? -57.469 26.906 18.156 1 31.98 256 ALA B C 1
ATOM 5077 O O . ALA B 1 256 ? -58.406 26.141 18.328 1 31.98 256 ALA B O 1
ATOM 5078 N N . GLU B 1 257 ? -57.469 28.297 18.469 1 27.67 257 GLU B N 1
ATOM 5079 C CA . GLU B 1 257 ? -58.875 28.594 18.797 1 27.67 257 GLU B CA 1
ATOM 5080 C C . GLU B 1 257 ? -59.781 28.281 17.625 1 27.67 257 GLU B C 1
ATOM 5082 O O . GLU B 1 257 ? -60.875 27.75 17.797 1 27.67 257 GLU B O 1
ATOM 5087 N N . GLU B 1 258 ? -59.656 29.156 16.625 1 28.83 258 GLU B N 1
ATOM 5088 C CA . GLU B 1 258 ? -60.875 29.453 15.875 1 28.83 258 GLU B CA 1
ATOM 5089 C C . GLU B 1 258 ? -61.125 28.375 14.828 1 28.83 258 GLU B C 1
ATOM 5091 O O . GLU B 1 258 ? -60.844 28.562 13.648 1 28.83 258 GLU B O 1
ATOM 5096 N N . ASP B 1 259 ? -60.656 27.219 15.023 1 25.53 259 ASP B N 1
ATOM 5097 C CA . ASP B 1 259 ? -60.594 26.344 13.852 1 25.53 259 ASP B CA 1
ATOM 5098 C C . ASP B 1 259 ? -62 25.984 13.375 1 25.53 259 ASP B C 1
ATOM 5100 O O . ASP B 1 259 ? -62.188 25 12.656 1 25.53 259 ASP B O 1
ATOM 5104 N N . ALA B 1 260 ? -63.031 26.609 14.148 1 26.52 260 ALA B N 1
ATOM 5105 C CA . ALA B 1 260 ? -64.188 25.797 13.828 1 26.52 260 ALA B CA 1
ATOM 5106 C C . ALA B 1 260 ? -64.5 25.797 12.328 1 26.52 260 ALA B C 1
ATOM 5108 O O . ALA B 1 260 ? -65.188 24.906 11.82 1 26.52 260 ALA B O 1
ATOM 5109 N N . GLY B 1 261 ? -64.5 27.078 11.812 1 23.33 261 GLY B N 1
ATOM 5110 C CA . GLY B 1 261 ? -65.375 27.234 10.664 1 23.33 261 GLY B CA 1
ATOM 5111 C C . GLY B 1 261 ? -64.875 26.516 9.43 1 23.33 261 GLY B C 1
ATOM 5112 O O . GLY B 1 261 ? -63.719 26.172 9.328 1 23.33 261 GLY B O 1
ATOM 5113 N N . SER B 1 262 ? -65.875 26.172 8.422 1 25.89 262 SER B N 1
ATOM 5114 C CA . SER B 1 262 ? -66.125 25.156 7.406 1 25.89 262 SER B CA 1
ATOM 5115 C C . SER B 1 262 ? -65.125 25.281 6.246 1 25.89 262 SER B C 1
ATOM 5117 O O . SER B 1 262 ? -64.812 24.281 5.625 1 25.89 262 SER B O 1
ATOM 5119 N N . GLY B 1 263 ? -65 26.547 5.766 1 23.53 263 GLY B N 1
ATOM 5120 C CA . GLY B 1 263 ? -64.938 26.531 4.316 1 23.53 263 GLY B CA 1
ATOM 5121 C C . GLY B 1 263 ? -63.594 26.016 3.785 1 23.53 263 GLY B C 1
ATOM 5122 O O . GLY B 1 263 ? -62.562 26.172 4.434 1 23.53 263 GLY B O 1
ATOM 5123 N N . GLU B 1 264 ? -63.594 24.844 3.049 1 26.2 264 GLU B N 1
ATOM 5124 C CA . GLU B 1 264 ? -62.594 24.031 2.357 1 26.2 264 GLU B CA 1
ATOM 5125 C C . GLU B 1 264 ? -61.688 24.891 1.477 1 26.2 264 GLU B C 1
ATOM 5127 O O . GLU B 1 264 ? -61.906 25 0.267 1 26.2 264 GLU B O 1
ATOM 5132 N N . GLU B 1 265 ? -61.594 26.234 1.741 1 24.72 265 GLU B N 1
ATOM 5133 C CA . GLU B 1 265 ? -60.844 26.797 0.616 1 24.72 265 GLU B CA 1
ATOM 5134 C C . GLU B 1 265 ? -59.406 26.281 0.581 1 24.72 265 GLU B C 1
ATOM 5136 O O . GLU B 1 265 ? -58.781 26.125 1.626 1 24.72 265 GLU B O 1
ATOM 5141 N N . ASP B 1 266 ? -59.156 25.438 -0.508 1 28.42 266 ASP B N 1
ATOM 5142 C CA . ASP B 1 266 ? -57.938 24.906 -1.061 1 28.42 266 ASP B CA 1
ATOM 5143 C C . ASP B 1 266 ? -56.844 25.953 -1.071 1 28.42 266 ASP B C 1
ATOM 5145 O O . ASP B 1 266 ? -56.844 26.859 -1.918 1 28.42 266 ASP B O 1
ATOM 5149 N N . GLU B 1 267 ? -56.719 26.688 0.005 1 27.16 267 GLU B N 1
ATOM 5150 C CA . GLU B 1 267 ? -55.625 27.656 -0.17 1 27.16 267 GLU B CA 1
ATOM 5151 C C . GLU B 1 267 ? -54.312 26.938 -0.445 1 27.16 267 GLU B C 1
ATOM 5153 O O . GLU B 1 267 ? -53.875 26.094 0.334 1 27.16 267 GLU B O 1
ATOM 5158 N N . ALA B 1 268 ? -54.031 26.812 -1.782 1 29.59 268 ALA B N 1
ATOM 5159 C CA . ALA B 1 268 ? -52.75 26.594 -2.459 1 29.59 268 ALA B CA 1
ATOM 5160 C C . ALA B 1 268 ? -51.625 27.391 -1.812 1 29.59 268 ALA B C 1
ATOM 5162 O O . ALA B 1 268 ? -51.375 28.547 -2.186 1 29.59 268 ALA B O 1
ATOM 5163 N N . GLY B 1 269 ? -51.688 27.531 -0.523 1 28.5 269 GLY B N 1
ATOM 5164 C CA . GLY B 1 269 ? -50.531 28.266 -0.078 1 28.5 269 GLY B CA 1
ATOM 5165 C C . GLY B 1 269 ? -49.219 27.609 -0.505 1 28.5 269 GLY B C 1
ATOM 5166 O O . GLY B 1 269 ? -49.062 26.391 -0.42 1 28.5 269 GLY B O 1
ATOM 5167 N N . SER B 1 270 ? -48.656 28.203 -1.576 1 31.58 270 SER B N 1
ATOM 5168 C CA . SER B 1 270 ? -47.312 28.062 -2.086 1 31.58 270 SER B CA 1
ATOM 5169 C C . SER B 1 270 ? -46.312 27.906 -0.949 1 31.58 270 SER B C 1
ATOM 5171 O O . SER B 1 270 ? -45.969 28.891 -0.285 1 31.58 270 SER B O 1
ATOM 5173 N N . GLY B 1 271 ? -46.625 27.047 -0.084 1 31.55 271 GLY B N 1
ATOM 5174 C CA . GLY B 1 271 ? -45.594 26.781 0.899 1 31.55 271 GLY B CA 1
ATOM 5175 C C . GLY B 1 271 ? -44.219 26.594 0.282 1 31.55 271 GLY B C 1
ATOM 5176 O O . GLY B 1 271 ? -44.031 25.719 -0.56 1 31.55 271 GLY B O 1
ATOM 5177 N N . ALA B 1 272 ? -43.562 27.719 0.025 1 33.22 272 ALA B N 1
ATOM 5178 C CA . ALA B 1 272 ? -42.156 27.734 -0.338 1 33.22 272 ALA B CA 1
ATOM 5179 C C . ALA B 1 272 ? -41.406 26.578 0.341 1 33.22 272 ALA B C 1
ATOM 5181 O O . ALA B 1 272 ? -41.531 26.375 1.551 1 33.22 272 ALA B O 1
ATOM 5182 N N . ARG B 1 273 ? -41.188 25.562 -0.417 1 37.09 273 ARG B N 1
ATOM 5183 C CA . ARG B 1 273 ? -40.281 24.484 -0.041 1 37.09 273 ARG B CA 1
ATOM 5184 C C . ARG B 1 273 ? -39.125 25 0.809 1 37.09 273 ARG B C 1
ATOM 5186 O O . ARG B 1 273 ? -38.5 26.016 0.469 1 37.09 273 ARG B O 1
ATOM 5193 N N . PRO B 1 274 ? -39.156 24.75 2.078 1 35.5 274 PRO B N 1
ATOM 5194 C CA . PRO B 1 274 ? -38 25.188 2.875 1 35.5 274 PRO B CA 1
ATOM 5195 C C . PRO B 1 274 ? -36.688 25.062 2.127 1 35.5 274 PRO B C 1
ATOM 5197 O O . PRO B 1 274 ? -36.531 24.188 1.268 1 35.5 274 PRO B O 1
ATOM 5200 N N . ALA B 1 275 ? -35.969 26.156 1.802 1 40.12 275 ALA B N 1
ATOM 5201 C CA . ALA B 1 275 ? -34.625 26.188 1.213 1 40.12 275 ALA B CA 1
ATOM 5202 C C . ALA B 1 275 ? -33.812 24.984 1.662 1 40.12 275 ALA B C 1
ATOM 5204 O O . ALA B 1 275 ? -33.781 24.656 2.85 1 40.12 275 ALA B O 1
ATOM 5205 N N . LYS B 1 276 ? -33.562 24.016 0.889 1 44.97 276 LYS B N 1
ATOM 5206 C CA . LYS B 1 276 ? -32.781 22.797 1.029 1 44.97 276 LYS B CA 1
ATOM 5207 C C . LYS B 1 276 ? -31.5 23.047 1.825 1 44.97 276 LYS B C 1
ATOM 5209 O O . LYS B 1 276 ? -30.688 23.906 1.453 1 44.97 276 LYS B O 1
ATOM 5214 N N . LYS B 1 277 ? -31.438 22.828 3.109 1 48.06 277 LYS B N 1
ATOM 5215 C CA . LYS B 1 277 ? -30.281 22.844 4.004 1 48.06 277 LYS B CA 1
ATOM 5216 C C . LYS B 1 277 ? -29.078 22.172 3.355 1 48.06 277 LYS B C 1
ATOM 5218 O O . LYS B 1 277 ? -29.188 21.047 2.857 1 48.06 277 LYS B O 1
ATOM 5223 N N . MET B 1 278 ? -28.172 23.031 2.914 1 55.84 278 MET B N 1
ATOM 5224 C CA . MET B 1 278 ? -26.938 22.484 2.385 1 55.84 278 MET B CA 1
ATOM 5225 C C . MET B 1 278 ? -26.359 21.422 3.316 1 55.84 278 MET B C 1
ATOM 5227 O O . MET B 1 278 ? -26.422 21.562 4.539 1 55.84 278 MET B O 1
ATOM 5231 N N . SER B 1 279 ? -26.016 20.234 2.836 1 67.25 279 SER B N 1
ATOM 5232 C CA . SER B 1 279 ? -25.422 19.156 3.619 1 67.25 279 SER B CA 1
ATOM 5233 C C . SER B 1 279 ? -24.188 19.641 4.367 1 67.25 279 SER B C 1
ATOM 5235 O O . SER B 1 279 ? -23.531 20.594 3.947 1 67.25 279 SER B O 1
ATOM 5237 N N . LYS B 1 280 ? -23.984 19.219 5.559 1 68.56 280 LYS B N 1
ATOM 5238 C CA . LYS B 1 280 ? -22.828 19.531 6.387 1 68.56 280 LYS B CA 1
ATOM 5239 C C . LYS B 1 280 ? -21.531 19.453 5.578 1 68.56 280 LYS B C 1
ATOM 5241 O O . LYS B 1 280 ? -20.641 20.297 5.738 1 68.56 280 LYS B O 1
ATOM 5246 N N . THR B 1 281 ? -21.453 18.531 4.68 1 73.38 281 THR B N 1
ATOM 5247 C CA . THR B 1 281 ? -20.281 18.312 3.85 1 73.38 281 THR B CA 1
ATOM 5248 C C . THR B 1 281 ? -20.109 19.453 2.852 1 73.38 281 THR B C 1
ATOM 5250 O O . THR B 1 281 ? -18.984 19.906 2.605 1 73.38 281 THR B O 1
ATOM 5253 N N . LYS B 1 282 ? -21.125 19.844 2.361 1 71.88 282 LYS B N 1
ATOM 5254 C CA . LYS B 1 282 ? -21.062 20.953 1.404 1 71.88 282 LYS B CA 1
ATOM 5255 C C . LYS B 1 282 ? -20.672 22.25 2.092 1 71.88 282 LYS B C 1
ATOM 5257 O O . LYS B 1 282 ? -19.906 23.047 1.535 1 71.88 282 LYS B O 1
ATOM 5262 N N . VAL B 1 283 ? -21.203 22.469 3.248 1 72.06 283 VAL B N 1
ATOM 5263 C CA . VAL B 1 283 ? -20.859 23.656 4.031 1 72.06 283 VAL B CA 1
ATOM 5264 C C . VAL B 1 283 ? -19.375 23.656 4.359 1 72.06 283 VAL B C 1
ATOM 5266 O O . VAL B 1 283 ? -18.703 24.672 4.199 1 72.06 283 VAL B O 1
ATOM 5269 N N . GLU B 1 284 ? -18.891 22.5 4.75 1 82.44 284 GLU B N 1
ATOM 5270 C CA . GLU B 1 284 ? -17.484 22.375 5.09 1 82.44 284 GLU B CA 1
ATOM 5271 C C . GLU B 1 284 ? -16.594 22.688 3.889 1 82.44 284 GLU B C 1
ATOM 5273 O O . GLU B 1 284 ? -15.562 23.344 4.031 1 82.44 284 GLU B O 1
ATOM 5278 N N . LYS B 1 285 ? -17.047 22.203 2.807 1 78.94 285 LYS B N 1
ATOM 5279 C CA . LYS B 1 285 ? -16.281 22.438 1.592 1 78.94 285 LYS B CA 1
ATOM 5280 C C . LYS B 1 285 ? -16.219 23.938 1.271 1 78.94 285 LYS B C 1
ATOM 5282 O O . LYS B 1 285 ? -15.156 24.469 0.938 1 78.94 285 LYS B O 1
ATOM 5287 N N . LYS B 1 286 ? -17.344 24.531 1.358 1 78.06 286 LYS B N 1
ATOM 5288 C CA . LYS B 1 286 ? -17.422 25.969 1.085 1 78.06 286 LYS B CA 1
ATOM 5289 C C . LYS B 1 286 ? -16.578 26.766 2.078 1 78.06 286 LYS B C 1
ATOM 5291 O O . LYS B 1 286 ? -15.867 27.703 1.693 1 78.06 286 LYS B O 1
ATOM 5296 N N . VAL B 1 287 ? -16.625 26.359 3.246 1 84.19 287 VAL B N 1
ATOM 5297 C CA . VAL B 1 287 ? -15.891 27.047 4.297 1 84.19 287 VAL B CA 1
ATOM 5298 C C . VAL B 1 287 ? -14.391 26.938 4.035 1 84.19 287 VAL B C 1
ATOM 5300 O O . VAL B 1 287 ? -13.648 27.906 4.168 1 84.19 287 VAL B O 1
ATOM 5303 N N . LYS B 1 288 ? -13.953 25.828 3.605 1 89.75 288 LYS B N 1
ATOM 5304 C CA . LYS B 1 288 ? -12.531 25.578 3.383 1 89.75 288 LYS B CA 1
ATOM 5305 C C . LYS B 1 288 ? -11.969 26.484 2.297 1 89.75 288 LYS B C 1
ATOM 5307 O O . LYS B 1 288 ? -10.953 27.156 2.508 1 89.75 288 LYS B O 1
ATOM 5312 N N . ILE B 1 289 ? -12.641 26.531 1.227 1 90.75 289 ILE B N 1
ATOM 5313 C CA . ILE B 1 289 ? -12.172 27.312 0.089 1 90.75 289 ILE B CA 1
ATOM 5314 C C . ILE B 1 289 ? -12.203 28.797 0.439 1 90.75 289 ILE B C 1
ATOM 5316 O O . ILE B 1 289 ? -11.258 29.531 0.142 1 90.75 289 ILE B O 1
ATOM 5320 N N . LYS B 1 290 ? -13.281 29.188 1.102 1 89.12 290 LYS B N 1
ATOM 5321 C CA . LYS B 1 290 ? -13.43 30.594 1.473 1 89.12 290 LYS B CA 1
ATOM 5322 C C . LYS B 1 290 ? -12.367 31.016 2.492 1 89.12 290 LYS B C 1
ATOM 5324 O O . LYS B 1 290 ? -11.883 32.156 2.465 1 89.12 290 LYS B O 1
ATOM 5329 N N . LEU B 1 291 ? -12.109 30.125 3.354 1 91.25 291 LEU B N 1
ATOM 5330 C CA . LEU B 1 291 ? -11.094 30.422 4.359 1 91.25 291 LEU B CA 1
ATOM 5331 C C . LEU B 1 291 ? -9.727 30.641 3.711 1 91.25 291 LEU B C 1
ATOM 5333 O O . LEU B 1 291 ? -9.031 31.594 4.035 1 91.25 291 LEU B O 1
ATOM 5337 N N . VAL B 1 292 ? -9.375 29.797 2.799 1 93.12 292 VAL B N 1
ATOM 5338 C CA . VAL B 1 292 ? -8.102 29.922 2.092 1 93.12 292 VAL B CA 1
ATOM 5339 C C . VAL B 1 292 ? -8.102 31.219 1.274 1 93.12 292 VAL B C 1
ATOM 5341 O O . VAL B 1 292 ? -7.098 31.938 1.248 1 93.12 292 VAL B O 1
ATOM 5344 N N . GLU B 1 293 ? -9.18 31.469 0.629 1 91.25 293 GLU B N 1
ATOM 5345 C CA . GLU B 1 293 ? -9.312 32.719 -0.13 1 91.25 293 GLU B CA 1
ATOM 5346 C C . GLU B 1 293 ? -9.031 33.938 0.748 1 91.25 293 GLU B C 1
ATOM 5348 O O . GLU B 1 293 ? -8.289 34.812 0.351 1 91.25 293 GLU B O 1
ATOM 5353 N N . GLN B 1 294 ? -9.609 33.938 1.859 1 88.62 294 GLN B N 1
ATOM 5354 C CA . GLN B 1 294 ? -9.43 35.031 2.803 1 88.62 294 GLN B CA 1
ATOM 5355 C C . GLN B 1 294 ? -7.965 35.188 3.207 1 88.62 294 GLN B C 1
ATOM 5357 O O . GLN B 1 294 ? -7.438 36.281 3.273 1 88.62 294 GLN B O 1
ATOM 5362 N N . TRP B 1 295 ? -7.383 34.031 3.477 1 89.5 295 TRP B N 1
ATOM 5363 C CA . TRP B 1 295 ? -5.973 34.062 3.85 1 89.5 295 TRP B CA 1
ATOM 5364 C C . TRP B 1 295 ? -5.121 34.625 2.725 1 89.5 295 TRP B C 1
ATOM 5366 O O . TRP B 1 295 ? -4.184 35.406 2.975 1 89.5 295 TRP B O 1
ATOM 5376 N N . LEU B 1 296 ? -5.41 34.312 1.504 1 90.94 296 LEU B N 1
ATOM 5377 C CA . LEU B 1 296 ? -4.621 34.719 0.346 1 90.94 296 LEU B CA 1
ATOM 5378 C C . LEU B 1 296 ? -4.809 36.188 0.06 1 90.94 296 LEU B C 1
ATOM 5380 O O . LEU B 1 296 ? -3.857 36.875 -0.315 1 90.94 296 LEU B O 1
ATOM 5384 N N . LEU B 1 297 ? -5.988 36.719 0.226 1 86.81 297 LEU B N 1
ATOM 5385 C CA . LEU B 1 297 ? -6.293 38.125 -0.042 1 86.81 297 LEU B CA 1
ATOM 5386 C C . LEU B 1 297 ? -5.688 39.031 1.028 1 86.81 297 LEU B C 1
ATOM 5388 O O . LEU B 1 297 ? -5.289 40.156 0.741 1 86.81 297 LEU B O 1
ATOM 5392 N N . GLN B 1 298 ? -5.762 38.562 2.178 1 79.06 298 GLN B N 1
ATOM 5393 C CA . GLN B 1 298 ? -5.172 39.344 3.268 1 79.06 298 GLN B CA 1
ATOM 5394 C C . GLN B 1 298 ? -3.666 39.5 3.066 1 79.06 298 GLN B C 1
ATOM 5396 O O . GLN B 1 298 ? -3.096 40.531 3.443 1 79.06 298 GLN B O 1
ATOM 5401 N N . ASN B 1 299 ? -3.018 38.562 2.475 1 65.19 299 ASN B N 1
ATOM 5402 C CA . ASN B 1 299 ? -1.581 38.625 2.229 1 65.19 299 ASN B CA 1
ATOM 5403 C C . ASN B 1 299 ? -1.25 39.5 1.021 1 65.19 299 ASN B C 1
ATOM 5405 O O . ASN B 1 299 ? -0.176 40.094 0.957 1 65.19 299 ASN B O 1
ATOM 5409 N N . ALA B 1 300 ? -1.952 39.438 -0.128 1 57.34 300 ALA B N 1
ATOM 5410 C CA . ALA B 1 300 ? -1.73 40.281 -1.301 1 57.34 300 ALA B CA 1
ATOM 5411 C C . ALA B 1 300 ? -1.897 41.75 -0.955 1 57.34 300 ALA B C 1
ATOM 5413 O O . ALA B 1 300 ? -1.298 42.625 -1.598 1 57.34 300 ALA B O 1
ATOM 5414 N N . GLY B 1 301 ? -2.859 42.188 -0.14 1 51.19 301 GLY B N 1
ATOM 5415 C CA . GLY B 1 301 ? -3.064 43.562 0.217 1 51.19 301 GLY B CA 1
ATOM 5416 C C . GLY B 1 301 ? -2.004 44.094 1.158 1 51.19 301 GLY B C 1
ATOM 5417 O O . GLY B 1 301 ? -1.303 43.344 1.817 1 51.19 301 GLY B O 1
ATOM 5418 N N . ASP B 1 302 ? -1.483 45.406 0.915 1 42.56 302 ASP B N 1
ATOM 5419 C CA . ASP B 1 302 ? -0.531 46.219 1.662 1 42.56 302 ASP B CA 1
ATOM 5420 C C . ASP B 1 302 ? -0.616 45.938 3.16 1 42.56 302 ASP B C 1
ATOM 5422 O O . ASP B 1 302 ? -1.707 45.75 3.699 1 42.56 302 ASP B O 1
ATOM 5426 N N . ALA B 1 303 ? 0.6 45.5 3.787 1 42.44 303 ALA B N 1
ATOM 5427 C CA . ALA B 1 303 ? 0.941 45.406 5.203 1 42.44 303 ALA B CA 1
ATOM 5428 C C . ALA B 1 303 ? -0.012 46.219 6.062 1 42.44 303 ALA B C 1
ATOM 5430 O O . ALA B 1 303 ? 0.01 46.125 7.289 1 42.44 303 ALA B O 1
ATOM 5431 N N . ALA B 1 304 ? -0.332 47.344 5.566 1 36.28 304 ALA B N 1
ATOM 5432 C CA . ALA B 1 304 ? -0.767 48.438 6.441 1 36.28 304 ALA B CA 1
ATOM 5433 C C . ALA B 1 304 ? -2.123 48.125 7.07 1 36.28 304 ALA B C 1
ATOM 5435 O O . ALA B 1 304 ? -2.467 48.656 8.117 1 36.28 304 ALA B O 1
ATOM 5436 N N . ALA B 1 305 ? -3.096 47.812 6.219 1 37.47 305 ALA B N 1
ATOM 5437 C CA . ALA B 1 305 ? -4.375 48.25 6.758 1 37.47 305 ALA B CA 1
ATOM 5438 C C . ALA B 1 305 ? -4.855 47.344 7.883 1 37.47 305 ALA B C 1
ATOM 5440 O O . ALA B 1 305 ? -5.629 47.75 8.742 1 37.47 305 ALA B O 1
ATOM 5441 N N . THR B 1 306 ? -5.207 46.031 7.625 1 37.59 306 THR B N 1
ATOM 5442 C CA . THR B 1 306 ? -5.934 45.5 8.766 1 37.59 306 THR B CA 1
ATOM 5443 C C . THR B 1 306 ? -4.965 44.938 9.812 1 37.59 306 THR B C 1
ATOM 5445 O O . THR B 1 306 ? -4.246 43.969 9.555 1 37.59 306 THR B O 1
ATOM 5448 N N . SER B 1 307 ? -4.254 45.688 10.531 1 37.22 307 SER B N 1
ATOM 5449 C CA . SER B 1 307 ? -3.592 45.5 11.82 1 37.22 307 SER B CA 1
ATOM 5450 C C . SER B 1 307 ? -4.309 44.469 12.672 1 37.22 307 SER B C 1
ATOM 5452 O O . SER B 1 307 ? -4.09 44.375 13.883 1 37.22 307 SER B O 1
ATOM 5454 N N . GLY B 1 308 ? -5.473 44 12.305 1 37.88 308 GLY B N 1
ATOM 5455 C CA . GLY B 1 308 ? -6.117 43.281 13.406 1 37.88 308 GLY B CA 1
ATOM 5456 C C . GLY B 1 308 ? -5.34 42.062 13.867 1 37.88 308 GLY B C 1
ATOM 5457 O O . GLY B 1 308 ? -4.789 41.344 13.047 1 37.88 308 GLY B O 1
ATOM 5458 N N . SER B 1 309 ? -4.625 42.094 15.086 1 42.78 309 SER B N 1
ATOM 5459 C CA . SER B 1 309 ? -4.074 41.156 16.047 1 42.78 309 SER B CA 1
ATOM 5460 C C . SER B 1 309 ? -4.66 39.781 15.867 1 42.78 309 SER B C 1
ATOM 5462 O O . SER B 1 309 ? -4.188 38.812 16.469 1 42.78 309 SER B O 1
ATOM 5464 N N . ASP B 1 310 ? -5.723 39.656 15.117 1 46.28 310 ASP B N 1
ATOM 5465 C CA . ASP B 1 310 ? -6.516 38.438 15.328 1 46.28 310 ASP B CA 1
ATOM 5466 C C . ASP B 1 310 ? -6.242 37.438 14.234 1 46.28 310 ASP B C 1
ATOM 5468 O O . ASP B 1 310 ? -7.105 36.594 13.922 1 46.28 310 ASP B O 1
ATOM 5472 N N . ARG B 1 311 ? -5 37.531 13.594 1 58.72 311 ARG B N 1
ATOM 5473 C CA . ARG B 1 311 ? -4.824 36.625 12.453 1 58.72 311 ARG B CA 1
ATOM 5474 C C . ARG B 1 311 ? -4.344 35.25 12.906 1 58.72 311 ARG B C 1
ATOM 5476 O O . ARG B 1 311 ? -3.324 35.125 13.586 1 58.72 311 ARG B O 1
ATOM 5483 N N . ASP B 1 312 ? -5.164 34.281 12.688 1 65.81 312 ASP B N 1
ATOM 5484 C CA . ASP B 1 312 ? -4.859 32.906 13.07 1 65.81 312 ASP B CA 1
ATOM 5485 C C . ASP B 1 312 ? -3.67 32.375 12.281 1 65.81 312 ASP B C 1
ATOM 5487 O O . ASP B 1 312 ? -2.762 31.766 12.852 1 65.81 312 ASP B O 1
ATOM 5491 N N . VAL B 1 313 ? -3.535 32.781 10.906 1 84.19 313 VAL B N 1
ATOM 5492 C CA . VAL B 1 313 ? -2.516 32.188 10.047 1 84.19 313 VAL B CA 1
ATOM 5493 C C . VAL B 1 313 ? -1.953 33.25 9.109 1 84.19 313 VAL B C 1
ATOM 5495 O O . VAL B 1 313 ? -2.707 33.938 8.438 1 84.19 313 VAL B O 1
ATOM 5498 N N . GLN B 1 314 ? -0.671 33.531 9.203 1 87.88 314 GLN B N 1
ATOM 5499 C CA . GLN B 1 314 ? 0.013 34.406 8.258 1 87.88 314 GLN B CA 1
ATOM 5500 C C . GLN B 1 314 ? 0.67 33.594 7.141 1 87.88 314 GLN B C 1
ATOM 5502 O O . GLN B 1 314 ? 1.506 32.75 7.402 1 87.88 314 GLN B O 1
ATOM 5507 N N . LEU B 1 315 ? 0.288 33.938 5.91 1 92.44 315 LEU B N 1
ATOM 5508 C CA . LEU B 1 315 ? 0.816 33.188 4.766 1 92.44 315 LEU B CA 1
ATOM 5509 C C . LEU B 1 315 ? 1.794 34.062 3.971 1 92.44 315 LEU B C 1
ATOM 5511 O O . LEU B 1 315 ? 1.567 35.25 3.785 1 92.44 315 LEU B O 1
ATOM 5515 N N . SER B 1 316 ? 2.877 33.562 3.637 1 92.81 316 SER B N 1
ATOM 5516 C CA . SER B 1 316 ? 3.789 34.156 2.654 1 92.81 316 SER B CA 1
ATOM 5517 C C . SER B 1 316 ? 4.168 33.125 1.587 1 92.81 316 SER B C 1
ATOM 5519 O O . SER B 1 316 ? 4.008 31.922 1.791 1 92.81 316 SER B O 1
ATOM 5521 N N . PHE B 1 317 ? 4.531 33.562 0.452 1 94.25 317 PHE B N 1
ATOM 5522 C CA . PHE B 1 317 ? 4.906 32.719 -0.663 1 94.25 317 PHE B CA 1
ATOM 5523 C C . PHE B 1 317 ? 6.355 32.938 -1.071 1 94.25 317 PHE B C 1
ATOM 5525 O O . PHE B 1 317 ? 6.672 33.969 -1.684 1 94.25 317 PHE B O 1
ATOM 5532 N N . GLY B 1 318 ? 7.207 31.984 -0.763 1 87.06 318 GLY B N 1
ATOM 5533 C CA . GLY B 1 318 ? 8.648 32.156 -0.828 1 87.06 318 GLY B CA 1
ATOM 5534 C C . GLY B 1 318 ? 9.219 31.891 -2.213 1 87.06 318 GLY B C 1
ATOM 5535 O O . GLY B 1 318 ? 10.398 32.156 -2.461 1 87.06 318 GLY B O 1
ATOM 5536 N N . THR B 1 319 ? 8.453 31.328 -3.131 1 93 319 THR B N 1
ATOM 5537 C CA . THR B 1 319 ? 8.945 31.047 -4.473 1 93 319 THR B CA 1
ATOM 5538 C C . THR B 1 319 ? 7.996 31.594 -5.531 1 93 319 THR B C 1
ATOM 5540 O O . THR B 1 319 ? 6.801 31.75 -5.281 1 93 319 THR B O 1
ATOM 5543 N N . PRO B 1 320 ? 8.547 31.922 -6.688 1 93.31 320 PRO B N 1
ATOM 5544 C CA . PRO B 1 320 ? 7.684 32.375 -7.773 1 93.31 320 PRO B CA 1
ATOM 5545 C C . PRO B 1 320 ? 6.617 31.359 -8.164 1 93.31 320 PRO B C 1
ATOM 5547 O O . PRO B 1 320 ? 5.5 31.734 -8.516 1 93.31 320 PRO B O 1
ATOM 5550 N N . GLU B 1 321 ? 6.992 30.141 -8.094 1 92 321 GLU B N 1
ATOM 5551 C CA . GLU B 1 321 ? 6.039 29.094 -8.438 1 92 321 GLU B CA 1
ATOM 5552 C C . GLU B 1 321 ? 4.859 29.062 -7.473 1 92 321 GLU B C 1
ATOM 5554 O O . GLU B 1 321 ? 3.705 28.984 -7.895 1 92 321 GLU B O 1
ATOM 5559 N N . ALA B 1 322 ? 5.191 29.172 -6.254 1 94.38 322 ALA B N 1
ATOM 5560 C CA . ALA B 1 322 ? 4.129 29.203 -5.25 1 94.38 322 ALA B CA 1
ATOM 5561 C C . ALA B 1 322 ? 3.264 30.453 -5.402 1 94.38 322 ALA B C 1
ATOM 5563 O O . ALA B 1 322 ? 2.041 30.391 -5.254 1 94.38 322 ALA B O 1
ATOM 5564 N N . GLY B 1 323 ? 3.926 31.547 -5.668 1 93.12 323 GLY B N 1
ATOM 5565 C CA . GLY B 1 323 ? 3.188 32.781 -5.922 1 93.12 323 GLY B CA 1
ATOM 5566 C C . GLY B 1 323 ? 2.283 32.688 -7.137 1 93.12 323 GLY B C 1
ATOM 5567 O O . GLY B 1 323 ? 1.168 33.219 -7.125 1 93.12 323 GLY B O 1
ATOM 5568 N N . GLY B 1 324 ? 2.793 32.031 -8.141 1 92.56 324 GLY B N 1
ATOM 5569 C CA . GLY B 1 324 ? 1.98 31.812 -9.328 1 92.56 324 GLY B CA 1
ATOM 5570 C C . GLY B 1 324 ? 0.729 31 -9.055 1 92.56 324 GLY B C 1
ATOM 5571 O O . GLY B 1 324 ? -0.343 31.312 -9.578 1 92.56 324 GLY B O 1
ATOM 5572 N N . MET B 1 325 ? 0.902 30.016 -8.242 1 93.88 325 MET B N 1
ATOM 5573 C CA . MET B 1 325 ? -0.252 29.188 -7.906 1 93.88 325 MET B CA 1
ATOM 5574 C C . MET B 1 325 ? -1.261 29.969 -7.074 1 93.88 325 MET B C 1
ATOM 5576 O O . MET B 1 325 ? -2.471 29.797 -7.238 1 93.88 325 MET B O 1
ATOM 5580 N N . ARG B 1 326 ? -0.776 30.75 -6.172 1 93.75 326 ARG B N 1
ATOM 5581 C CA . ARG B 1 326 ? -1.639 31.672 -5.426 1 93.75 326 ARG B CA 1
ATOM 5582 C C . ARG B 1 326 ? -2.51 32.5 -6.371 1 93.75 326 ARG B C 1
ATOM 5584 O O . ARG B 1 326 ? -3.73 32.562 -6.207 1 93.75 326 ARG B O 1
ATOM 5591 N N . ASP B 1 327 ? -1.878 33.094 -7.352 1 92.69 327 ASP B N 1
ATOM 5592 C CA . ASP B 1 327 ? -2.588 33.938 -8.297 1 92.69 327 ASP B CA 1
ATOM 5593 C C . ASP B 1 327 ? -3.605 33.156 -9.109 1 92.69 327 ASP B C 1
ATOM 5595 O O . ASP B 1 327 ? -4.719 33.625 -9.344 1 92.69 327 ASP B O 1
ATOM 5599 N N . THR B 1 328 ? -3.197 31.953 -9.484 1 91.75 328 THR B N 1
ATOM 5600 C CA . THR B 1 328 ? -4.105 31.094 -10.219 1 91.75 328 THR B CA 1
ATOM 5601 C C . THR B 1 328 ? -5.316 30.719 -9.367 1 91.75 328 THR B C 1
ATOM 5603 O O . THR B 1 328 ? -6.449 30.719 -9.859 1 91.75 328 THR B O 1
ATOM 5606 N N . PHE B 1 329 ? -5.051 30.391 -8.133 1 92.94 329 PHE B N 1
ATOM 5607 C CA . PHE B 1 329 ? -6.113 30.047 -7.191 1 92.94 329 PHE B CA 1
ATOM 5608 C C . PHE B 1 329 ? -7.125 31.172 -7.074 1 92.94 329 PHE B C 1
ATOM 5610 O O . PHE B 1 329 ? -8.328 30.953 -7.184 1 92.94 329 PHE B O 1
ATOM 5617 N N . LEU B 1 330 ? -6.648 32.375 -6.93 1 91.62 330 LEU B N 1
ATOM 5618 C CA . LEU B 1 330 ? -7.496 33.562 -6.77 1 91.62 330 LEU B CA 1
ATOM 5619 C C . LEU B 1 330 ? -8.227 33.875 -8.07 1 91.62 330 LEU B C 1
ATOM 5621 O O . LEU B 1 330 ? -9.398 34.281 -8.047 1 91.62 330 LEU B O 1
ATOM 5625 N N . ALA B 1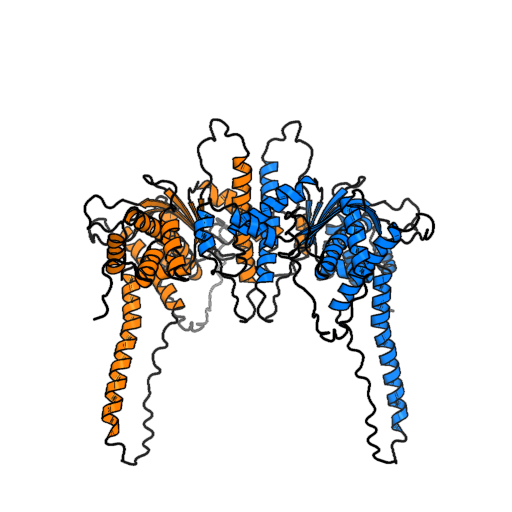 331 ? -7.547 33.75 -9.172 1 90.38 331 ALA B N 1
ATOM 5626 C CA . ALA B 1 331 ? -8.148 34.031 -10.477 1 90.38 331 ALA B CA 1
ATOM 5627 C C . ALA B 1 331 ? -9.328 33.094 -10.742 1 90.38 331 ALA B C 1
ATOM 5629 O O . ALA B 1 331 ? -10.344 33.531 -11.297 1 90.38 331 ALA B O 1
ATOM 5630 N N . LYS B 1 332 ? -9.148 31.922 -10.312 1 87.62 332 LYS B N 1
ATOM 5631 C CA . LYS B 1 332 ? -10.203 30.922 -10.547 1 87.62 332 LYS B CA 1
ATOM 5632 C C . LYS B 1 332 ? -11.414 31.203 -9.664 1 87.62 332 LYS B C 1
ATOM 5634 O O . LYS B 1 332 ? -12.547 30.875 -10.031 1 87.62 332 LYS B O 1
ATOM 5639 N N . LEU B 1 333 ? -11.195 31.688 -8.555 1 85.38 333 LEU B N 1
ATOM 5640 C CA . LEU B 1 333 ? -12.297 32 -7.66 1 85.38 333 LEU B CA 1
ATOM 5641 C C . LEU B 1 333 ? -13.078 33.219 -8.172 1 85.38 333 LEU B C 1
ATOM 5643 O O . LEU B 1 333 ? -14.281 33.344 -7.938 1 85.38 333 LEU B O 1
ATOM 5647 N N . SER B 1 334 ? -12.414 34.25 -8.75 1 78.88 334 SER B N 1
ATOM 5648 C CA . SER B 1 334 ? -13.039 35.469 -9.242 1 78.88 334 SER B CA 1
ATOM 5649 C C . SER B 1 334 ? -13.836 35.219 -10.516 1 78.88 334 SER B C 1
ATOM 5651 O O . SER B 1 334 ? -14.727 36 -10.867 1 78.88 334 SER B O 1
ATOM 5653 N N . LYS B 1 335 ? -13.461 34.281 -11.305 1 65.19 335 LYS B N 1
ATOM 5654 C CA . LYS B 1 335 ? -14.203 34.031 -12.539 1 65.19 335 LYS B CA 1
ATOM 5655 C C . LYS B 1 335 ? -15.602 33.5 -12.25 1 65.19 335 LYS B C 1
ATOM 5657 O O . LYS B 1 335 ? -15.766 32.562 -11.492 1 65.19 335 LYS B O 1
ATOM 5662 N N . PRO B 1 336 ? -16.609 34.469 -12.328 1 53.47 336 PRO B N 1
ATOM 5663 C CA . PRO B 1 336 ? -18 34.062 -12.18 1 53.47 336 PRO B CA 1
ATOM 5664 C C . PRO B 1 336 ? -18.297 32.719 -12.883 1 53.47 336 PRO B C 1
ATOM 5666 O O . PRO B 1 336 ? -17.656 32.406 -13.891 1 53.47 336 PRO B O 1
ATOM 5669 N N . ALA B 1 337 ? -18.859 31.75 -12.195 1 46.06 337 ALA B N 1
ATOM 5670 C CA . ALA B 1 337 ? -19.359 30.547 -12.883 1 46.06 337 ALA B CA 1
ATOM 5671 C C . ALA B 1 337 ? -19.984 30.922 -14.219 1 46.06 337 ALA B C 1
ATOM 5673 O O . ALA B 1 337 ? -20.906 31.75 -14.273 1 46.06 337 ALA B O 1
ATOM 5674 N N . LYS B 1 338 ? -19.516 31.078 -15.32 1 41.5 338 LYS B N 1
ATOM 5675 C CA . LYS B 1 338 ? -20.266 31.172 -16.562 1 41.5 338 LYS B CA 1
ATOM 5676 C C . LYS B 1 338 ? -21.562 30.375 -16.484 1 41.5 338 LYS B C 1
ATOM 5678 O O . LYS B 1 338 ? -21.531 29.156 -16.297 1 41.5 338 LYS B O 1
ATOM 5683 N N . GLY B 1 339 ? -22.656 30.875 -15.938 1 35.78 339 GLY B N 1
ATOM 5684 C CA . GLY B 1 339 ? -23.969 30.328 -16.266 1 35.78 339 GLY B CA 1
ATOM 5685 C C . GLY B 1 339 ? -24.109 29.938 -17.719 1 35.78 339 GLY B C 1
ATOM 5686 O O . GLY B 1 339 ? -23.531 30.594 -18.594 1 35.78 339 GLY B O 1
ATOM 5687 N N . GLY B 1 340 ? -24.297 28.703 -18.047 1 36.66 340 GLY B N 1
ATOM 5688 C CA . GLY B 1 340 ? -24.719 28.172 -19.328 1 36.66 340 GLY B CA 1
ATOM 5689 C C . GLY B 1 340 ? -25.75 29.047 -20.031 1 36.66 340 GLY B C 1
ATOM 5690 O O . GLY B 1 340 ? -26.953 28.938 -19.781 1 36.66 340 GLY B O 1
ATOM 5691 N N . GLY B 1 341 ? -25.594 30.234 -20.297 1 32.06 341 GLY B N 1
ATOM 5692 C CA . GLY B 1 341 ? -26.516 30.766 -21.281 1 32.06 341 GLY B CA 1
ATOM 5693 C C . GLY B 1 341 ? -26.625 29.906 -22.516 1 32.06 341 GLY B C 1
ATOM 5694 O O . GLY B 1 341 ? -25.688 29.203 -22.875 1 32.06 341 GLY B O 1
ATOM 5695 N N . ARG B 1 342 ? -27.922 29.672 -22.953 1 31.61 342 ARG B N 1
ATOM 5696 C CA . ARG B 1 342 ? -28.344 29 -24.188 1 31.61 342 ARG B CA 1
ATOM 5697 C C . ARG B 1 342 ? -27.578 29.547 -25.391 1 31.61 342 ARG B C 1
ATOM 5699 O O . ARG B 1 342 ? -27.703 30.734 -25.719 1 31.61 342 ARG B O 1
ATOM 5706 N N . LYS B 1 343 ? -26.5 29.062 -25.781 1 30.72 343 LYS B N 1
ATOM 5707 C CA . LYS B 1 343 ? -25.969 29.312 -27.125 1 30.72 343 LYS B CA 1
ATOM 5708 C C . LYS B 1 343 ? -27.047 29.047 -28.188 1 30.72 343 LYS B C 1
ATOM 5710 O O . LYS B 1 343 ? -27.516 27.922 -28.328 1 30.72 343 LYS B O 1
ATOM 5715 N N . LYS B 1 344 ? -27.938 29.969 -28.391 1 25.3 344 LYS B N 1
ATOM 5716 C CA . LYS B 1 344 ? -28.547 29.859 -29.719 1 25.3 344 LYS B CA 1
ATOM 5717 C C . LYS B 1 344 ? -27.469 29.672 -30.781 1 25.3 344 LYS B C 1
ATOM 5719 O O . LYS B 1 344 ? -26.422 30.328 -30.75 1 25.3 344 LYS B O 1
ATOM 5724 N N . LYS B 1 345 ? -27.5 28.516 -31.453 1 26.03 345 LYS B N 1
ATOM 5725 C CA . LYS B 1 345 ? -26.844 28.047 -32.688 1 26.03 345 LYS B CA 1
ATOM 5726 C C . LYS B 1 345 ? -26.844 29.141 -33.75 1 26.03 345 LYS B C 1
ATOM 5728 O O . LYS B 1 345 ? -27.844 29.344 -34.438 1 26.03 345 LYS B O 1
ATOM 5733 N N . ALA B 1 346 ? -26.453 30.328 -33.406 1 23.16 346 ALA B N 1
ATOM 5734 C CA . ALA B 1 346 ? -26.438 31.078 -34.656 1 23.16 346 ALA B CA 1
ATOM 5735 C C . ALA B 1 346 ? -25.531 30.406 -35.688 1 23.16 346 ALA B C 1
ATOM 5737 O O . ALA B 1 346 ? -24.547 29.766 -35.344 1 23.16 346 ALA B O 1
ATOM 5738 N N . THR B 1 347 ? -25.953 30.234 -36.938 1 25.78 347 THR B N 1
ATOM 5739 C CA . THR B 1 347 ? -25.578 29.703 -38.25 1 25.78 347 THR B CA 1
ATOM 5740 C C . THR B 1 347 ? -24.234 30.281 -38.688 1 25.78 347 THR B C 1
ATOM 5742 O O . THR B 1 347 ? -24.109 31.484 -38.906 1 25.78 347 THR B O 1
ATOM 5745 N N . ALA B 1 348 ? -23.156 29.891 -38 1 25.39 348 ALA B N 1
ATOM 5746 C CA . ALA B 1 348 ? -21.797 30.234 -38.438 1 25.39 348 ALA B CA 1
ATOM 5747 C C . ALA B 1 348 ? -21.641 29.969 -39.938 1 25.39 348 ALA B C 1
ATOM 5749 O O . ALA B 1 348 ? -21.656 28.828 -40.375 1 25.39 348 ALA B O 1
ATOM 5750 N N . THR B 1 349 ? -22.078 30.734 -40.75 1 21.34 349 THR B N 1
ATOM 5751 C CA . THR B 1 349 ? -21.734 30.641 -42.156 1 21.34 349 THR B CA 1
ATOM 5752 C C . THR B 1 349 ? -20.219 30.547 -42.344 1 21.34 349 THR B C 1
ATOM 5754 O O . THR B 1 349 ? -19.719 29.688 -43.062 1 21.34 349 THR B O 1
ATOM 5757 N N . THR B 1 350 ? -19.5 31.688 -42.375 1 21.11 350 THR B N 1
ATOM 5758 C CA . THR B 1 350 ? -18.688 31.906 -43.562 1 21.11 350 THR B CA 1
ATOM 5759 C C . THR B 1 350 ? -17.359 31.156 -43.469 1 21.11 350 THR B C 1
ATOM 5761 O O . THR B 1 350 ? -17.031 30.375 -44.375 1 21.11 350 THR B O 1
ATOM 5764 N N . ALA B 1 351 ? -16 31.969 -43.781 1 20.38 351 ALA B N 1
ATOM 5765 C CA . ALA B 1 351 ? -14.82 31.891 -44.625 1 20.38 351 ALA B CA 1
ATOM 5766 C C . ALA B 1 351 ? -13.688 31.141 -43.906 1 20.38 351 ALA B C 1
ATOM 5768 O O . ALA B 1 351 ? -13.359 31.438 -42.781 1 20.38 351 ALA B O 1
ATOM 5769 N N . ALA B 1 352 ? -13.273 29.938 -44.344 1 23.39 352 ALA B N 1
ATOM 5770 C CA . ALA B 1 352 ? -12.312 28.859 -44.188 1 23.39 352 ALA B CA 1
ATOM 5771 C C . ALA B 1 352 ? -10.883 29.391 -44.156 1 23.39 352 ALA B C 1
ATOM 5773 O O . ALA B 1 352 ? -10.094 29.109 -45.062 1 23.39 352 ALA B O 1
ATOM 5774 N N . LEU B 1 353 ? -10.555 30.641 -43.812 1 20.45 353 LEU B N 1
ATOM 5775 C CA . LEU B 1 353 ? -9.172 30.922 -44.188 1 20.45 353 LEU B CA 1
ATOM 5776 C C . LEU B 1 353 ? -8.211 30.047 -43.375 1 20.45 353 LEU B C 1
ATOM 5778 O O . LEU B 1 353 ? -8.43 29.812 -42.188 1 20.45 353 LEU B O 1
ATOM 5782 N N . ALA B 1 354 ? -7.301 29.266 -44.062 1 22.47 354 ALA B N 1
ATOM 5783 C CA . ALA B 1 354 ? -6.266 28.25 -43.906 1 22.47 354 ALA B CA 1
ATOM 5784 C C . ALA B 1 354 ? -5.199 28.672 -42.906 1 22.47 354 ALA B C 1
ATOM 5786 O O . ALA B 1 354 ? -4.133 29.156 -43.312 1 22.47 354 ALA B O 1
ATOM 5787 N N . GLU B 1 355 ? -5.543 29.328 -41.781 1 22.91 355 GLU B N 1
ATOM 5788 C CA . GLU B 1 355 ? -4.344 29.797 -41.094 1 22.91 355 GLU B CA 1
ATOM 5789 C C . GLU B 1 355 ? -3.457 28.641 -40.656 1 22.91 355 GLU B C 1
ATOM 5791 O O . GLU B 1 355 ? -3.957 27.578 -40.281 1 22.91 355 GLU B O 1
ATOM 5796 N N . ALA B 1 356 ? -2.195 28.688 -41.031 1 25 356 ALA B N 1
ATOM 5797 C CA . ALA B 1 356 ? -0.995 27.875 -40.906 1 25 356 ALA B CA 1
ATOM 5798 C C . ALA B 1 356 ? -0.758 27.453 -39.469 1 25 356 ALA B C 1
ATOM 5800 O O . ALA B 1 356 ? -0.865 28.266 -38.562 1 25 356 ALA B O 1
ATOM 5801 N N . PRO B 1 357 ? -0.909 26.094 -39.219 1 24.41 357 PRO B N 1
ATOM 5802 C CA . PRO B 1 357 ? -0.833 25.516 -37.875 1 24.41 357 PRO B CA 1
ATOM 5803 C C . PRO B 1 357 ? 0.445 25.906 -37.156 1 24.41 357 PRO B C 1
ATOM 5805 O O . PRO B 1 357 ? 1.545 25.734 -37.688 1 24.41 357 PRO B O 1
ATOM 5808 N N . ALA B 1 358 ? 0.409 27.094 -36.438 1 25.66 358 ALA B N 1
ATOM 5809 C CA . ALA B 1 358 ? 1.59 27.5 -35.688 1 25.66 358 ALA B CA 1
ATOM 5810 C C . ALA B 1 358 ? 2.117 26.344 -34.844 1 25.66 358 ALA B C 1
ATOM 5812 O O . ALA B 1 358 ? 1.358 25.453 -34.469 1 25.66 358 ALA B O 1
ATOM 5813 N N . PRO B 1 359 ? 3.477 26.234 -34.781 1 25.59 359 PRO B N 1
ATOM 5814 C CA . PRO B 1 359 ? 4.312 25.188 -34.188 1 25.59 359 PRO B CA 1
ATOM 5815 C C . PRO B 1 359 ? 3.914 24.875 -32.75 1 25.59 359 PRO B C 1
ATOM 5817 O O . PRO B 1 359 ? 3.379 25.734 -32.031 1 25.59 359 PRO B O 1
ATOM 5820 N N . ALA B 1 360 ? 3.584 23.609 -32.531 1 25.78 360 ALA B N 1
ATOM 5821 C CA . ALA B 1 360 ? 3.143 22.906 -31.328 1 25.78 360 ALA B CA 1
ATOM 5822 C C . ALA B 1 360 ? 4.023 23.25 -30.141 1 25.78 360 ALA B C 1
ATOM 5824 O O . ALA B 1 360 ? 5.156 22.766 -30.031 1 25.78 360 ALA B O 1
ATOM 5825 N N . GLN B 1 361 ? 4.16 24.578 -29.875 1 21.72 361 GLN B N 1
ATOM 5826 C CA . GLN B 1 361 ? 4.969 24.891 -28.703 1 21.72 361 GLN B CA 1
ATOM 5827 C C . GLN B 1 361 ? 4.723 23.906 -27.562 1 21.72 361 GLN B C 1
ATOM 5829 O O . GLN B 1 361 ? 3.727 23.172 -27.578 1 21.72 361 GLN B O 1
ATOM 5834 N N . ALA B 1 362 ? 5.258 24.359 -26.266 1 25.75 362 ALA B N 1
ATOM 5835 C CA . ALA B 1 362 ? 5.719 23.719 -25.031 1 25.75 362 ALA B CA 1
ATOM 5836 C C . ALA B 1 362 ? 4.57 23.016 -24.312 1 25.75 362 ALA B C 1
ATOM 5838 O O . ALA B 1 362 ? 3.443 23.516 -24.297 1 25.75 362 ALA B O 1
ATOM 5839 N N . ALA B 1 363 ? 4.672 21.719 -24.094 1 31.17 363 ALA B N 1
ATOM 5840 C CA . ALA B 1 363 ? 4 20.656 -23.375 1 31.17 363 ALA B CA 1
ATOM 5841 C C . ALA B 1 363 ? 3.418 21.156 -22.062 1 31.17 363 ALA B C 1
ATOM 5843 O O . ALA B 1 363 ? 2.889 20.375 -21.266 1 31.17 363 ALA B O 1
ATOM 5844 N N . GLY B 1 364 ? 3.771 22.391 -21.656 1 30.38 364 GLY B N 1
ATOM 5845 C CA . GLY B 1 364 ? 3.531 22.75 -20.266 1 30.38 364 GLY B CA 1
ATOM 5846 C C . GLY B 1 364 ? 2.072 23.047 -19.969 1 30.38 364 GLY B C 1
ATOM 5847 O O . GLY B 1 364 ? 1.746 23.609 -18.922 1 30.38 364 GLY B O 1
ATOM 5848 N N . HIS B 1 365 ? 1.358 23.328 -20.969 1 32.47 365 HIS B N 1
ATOM 5849 C CA . HIS B 1 365 ? 0.12 23.953 -20.5 1 32.47 365 HIS B CA 1
ATOM 5850 C C . HIS B 1 365 ? -0.768 22.922 -19.797 1 32.47 365 HIS B C 1
ATOM 5852 O O . HIS B 1 365 ? -1.225 21.969 -20.422 1 32.47 365 HIS B O 1
ATOM 5858 N N . SER B 1 366 ? -0.563 22.812 -18.5 1 35.06 366 SER B N 1
ATOM 5859 C CA . SER B 1 366 ? -1.495 22.062 -17.672 1 35.06 366 SER B CA 1
ATOM 5860 C C . SER B 1 366 ? -2.941 22.406 -18.016 1 35.06 366 SER B C 1
ATOM 5862 O O . SER B 1 366 ? -3.273 23.562 -18.25 1 35.06 366 SER B O 1
ATOM 5864 N N . PRO B 1 367 ? -3.693 21.562 -18.656 1 39.09 367 PRO B N 1
ATOM 5865 C CA . PRO B 1 367 ? -5.082 21.875 -18.984 1 39.09 367 PRO B CA 1
ATOM 5866 C C . PRO B 1 367 ? -5.762 22.781 -17.953 1 39.09 367 PRO B C 1
ATOM 5868 O O . PRO B 1 367 ? -5.316 22.844 -16.812 1 39.09 367 PRO B O 1
ATOM 5871 N N . PRO B 1 368 ? -6.672 23.594 -18.375 1 38.19 368 PRO B N 1
ATOM 5872 C CA . PRO B 1 368 ? -7.414 24.516 -17.5 1 38.19 368 PRO B CA 1
ATOM 5873 C C . PRO B 1 368 ? -7.852 23.844 -16.188 1 38.19 368 PRO B C 1
ATOM 5875 O O . PRO B 1 368 ? -8.258 22.688 -16.188 1 38.19 368 PRO B O 1
ATOM 5878 N N . ALA B 1 369 ? -7.504 24.281 -14.977 1 44.22 369 ALA B N 1
ATOM 5879 C CA . ALA B 1 369 ? -7.602 23.781 -13.609 1 44.22 369 ALA B CA 1
ATOM 5880 C C . ALA B 1 369 ? -9.055 23.516 -13.219 1 44.22 369 ALA B C 1
ATOM 5882 O O . ALA B 1 369 ? -9.898 24.422 -13.297 1 44.22 369 ALA B O 1
ATOM 5883 N N . ASP B 1 370 ? -9.719 22.359 -13.383 1 54.84 370 ASP B N 1
ATOM 5884 C CA . ASP B 1 370 ? -10.945 21.781 -12.844 1 54.84 370 ASP B CA 1
ATOM 5885 C C . ASP B 1 370 ? -11.164 22.234 -11.398 1 54.84 370 ASP B C 1
ATOM 5887 O O . ASP B 1 370 ? -10.227 22.266 -10.602 1 54.84 370 ASP B O 1
ATOM 5891 N N . PRO B 1 371 ? -12.297 22.969 -11.094 1 55.06 371 PRO B N 1
ATOM 5892 C CA . PRO B 1 371 ? -12.656 23.359 -9.727 1 55.06 371 PRO B CA 1
ATOM 5893 C C . PRO B 1 371 ? -12.258 22.312 -8.688 1 55.06 371 PRO B C 1
ATOM 5895 O O . PRO B 1 371 ? -11.922 22.672 -7.555 1 55.06 371 PRO B O 1
ATOM 5898 N N . LYS B 1 372 ? -12.344 21.094 -9.07 1 62 372 LYS B N 1
ATOM 5899 C CA . LYS B 1 372 ? -11.969 20.016 -8.164 1 62 372 LYS B CA 1
ATOM 5900 C C . LYS B 1 372 ? -10.508 20.125 -7.746 1 62 372 LYS B C 1
ATOM 5902 O O . LYS B 1 372 ? -10.141 19.75 -6.629 1 62 372 LYS B O 1
ATOM 5907 N N . LYS B 1 373 ? -9.898 20.938 -8.43 1 77.81 373 LYS B N 1
ATOM 5908 C CA . LYS B 1 373 ? -8.477 21.109 -8.148 1 77.81 373 LYS B CA 1
ATOM 5909 C C . LYS B 1 373 ? -8.25 22.125 -7.043 1 77.81 373 LYS B C 1
ATOM 5911 O O . LYS B 1 373 ? -7.352 21.969 -6.215 1 77.81 373 LYS B O 1
ATOM 5916 N N . LEU B 1 374 ? -9.203 23.031 -6.887 1 88.19 374 LEU B N 1
ATOM 5917 C CA . LEU B 1 374 ? -9.031 24.047 -5.859 1 88.19 374 LEU B CA 1
ATOM 5918 C C . LEU B 1 374 ? -9.266 23.469 -4.469 1 88.19 374 LEU B C 1
ATOM 5920 O O . LEU B 1 374 ? -8.586 23.844 -3.51 1 88.19 374 LEU B O 1
ATOM 5924 N N . ASP B 1 375 ? -10.242 22.531 -4.457 1 91.81 375 ASP B N 1
ATOM 5925 C CA . ASP B 1 375 ? -10.547 21.875 -3.188 1 91.81 375 ASP B CA 1
ATOM 5926 C C . ASP B 1 375 ? -9.328 21.125 -2.65 1 91.81 375 ASP B C 1
ATOM 5928 O O . ASP B 1 375 ? -8.992 21.234 -1.472 1 91.81 375 ASP B O 1
ATOM 5932 N N . ASP B 1 376 ? -8.688 20.469 -3.523 1 94.31 376 ASP B N 1
ATOM 5933 C CA . ASP B 1 376 ? -7.531 19.672 -3.131 1 94.31 376 ASP B CA 1
ATOM 5934 C C . ASP B 1 376 ? -6.367 20.562 -2.701 1 94.31 376 ASP B C 1
ATOM 5936 O O . ASP B 1 376 ? -5.684 20.266 -1.718 1 94.31 376 ASP B O 1
ATOM 5940 N N . LEU B 1 377 ? -6.207 21.609 -3.408 1 95.81 377 LEU B N 1
ATOM 5941 C CA . LEU B 1 377 ? -5.176 22.578 -3.055 1 95.81 377 LEU B CA 1
ATOM 5942 C C . LEU B 1 377 ? -5.469 23.219 -1.698 1 95.81 377 LEU B C 1
ATOM 5944 O O . LEU B 1 377 ? -4.566 23.359 -0.866 1 95.81 377 LEU B O 1
ATOM 5948 N N . ALA B 1 378 ? -6.711 23.531 -1.519 1 96.25 378 ALA B N 1
ATOM 5949 C CA . ALA B 1 378 ? -7.102 24.125 -0.238 1 96.25 378 ALA B CA 1
ATOM 5950 C C . ALA B 1 378 ? -6.875 23.141 0.906 1 96.25 378 ALA B C 1
ATOM 5952 O O . ALA B 1 378 ? -6.363 23.516 1.963 1 96.25 378 ALA B O 1
ATOM 5953 N N . ASP B 1 379 ? -7.18 21.891 0.699 1 96.88 379 ASP B N 1
ATOM 5954 C CA . ASP B 1 379 ? -7.121 20.875 1.747 1 96.88 379 ASP B CA 1
ATOM 5955 C C . ASP B 1 379 ? -5.688 20.656 2.23 1 96.88 379 ASP B C 1
ATOM 5957 O O . ASP B 1 379 ? -5.441 20.562 3.434 1 96.88 379 ASP B O 1
ATOM 5961 N N . CYS B 1 380 ? -4.727 20.562 1.32 1 98.06 380 CYS B N 1
ATOM 5962 C CA . CYS B 1 380 ? -3.357 20.312 1.754 1 98.06 380 CYS B CA 1
ATOM 5963 C C . CYS B 1 380 ? -2.787 21.531 2.488 1 98.06 380 CYS B C 1
ATOM 5965 O O . CYS B 1 380 ? -2.004 21.375 3.428 1 98.06 380 CYS B O 1
ATOM 5967 N N . LEU B 1 381 ? -3.178 22.766 2.078 1 97.44 381 LEU B N 1
ATOM 5968 C CA . LEU B 1 381 ? -2.734 23.969 2.777 1 97.44 381 LEU B CA 1
ATOM 5969 C C . LEU B 1 381 ? -3.367 24.047 4.164 1 97.44 381 LEU B C 1
ATOM 5971 O O . LEU B 1 381 ? -2.68 24.344 5.148 1 97.44 381 LEU B O 1
ATOM 5975 N N . LEU B 1 382 ? -4.68 23.812 4.238 1 96.75 382 LEU B N 1
ATOM 5976 C CA . LEU B 1 382 ? -5.395 23.844 5.512 1 96.75 382 LEU B CA 1
ATOM 5977 C C . LEU B 1 382 ? -4.844 22.797 6.477 1 96.75 382 LEU B C 1
ATOM 5979 O O . LEU B 1 382 ? -4.789 23.031 7.684 1 96.75 382 LEU B O 1
ATOM 5983 N N . GLN B 1 383 ? -4.488 21.672 5.953 1 97.94 383 GLN B N 1
ATOM 5984 C CA . GLN B 1 383 ? -3.885 20.609 6.75 1 97.94 383 GLN B CA 1
ATOM 5985 C C . GLN B 1 383 ? -2.572 21.062 7.379 1 97.94 383 GLN B C 1
ATOM 5987 O O . GLN B 1 383 ? -2.357 20.891 8.578 1 97.94 383 GLN B O 1
ATOM 5992 N N . ALA B 1 384 ? -1.71 21.656 6.648 1 97.94 384 ALA B N 1
ATOM 5993 C CA . ALA B 1 384 ? -0.441 22.172 7.152 1 97.94 384 ALA B CA 1
ATOM 5994 C C . ALA B 1 384 ? -0.669 23.25 8.203 1 97.94 384 ALA B C 1
ATOM 5996 O O . ALA B 1 384 ? -0.021 23.25 9.25 1 97.94 384 ALA B O 1
ATOM 5997 N N . ALA B 1 385 ? -1.592 24.172 7.902 1 96 385 ALA B N 1
ATOM 5998 C CA . ALA B 1 385 ? -1.898 25.266 8.82 1 96 385 ALA B CA 1
ATOM 5999 C C . ALA B 1 385 ? -2.467 24.734 10.133 1 96 385 ALA B C 1
ATOM 6001 O O . ALA B 1 385 ? -2.104 25.219 11.211 1 96 385 ALA B O 1
ATOM 6002 N N . ALA B 1 386 ? -3.393 23.766 9.984 1 96.06 386 ALA B N 1
ATOM 6003 C CA . ALA B 1 386 ? -3.955 23.172 11.188 1 96.06 386 ALA B CA 1
ATOM 6004 C C . ALA B 1 386 ? -2.865 22.516 12.039 1 96.06 386 ALA B C 1
ATOM 6006 O O . ALA B 1 386 ? -2.844 22.688 13.266 1 96.06 386 ALA B O 1
ATOM 6007 N N . TRP B 1 387 ? -2.002 21.828 11.375 1 96.5 387 TRP B N 1
ATOM 6008 C CA . TRP B 1 387 ? -0.916 21.156 12.07 1 96.5 387 TRP B CA 1
ATOM 6009 C C . TRP B 1 387 ? -0.067 22.141 12.859 1 96.5 387 TRP B C 1
ATOM 6011 O O . TRP B 1 387 ? 0.283 21.906 14.016 1 96.5 387 TRP B O 1
ATOM 6021 N N . ALA B 1 388 ? 0.243 23.25 12.258 1 94.75 388 ALA B N 1
ATOM 6022 C CA . ALA B 1 388 ? 1.015 24.312 12.914 1 94.75 388 ALA B CA 1
ATOM 6023 C C . ALA B 1 388 ? 0.258 24.891 14.102 1 94.75 388 ALA B C 1
ATOM 6025 O O . ALA B 1 388 ? 0.838 25.094 15.172 1 94.75 388 ALA B O 1
ATOM 6026 N N . GLN B 1 389 ? -1.007 25.125 13.906 1 93.44 389 GLN B N 1
ATOM 6027 C CA . GLN B 1 389 ? -1.82 25.672 14.992 1 93.44 389 GLN B CA 1
ATOM 6028 C C . GLN B 1 389 ? -1.943 24.672 16.141 1 93.44 389 GLN B C 1
ATOM 6030 O O . GLN B 1 389 ? -1.92 25.062 17.312 1 93.44 389 GLN B O 1
ATOM 6035 N N . TRP B 1 390 ? -2.133 23.406 15.742 1 94.62 390 TRP B N 1
ATOM 6036 C CA . TRP B 1 390 ? -2.189 22.375 16.766 1 94.62 390 TRP B CA 1
ATOM 6037 C C . TRP B 1 390 ? -0.92 22.359 17.609 1 94.62 390 TRP B C 1
ATOM 6039 O O . TRP B 1 390 ? -0.982 22.219 18.828 1 94.62 390 TRP B O 1
ATOM 6049 N N . GLU B 1 391 ? 0.195 22.516 16.969 1 93.94 391 GLU B N 1
ATOM 6050 C CA . GLU B 1 391 ? 1.462 22.562 17.703 1 93.94 391 GLU B CA 1
ATOM 6051 C C . GLU B 1 391 ? 1.528 23.812 18.594 1 93.94 391 GLU B C 1
ATOM 6053 O O . GLU B 1 391 ? 1.979 23.734 19.734 1 93.94 391 GLU B O 1
ATOM 6058 N N . SER B 1 392 ? 1.116 24.906 18.031 1 91.81 392 SER B N 1
ATOM 6059 C CA . SER B 1 392 ? 1.087 26.125 18.812 1 91.81 392 SER B CA 1
ATOM 6060 C C . SER B 1 392 ? 0.247 25.953 20.078 1 91.81 392 SER B C 1
ATOM 6062 O O . SER B 1 392 ? 0.672 26.328 21.172 1 91.81 392 SER B O 1
ATOM 6064 N N . ASN B 1 393 ? -0.929 25.406 19.891 1 91.94 393 ASN B N 1
ATOM 6065 C CA . ASN B 1 393 ? -1.818 25.141 21.016 1 91.94 393 ASN B CA 1
ATOM 6066 C C . ASN B 1 393 ? -1.191 24.188 22.016 1 91.94 393 ASN B C 1
ATOM 6068 O O . ASN B 1 393 ? -1.321 24.359 23.234 1 91.94 393 ASN B O 1
ATOM 6072 N N . ARG B 1 394 ? -0.576 23.188 21.516 1 92.94 394 ARG B N 1
ATOM 6073 C CA . ARG B 1 394 ? 0.09 22.219 22.391 1 92.94 394 ARG B CA 1
ATOM 6074 C C . ARG B 1 394 ? 1.136 22.906 23.266 1 92.94 394 ARG B C 1
ATOM 6076 O O . ARG B 1 394 ? 1.173 22.672 24.469 1 92.94 394 ARG B O 1
ATOM 6083 N N . ARG B 1 395 ? 1.952 23.703 22.672 1 90.75 395 ARG B N 1
ATOM 6084 C CA . ARG B 1 395 ? 3.004 24.406 23.406 1 90.75 395 ARG B CA 1
ATOM 6085 C C . ARG B 1 395 ? 2.414 25.312 24.484 1 90.75 395 ARG B C 1
ATOM 6087 O O . ARG B 1 395 ? 2.975 25.438 25.562 1 90.75 395 ARG B O 1
ATOM 6094 N N . ALA B 1 396 ? 1.29 25.891 24.156 1 88.94 396 ALA B N 1
ATOM 6095 C CA . ALA B 1 396 ? 0.63 26.797 25.094 1 88.94 396 ALA B CA 1
ATOM 6096 C C . ALA B 1 396 ? 0.08 26.031 26.297 1 88.94 396 ALA B C 1
ATOM 6098 O O . ALA B 1 396 ? -0.093 26.609 27.375 1 88.94 396 ALA B O 1
ATOM 6099 N N . MET B 1 397 ? -0.167 24.766 26.078 1 92.44 397 MET B N 1
ATOM 6100 C CA . MET B 1 397 ? -0.786 23.969 27.141 1 92.44 397 MET B CA 1
ATOM 6101 C C . MET B 1 397 ? 0.269 23.203 27.922 1 92.44 397 MET B C 1
ATOM 6103 O O . MET B 1 397 ? -0.015 22.688 29.016 1 92.44 397 MET B O 1
ATOM 6107 N N . LEU B 1 398 ? 1.454 23.188 27.359 1 90.19 398 LEU B N 1
ATOM 6108 C CA . LEU B 1 398 ? 2.508 22.391 27.984 1 90.19 398 LEU B CA 1
ATOM 6109 C C . LEU B 1 398 ? 2.816 22.922 29.391 1 90.19 398 LEU B C 1
ATOM 6111 O O . LEU B 1 398 ? 3.006 24.125 29.578 1 90.19 398 LEU B O 1
ATOM 6115 N N . GLY B 1 399 ? 2.836 22.078 30.406 1 88.19 399 GLY B N 1
ATOM 6116 C CA . GLY B 1 399 ? 3.234 22.422 31.75 1 88.19 399 GLY B CA 1
ATOM 6117 C C . GLY B 1 399 ? 2.109 23.016 32.562 1 88.19 399 GLY B C 1
ATOM 6118 O O . GLY B 1 399 ? 2.283 23.312 33.75 1 88.19 399 GLY B O 1
ATOM 6119 N N . LEU B 1 400 ? 0.971 23.188 31.922 1 91 400 LEU B N 1
ATOM 6120 C CA . LEU B 1 400 ? -0.158 23.75 32.656 1 91 400 LEU B CA 1
ATOM 6121 C C . LEU B 1 400 ? -0.753 22.719 33.594 1 91 400 LEU B C 1
ATOM 6123 O O . LEU B 1 400 ? -0.791 21.516 33.281 1 91 400 LEU B O 1
ATOM 6127 N N . ASP B 1 401 ? -1.129 23.172 34.719 1 91.31 401 ASP B N 1
ATOM 6128 C CA . ASP B 1 401 ? -1.812 22.281 35.656 1 91.31 401 ASP B CA 1
ATOM 6129 C C . ASP B 1 401 ? -3.287 22.125 35.281 1 91.31 401 ASP B C 1
ATOM 6131 O O . ASP B 1 401 ? -3.754 22.719 34.312 1 91.31 401 ASP B O 1
ATOM 6135 N N . GLU B 1 402 ? -3.996 21.344 36 1 91.06 402 GLU B N 1
ATOM 6136 C CA . GLU B 1 402 ? -5.375 21.016 35.656 1 91.06 402 GLU B CA 1
ATOM 6137 C C . GLU B 1 402 ? -6.266 22.25 35.656 1 91.06 402 GLU B C 1
ATOM 6139 O O . GLU B 1 402 ? -7.152 22.375 34.812 1 91.06 402 GLU B O 1
ATOM 6144 N N . GLY B 1 403 ? -6.086 23.094 36.656 1 90.62 403 GLY B N 1
ATOM 6145 C CA . GLY B 1 403 ? -6.867 24.328 36.719 1 90.62 403 GLY B CA 1
ATOM 6146 C C . GLY B 1 403 ? -6.66 25.219 35.5 1 90.62 403 GLY B C 1
ATOM 6147 O O . GLY B 1 403 ? -7.625 25.75 34.938 1 90.62 403 GLY B O 1
ATOM 6148 N N . ALA B 1 404 ? -5.426 25.391 35.156 1 91.75 404 ALA B N 1
ATOM 6149 C CA . ALA B 1 404 ? -5.09 26.219 34 1 91.75 404 ALA B CA 1
ATOM 6150 C C . ALA B 1 404 ? -5.641 25.609 32.719 1 91.75 404 ALA B C 1
ATOM 6152 O O . ALA B 1 404 ? -6.094 26.344 31.828 1 91.75 404 ALA B O 1
ATOM 6153 N N . LEU B 1 405 ? -5.562 24.328 32.625 1 93.81 405 LEU B N 1
ATOM 6154 C CA . LEU B 1 405 ? -6.113 23.641 31.469 1 93.81 405 LEU B CA 1
ATOM 6155 C C . LEU B 1 405 ? -7.621 23.859 31.375 1 93.81 405 LEU B C 1
ATOM 6157 O O . LEU B 1 405 ? -8.164 24.016 30.281 1 93.81 405 LEU B O 1
ATOM 6161 N N . LYS B 1 406 ? -8.242 23.75 32.469 1 93.31 406 LYS B N 1
ATOM 6162 C CA . LYS B 1 406 ? -9.68 24.016 32.5 1 93.31 406 LYS B CA 1
ATOM 6163 C C . LYS B 1 406 ? -10.008 25.406 31.984 1 93.31 406 LYS B C 1
ATOM 6165 O O . LYS B 1 406 ? -10.977 25.578 31.234 1 93.31 406 LYS B O 1
ATOM 6170 N N . GLU B 1 407 ? -9.242 26.391 32.375 1 91.62 407 GLU B N 1
ATOM 6171 C CA . GLU B 1 407 ? -9.445 27.75 31.906 1 91.62 407 GLU B CA 1
ATOM 6172 C C . GLU B 1 407 ? -9.281 27.844 30.391 1 91.62 407 GLU B C 1
ATOM 6174 O O . GLU B 1 407 ? -10.039 28.547 29.719 1 91.62 407 GLU B O 1
ATOM 6179 N N . VAL B 1 408 ? -8.25 27.156 29.953 1 90.75 408 VAL B N 1
ATOM 6180 C CA . VAL B 1 408 ? -8.016 27.125 28.516 1 90.75 408 VAL B CA 1
ATOM 6181 C C . VAL B 1 408 ? -9.227 26.531 27.797 1 90.75 408 VAL B C 1
ATOM 6183 O O . VAL B 1 408 ? -9.68 27.062 26.781 1 90.75 408 VAL B O 1
ATOM 6186 N N . ALA B 1 409 ? -9.75 25.469 28.312 1 92.5 409 ALA B N 1
ATOM 6187 C CA . ALA B 1 409 ? -10.914 24.797 27.719 1 92.5 409 ALA B CA 1
ATOM 6188 C C . ALA B 1 409 ? -12.133 25.719 27.719 1 92.5 409 ALA B C 1
ATOM 6190 O O . ALA B 1 409 ? -12.891 25.766 26.75 1 92.5 409 ALA B O 1
ATOM 6191 N N . GLU B 1 410 ? -12.367 26.438 28.766 1 89.75 410 GLU B N 1
ATOM 6192 C CA . GLU B 1 410 ? -13.531 27.312 28.938 1 89.75 410 GLU B CA 1
ATOM 6193 C C . GLU B 1 410 ? -13.43 28.547 28.047 1 89.75 410 GLU B C 1
ATOM 6195 O O . GLU B 1 410 ? -14.445 29.062 27.578 1 89.75 410 GLU B O 1
ATOM 6200 N N . ARG B 1 411 ? -12.258 28.984 27.812 1 82.25 411 ARG B N 1
ATOM 6201 C CA . ARG B 1 411 ? -12.055 30.141 26.938 1 82.25 411 ARG B CA 1
ATOM 6202 C C . ARG B 1 411 ? -12.266 29.75 25.469 1 82.25 411 ARG B C 1
ATOM 6204 O O . ARG B 1 411 ? -12.523 30.625 24.625 1 82.25 411 ARG B O 1
ATOM 6211 N N . SER B 1 412 ? -12.055 28.531 25.234 1 75.25 412 SER B N 1
ATOM 6212 C CA . SER B 1 412 ? -12.109 28.047 23.859 1 75.25 412 SER B CA 1
ATOM 6213 C C . SER B 1 412 ? -13.523 27.656 23.469 1 75.25 412 SER B C 1
ATOM 6215 O O . SER B 1 412 ? -13.797 27.391 22.297 1 75.25 412 SER B O 1
ATOM 6217 N N . SER B 1 413 ? -14.469 27.422 24.375 1 63.66 413 SER B N 1
ATOM 6218 C CA . SER B 1 413 ? -15.852 27.031 24.109 1 63.66 413 SER B CA 1
ATOM 6219 C C . SER B 1 413 ? -16.703 28.234 23.75 1 63.66 413 SER B C 1
ATOM 6221 O O . SER B 1 413 ? -16.5 29.328 24.297 1 63.66 413 SER B O 1
#

Secondary structure (DSSP, 8-state):
-----TTPPPHHHHHHHHHHTT----S-HHHHHHHHHHHHTS-SSS-SSS-EEEEEEE--SSSEEEEEEEEEE----S-TTS---EEEEEEEEEEE-HHHHHHHHHHHTTT-HHHHHHTTTS-TTS----HHHHHHHHHHIIIIIIGGG--SEEEEEPPP---SS-S---HHHHHHHHHHHHHHHHHHHHHHHHHTS---TTS-S-PPPEEEEE-HHHHHHHHHHHSHHHHHHHHHHHHHHHHHHHHHHHHHHHTTT-TTS------------------HHHHHHHHHHHHHHHHHHHHHS-TTS---S--SEEEEE-SHHHHHHHHHHHHHHHS---------------------------TT------THHHHHHHHHHHHHHHHHHHHHHHHHHTT--HHHHHHHHHHH-/-----TT---HHHHHHHHHHTT----S-HHHHHHHHHHHHTS-SSS-SSS-EEEEEEE--SSSEEEEEEEEEE----S-TTS---EEEEEEEEEEE-HHHHHHHHHHHTTT-HHHHHHTTTS-TTS----HHHHHHHHHHIIIIIIGGG--SEEEEEPPP---SS-S---HHHHHHHHHHHHHHHHHHHHHHHHHTS---STT-S-PPPEEEEE-HHHHHHHHHHHSHHHHHHHHHHHHHHHHHHHHHHHHHHHTTTS---------------------HHHHHHHHHHHHHHHHHHHHHS-TTS---S--SEEEEE-SHHHHHHHHHHHHHHHS---------------------------TT------HHHHHHHHHHHHHHHHHHHHHHHHHHHTT--HHHHHHHHHHH-

Solvent-accessible surface area (backbone atoms only — not comparable to full-atom values): 47183 Å² total; per-residue (Å²): 127,81,75,74,75,83,59,69,70,46,63,67,38,50,35,48,48,23,45,51,46,70,44,65,66,72,75,53,58,73,55,42,54,50,46,47,58,54,54,61,71,44,76,78,55,89,44,81,88,45,72,33,34,34,33,16,37,26,76,40,45,70,56,15,11,36,24,31,28,40,34,37,66,50,71,49,61,94,53,83,79,50,59,62,37,31,36,35,36,29,51,39,53,47,77,42,44,47,53,59,47,28,53,51,48,53,66,68,39,73,77,40,61,44,48,58,63,47,61,52,68,40,66,96,77,61,91,68,81,44,48,71,48,45,22,49,35,50,50,46,46,41,64,70,58,54,51,72,70,60,38,45,28,36,37,38,50,50,78,82,76,72,67,64,65,47,66,39,56,53,64,64,61,53,52,37,45,20,48,52,21,19,51,40,10,34,52,48,45,52,48,58,62,54,68,69,46,74,68,47,85,87,68,54,74,81,68,73,49,48,60,36,78,38,55,61,66,56,44,50,51,40,44,37,67,71,29,72,67,27,40,50,49,50,46,51,60,53,49,56,49,54,60,51,53,57,52,56,59,56,56,60,61,65,59,63,68,70,70,70,75,85,77,85,71,78,70,78,66,78,67,70,70,74,78,78,75,72,51,71,65,55,52,52,52,52,46,48,51,51,51,48,50,52,47,52,52,62,53,73,46,72,90,67,69,80,69,68,76,78,51,64,64,46,62,46,59,75,28,71,65,20,42,50,38,52,51,51,54,52,52,59,67,66,51,68,76,78,70,82,66,81,75,70,82,70,82,80,70,86,87,79,82,76,74,74,82,70,78,84,69,78,90,68,71,70,71,85,82,53,71,71,49,54,55,29,47,37,49,10,47,50,45,47,51,45,52,49,45,14,41,46,46,34,60,73,50,54,90,55,51,57,55,56,46,40,52,53,24,60,70,71,102,129,81,76,73,75,83,59,68,70,47,62,67,37,49,33,47,50,22,46,50,45,69,43,67,68,74,77,51,59,71,56,43,52,51,46,47,59,55,54,60,71,44,75,78,55,91,44,82,88,44,72,34,35,35,33,16,36,26,76,40,44,70,56,14,10,36,23,31,28,38,34,38,64,49,71,49,60,95,54,85,79,49,59,62,38,30,37,37,35,28,51,38,52,47,79,42,43,48,53,59,47,28,52,52,47,54,67,68,40,73,77,39,60,45,49,57,63,48,63,52,66,45,65,94,83,59,89,71,81,42,49,69,49,45,22,50,36,49,49,46,45,41,64,69,57,52,50,71,70,60,38,46,27,35,37,37,50,49,79,81,77,72,70,64,67,48,64,37,56,54,64,63,62,54,52,36,46,19,48,51,22,19,52,40,10,34,52,47,45,52,50,57,61,53,68,70,46,73,68,48,86,85,68,56,73,77,68,74,50,49,59,35,79,37,56,59,66,56,46,51,52,41,46,37,68,72,30,70,66,27,38,51,49,49,46,53,62,53,48,55,49,53,58,51,54,54,51,54,56,55,54,57,61,65,58,60,66,75,57,74,76,77,80,80,72,80,72,78,66,78,67,70,69,74,79,78,74,73,52,72,65,56,50,52,52,51,46,48,51,51,50,49,50,51,47,54,51,63,52,74,47,72,89,69,69,81,68,66,75,77,53,64,64,46,61,45,59,76,28,71,66,20,42,50,38,51,51,50,54,52,52,58,67,66,50,70,76,76,72,82,68,82,74,73,80,70,82,82,68,87,85,81,77,80,74,72,84,71,78,86,68,79,89,69,70,69,70,86,81,53,73,71,51,53,56,28,48,36,49,10,46,49,45,45,50,45,52,47,45,15,40,45,44,34,61,72,50,55,89,54,53,58,56,55,46,40,51,52,25,59,71,72,103